Protein AF-A0A0D2MD25-F1 (afdb_monomer)

pLDDT: mean 77.47, std 24.18, range [22.72, 98.19]

InterPro domains:
  IPR011989 Armadillo-like helical [G3DSA:1.25.10.10] (1-106)
  IPR016024 Armadillo-type fold [SSF48371] (4-839)
  IPR039776 Sister chromatid cohesion protein Pds5 [PTHR12663] (9-844)

Structure (mmCIF, N/CA/C/O backbone):
data_AF-A0A0D2MD25-F1
#
_entry.id   AF-A0A0D2MD25-F1
#
loop_
_atom_site.group_PDB
_atom_site.id
_atom_site.type_symbol
_atom_site.label_atom_id
_atom_site.label_alt_id
_atom_site.label_comp_id
_atom_site.label_asym_id
_atom_site.label_entity_id
_atom_site.label_seq_id
_atom_site.pdbx_PDB_ins_code
_atom_site.Cartn_x
_atom_site.Cartn_y
_atom_site.Cartn_z
_atom_site.occupancy
_atom_site.B_iso_or_equiv
_atom_site.auth_seq_id
_atom_site.auth_comp_id
_atom_site.auth_asym_id
_atom_site.auth_atom_id
_atom_site.pdbx_PDB_model_num
ATOM 1 N N . MET A 1 1 ? 20.623 -23.250 -35.977 1.00 46.62 1 MET A N 1
ATOM 2 C CA . MET A 1 1 ? 20.181 -21.912 -35.512 1.00 46.62 1 MET A CA 1
ATOM 3 C C . MET A 1 1 ? 19.480 -21.115 -36.607 1.00 46.62 1 MET A C 1
ATOM 5 O O . MET A 1 1 ? 18.408 -20.598 -36.333 1.00 46.62 1 MET A O 1
ATOM 9 N N . GLU A 1 2 ? 20.030 -21.023 -37.819 1.00 54.88 2 GLU A N 1
ATOM 10 C CA . GLU A 1 2 ? 19.495 -20.174 -38.907 1.00 54.88 2 GLU A CA 1
ATOM 11 C C . GLU A 1 2 ? 18.034 -20.481 -39.281 1.00 54.88 2 GLU A C 1
ATOM 13 O O . GLU A 1 2 ? 17.218 -19.566 -39.341 1.00 54.88 2 GLU A O 1
ATOM 18 N N . LEU A 1 3 ? 17.655 -21.763 -39.381 1.00 56.91 3 LEU A N 1
ATOM 19 C CA . LEU A 1 3 ? 16.260 -22.192 -39.602 1.00 56.91 3 LEU A CA 1
ATOM 20 C C . LEU A 1 3 ? 15.259 -21.615 -38.581 1.00 56.91 3 LEU A C 1
ATOM 22 O O . LEU A 1 3 ? 14.122 -21.316 -38.929 1.00 56.91 3 LEU A O 1
ATOM 26 N N . VAL A 1 4 ? 15.680 -21.409 -37.328 1.00 57.88 4 VAL A N 1
ATOM 27 C CA . VAL A 1 4 ? 14.825 -20.823 -36.280 1.00 57.88 4 VAL A CA 1
ATOM 28 C C . VAL A 1 4 ? 14.667 -19.311 -36.486 1.00 57.88 4 VAL A C 1
ATOM 30 O O . VAL A 1 4 ? 13.614 -18.761 -36.191 1.00 57.88 4 VAL A O 1
ATOM 33 N N . GLN A 1 5 ? 15.671 -18.630 -37.046 1.00 59.25 5 GLN A N 1
ATOM 34 C CA . GLN A 1 5 ? 15.587 -17.201 -37.377 1.00 59.25 5 GLN A CA 1
ATOM 35 C C . GLN A 1 5 ? 14.731 -16.948 -38.630 1.00 59.25 5 GLN A C 1
ATOM 37 O O . GLN A 1 5 ? 13.985 -15.972 -38.673 1.00 59.25 5 GLN A O 1
ATOM 42 N N . LEU A 1 6 ? 14.775 -17.858 -39.610 1.00 70.19 6 LEU A N 1
ATOM 43 C CA . LEU A 1 6 ? 13.962 -17.804 -40.832 1.00 70.19 6 LEU A CA 1
ATOM 44 C C . LEU A 1 6 ? 12.489 -18.198 -40.611 1.00 70.19 6 LEU A C 1
ATOM 46 O O . LEU A 1 6 ? 11.644 -17.887 -41.451 1.00 70.19 6 LEU A O 1
ATOM 50 N N . ALA A 1 7 ? 12.151 -18.826 -39.479 1.00 71.62 7 ALA A N 1
ATOM 51 C CA . ALA A 1 7 ? 10.820 -19.375 -39.208 1.00 71.62 7 ALA A CA 1
ATOM 52 C C . ALA A 1 7 ? 9.665 -18.373 -39.419 1.00 71.62 7 ALA A C 1
ATOM 54 O O . ALA A 1 7 ? 8.635 -18.748 -39.970 1.00 71.62 7 ALA A O 1
ATOM 55 N N . ALA A 1 8 ? 9.832 -17.093 -39.064 1.00 70.00 8 ALA A N 1
ATOM 56 C CA . ALA A 1 8 ? 8.801 -16.072 -39.288 1.00 70.00 8 ALA A CA 1
ATOM 57 C C . ALA A 1 8 ? 8.522 -15.803 -40.780 1.00 70.00 8 ALA A C 1
ATOM 59 O O . ALA A 1 8 ? 7.370 -15.638 -41.168 1.00 70.00 8 ALA A O 1
ATOM 60 N N . GLN A 1 9 ? 9.556 -15.818 -41.625 1.00 76.19 9 GLN A N 1
ATOM 61 C CA . GLN A 1 9 ? 9.419 -15.638 -43.075 1.00 76.19 9 GLN A CA 1
ATOM 62 C C . GLN A 1 9 ? 8.896 -16.917 -43.751 1.00 76.19 9 GLN A C 1
ATOM 64 O O . GLN A 1 9 ? 8.082 -16.853 -44.673 1.00 76.19 9 GLN A O 1
ATOM 69 N N . MET A 1 10 ? 9.312 -18.089 -43.259 1.00 78.50 10 MET A N 1
ATOM 70 C CA . MET A 1 10 ? 8.844 -19.389 -43.752 1.00 78.50 10 MET A CA 1
ATOM 71 C C . MET A 1 10 ? 7.358 -19.606 -43.442 1.00 78.50 10 MET A C 1
ATOM 73 O O . MET A 1 10 ? 6.579 -19.905 -44.343 1.00 78.50 10 MET A O 1
ATOM 77 N N . VAL A 1 11 ? 6.926 -19.388 -42.196 1.00 80.75 11 VAL A N 1
ATOM 78 C CA . VAL A 1 11 ? 5.516 -19.552 -41.793 1.00 80.75 11 VAL A CA 1
ATOM 79 C C . VAL A 1 11 ? 4.585 -18.612 -42.574 1.00 80.75 11 VAL A C 1
ATOM 81 O O . VAL A 1 11 ? 3.474 -19.014 -42.912 1.00 80.75 11 VAL A O 1
ATOM 84 N N . GLY A 1 12 ? 5.036 -17.402 -42.926 1.00 74.19 12 GLY A N 1
ATOM 85 C CA . GLY A 1 12 ? 4.265 -16.467 -43.754 1.00 74.19 12 GLY A CA 1
ATOM 86 C C . GLY A 1 12 ? 4.188 -16.807 -45.251 1.00 74.19 12 GLY A C 1
ATOM 87 O O . GLY A 1 12 ? 3.264 -16.354 -45.922 1.00 74.19 12 GLY A O 1
ATOM 88 N N . SER A 1 13 ? 5.129 -17.596 -45.784 1.00 80.44 13 SER A N 1
ATOM 89 C CA . SER A 1 13 ? 5.207 -17.963 -47.214 1.00 80.44 13 SER A CA 1
ATOM 90 C C . SER A 1 13 ? 4.691 -19.375 -47.531 1.00 80.44 13 SER A C 1
ATOM 92 O O . SER A 1 13 ? 4.351 -19.671 -48.680 1.00 80.44 13 SER A O 1
ATOM 94 N N . LEU A 1 14 ? 4.576 -20.247 -46.526 1.00 84.19 14 LEU A N 1
ATOM 95 C CA . LEU A 1 14 ? 4.023 -21.594 -46.663 1.00 84.19 14 LEU A CA 1
ATOM 96 C C . LEU A 1 14 ? 2.501 -21.573 -46.889 1.00 84.19 14 LEU A C 1
ATOM 98 O O . LEU A 1 14 ? 1.727 -21.159 -46.030 1.00 84.19 14 LEU A O 1
ATOM 102 N N . LYS A 1 15 ? 2.059 -22.107 -48.036 1.00 75.88 15 LYS A N 1
ATOM 103 C CA . LYS A 1 15 ? 0.630 -22.225 -48.393 1.00 75.88 15 LYS A CA 1
ATOM 104 C C . LYS A 1 15 ? -0.113 -23.335 -47.635 1.00 75.88 15 LYS A C 1
ATOM 106 O O . LYS A 1 15 ? -1.318 -23.226 -47.441 1.00 75.88 15 LYS A O 1
ATOM 111 N N . SER A 1 16 ? 0.580 -24.399 -47.219 1.00 85.31 16 SER A N 1
ATOM 112 C CA . SER A 1 16 ? -0.022 -25.499 -46.448 1.00 85.31 16 SER A CA 1
ATOM 113 C C . SER A 1 16 ? -0.161 -25.114 -44.975 1.00 85.31 16 SER A C 1
ATOM 115 O O . SER A 1 16 ? 0.782 -24.624 -44.355 1.00 85.31 16 SER A O 1
ATOM 117 N N . GLU A 1 17 ? -1.342 -25.334 -44.404 1.00 79.56 17 GLU A N 1
ATOM 118 C CA . GLU A 1 17 ? -1.599 -25.166 -42.972 1.00 79.56 17 GLU A CA 1
ATOM 119 C C . GLU A 1 17 ? -0.853 -26.209 -42.134 1.00 79.56 17 GLU A C 1
ATOM 121 O O . GLU A 1 17 ? -0.139 -25.841 -41.210 1.00 79.56 17 GLU A O 1
ATOM 126 N N . GLU A 1 18 ? -0.883 -27.478 -42.544 1.00 81.75 18 GLU A N 1
ATOM 127 C CA . GLU A 1 18 ? -0.175 -28.571 -41.869 1.00 81.75 18 GLU A CA 1
ATOM 128 C C . GLU A 1 18 ? 1.342 -28.317 -41.771 1.00 81.75 18 GLU A C 1
ATOM 130 O O . GLU A 1 18 ? 1.950 -28.535 -40.723 1.00 81.75 18 GLU A O 1
ATOM 135 N N . MET A 1 19 ? 1.968 -27.795 -42.837 1.00 82.06 19 MET A N 1
ATOM 136 C CA . MET A 1 19 ? 3.394 -27.436 -42.792 1.00 82.06 19 MET A CA 1
ATOM 137 C C . MET A 1 19 ? 3.672 -26.217 -41.904 1.00 82.06 19 MET A C 1
ATOM 139 O O . MET A 1 19 ? 4.707 -26.186 -41.241 1.00 82.06 19 MET A O 1
ATOM 143 N N . ARG A 1 20 ? 2.764 -25.231 -41.846 1.00 84.25 20 ARG A N 1
ATOM 144 C CA . ARG A 1 20 ? 2.892 -24.096 -40.915 1.00 84.25 20 ARG A CA 1
ATOM 145 C C . ARG A 1 20 ? 2.819 -24.571 -39.463 1.00 84.25 20 ARG A C 1
ATOM 147 O O . ARG A 1 20 ? 3.668 -24.169 -38.671 1.00 84.25 20 ARG A O 1
ATOM 154 N N . THR A 1 21 ? 1.888 -25.470 -39.140 1.00 84.31 21 THR A N 1
ATOM 155 C CA . THR A 1 21 ? 1.762 -26.068 -37.803 1.00 84.31 21 THR A CA 1
ATOM 156 C C . THR A 1 21 ? 3.014 -26.853 -37.418 1.00 84.31 21 THR A C 1
ATOM 158 O O . THR A 1 21 ? 3.595 -26.558 -36.382 1.00 84.31 21 THR A O 1
ATOM 161 N N . LYS A 1 22 ? 3.533 -27.742 -38.279 1.00 85.44 22 LYS A N 1
ATOM 162 C CA . LYS A 1 22 ? 4.768 -28.505 -37.986 1.00 85.44 22 LYS A CA 1
ATOM 163 C C . LYS A 1 22 ? 5.994 -27.614 -37.742 1.00 85.44 22 LYS A C 1
ATOM 165 O O . LYS A 1 22 ? 6.813 -27.904 -36.870 1.00 85.44 22 LYS A O 1
ATOM 170 N N . VAL A 1 23 ? 6.131 -26.506 -38.479 1.00 85.88 23 VAL A N 1
ATOM 171 C CA . VAL A 1 23 ? 7.208 -25.523 -38.242 1.00 85.88 23 VAL A CA 1
ATOM 172 C C . VAL A 1 23 ? 7.021 -24.807 -36.898 1.00 85.88 23 VAL A C 1
ATOM 174 O O . VAL A 1 23 ? 7.999 -24.596 -36.179 1.00 85.88 23 VAL A O 1
ATOM 177 N N . LEU A 1 24 ? 5.783 -24.463 -36.530 1.00 87.25 24 LEU A N 1
ATOM 178 C CA . LEU A 1 24 ? 5.460 -23.875 -35.227 1.00 87.25 24 LEU A CA 1
ATOM 179 C C . LEU A 1 24 ? 5.740 -24.845 -34.072 1.00 87.25 24 LEU A C 1
ATOM 181 O O . LEU A 1 24 ? 6.416 -24.453 -33.123 1.00 87.25 24 LEU A O 1
ATOM 185 N N . GLU A 1 25 ? 5.297 -26.100 -34.165 1.00 88.50 25 GLU A N 1
ATOM 186 C CA . GLU A 1 25 ? 5.582 -27.151 -33.177 1.00 88.50 25 GLU A CA 1
ATOM 187 C C . GLU A 1 25 ? 7.091 -27.286 -32.954 1.00 88.50 25 GLU A C 1
ATOM 189 O O . GLU A 1 25 ? 7.555 -27.157 -31.821 1.00 88.50 25 GLU A O 1
ATOM 194 N N . GLY A 1 26 ? 7.877 -27.395 -34.031 1.00 88.50 26 GLY A N 1
ATOM 195 C CA . GLY A 1 26 ? 9.338 -27.444 -33.947 1.00 88.50 26 GLY A CA 1
ATOM 196 C C . GLY A 1 26 ? 9.955 -26.229 -33.239 1.00 88.50 26 GLY A C 1
ATOM 197 O O . GLY A 1 26 ? 10.857 -26.389 -32.415 1.00 88.50 26 GLY A O 1
ATOM 198 N N . VAL A 1 27 ? 9.462 -25.009 -33.494 1.00 89.69 27 VAL A N 1
ATOM 199 C CA . VAL A 1 27 ? 9.918 -23.793 -32.789 1.00 89.69 27 VAL A CA 1
ATOM 200 C C . VAL A 1 27 ? 9.557 -23.829 -31.299 1.00 89.69 27 VAL A C 1
ATOM 202 O O . VAL A 1 27 ? 10.393 -23.472 -30.465 1.00 89.69 27 VAL A O 1
ATOM 205 N N . PHE A 1 28 ? 8.346 -24.268 -30.947 1.00 91.12 28 PHE A N 1
ATOM 206 C CA . PHE A 1 28 ? 7.879 -24.314 -29.560 1.00 91.12 28 PHE A CA 1
ATOM 207 C C . PHE A 1 28 ? 8.536 -25.444 -28.751 1.00 91.12 28 PHE A C 1
ATOM 209 O O . PHE A 1 28 ? 8.924 -25.216 -27.605 1.00 91.12 28 PHE A O 1
ATOM 216 N N . GLU A 1 29 ? 8.801 -26.609 -29.347 1.00 91.50 29 GLU A N 1
ATOM 217 C CA . GLU A 1 29 ? 9.637 -27.650 -28.736 1.00 91.50 29 GLU A CA 1
ATOM 218 C C . GLU A 1 29 ? 11.025 -27.124 -28.357 1.00 91.50 29 GLU A C 1
ATOM 220 O O . GLU A 1 29 ? 11.523 -27.391 -27.259 1.00 91.50 29 GLU A O 1
ATOM 225 N N . ARG A 1 30 ? 11.654 -26.332 -29.243 1.00 92.81 30 ARG A N 1
ATOM 226 C CA . ARG A 1 30 ? 12.989 -25.767 -28.997 1.00 92.81 30 ARG A CA 1
ATOM 227 C C . ARG A 1 30 ? 13.032 -24.766 -27.835 1.00 92.81 30 ARG A C 1
ATOM 229 O O . ARG A 1 30 ? 14.122 -24.435 -27.370 1.00 92.81 30 ARG A O 1
ATOM 236 N N . LEU A 1 31 ? 11.893 -24.344 -27.274 1.00 92.94 31 LEU A N 1
ATOM 237 C CA . LEU A 1 31 ? 11.863 -23.627 -25.990 1.00 92.94 31 LEU A CA 1
ATOM 238 C C . LEU A 1 31 ? 12.359 -24.507 -24.828 1.00 92.94 31 LEU A C 1
ATOM 240 O O . LEU A 1 31 ? 12.802 -23.981 -23.808 1.00 92.94 31 LEU A O 1
ATOM 244 N N . ARG A 1 32 ? 12.312 -25.837 -24.947 1.00 93.12 32 ARG A N 1
ATOM 245 C CA . ARG A 1 32 ? 12.737 -26.791 -23.905 1.00 93.12 32 ARG A CA 1
ATOM 246 C C . ARG A 1 32 ? 14.084 -27.465 -24.213 1.00 93.12 32 ARG A C 1
ATOM 248 O O . ARG A 1 32 ? 14.494 -28.353 -23.474 1.00 93.12 32 ARG A O 1
ATOM 255 N N . ASP A 1 33 ? 14.782 -27.011 -25.254 1.00 94.62 33 ASP A N 1
ATOM 256 C CA . ASP A 1 33 ? 16.079 -27.541 -25.692 1.00 94.62 33 ASP A CA 1
ATOM 257 C C . ASP A 1 33 ? 17.182 -27.376 -24.618 1.00 94.62 33 ASP A C 1
ATOM 259 O O . ASP A 1 33 ? 17.191 -26.353 -23.918 1.00 94.62 33 ASP A O 1
ATOM 263 N N . PRO A 1 34 ? 18.119 -28.332 -24.452 1.00 92.88 34 PRO A N 1
ATOM 264 C CA . PRO A 1 34 ? 19.221 -28.204 -23.496 1.00 92.88 34 PRO A CA 1
ATOM 265 C C . PRO A 1 34 ? 20.153 -27.007 -23.767 1.00 92.88 34 PRO A C 1
ATOM 267 O O . PRO A 1 34 ? 20.609 -26.381 -22.802 1.00 92.88 34 PRO A O 1
ATOM 270 N N . ASP A 1 35 ? 20.402 -26.628 -25.028 1.00 94.19 35 ASP A N 1
ATOM 271 C CA . ASP A 1 35 ? 21.282 -25.495 -25.356 1.00 94.19 35 ASP A CA 1
ATOM 272 C C . ASP A 1 35 ? 20.567 -24.148 -25.133 1.00 94.19 35 ASP A C 1
ATOM 274 O O . ASP A 1 35 ? 19.500 -23.860 -25.683 1.00 94.19 35 ASP A O 1
ATOM 278 N N . GLU A 1 36 ? 21.181 -23.271 -24.334 1.00 94.75 36 GLU A N 1
ATOM 279 C CA . GLU A 1 36 ? 20.654 -21.930 -24.080 1.00 94.75 36 GLU A CA 1
ATOM 280 C C . GLU A 1 36 ? 20.592 -21.061 -25.343 1.00 94.75 36 GLU A C 1
ATOM 282 O O . GLU A 1 36 ? 19.680 -20.244 -25.469 1.00 94.75 36 GLU A O 1
ATOM 287 N N . LYS A 1 37 ? 21.503 -21.254 -26.307 1.00 94.50 37 LYS A N 1
ATOM 288 C CA . LYS A 1 37 ? 21.503 -20.517 -27.581 1.00 94.50 37 LYS A CA 1
ATOM 289 C C . LYS A 1 37 ? 20.302 -20.908 -28.436 1.00 94.50 37 LYS A C 1
ATOM 291 O O . LYS A 1 37 ? 19.664 -20.034 -29.028 1.00 94.50 37 LYS A O 1
ATOM 296 N N . VAL A 1 38 ? 19.949 -22.195 -28.440 1.00 93.81 38 VAL A N 1
ATOM 297 C CA . VAL A 1 38 ? 18.745 -22.707 -29.106 1.00 93.81 38 VAL A CA 1
ATOM 298 C C . VAL A 1 38 ? 17.490 -22.158 -28.426 1.00 93.81 38 VAL A C 1
ATOM 300 O O . VAL A 1 38 ? 16.643 -21.595 -29.120 1.00 93.81 38 VAL A O 1
ATOM 303 N N . ARG A 1 39 ? 17.407 -22.179 -27.085 1.00 94.44 39 ARG A N 1
ATOM 304 C CA . ARG A 1 39 ? 16.275 -21.572 -26.353 1.00 94.44 39 ARG A CA 1
ATOM 305 C C . ARG A 1 39 ? 16.132 -20.067 -26.607 1.00 94.44 39 ARG A C 1
ATOM 307 O O . ARG A 1 39 ? 15.013 -19.588 -26.790 1.00 94.44 39 ARG A O 1
ATOM 314 N N . ILE A 1 40 ? 17.236 -19.314 -26.667 1.00 94.50 40 ILE A N 1
ATOM 315 C CA . ILE A 1 40 ? 17.237 -17.878 -27.014 1.00 94.50 40 ILE A CA 1
ATOM 316 C C . ILE A 1 40 ? 16.691 -17.658 -28.429 1.00 94.50 40 ILE A C 1
ATOM 318 O O . ILE A 1 40 ? 15.864 -16.765 -28.631 1.00 94.50 40 ILE A O 1
ATOM 322 N N . ALA A 1 41 ? 17.137 -18.455 -29.405 1.00 92.88 41 ALA A N 1
ATOM 323 C CA . ALA A 1 41 ? 16.643 -18.375 -30.777 1.00 92.88 41 ALA A CA 1
ATOM 324 C C . ALA A 1 41 ? 15.145 -18.714 -30.853 1.00 92.88 41 ALA A C 1
ATOM 326 O O . ALA A 1 41 ? 14.390 -17.960 -31.461 1.00 92.88 41 ALA A O 1
ATOM 327 N N . ALA A 1 42 ? 14.703 -19.776 -30.172 1.00 93.56 42 ALA A N 1
ATOM 328 C CA . ALA A 1 42 ? 13.304 -20.198 -30.118 1.00 93.56 42 ALA A CA 1
ATOM 329 C C . ALA A 1 42 ? 12.391 -19.126 -29.498 1.00 93.56 42 ALA A C 1
ATOM 331 O O . ALA A 1 42 ? 11.357 -18.800 -30.075 1.00 93.56 42 ALA A O 1
ATOM 332 N N . CYS A 1 43 ? 12.801 -18.493 -28.388 1.00 94.56 43 CYS A N 1
ATOM 333 C CA . CYS A 1 43 ? 12.053 -17.380 -27.785 1.00 94.56 43 CYS A CA 1
ATOM 334 C C . CYS A 1 43 ? 11.868 -16.216 -28.771 1.00 94.56 43 CYS A C 1
ATOM 336 O O . CYS A 1 43 ? 10.763 -15.689 -28.910 1.00 94.56 43 CYS A O 1
ATOM 338 N N . LYS A 1 44 ? 12.942 -15.826 -29.476 1.00 92.56 44 LYS A N 1
ATOM 339 C CA . LYS A 1 44 ? 12.897 -14.758 -30.489 1.00 92.56 44 LYS A CA 1
ATOM 340 C C . LYS A 1 44 ? 11.989 -15.133 -31.662 1.00 92.56 44 LYS A C 1
ATOM 342 O O . LYS A 1 44 ? 11.174 -14.312 -32.070 1.00 92.56 44 LYS A O 1
ATOM 347 N N . ALA A 1 45 ? 12.101 -16.361 -32.165 1.00 91.19 45 ALA A N 1
ATOM 348 C CA . ALA A 1 45 ? 11.306 -16.869 -33.278 1.00 91.19 45 ALA A CA 1
ATOM 349 C C . ALA A 1 45 ? 9.812 -16.930 -32.944 1.00 91.19 45 ALA A C 1
ATOM 351 O O . ALA A 1 45 ? 9.008 -16.373 -33.685 1.00 91.19 45 ALA A O 1
ATOM 352 N N . ALA A 1 46 ? 9.441 -17.514 -31.801 1.00 92.56 46 ALA A N 1
ATOM 353 C CA . ALA A 1 46 ? 8.054 -17.583 -31.348 1.00 92.56 46 ALA A CA 1
ATOM 354 C C . ALA A 1 46 ? 7.427 -16.181 -31.213 1.00 92.56 46 ALA A C 1
ATOM 356 O O . ALA A 1 46 ? 6.331 -15.941 -31.721 1.00 92.56 46 ALA A O 1
ATOM 357 N N . CYS A 1 47 ? 8.149 -15.222 -30.616 1.00 92.81 47 CYS A N 1
ATOM 358 C CA . CYS A 1 47 ? 7.683 -13.834 -30.518 1.00 92.81 47 CYS A CA 1
ATOM 359 C C . CYS A 1 47 ? 7.581 -13.148 -31.891 1.00 92.81 47 CYS A C 1
ATOM 361 O O . CYS A 1 47 ? 6.638 -12.394 -32.125 1.00 92.81 47 CYS A O 1
ATOM 363 N N . ALA A 1 48 ? 8.520 -13.399 -32.809 1.00 90.25 48 ALA A N 1
ATOM 364 C CA . ALA A 1 48 ? 8.490 -12.839 -34.158 1.00 90.25 48 ALA A CA 1
ATOM 365 C C . ALA A 1 48 ? 7.302 -13.380 -34.971 1.00 90.25 48 ALA A C 1
ATOM 367 O O . ALA A 1 48 ? 6.541 -12.590 -35.531 1.00 90.25 48 ALA A O 1
ATOM 368 N N . VAL A 1 49 ? 7.082 -14.701 -34.968 1.00 89.62 49 VAL A N 1
ATOM 369 C CA . VAL A 1 49 ? 5.949 -15.338 -35.659 1.00 89.62 49 VAL A CA 1
ATOM 370 C C . VAL A 1 49 ? 4.620 -14.829 -35.096 1.00 89.62 49 VAL A C 1
ATOM 372 O O . VAL A 1 49 ? 3.783 -14.365 -35.861 1.00 89.62 49 VAL A O 1
ATOM 375 N N . ALA A 1 50 ? 4.446 -14.800 -33.772 1.00 89.94 50 ALA A N 1
ATOM 376 C CA . ALA A 1 50 ? 3.215 -14.321 -33.133 1.00 89.94 50 ALA A CA 1
ATOM 377 C C . ALA A 1 50 ? 2.985 -12.793 -33.237 1.00 89.94 50 ALA A C 1
ATOM 379 O O . ALA A 1 50 ? 1.889 -12.310 -32.932 1.00 89.94 50 ALA A O 1
ATOM 380 N N . SER A 1 51 ? 4.002 -12.032 -33.668 1.00 87.88 51 SER A N 1
ATOM 381 C CA . SER A 1 51 ? 3.902 -10.599 -34.000 1.00 87.88 51 SER A CA 1
ATOM 382 C C . SER A 1 51 ? 3.588 -10.349 -35.480 1.00 87.88 51 SER A C 1
ATOM 384 O O . SER A 1 51 ? 2.937 -9.354 -35.803 1.00 87.88 51 SER A O 1
ATOM 386 N N . ALA A 1 52 ? 4.064 -11.219 -36.377 1.00 85.88 52 ALA A N 1
ATOM 387 C CA . ALA A 1 52 ? 3.817 -11.149 -37.819 1.00 85.88 52 ALA A CA 1
ATOM 388 C C . ALA A 1 52 ? 2.483 -11.805 -38.217 1.00 85.88 52 ALA A C 1
ATOM 390 O O . ALA A 1 52 ? 1.766 -11.287 -39.070 1.00 85.88 52 ALA A O 1
ATOM 391 N N . HIS A 1 53 ? 2.127 -12.909 -37.556 1.00 85.62 53 HIS A N 1
ATOM 392 C CA . HIS A 1 53 ? 0.952 -13.731 -37.837 1.00 85.62 53 HIS A CA 1
ATOM 393 C C . HIS A 1 53 ? 0.184 -14.067 -36.539 1.00 85.62 53 HIS A C 1
ATOM 395 O O . HIS A 1 53 ? 0.197 -15.218 -36.101 1.00 85.62 53 HIS A O 1
ATOM 401 N N . PRO A 1 54 ? -0.504 -13.091 -35.906 1.00 82.81 54 PRO A N 1
ATOM 402 C CA . PRO A 1 54 ? -1.179 -13.300 -34.619 1.00 82.81 54 PRO A CA 1
ATOM 403 C C . PRO A 1 54 ? -2.205 -14.442 -34.610 1.00 82.81 54 PRO A C 1
ATOM 405 O O . PRO A 1 54 ? -2.368 -15.098 -33.593 1.00 82.81 54 PRO A O 1
ATOM 408 N N . ALA A 1 55 ? -2.855 -14.721 -35.744 1.00 83.25 55 ALA A N 1
ATOM 409 C CA . ALA A 1 55 ? -3.840 -15.798 -35.867 1.00 83.25 55 ALA A CA 1
ATOM 410 C C . ALA A 1 55 ? -3.244 -17.223 -35.823 1.00 83.25 55 ALA A C 1
ATOM 412 O O . ALA A 1 55 ? -3.998 -18.180 -35.701 1.00 83.25 55 ALA A O 1
ATOM 413 N N . LEU A 1 56 ? -1.917 -17.380 -35.944 1.00 83.25 56 LEU A N 1
ATOM 414 C CA . LEU A 1 56 ? -1.248 -18.691 -35.968 1.00 83.25 56 LEU A CA 1
ATOM 415 C C . LEU A 1 56 ? -0.692 -19.129 -34.604 1.00 83.25 56 LEU A C 1
ATOM 417 O O . LEU A 1 56 ? -0.225 -20.257 -34.473 1.00 83.25 56 LEU A O 1
ATOM 421 N N . VAL A 1 57 ? -0.695 -18.250 -33.599 1.00 85.56 57 VAL A N 1
ATOM 422 C CA . VAL A 1 57 ? -0.201 -18.556 -32.250 1.00 85.56 57 VAL A CA 1
ATOM 423 C C . VAL A 1 57 ? -1.227 -18.057 -31.247 1.00 85.56 57 VAL A C 1
ATOM 425 O O . VAL A 1 57 ? -1.408 -16.850 -31.101 1.00 85.56 57 VAL A O 1
ATOM 428 N N . ALA A 1 58 ? -1.882 -18.983 -30.548 1.00 85.62 58 ALA A N 1
ATOM 429 C CA . ALA A 1 58 ? -2.882 -18.643 -29.546 1.00 85.62 58 ALA A CA 1
ATOM 430 C C . ALA A 1 58 ? -2.265 -17.858 -28.375 1.00 85.62 58 ALA A C 1
ATOM 432 O O . ALA A 1 58 ? -1.126 -18.093 -27.962 1.00 85.62 58 ALA A O 1
ATOM 433 N N . ASP A 1 59 ? -3.030 -16.929 -27.805 1.00 84.19 59 ASP A N 1
ATOM 434 C CA . ASP A 1 59 ? -2.510 -16.024 -26.774 1.00 84.19 59 ASP A CA 1
ATOM 435 C C . ASP A 1 59 ? -2.399 -16.670 -25.383 1.00 84.19 59 ASP A C 1
ATOM 437 O O . ASP A 1 59 ? -1.579 -16.246 -24.565 1.00 84.19 59 ASP A O 1
ATOM 441 N N . SER A 1 60 ? -3.189 -17.715 -25.126 1.00 81.75 60 SER A N 1
ATOM 442 C CA . SER A 1 60 ? -3.206 -18.489 -23.881 1.00 81.75 60 SER A CA 1
ATOM 443 C C . SER A 1 60 ? -3.531 -19.958 -24.140 1.00 81.75 60 SER A C 1
ATOM 445 O O . SER A 1 60 ? -4.087 -20.301 -25.187 1.00 81.75 60 SER A O 1
ATOM 447 N N . ALA A 1 61 ? -3.242 -20.827 -23.168 1.00 76.19 61 ALA A N 1
ATOM 448 C CA . ALA A 1 61 ? -3.592 -22.249 -23.257 1.00 76.19 61 ALA A CA 1
ATOM 449 C C . ALA A 1 61 ? -5.111 -22.478 -23.420 1.00 76.19 61 ALA A C 1
ATOM 451 O O . ALA A 1 61 ? -5.538 -23.375 -24.147 1.00 76.19 61 ALA A O 1
ATOM 452 N N . ALA A 1 62 ? -5.932 -21.620 -22.799 1.00 75.75 62 ALA A N 1
ATOM 453 C CA . ALA A 1 62 ? -7.388 -21.650 -22.935 1.00 75.75 62 ALA A CA 1
ATOM 454 C C . ALA A 1 62 ? -7.851 -21.269 -24.354 1.00 75.75 62 ALA A C 1
ATOM 456 O O . ALA A 1 62 ? -8.742 -21.912 -24.902 1.00 75.75 62 ALA A O 1
ATOM 457 N N . ALA A 1 63 ? -7.217 -20.268 -24.978 1.00 73.94 63 ALA A N 1
ATOM 458 C CA . ALA A 1 63 ? -7.499 -19.889 -26.364 1.00 73.94 63 ALA A CA 1
ATOM 459 C C . ALA A 1 63 ? -7.000 -20.932 -27.384 1.00 73.94 63 ALA A C 1
ATOM 461 O O . ALA A 1 63 ? -7.530 -21.009 -28.488 1.00 73.94 63 ALA A O 1
ATOM 462 N N . ALA A 1 64 ? -6.003 -21.743 -27.016 1.00 71.81 64 ALA A N 1
ATOM 463 C CA . ALA A 1 64 ? -5.443 -22.804 -27.853 1.00 71.81 64 ALA A CA 1
ATOM 464 C C . ALA A 1 64 ? -6.290 -24.090 -27.900 1.00 71.81 64 ALA A C 1
ATOM 466 O O . ALA A 1 64 ? -5.915 -25.030 -28.598 1.00 71.81 64 ALA A O 1
ATOM 467 N N . GLY A 1 65 ? -7.372 -24.188 -27.115 1.00 68.31 65 GLY A N 1
ATOM 468 C CA . GLY A 1 65 ? -8.198 -25.401 -27.037 1.00 68.31 65 GLY A CA 1
ATOM 469 C C . GLY A 1 65 ? -7.441 -26.650 -26.557 1.00 68.31 65 GLY A C 1
ATOM 470 O O . GLY A 1 65 ? -7.850 -27.763 -26.870 1.00 68.31 65 GLY A O 1
ATOM 471 N N . GLY A 1 66 ? -6.324 -26.476 -25.839 1.00 62.34 66 GLY A N 1
ATOM 472 C CA . GLY A 1 66 ? -5.420 -27.563 -25.435 1.00 62.34 66 GLY A CA 1
ATOM 473 C C . GLY A 1 66 ? -4.284 -27.884 -26.420 1.00 62.34 66 GLY A C 1
ATOM 474 O O . GLY A 1 66 ? -3.493 -28.783 -26.143 1.00 62.34 66 GLY A O 1
ATOM 475 N N . GLY A 1 67 ? -4.160 -27.163 -27.541 1.00 67.25 67 GLY A N 1
ATOM 476 C CA . GLY A 1 67 ? -3.030 -27.304 -28.467 1.00 67.25 67 GLY A CA 1
ATOM 477 C C . GLY A 1 67 ? -1.694 -26.791 -27.889 1.00 67.25 67 GLY A C 1
ATOM 478 O O . GLY A 1 67 ? -1.695 -25.855 -27.089 1.00 67.25 67 GLY A O 1
ATOM 479 N N . PRO A 1 68 ? -0.534 -27.343 -28.306 1.00 68.56 68 PRO A N 1
ATOM 480 C CA . PRO A 1 68 ? 0.776 -27.041 -27.707 1.00 68.56 68 PRO A CA 1
ATOM 481 C C . PRO A 1 68 ? 1.384 -25.680 -28.110 1.00 68.56 68 PRO A C 1
ATOM 483 O O . PRO A 1 68 ? 2.425 -25.292 -27.579 1.00 68.56 68 PRO A O 1
ATOM 486 N N . ILE A 1 69 ? 0.774 -24.957 -29.056 1.00 84.19 69 ILE A N 1
ATOM 487 C CA . ILE A 1 69 ? 1.285 -23.689 -29.601 1.00 84.19 69 ILE A CA 1
ATOM 488 C C . ILE A 1 69 ? 0.526 -22.512 -28.971 1.00 84.19 69 ILE A C 1
ATOM 490 O O . ILE A 1 69 ? -0.502 -22.070 -29.486 1.00 84.19 69 ILE A O 1
ATOM 494 N N . HIS A 1 70 ? 1.047 -21.965 -27.869 1.00 89.12 70 HIS A N 1
ATOM 495 C CA . HIS A 1 70 ? 0.504 -20.746 -27.261 1.00 89.12 70 HIS A CA 1
ATOM 496 C C . HIS A 1 70 ? 1.568 -19.861 -26.600 1.00 89.12 70 HIS A C 1
ATOM 498 O O . HIS A 1 70 ? 2.536 -20.350 -26.014 1.00 89.12 70 HIS A O 1
ATOM 504 N N . LEU A 1 71 ? 1.367 -18.538 -26.627 1.00 89.12 71 LEU A N 1
ATOM 505 C CA . LEU A 1 71 ? 2.331 -17.543 -26.128 1.00 89.12 71 LEU A CA 1
ATOM 506 C C . LEU A 1 71 ? 2.769 -17.756 -24.670 1.00 89.12 71 LEU A C 1
ATOM 508 O O . LEU A 1 71 ? 3.896 -17.406 -24.308 1.00 89.12 71 LEU A O 1
ATOM 512 N N . GLU A 1 72 ? 1.929 -18.368 -23.834 1.00 89.50 72 GLU A N 1
ATOM 513 C CA . GLU A 1 72 ? 2.289 -18.657 -22.444 1.00 89.50 72 GLU A CA 1
ATOM 514 C C . GLU A 1 72 ? 3.466 -19.637 -22.287 1.00 89.50 72 GLU A C 1
ATOM 516 O O . GLU A 1 72 ? 4.180 -19.523 -21.288 1.00 89.50 72 GLU A O 1
ATOM 521 N N . GLU A 1 73 ? 3.773 -20.501 -23.267 1.00 90.38 73 GLU A N 1
ATOM 522 C CA . GLU A 1 73 ? 4.974 -21.360 -23.219 1.00 90.38 73 GLU A CA 1
ATOM 523 C C . GLU A 1 73 ? 6.266 -20.535 -23.223 1.00 90.38 73 GLU A C 1
ATOM 525 O O . GLU A 1 73 ? 7.208 -20.809 -22.473 1.00 90.38 73 GLU A O 1
ATOM 530 N N . VAL A 1 74 ? 6.293 -19.448 -24.001 1.00 93.94 74 VAL A N 1
ATOM 531 C CA . VAL A 1 74 ? 7.413 -18.497 -23.992 1.00 93.94 74 VAL A CA 1
ATOM 532 C C . VAL A 1 74 ? 7.513 -17.812 -22.622 1.00 93.94 74 VAL A C 1
ATOM 534 O O . VAL A 1 74 ? 8.613 -17.531 -22.145 1.00 93.94 74 VAL A O 1
ATOM 537 N N . SER A 1 75 ? 6.389 -17.606 -21.924 1.00 92.31 75 SER A N 1
ATOM 538 C CA . SER A 1 75 ? 6.386 -16.995 -20.587 1.00 92.31 75 SER A CA 1
ATOM 539 C C . SER A 1 75 ? 7.083 -17.856 -19.527 1.00 92.31 75 SER A C 1
ATOM 541 O O . SER A 1 75 ? 7.734 -17.315 -18.633 1.00 92.31 75 SER A O 1
ATOM 543 N N . VAL A 1 76 ? 7.073 -19.189 -19.669 1.00 92.44 76 VAL A N 1
ATOM 544 C CA . VAL A 1 76 ? 7.819 -20.102 -18.780 1.00 92.44 76 VAL A CA 1
ATOM 545 C C . VAL A 1 76 ? 9.325 -19.805 -18.832 1.00 92.44 76 VAL A C 1
ATOM 547 O O . VAL A 1 76 ? 10.035 -19.949 -17.835 1.00 92.44 76 VAL A O 1
ATOM 550 N N . ARG A 1 77 ? 9.837 -19.339 -19.979 1.00 95.69 77 ARG A N 1
ATOM 551 C CA . ARG A 1 77 ? 11.250 -18.967 -20.166 1.00 95.69 77 ARG A CA 1
ATOM 552 C C . ARG A 1 77 ? 11.644 -17.653 -19.490 1.00 95.69 77 ARG A C 1
ATOM 554 O O . ARG A 1 77 ? 12.831 -17.442 -19.260 1.00 95.69 77 ARG A O 1
ATOM 561 N N . MET A 1 78 ? 10.689 -16.825 -19.048 1.00 94.44 78 MET A N 1
ATOM 562 C CA . MET A 1 78 ? 10.978 -15.657 -18.195 1.00 94.44 78 MET A CA 1
ATOM 563 C C . MET A 1 78 ? 11.621 -16.050 -16.851 1.00 94.44 78 MET A C 1
ATOM 565 O O . MET A 1 78 ? 12.233 -15.207 -16.199 1.00 94.44 78 MET A O 1
ATOM 569 N N . ARG A 1 79 ? 11.515 -17.326 -16.444 1.00 92.94 79 ARG A N 1
ATOM 570 C CA . ARG A 1 79 ? 12.138 -17.903 -15.239 1.00 92.94 79 ARG A CA 1
ATOM 571 C C . ARG A 1 79 ? 13.160 -19.012 -15.549 1.00 92.94 79 ARG A C 1
ATOM 573 O O . ARG A 1 79 ? 13.443 -19.833 -14.682 1.00 92.94 79 ARG A O 1
ATOM 580 N N . ASP A 1 80 ? 13.708 -19.057 -16.767 1.00 95.75 80 ASP A N 1
ATOM 581 C CA . ASP A 1 80 ? 14.783 -19.995 -17.134 1.00 95.75 80 ASP A CA 1
ATOM 582 C C . ASP A 1 80 ? 15.999 -19.853 -16.200 1.00 95.75 80 ASP A C 1
ATOM 584 O O . ASP A 1 80 ? 16.301 -18.761 -15.714 1.00 95.75 80 ASP A O 1
ATOM 588 N N . LEU A 1 81 ? 16.738 -20.940 -15.971 1.00 92.56 81 LEU A N 1
ATOM 589 C CA . LEU A 1 81 ? 17.947 -20.926 -15.145 1.00 92.56 81 LEU A CA 1
ATOM 590 C C . LEU A 1 81 ? 19.011 -19.953 -15.695 1.00 92.56 81 LEU A C 1
ATOM 592 O O . LEU A 1 81 ? 19.718 -19.297 -14.925 1.00 92.56 81 LEU A O 1
ATOM 596 N N . ARG A 1 82 ? 19.102 -19.809 -17.023 1.00 95.12 82 ARG A N 1
ATOM 597 C CA . ARG A 1 82 ? 20.098 -18.971 -17.701 1.00 95.12 82 ARG A CA 1
ATOM 598 C C . ARG A 1 82 ? 19.602 -17.522 -17.872 1.00 95.12 82 ARG A C 1
ATOM 600 O O . ARG A 1 82 ? 18.586 -17.307 -18.537 1.00 95.12 82 ARG A O 1
ATOM 607 N N . PRO A 1 83 ? 20.328 -16.499 -17.366 1.00 93.12 83 PRO A N 1
ATOM 608 C CA . PRO A 1 83 ? 19.906 -15.096 -17.476 1.00 93.12 83 PRO A CA 1
ATOM 609 C C . PRO A 1 83 ? 19.676 -14.622 -18.916 1.00 93.12 83 PRO A C 1
ATOM 611 O O . PRO A 1 83 ? 18.752 -13.856 -19.176 1.00 93.12 83 PRO A O 1
ATOM 614 N N . ALA A 1 84 ? 20.479 -15.101 -19.871 1.00 94.56 84 ALA A N 1
ATOM 615 C CA . ALA A 1 84 ? 20.346 -14.732 -21.279 1.00 94.56 84 ALA A CA 1
ATOM 616 C C . ALA A 1 84 ? 19.020 -15.206 -21.906 1.00 94.56 84 ALA A C 1
ATOM 618 O O . ALA A 1 84 ? 18.427 -14.467 -22.693 1.00 94.56 84 ALA A O 1
ATOM 619 N N . VAL A 1 85 ? 18.522 -16.383 -21.509 1.00 96.25 85 VAL A N 1
ATOM 620 C CA . VAL A 1 85 ? 17.219 -16.906 -21.949 1.00 96.25 85 VAL A CA 1
ATOM 621 C C . VAL A 1 85 ? 16.080 -16.083 -21.336 1.00 96.25 85 VAL A C 1
ATOM 623 O O . VAL A 1 85 ? 15.184 -15.661 -22.067 1.00 96.25 85 VAL A O 1
ATOM 626 N N . ARG A 1 86 ? 16.153 -15.763 -20.031 1.00 95.81 86 ARG A N 1
ATOM 627 C CA . ARG A 1 86 ? 15.154 -14.911 -19.352 1.00 95.81 86 ARG A CA 1
ATOM 628 C C . ARG A 1 86 ? 14.994 -13.556 -20.036 1.00 95.81 86 ARG A C 1
ATOM 630 O O . ARG A 1 86 ? 13.871 -13.150 -20.332 1.00 95.81 86 ARG A O 1
ATOM 637 N N . ARG A 1 87 ? 16.113 -12.893 -20.349 1.00 94.88 87 ARG A N 1
ATOM 638 C CA . ARG A 1 87 ? 16.132 -11.633 -21.111 1.00 94.88 87 ARG A CA 1
ATOM 639 C C . ARG A 1 87 ? 15.461 -11.776 -22.472 1.00 94.88 87 ARG A C 1
ATOM 641 O O . ARG A 1 87 ? 14.555 -11.009 -22.780 1.00 94.88 87 ARG A O 1
ATOM 648 N N . ALA A 1 88 ? 15.863 -12.774 -23.263 1.00 94.62 88 ALA A N 1
ATOM 649 C CA . ALA A 1 88 ? 15.310 -12.995 -24.599 1.00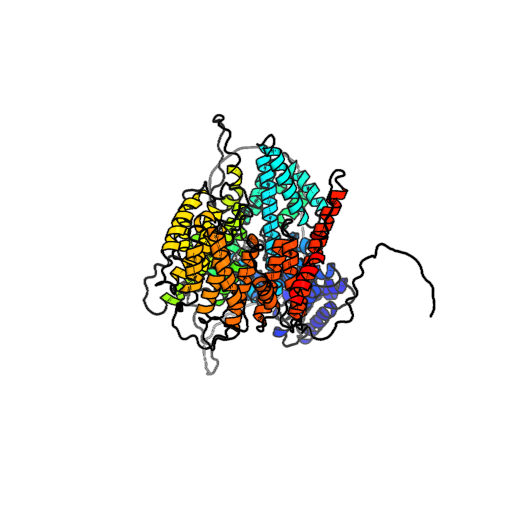 94.62 88 ALA A CA 1
ATOM 650 C C . ALA A 1 88 ? 13.785 -13.211 -24.574 1.00 94.62 88 ALA A C 1
ATOM 652 O O . ALA A 1 88 ? 13.079 -12.640 -25.404 1.00 94.62 88 ALA A O 1
ATOM 653 N N . ALA A 1 89 ? 13.281 -13.973 -23.598 1.00 96.31 89 ALA A N 1
ATOM 654 C CA . ALA A 1 89 ? 11.852 -14.206 -23.408 1.00 96.31 89 ALA A CA 1
ATOM 655 C C . ALA A 1 89 ? 11.092 -12.928 -23.009 1.00 96.31 89 ALA A C 1
ATOM 657 O O . ALA A 1 89 ? 10.093 -12.590 -23.641 1.00 96.31 89 ALA A O 1
ATOM 658 N N . VAL A 1 90 ? 11.565 -12.187 -21.995 1.00 95.94 90 VAL A N 1
ATOM 659 C CA . VAL A 1 90 ? 10.872 -10.970 -21.532 1.00 95.94 90 VAL A CA 1
ATOM 660 C C . VAL A 1 90 ? 10.914 -9.861 -22.583 1.00 95.94 90 VAL A C 1
ATOM 662 O O . VAL A 1 90 ? 9.881 -9.255 -22.857 1.00 95.94 90 VAL A O 1
ATOM 665 N N . VAL A 1 91 ? 12.072 -9.601 -23.198 1.00 94.81 91 VAL A N 1
ATOM 666 C CA . VAL A 1 91 ? 12.212 -8.557 -24.227 1.00 94.81 91 VAL A CA 1
ATOM 667 C C . VAL A 1 91 ? 11.373 -8.897 -25.462 1.00 94.81 91 VAL A C 1
ATOM 669 O O . VAL A 1 91 ? 10.680 -8.020 -25.973 1.00 94.81 91 VAL A O 1
ATOM 672 N N . GLY A 1 92 ? 11.364 -10.162 -25.900 1.00 94.44 92 GLY A N 1
ATOM 673 C CA . GLY A 1 92 ? 10.538 -10.621 -27.020 1.00 94.44 92 GLY A CA 1
ATOM 674 C C . GLY A 1 92 ? 9.037 -10.454 -26.763 1.00 94.44 92 GLY A C 1
ATOM 675 O O . GLY A 1 92 ? 8.337 -9.859 -27.583 1.00 94.44 92 GLY A O 1
ATOM 676 N N . LEU A 1 93 ? 8.550 -10.901 -25.601 1.00 95.81 93 LEU A N 1
ATOM 677 C CA . LEU A 1 93 ? 7.135 -10.786 -25.233 1.00 95.81 93 LEU A CA 1
ATOM 678 C C . LEU A 1 93 ? 6.706 -9.325 -25.010 1.00 95.81 93 LEU A C 1
ATOM 680 O O . LEU A 1 93 ? 5.633 -8.931 -25.464 1.00 95.81 93 LEU A O 1
ATOM 684 N N . MET A 1 94 ? 7.549 -8.487 -24.395 1.00 95.00 94 MET A N 1
ATOM 685 C CA . MET A 1 94 ? 7.280 -7.047 -24.258 1.00 95.00 94 MET A CA 1
ATOM 686 C C . MET A 1 94 ? 7.263 -6.320 -25.611 1.00 95.00 94 MET A C 1
ATOM 688 O O . MET A 1 94 ? 6.450 -5.415 -25.804 1.00 95.00 94 MET A O 1
ATOM 692 N N . ALA A 1 95 ? 8.128 -6.705 -26.556 1.00 94.00 95 ALA A N 1
ATOM 693 C CA . ALA A 1 95 ? 8.134 -6.150 -27.909 1.00 94.00 95 ALA A CA 1
ATOM 694 C C . ALA A 1 95 ? 6.881 -6.561 -28.703 1.00 94.00 95 ALA A C 1
ATOM 696 O O . ALA A 1 95 ? 6.271 -5.706 -29.342 1.00 94.00 95 ALA A O 1
ATOM 697 N N . LEU A 1 96 ? 6.452 -7.826 -28.600 1.00 94.19 96 LEU A N 1
ATOM 698 C CA . LEU A 1 96 ? 5.192 -8.317 -29.172 1.00 94.19 96 LEU A CA 1
ATOM 699 C C . LEU A 1 96 ? 3.994 -7.545 -28.612 1.00 94.19 96 LEU A C 1
ATOM 701 O O . LEU A 1 96 ? 3.189 -7.019 -29.379 1.00 94.19 96 LEU A O 1
ATOM 705 N N . PHE A 1 97 ? 3.903 -7.430 -27.284 1.00 94.75 97 PHE A N 1
ATOM 706 C CA . PHE A 1 97 ? 2.842 -6.696 -26.593 1.00 94.75 97 PHE A CA 1
ATOM 707 C C . PHE A 1 97 ? 2.737 -5.248 -27.095 1.00 94.75 97 PHE A C 1
ATOM 709 O O . PHE A 1 97 ? 1.668 -4.812 -27.526 1.00 94.75 97 PHE A O 1
ATOM 716 N N . ARG A 1 98 ? 3.865 -4.525 -27.127 1.00 94.00 98 ARG A N 1
ATOM 717 C CA . ARG A 1 98 ? 3.936 -3.159 -27.672 1.00 94.00 98 ARG A CA 1
ATOM 718 C C . ARG A 1 98 ? 3.529 -3.107 -29.137 1.00 94.00 98 ARG A C 1
ATOM 720 O O . ARG A 1 98 ? 2.707 -2.280 -29.504 1.00 94.00 98 ARG A O 1
ATOM 727 N N . GLY A 1 99 ? 4.070 -3.996 -29.969 1.00 92.44 99 GLY A N 1
ATOM 728 C CA . GLY A 1 99 ? 3.780 -4.036 -31.401 1.00 92.44 99 GLY A CA 1
ATOM 729 C C . GLY A 1 99 ? 2.301 -4.273 -31.705 1.00 92.44 99 GLY A C 1
ATOM 730 O O . GLY A 1 99 ? 1.763 -3.653 -32.619 1.00 92.44 99 GLY A O 1
ATOM 731 N N . ARG A 1 100 ? 1.627 -5.122 -30.920 1.00 91.94 100 ARG A N 1
ATOM 732 C CA . ARG A 1 100 ? 0.185 -5.368 -31.039 1.00 91.94 100 ARG A CA 1
ATOM 733 C C . ARG A 1 100 ? -0.652 -4.163 -30.599 1.00 91.94 100 ARG A C 1
ATOM 735 O O . ARG A 1 100 ? -1.509 -3.722 -31.363 1.00 91.94 100 ARG A O 1
ATOM 742 N N . VAL A 1 101 ? -0.369 -3.585 -29.428 1.00 93.12 101 VAL A N 1
ATOM 743 C CA . VAL A 1 101 ? -1.101 -2.412 -28.910 1.00 93.12 101 VAL A CA 1
ATOM 744 C C . VAL A 1 101 ? -0.885 -1.171 -29.785 1.00 93.12 101 VAL A C 1
ATOM 746 O O . VAL A 1 101 ? -1.839 -0.460 -30.085 1.00 93.12 101 VAL A O 1
ATOM 749 N N . SER A 1 102 ? 0.333 -0.921 -30.270 1.00 90.75 102 SER A N 1
ATOM 750 C CA . SER A 1 102 ? 0.614 0.235 -31.136 1.00 90.75 102 SER A CA 1
ATOM 751 C C . SER A 1 102 ? -0.004 0.121 -32.535 1.00 90.75 102 SER A C 1
ATOM 753 O O . SER A 1 102 ? -0.218 1.145 -33.174 1.00 90.75 102 SER A O 1
ATOM 755 N N . LYS A 1 103 ? -0.297 -1.095 -33.023 1.00 89.00 103 LYS A N 1
ATOM 756 C CA . LYS A 1 103 ? -0.970 -1.316 -34.319 1.00 89.00 103 LYS A CA 1
ATOM 757 C C . LYS A 1 103 ? -2.497 -1.361 -34.209 1.00 89.00 103 LYS A C 1
ATOM 759 O O . LYS A 1 103 ? -3.172 -0.869 -35.102 1.00 89.00 103 LYS A O 1
ATOM 764 N N . GLY A 1 104 ? -3.031 -1.990 -33.160 1.00 87.88 104 GLY A N 1
ATOM 765 C CA . GLY A 1 104 ? -4.468 -2.264 -33.003 1.00 87.88 104 GLY A CA 1
ATOM 766 C C . GLY A 1 104 ? -5.146 -1.527 -31.845 1.00 87.88 104 GLY A C 1
ATOM 767 O O . GLY A 1 104 ? -6.268 -1.878 -31.480 1.00 87.88 104 GLY A O 1
ATOM 768 N N . GLY A 1 105 ? -4.470 -0.565 -31.213 1.00 90.38 105 GLY A N 1
ATOM 769 C CA . GLY A 1 105 ? -4.960 0.117 -30.016 1.00 90.38 105 GLY A CA 1
ATOM 770 C C . GLY A 1 105 ? -5.259 -0.863 -28.877 1.00 90.38 105 GLY A C 1
ATOM 771 O O . GLY A 1 105 ? -4.554 -1.855 -28.679 1.00 90.38 105 GLY A O 1
ATOM 772 N N . LEU A 1 106 ? -6.340 -0.604 -28.138 1.00 90.31 106 LEU A N 1
ATOM 773 C CA . LEU A 1 106 ? -6.793 -1.488 -27.061 1.00 90.31 106 LEU A CA 1
ATOM 774 C C . LEU A 1 106 ? -7.273 -2.854 -27.596 1.00 90.31 106 LEU A C 1
ATOM 776 O O . LEU A 1 106 ? -6.969 -3.889 -27.017 1.00 90.31 106 LEU A O 1
ATOM 780 N N . ALA A 1 107 ? -7.948 -2.897 -28.749 1.00 89.75 107 ALA A N 1
ATOM 781 C CA . ALA A 1 107 ? -8.396 -4.165 -29.333 1.00 89.75 107 ALA A CA 1
ATOM 782 C C . ALA A 1 107 ? -7.217 -5.093 -29.690 1.00 89.75 107 ALA A C 1
ATOM 784 O O . ALA A 1 107 ? -7.287 -6.300 -29.463 1.00 89.75 107 ALA A O 1
ATOM 785 N N . GLY A 1 108 ? -6.106 -4.527 -30.177 1.00 87.31 108 GLY A N 1
ATOM 786 C CA . GLY A 1 108 ? -4.894 -5.276 -30.522 1.00 87.31 108 GLY A CA 1
ATOM 787 C C . GLY A 1 108 ? -4.195 -5.941 -29.332 1.00 87.31 108 GLY A C 1
ATOM 788 O O . GLY A 1 108 ? -3.527 -6.955 -29.516 1.00 87.31 108 GLY A O 1
ATOM 789 N N . GLY A 1 109 ? -4.350 -5.411 -28.114 1.00 87.75 109 GLY A N 1
ATOM 790 C CA . GLY A 1 109 ? -3.743 -5.978 -26.904 1.00 87.75 109 GLY A CA 1
ATOM 791 C C . GLY A 1 109 ? -4.505 -7.157 -26.288 1.00 87.75 109 GLY A C 1
ATOM 792 O O . GLY A 1 109 ? -3.997 -7.775 -25.349 1.00 87.75 109 GLY A O 1
ATOM 793 N N . LYS A 1 110 ? -5.708 -7.483 -26.787 1.00 89.12 110 LYS A N 1
ATOM 794 C CA . LYS A 1 110 ? -6.536 -8.582 -26.267 1.00 89.12 110 LYS A CA 1
ATOM 795 C C . LYS A 1 110 ? -5.732 -9.892 -26.218 1.00 89.12 110 LYS A C 1
ATOM 797 O O . LYS A 1 110 ? -4.941 -10.169 -27.112 1.00 89.12 110 LYS A O 1
ATOM 802 N N . GLY A 1 111 ? -5.900 -10.658 -25.138 1.00 87.56 111 GLY A N 1
ATOM 803 C CA . GLY A 1 111 ? -5.190 -11.922 -24.900 1.00 87.56 111 GLY A CA 1
ATOM 804 C C . GLY A 1 111 ? -3.769 -11.789 -24.332 1.00 87.56 111 GLY A C 1
ATOM 805 O O . GLY A 1 111 ? -3.280 -12.738 -23.726 1.00 87.56 111 GLY A O 1
ATOM 806 N N . VAL A 1 112 ? -3.113 -10.625 -24.452 1.00 92.31 112 VAL A N 1
ATOM 807 C CA . VAL A 1 112 ? -1.694 -10.444 -24.072 1.00 92.31 112 VAL A CA 1
ATOM 808 C C . VAL A 1 112 ? -1.450 -9.464 -22.911 1.00 92.31 112 VAL A C 1
ATOM 810 O O . VAL A 1 112 ? -0.302 -9.157 -22.585 1.00 92.31 112 VAL A O 1
ATOM 813 N N . TYR A 1 113 ? -2.500 -9.011 -22.218 1.00 93.06 113 TYR A N 1
ATOM 814 C CA . TYR A 1 113 ? -2.388 -8.088 -21.074 1.00 93.06 113 TYR A CA 1
ATOM 815 C C . TYR A 1 113 ? -1.771 -8.688 -19.803 1.00 93.06 113 TYR A C 1
ATOM 817 O O . TYR A 1 113 ? -1.362 -7.946 -18.911 1.00 93.06 113 TYR A O 1
ATOM 825 N N . TRP A 1 114 ? -1.612 -10.009 -19.722 1.00 91.44 114 TRP A N 1
ATOM 826 C CA . TRP A 1 114 ? -0.833 -10.645 -18.654 1.00 91.44 114 TRP A CA 1
ATOM 827 C C . TRP A 1 114 ? 0.681 -10.366 -18.779 1.00 91.44 114 TRP A C 1
ATOM 829 O O . TRP A 1 114 ? 1.400 -10.407 -17.776 1.00 91.44 114 TRP A O 1
ATOM 839 N N . ILE A 1 115 ? 1.185 -10.049 -19.986 1.00 95.12 115 ILE A N 1
ATOM 840 C CA . ILE A 1 115 ? 2.628 -9.925 -20.263 1.00 95.12 115 ILE A CA 1
ATOM 841 C C . ILE A 1 115 ? 3.315 -8.873 -19.370 1.00 95.12 115 ILE A C 1
ATOM 843 O O . ILE A 1 115 ? 4.309 -9.233 -18.730 1.00 95.12 115 ILE A O 1
ATOM 847 N N . PRO A 1 116 ? 2.838 -7.612 -19.253 1.00 95.69 116 PRO A N 1
ATOM 848 C CA . PRO A 1 116 ? 3.517 -6.598 -18.443 1.00 95.69 116 PRO A CA 1
ATOM 849 C C . PRO A 1 116 ? 3.625 -6.968 -16.963 1.00 95.69 116 PRO A C 1
ATOM 851 O O . PRO A 1 116 ? 4.689 -6.815 -16.363 1.00 95.69 116 PRO A O 1
ATOM 854 N N . ALA A 1 117 ? 2.548 -7.489 -16.370 1.00 95.44 117 ALA A N 1
ATOM 855 C CA . ALA A 1 117 ? 2.525 -7.837 -14.954 1.00 95.44 117 ALA A CA 1
ATOM 856 C C . ALA A 1 117 ? 3.419 -9.054 -14.652 1.00 95.44 117 ALA A C 1
ATOM 858 O O . ALA A 1 117 ? 4.167 -9.040 -13.669 1.00 95.44 117 ALA A O 1
ATOM 859 N N . ARG A 1 118 ? 3.431 -10.067 -15.533 1.00 94.94 118 ARG A N 1
ATOM 860 C CA . ARG A 1 118 ? 4.325 -11.234 -15.431 1.00 94.94 118 ARG A CA 1
ATOM 861 C C . ARG A 1 118 ? 5.797 -10.855 -15.630 1.00 94.94 118 ARG A C 1
ATOM 863 O O . ARG A 1 118 ? 6.650 -11.314 -14.867 1.00 94.94 118 ARG A O 1
ATOM 870 N N . ALA A 1 119 ? 6.095 -9.963 -16.580 1.00 95.75 119 ALA A N 1
ATOM 871 C CA . ALA A 1 119 ? 7.433 -9.411 -16.801 1.00 95.75 119 ALA A CA 1
ATOM 872 C C . ALA A 1 119 ? 7.946 -8.641 -15.571 1.00 95.75 119 ALA A C 1
ATOM 874 O O . ALA A 1 119 ? 9.063 -8.886 -15.112 1.00 95.75 119 ALA A O 1
ATOM 875 N N . ILE A 1 120 ? 7.111 -7.773 -14.985 1.00 95.88 120 ILE A N 1
ATOM 876 C CA . ILE A 1 120 ? 7.430 -7.052 -13.744 1.00 95.88 120 ILE A CA 1
ATOM 877 C C . ILE A 1 120 ? 7.637 -8.025 -12.578 1.00 95.88 120 ILE A C 1
ATOM 879 O O . ILE A 1 120 ? 8.610 -7.885 -11.838 1.00 95.88 120 ILE A O 1
ATOM 883 N N . MET A 1 121 ? 6.793 -9.051 -12.434 1.00 95.12 121 MET A N 1
ATOM 884 C CA . MET A 1 121 ? 6.958 -10.055 -11.381 1.00 95.12 121 MET A CA 1
ATOM 885 C C . MET A 1 121 ? 8.309 -10.783 -11.474 1.00 95.12 121 MET A C 1
ATOM 887 O O . MET A 1 121 ? 8.967 -10.973 -10.450 1.00 95.12 121 MET A O 1
ATOM 891 N N . CYS A 1 122 ? 8.744 -11.145 -12.686 1.00 94.44 122 CYS A N 1
ATOM 892 C CA . CYS A 1 122 ? 10.043 -11.782 -12.908 1.00 94.44 122 CYS A CA 1
ATOM 893 C C . CYS A 1 122 ? 11.205 -10.809 -12.640 1.00 94.44 122 CYS A C 1
ATOM 895 O O . CYS A 1 122 ? 12.160 -11.180 -11.961 1.00 94.44 122 CYS A O 1
ATOM 897 N N . ALA A 1 123 ? 11.092 -9.546 -13.062 1.00 93.38 123 ALA A N 1
ATOM 898 C CA . ALA A 1 123 ? 12.067 -8.498 -12.748 1.00 93.38 123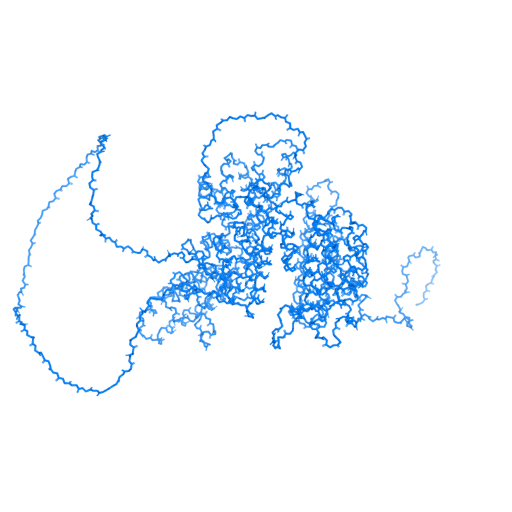 ALA A CA 1
ATOM 899 C C . ALA A 1 123 ? 12.207 -8.252 -11.233 1.00 93.38 123 ALA A C 1
ATOM 901 O O . ALA A 1 123 ? 13.309 -8.097 -10.718 1.00 93.38 123 ALA A O 1
ATOM 902 N N . CYS A 1 124 ? 11.109 -8.280 -10.471 1.00 91.00 124 CYS A N 1
ATOM 903 C CA . CYS A 1 124 ? 11.158 -8.161 -9.011 1.00 91.00 124 CYS A CA 1
ATOM 904 C C . CYS A 1 124 ? 11.911 -9.311 -8.312 1.00 91.00 124 CYS A C 1
ATOM 906 O O . CYS A 1 124 ? 12.254 -9.160 -7.140 1.00 91.00 124 CYS A O 1
ATOM 908 N N . ALA A 1 125 ? 12.149 -10.439 -8.990 1.00 88.62 125 ALA A N 1
ATOM 909 C CA . ALA A 1 125 ? 12.908 -11.581 -8.478 1.00 88.62 125 ALA A CA 1
ATOM 910 C C . ALA A 1 125 ? 14.350 -11.668 -9.026 1.00 88.62 125 ALA A C 1
ATOM 912 O O . ALA A 1 125 ? 15.136 -12.471 -8.529 1.00 88.62 125 ALA A O 1
ATOM 913 N N . ASP A 1 126 ? 14.709 -10.853 -10.023 1.00 91.75 126 ASP A N 1
ATOM 914 C CA . ASP A 1 126 ? 15.986 -10.905 -10.743 1.00 91.75 126 ASP A CA 1
ATOM 915 C C . ASP A 1 126 ? 16.543 -9.485 -10.940 1.00 91.75 126 ASP A C 1
ATOM 917 O O . ASP A 1 126 ? 16.104 -8.736 -11.816 1.00 91.75 126 ASP A O 1
ATOM 921 N N . ALA A 1 127 ? 17.508 -9.098 -10.100 1.00 89.38 127 ALA A N 1
ATOM 922 C CA . ALA A 1 127 ? 18.070 -7.748 -10.102 1.00 89.38 127 ALA A CA 1
ATOM 923 C C . ALA A 1 127 ? 18.808 -7.379 -11.413 1.00 89.38 127 ALA A C 1
ATOM 925 O O . ALA A 1 127 ? 18.521 -6.298 -11.937 1.00 89.38 127 ALA A O 1
ATOM 926 N N . PRO A 1 128 ? 19.677 -8.236 -11.997 1.00 90.69 128 PRO A N 1
ATOM 927 C CA . PRO A 1 128 ? 20.221 -8.022 -13.341 1.00 90.69 128 PRO A CA 1
ATOM 928 C C . PRO A 1 128 ? 19.152 -7.807 -14.421 1.00 90.69 128 PRO A C 1
ATOM 930 O O . PRO A 1 128 ? 19.246 -6.853 -15.192 1.00 90.69 128 PRO A O 1
ATOM 933 N N . LEU A 1 129 ? 18.112 -8.650 -14.461 1.00 93.69 129 LEU A N 1
ATOM 934 C CA . LEU A 1 129 ? 17.014 -8.497 -15.424 1.00 93.69 129 LEU A CA 1
ATOM 935 C C . LEU A 1 129 ? 16.266 -7.176 -15.206 1.00 93.69 129 LEU A C 1
ATOM 937 O O . LEU A 1 129 ? 15.985 -6.462 -16.166 1.00 93.69 129 LEU A O 1
ATOM 941 N N . ARG A 1 130 ? 15.980 -6.810 -13.950 1.00 93.06 130 ARG A N 1
ATOM 942 C CA . ARG A 1 130 ? 15.339 -5.532 -13.620 1.00 93.06 130 ARG A CA 1
ATOM 943 C C . ARG A 1 130 ? 16.146 -4.336 -14.108 1.00 93.06 130 ARG A C 1
ATOM 945 O O . ARG A 1 130 ? 15.550 -3.413 -14.651 1.00 93.06 130 ARG A O 1
ATOM 952 N N . GLN A 1 131 ? 17.465 -4.344 -13.926 1.00 91.31 131 GLN A N 1
ATOM 953 C CA . GLN A 1 131 ? 18.321 -3.246 -14.371 1.00 91.31 131 GLN A CA 1
ATOM 954 C C . GLN A 1 131 ? 18.229 -3.042 -15.885 1.00 91.31 131 GLN A C 1
ATOM 956 O O . GLN A 1 131 ? 18.078 -1.908 -16.342 1.00 91.31 131 GLN A O 1
ATOM 961 N N . GLU A 1 132 ? 18.250 -4.123 -16.661 1.00 90.81 132 GLU A N 1
ATOM 962 C CA . GLU A 1 132 ? 18.105 -4.055 -18.116 1.00 90.81 132 GLU A CA 1
ATOM 963 C C . GLU A 1 132 ? 16.713 -3.558 -18.530 1.00 90.81 132 GLU A C 1
ATOM 965 O O . GLU A 1 132 ? 16.592 -2.657 -19.359 1.00 90.81 132 GLU A O 1
ATOM 970 N N . LEU A 1 133 ? 15.651 -4.074 -17.907 1.00 93.25 133 LEU A N 1
ATOM 971 C CA . LEU A 1 133 ? 14.285 -3.661 -18.225 1.00 93.25 133 LEU A CA 1
ATOM 972 C C . LEU A 1 133 ? 14.022 -2.193 -17.860 1.00 93.25 133 LEU A C 1
ATOM 974 O O . LEU A 1 133 ? 13.461 -1.476 -18.681 1.00 93.25 133 LEU A O 1
ATOM 978 N N . GLU A 1 134 ? 14.467 -1.705 -16.701 1.00 91.69 134 GLU A N 1
ATOM 979 C CA . GLU A 1 134 ? 14.303 -0.297 -16.294 1.00 91.69 134 GLU A CA 1
ATOM 980 C C . GLU A 1 134 ? 15.094 0.663 -17.210 1.00 91.69 134 GLU A C 1
ATOM 982 O O . GLU A 1 134 ? 14.609 1.747 -17.530 1.00 91.69 134 GLU A O 1
ATOM 987 N N . THR A 1 135 ? 16.291 0.273 -17.672 1.00 90.06 135 THR A N 1
ATOM 988 C CA . THR A 1 135 ? 17.186 1.146 -18.467 1.00 90.06 135 THR A CA 1
ATOM 989 C C . THR A 1 135 ? 16.988 1.072 -19.986 1.00 90.06 135 THR A C 1
ATOM 991 O O . THR A 1 135 ? 17.269 2.059 -20.673 1.00 90.06 135 THR A O 1
ATOM 994 N N . ALA A 1 136 ? 16.488 -0.048 -20.520 1.00 88.12 136 ALA A N 1
ATOM 995 C CA . ALA A 1 136 ? 16.297 -0.257 -21.959 1.00 88.12 136 ALA A CA 1
ATOM 996 C C . ALA A 1 136 ? 14.825 -0.412 -22.378 1.00 88.12 136 ALA A C 1
ATOM 998 O O . ALA A 1 136 ? 14.439 0.108 -23.423 1.00 88.12 136 ALA A O 1
ATOM 999 N N . VAL A 1 137 ? 13.989 -1.104 -21.592 1.00 90.00 137 VAL A N 1
ATOM 1000 C CA . VAL A 1 137 ? 12.599 -1.409 -21.989 1.00 90.00 137 VAL A CA 1
ATOM 1001 C C . VAL A 1 137 ? 11.623 -0.355 -21.470 1.00 90.00 137 VAL A C 1
ATOM 1003 O O . VAL A 1 137 ? 10.920 0.262 -22.267 1.00 90.00 137 VAL A O 1
ATOM 1006 N N . TRP A 1 138 ? 11.565 -0.128 -20.159 1.00 91.44 138 TRP A N 1
ATOM 1007 C CA . TRP A 1 138 ? 10.610 0.758 -19.480 1.00 91.44 138 TRP A CA 1
ATOM 1008 C C . TRP A 1 138 ? 11.095 2.201 -19.308 1.00 91.44 138 TRP A C 1
ATOM 1010 O O . TRP A 1 138 ? 10.331 3.031 -18.813 1.00 91.44 138 TRP A O 1
ATOM 1020 N N . ARG A 1 139 ? 12.327 2.522 -19.726 1.00 87.25 139 ARG A N 1
ATOM 1021 C CA . ARG A 1 139 ? 12.907 3.876 -19.660 1.00 87.25 139 ARG A CA 1
ATOM 1022 C C . ARG A 1 139 ? 11.968 4.939 -20.232 1.00 87.25 139 ARG A C 1
ATOM 1024 O O . ARG A 1 139 ? 11.736 5.959 -19.595 1.00 87.25 139 ARG A O 1
ATOM 1031 N N . ASP A 1 140 ? 11.401 4.656 -21.403 1.00 83.25 140 ASP A N 1
ATOM 1032 C CA . ASP A 1 140 ? 10.505 5.559 -22.134 1.00 83.25 140 ASP A CA 1
ATOM 1033 C C . ASP A 1 140 ? 9.026 5.115 -22.013 1.00 83.25 140 ASP A C 1
ATOM 1035 O O . ASP A 1 140 ? 8.200 5.359 -22.888 1.00 83.25 140 ASP A O 1
ATOM 1039 N N . GLY A 1 141 ? 8.703 4.429 -20.909 1.00 89.38 141 GLY A N 1
ATOM 1040 C CA . GLY A 1 141 ? 7.354 4.055 -20.479 1.00 89.38 141 GLY A CA 1
ATOM 1041 C C . GLY A 1 141 ? 6.852 2.684 -20.926 1.00 89.38 141 GLY A C 1
ATOM 1042 O O . GLY A 1 141 ? 7.564 1.919 -21.576 1.00 89.38 141 GLY A O 1
ATOM 1043 N N . LEU A 1 142 ? 5.622 2.322 -20.529 1.00 91.62 142 LEU A N 1
ATOM 1044 C CA . LEU A 1 142 ? 5.079 0.974 -20.766 1.00 91.62 142 LEU A CA 1
ATOM 1045 C C . LEU A 1 142 ? 4.960 0.653 -22.264 1.00 91.62 142 LEU A C 1
ATOM 1047 O O . LEU A 1 142 ? 5.422 -0.406 -22.691 1.00 91.62 142 LEU A O 1
ATOM 1051 N N . LEU A 1 143 ? 4.394 1.570 -23.053 1.00 91.88 143 LEU A N 1
ATOM 1052 C CA . LEU A 1 143 ? 4.173 1.412 -24.497 1.00 91.88 143 LEU A CA 1
ATOM 1053 C C . LEU A 1 143 ? 5.232 2.113 -25.372 1.00 91.88 143 LEU A C 1
ATOM 1055 O O . LEU A 1 143 ? 5.276 1.872 -26.575 1.00 91.88 143 LEU A O 1
ATOM 1059 N N . GLY A 1 144 ? 6.109 2.923 -24.773 1.00 87.06 144 GLY A N 1
ATOM 1060 C CA . GLY A 1 144 ? 7.041 3.804 -25.481 1.00 87.06 144 GLY A CA 1
ATOM 1061 C C . GLY A 1 144 ? 6.547 5.260 -25.560 1.00 87.06 144 GLY A C 1
ATOM 1062 O O . GLY A 1 144 ? 5.400 5.544 -25.206 1.00 87.06 144 GLY A O 1
ATOM 1063 N N . PRO A 1 145 ? 7.398 6.189 -26.034 1.00 81.44 145 PRO A N 1
ATOM 1064 C CA . PRO A 1 145 ? 7.185 7.632 -25.887 1.00 81.44 145 PRO A CA 1
ATOM 1065 C C . PRO A 1 145 ? 6.130 8.221 -26.836 1.00 81.44 145 PRO A C 1
ATOM 1067 O O . PRO A 1 145 ? 5.655 9.325 -26.599 1.00 81.44 145 PRO A O 1
ATOM 1070 N N . SER A 1 146 ? 5.755 7.507 -27.902 1.00 84.12 146 SER A N 1
ATOM 1071 C CA . SER A 1 146 ? 4.727 7.929 -28.865 1.00 84.12 146 SER A CA 1
ATOM 1072 C C . SER A 1 146 ? 3.302 7.519 -28.475 1.00 84.12 146 SER A C 1
ATOM 1074 O O . SER A 1 146 ? 2.352 7.859 -29.179 1.00 84.12 146 SER A O 1
ATOM 1076 N N . ALA A 1 147 ? 3.126 6.764 -27.387 1.00 87.62 147 ALA A N 1
ATOM 1077 C CA . ALA A 1 147 ? 1.819 6.264 -26.985 1.00 87.62 147 ALA A CA 1
ATOM 1078 C C . ALA A 1 147 ? 0.967 7.358 -26.325 1.00 87.62 147 ALA A C 1
ATOM 1080 O O . ALA A 1 147 ? 1.396 8.011 -25.374 1.00 87.62 147 ALA A O 1
ATOM 1081 N N . ALA A 1 148 ? -0.279 7.511 -26.782 1.00 90.31 148 ALA A N 1
ATOM 1082 C CA . ALA A 1 148 ? -1.224 8.445 -26.178 1.00 90.31 148 ALA A CA 1
ATOM 1083 C C . ALA A 1 148 ? -1.463 8.101 -24.686 1.00 90.31 148 ALA A C 1
ATOM 1085 O O . ALA A 1 148 ? -1.760 6.941 -24.376 1.00 90.31 148 ALA A O 1
ATOM 1086 N N . PRO A 1 149 ? -1.417 9.074 -23.752 1.00 91.00 149 PRO A N 1
ATOM 1087 C CA . PRO A 1 149 ? -1.593 8.811 -22.320 1.00 91.00 149 PRO A CA 1
ATOM 1088 C C . PRO A 1 149 ? -2.913 8.112 -21.960 1.00 91.00 149 PRO A C 1
ATOM 1090 O O . PRO A 1 149 ? -2.938 7.270 -21.064 1.00 91.00 149 PRO A O 1
ATOM 1093 N N . GLY A 1 150 ? -3.990 8.398 -22.704 1.00 91.88 150 GLY A N 1
ATOM 1094 C CA . GLY A 1 150 ? -5.277 7.706 -22.579 1.00 91.88 150 GLY A CA 1
ATOM 1095 C C . GLY A 1 150 ? -5.193 6.206 -22.871 1.00 91.88 150 GLY A C 1
ATOM 1096 O O . GLY A 1 150 ? -5.724 5.405 -22.106 1.00 91.88 150 GLY A O 1
ATOM 1097 N N . LEU A 1 151 ? -4.454 5.812 -23.915 1.00 92.81 151 LEU A N 1
ATOM 1098 C CA . LEU A 1 151 ? -4.223 4.403 -24.238 1.00 92.81 151 LEU A CA 1
ATOM 1099 C C . LEU A 1 151 ? -3.371 3.725 -23.157 1.00 92.81 151 LEU A C 1
ATOM 1101 O O . LEU A 1 151 ? -3.692 2.617 -22.745 1.00 92.81 151 LEU A O 1
ATOM 1105 N N . VAL A 1 152 ? -2.332 4.395 -22.642 1.00 93.88 152 VAL A N 1
ATOM 1106 C CA . VAL A 1 152 ? -1.514 3.869 -21.529 1.00 93.88 152 VAL A CA 1
ATOM 1107 C C . VAL A 1 152 ? -2.371 3.614 -20.281 1.00 93.88 152 VAL A C 1
ATOM 1109 O O . VAL A 1 152 ? -2.213 2.576 -19.641 1.00 93.88 152 VAL A O 1
ATOM 1112 N N . ALA A 1 153 ? -3.302 4.516 -19.954 1.00 94.62 153 ALA A N 1
ATOM 1113 C CA . ALA A 1 153 ? -4.220 4.346 -18.828 1.00 94.62 153 ALA A CA 1
ATOM 1114 C C . ALA A 1 153 ? -5.187 3.164 -19.029 1.00 94.62 153 ALA A C 1
ATOM 1116 O O . ALA A 1 153 ? -5.278 2.304 -18.154 1.00 94.62 153 ALA A O 1
ATOM 1117 N N . GLN A 1 154 ? -5.848 3.071 -20.190 1.00 93.81 154 GLN A N 1
ATOM 1118 C CA . GLN A 1 154 ? -6.746 1.952 -20.524 1.00 93.81 154 GLN A CA 1
ATOM 1119 C C . GLN A 1 154 ? -6.009 0.602 -20.507 1.00 93.81 154 GLN A C 1
ATOM 1121 O O . GLN A 1 154 ? -6.511 -0.381 -19.967 1.00 93.81 154 GLN A O 1
ATOM 1126 N N . VAL A 1 155 ? -4.785 0.563 -21.038 1.00 95.06 155 VAL A N 1
ATOM 1127 C CA . VAL A 1 155 ? -3.927 -0.626 -21.015 1.00 95.06 155 VAL A CA 1
ATOM 1128 C C . VAL A 1 155 ? -3.586 -1.038 -19.586 1.00 95.06 155 VAL A C 1
ATOM 1130 O O . VAL A 1 155 ? -3.646 -2.225 -19.284 1.00 95.06 155 VAL A O 1
ATOM 1133 N N . TRP A 1 156 ? -3.275 -0.102 -18.684 1.00 95.00 156 TRP A N 1
ATOM 1134 C CA . TRP A 1 156 ? -3.062 -0.448 -17.276 1.00 95.00 156 TRP A CA 1
ATOM 1135 C C . TRP A 1 156 ? -4.318 -1.007 -16.609 1.00 95.00 156 TRP A C 1
ATOM 1137 O O . TRP A 1 156 ? -4.198 -1.970 -15.856 1.00 95.00 156 TRP A O 1
ATOM 1147 N N . VAL A 1 157 ? -5.505 -0.466 -16.902 1.00 95.19 157 VAL A N 1
ATOM 1148 C CA . VAL A 1 157 ? -6.770 -1.031 -16.402 1.00 95.19 157 VAL A CA 1
ATOM 1149 C C . VAL A 1 157 ? -6.924 -2.484 -16.856 1.00 95.19 157 VAL A C 1
ATOM 1151 O O . VAL A 1 157 ? -7.169 -3.356 -16.026 1.00 95.19 157 VAL A O 1
ATOM 1154 N N . GLU A 1 158 ? -6.690 -2.777 -18.134 1.00 94.44 158 GLU A N 1
ATOM 1155 C CA . GLU A 1 158 ? -6.858 -4.132 -18.668 1.00 94.44 158 GLU A CA 1
ATOM 1156 C C . GLU A 1 158 ? -5.765 -5.112 -18.187 1.00 94.44 158 GLU A C 1
ATOM 1158 O O . GLU A 1 158 ? -6.061 -6.271 -17.896 1.00 94.44 158 GLU A O 1
ATOM 1163 N N . VAL A 1 159 ? -4.528 -4.642 -17.968 1.00 94.06 159 VAL A N 1
ATOM 1164 C CA . VAL A 1 159 ? -3.484 -5.398 -17.242 1.00 94.06 159 VAL A CA 1
ATOM 1165 C C . VAL A 1 159 ? -3.954 -5.746 -15.827 1.00 94.06 159 VAL A C 1
ATOM 1167 O O . VAL A 1 159 ? -3.765 -6.875 -15.386 1.00 94.06 159 VAL A O 1
ATOM 1170 N N . TRP A 1 160 ? -4.590 -4.812 -15.113 1.00 92.62 160 TRP A N 1
ATOM 1171 C CA . TRP A 1 160 ? -5.115 -5.051 -13.763 1.00 92.62 160 TRP A CA 1
ATOM 1172 C C . TRP A 1 160 ? -6.290 -6.041 -13.732 1.00 92.62 160 TRP A C 1
ATOM 1174 O O . TRP A 1 160 ? -6.447 -6.740 -12.732 1.00 92.62 160 TRP A O 1
ATOM 1184 N N . ARG A 1 161 ? -7.095 -6.110 -14.803 1.00 91.62 161 ARG A N 1
ATOM 1185 C CA . ARG A 1 161 ? -8.217 -7.056 -14.938 1.00 91.62 161 ARG A CA 1
ATOM 1186 C C . ARG A 1 161 ? -7.772 -8.468 -15.323 1.00 91.62 161 ARG A C 1
ATOM 1188 O O . ARG A 1 161 ? -8.357 -9.428 -14.835 1.00 91.62 161 ARG A O 1
ATOM 1195 N N . GLN A 1 162 ? -6.767 -8.601 -16.194 1.00 89.56 162 GLN A N 1
ATOM 1196 C CA . GLN A 1 162 ? -6.352 -9.899 -16.749 1.00 89.56 162 GLN A CA 1
ATOM 1197 C C . GLN A 1 162 ? -5.166 -10.556 -16.021 1.00 89.56 162 GLN A C 1
ATOM 1199 O O . GLN A 1 162 ? -5.006 -11.773 -16.101 1.00 89.56 162 GLN A O 1
ATOM 1204 N N . ALA A 1 163 ? -4.311 -9.791 -15.337 1.00 90.06 163 ALA A N 1
ATOM 1205 C CA . ALA A 1 163 ? -3.168 -10.353 -14.618 1.00 90.06 163 ALA A CA 1
ATOM 1206 C C . ALA A 1 163 ? -3.579 -11.025 -13.299 1.00 90.06 163 ALA A C 1
ATOM 1208 O O . ALA A 1 163 ? -4.510 -10.601 -12.614 1.00 90.06 163 ALA A O 1
ATOM 1209 N N . ALA A 1 164 ? -2.828 -12.045 -12.881 1.00 89.06 164 ALA A N 1
ATOM 1210 C CA . ALA A 1 164 ? -3.111 -12.734 -11.629 1.00 89.06 164 ALA A CA 1
ATOM 1211 C C . ALA A 1 164 ? -2.904 -11.794 -10.415 1.00 89.06 164 ALA A C 1
ATOM 1213 O O . ALA A 1 164 ? -1.966 -10.988 -10.414 1.00 89.06 164 ALA A O 1
ATOM 1214 N N . PRO A 1 165 ? -3.663 -11.930 -9.306 1.00 87.38 165 PRO A N 1
ATOM 1215 C CA . PRO A 1 165 ? -3.545 -11.025 -8.151 1.00 87.38 165 PRO A CA 1
ATOM 1216 C C . PRO A 1 165 ? -2.125 -10.919 -7.562 1.00 87.38 165 PRO A C 1
ATOM 1218 O O . PRO A 1 165 ? -1.720 -9.875 -7.044 1.00 87.38 165 PRO A O 1
ATOM 1221 N N . HIS A 1 166 ? -1.334 -11.991 -7.669 1.00 86.44 166 HIS A N 1
ATOM 1222 C CA . HIS A 1 166 ? 0.060 -12.020 -7.225 1.00 86.44 166 HIS A CA 1
ATOM 1223 C 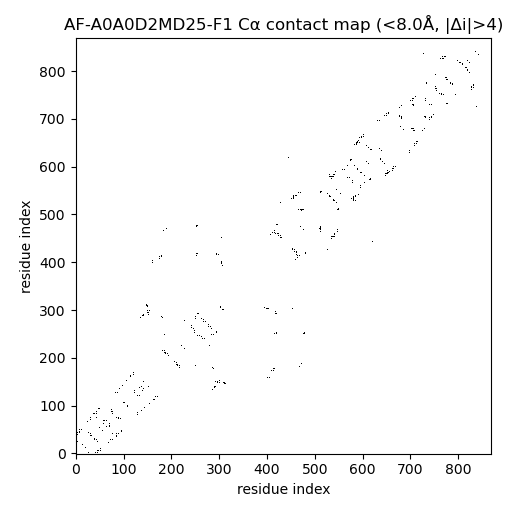C . HIS A 1 166 ? 1.039 -11.347 -8.214 1.00 86.44 166 HIS A C 1
ATOM 1225 O O . HIS A 1 166 ? 2.090 -10.874 -7.782 1.00 86.44 166 HIS A O 1
ATOM 1231 N N . GLU A 1 167 ? 0.697 -11.252 -9.504 1.00 92.19 167 GLU A N 1
ATOM 1232 C CA . GLU A 1 167 ? 1.416 -10.455 -10.511 1.00 92.19 167 GLU A CA 1
ATOM 1233 C C . GLU A 1 167 ? 1.162 -8.962 -10.270 1.00 92.19 167 GLU A C 1
ATOM 1235 O O . GLU A 1 167 ? 2.109 -8.196 -10.085 1.00 92.19 167 GLU A O 1
ATOM 1240 N N . VAL A 1 168 ? -0.111 -8.567 -10.141 1.00 91.81 168 VAL A N 1
ATOM 1241 C CA . VAL A 1 168 ? -0.536 -7.193 -9.808 1.00 91.81 168 VAL A CA 1
ATOM 1242 C C . VAL A 1 168 ? 0.117 -6.698 -8.511 1.00 91.81 168 VAL A C 1
ATOM 1244 O O . VAL A 1 168 ? 0.614 -5.574 -8.440 1.00 91.81 168 VAL A O 1
ATOM 1247 N N . SER A 1 169 ? 0.210 -7.558 -7.491 1.00 89.75 169 SER A N 1
ATOM 1248 C CA . SER A 1 169 ? 0.934 -7.256 -6.248 1.00 89.75 169 SER A CA 1
ATOM 1249 C C . SER A 1 169 ? 2.399 -6.850 -6.491 1.00 89.75 169 SER A C 1
ATOM 1251 O O . SER A 1 169 ? 2.897 -5.920 -5.855 1.00 89.75 169 SER A O 1
ATOM 1253 N N . LYS A 1 170 ? 3.096 -7.471 -7.456 1.00 93.50 170 LYS A N 1
ATOM 1254 C CA . LYS A 1 170 ? 4.474 -7.088 -7.813 1.00 93.50 170 LYS A CA 1
ATOM 1255 C C . LYS A 1 170 ? 4.555 -5.810 -8.645 1.00 93.50 170 LYS A C 1
ATOM 1257 O O . LYS A 1 170 ? 5.508 -5.061 -8.450 1.00 93.50 170 LYS A O 1
ATOM 1262 N N . VAL A 1 171 ? 3.555 -5.508 -9.479 1.00 94.25 171 VAL A N 1
ATOM 1263 C CA . VAL A 1 171 ? 3.445 -4.195 -10.148 1.00 94.25 171 VAL A CA 1
ATOM 1264 C C . VAL A 1 171 ? 3.442 -3.071 -9.111 1.00 94.25 171 VAL A C 1
ATOM 1266 O O . VAL A 1 171 ? 4.218 -2.123 -9.218 1.00 94.25 171 VAL A O 1
ATOM 1269 N N . VAL A 1 172 ? 2.650 -3.216 -8.047 1.00 93.00 172 VAL A N 1
ATOM 1270 C CA . VAL A 1 172 ? 2.576 -2.225 -6.963 1.00 93.00 172 VAL A CA 1
ATOM 1271 C C . VAL A 1 172 ? 3.893 -2.120 -6.191 1.00 93.00 172 VAL A C 1
ATOM 1273 O O . VAL A 1 172 ? 4.346 -1.008 -5.941 1.00 93.00 172 VAL A O 1
ATOM 1276 N N . VAL A 1 173 ? 4.554 -3.243 -5.883 1.00 91.12 173 VAL A N 1
ATOM 1277 C CA . VAL A 1 173 ? 5.887 -3.243 -5.242 1.00 91.12 173 VAL A CA 1
ATOM 1278 C C . VAL A 1 173 ? 6.942 -2.541 -6.108 1.00 91.12 173 VAL A C 1
ATOM 1280 O O . VAL A 1 173 ? 7.801 -1.838 -5.574 1.00 91.12 173 VAL A O 1
ATOM 1283 N N . LEU A 1 174 ? 6.885 -2.690 -7.437 1.00 93.12 174 LEU A N 1
ATOM 1284 C CA . LEU A 1 174 ? 7.787 -1.978 -8.342 1.00 93.12 174 LEU A CA 1
ATOM 1285 C C . LEU A 1 174 ? 7.522 -0.466 -8.321 1.00 93.12 174 LEU A C 1
ATOM 1287 O O . LEU A 1 174 ? 8.460 0.310 -8.146 1.00 93.12 174 LEU A O 1
ATOM 1291 N N . LEU A 1 175 ? 6.256 -0.051 -8.442 1.00 93.31 175 LEU A N 1
ATOM 1292 C CA . LEU A 1 175 ? 5.862 1.362 -8.385 1.00 93.31 175 LEU A CA 1
ATOM 1293 C C . LEU A 1 175 ? 6.221 2.006 -7.034 1.00 93.31 175 LEU A C 1
ATOM 1295 O O . LEU A 1 175 ? 6.715 3.132 -7.015 1.00 93.31 175 LEU A O 1
ATOM 1299 N N . GLU A 1 176 ? 6.061 1.282 -5.920 1.00 91.31 176 GLU A N 1
ATOM 1300 C CA . GLU A 1 176 ? 6.512 1.704 -4.586 1.00 91.31 176 GLU A CA 1
ATOM 1301 C C . GLU A 1 176 ? 8.025 1.938 -4.549 1.00 91.31 176 GLU A C 1
ATOM 1303 O O . GLU A 1 176 ? 8.493 2.978 -4.088 1.00 91.31 176 GLU A O 1
ATOM 1308 N N . ALA A 1 177 ? 8.804 0.991 -5.082 1.00 91.00 177 ALA A N 1
ATOM 1309 C CA . ALA A 1 177 ? 10.257 1.093 -5.112 1.00 91.00 177 ALA A CA 1
ATOM 1310 C C . ALA A 1 177 ? 10.745 2.279 -5.961 1.00 91.00 177 ALA A C 1
ATOM 1312 O O . ALA A 1 177 ? 11.716 2.926 -5.567 1.00 91.00 177 ALA A O 1
ATOM 1313 N N . LYS A 1 178 ? 10.079 2.580 -7.088 1.00 92.75 178 LYS A N 1
ATOM 1314 C CA . LYS A 1 178 ? 10.385 3.746 -7.937 1.00 92.75 178 LYS A CA 1
ATOM 1315 C C . LYS A 1 178 ? 10.011 5.059 -7.240 1.00 92.75 178 LYS A C 1
ATOM 1317 O O . LYS A 1 178 ? 10.866 5.930 -7.111 1.00 92.75 178 LYS A O 1
ATOM 1322 N N . ALA A 1 179 ? 8.793 5.174 -6.703 1.00 91.00 179 ALA A N 1
ATOM 1323 C CA . ALA A 1 179 ? 8.330 6.376 -6.000 1.00 91.00 179 ALA A CA 1
ATOM 1324 C C . ALA A 1 179 ? 9.160 6.694 -4.742 1.00 91.00 179 ALA A C 1
ATOM 1326 O O . ALA A 1 179 ? 9.450 7.853 -4.456 1.00 91.00 179 ALA A O 1
ATOM 1327 N N . LEU A 1 180 ? 9.598 5.669 -4.006 1.00 89.62 180 LEU A N 1
ATOM 1328 C CA . LEU A 1 180 ? 10.463 5.849 -2.841 1.00 89.62 180 LEU A CA 1
ATOM 1329 C C . LEU A 1 180 ? 11.904 6.215 -3.234 1.00 89.62 180 LEU A C 1
ATOM 1331 O O . LEU A 1 180 ? 12.559 6.958 -2.509 1.00 89.62 180 LEU A O 1
ATOM 1335 N N . LEU A 1 181 ? 12.397 5.752 -4.388 1.00 92.56 181 LEU A N 1
ATOM 1336 C CA . LEU A 1 181 ? 13.676 6.220 -4.929 1.00 92.56 181 LEU A CA 1
ATOM 1337 C C . LEU A 1 181 ? 13.592 7.685 -5.388 1.00 92.56 181 LEU A C 1
ATOM 1339 O O . LEU A 1 181 ? 14.502 8.456 -5.101 1.00 92.56 181 LEU A O 1
ATOM 1343 N N . GLN A 1 182 ? 12.491 8.072 -6.044 1.00 92.88 182 GLN A N 1
ATOM 1344 C CA . GLN A 1 182 ? 12.197 9.458 -6.423 1.00 92.88 182 GLN A CA 1
ATOM 1345 C C . GLN A 1 182 ? 12.216 10.380 -5.200 1.00 92.88 182 GLN A C 1
ATOM 1347 O O . GLN A 1 182 ? 12.896 11.402 -5.215 1.00 92.88 182 GLN A O 1
ATOM 1352 N N . PHE A 1 183 ? 11.531 9.982 -4.124 1.00 90.25 183 PHE A N 1
ATOM 1353 C CA . PHE A 1 183 ? 11.499 10.719 -2.863 1.00 90.25 183 PHE A CA 1
ATOM 1354 C C . PHE A 1 183 ? 12.901 10.909 -2.263 1.00 90.25 183 PHE A C 1
ATOM 1356 O O . PHE A 1 183 ? 13.316 12.043 -2.051 1.00 90.25 183 PHE A O 1
ATOM 1363 N N . GLU A 1 184 ? 13.669 9.832 -2.047 1.00 91.50 184 GLU A N 1
ATOM 1364 C CA . GLU A 1 184 ? 15.009 9.941 -1.438 1.00 91.50 184 GLU A CA 1
ATOM 1365 C C . GLU A 1 184 ? 15.994 10.725 -2.338 1.00 91.50 184 GLU A C 1
ATOM 1367 O O . GLU A 1 184 ? 16.886 11.406 -1.829 1.00 91.50 184 GLU A O 1
ATOM 1372 N N . ALA A 1 185 ? 15.821 10.682 -3.667 1.00 93.62 185 ALA A N 1
ATOM 1373 C CA . ALA A 1 185 ? 16.601 11.483 -4.611 1.00 93.62 185 ALA A CA 1
ATOM 1374 C C . ALA A 1 185 ? 16.262 12.980 -4.524 1.00 93.62 185 ALA A C 1
ATOM 1376 O O . ALA A 1 185 ? 17.178 13.803 -4.478 1.00 93.62 185 ALA A O 1
ATOM 1377 N N . LEU A 1 186 ? 14.973 13.336 -4.442 1.00 91.75 186 LEU A N 1
ATOM 1378 C CA . LEU A 1 186 ? 14.534 14.711 -4.191 1.00 91.75 186 LEU A CA 1
ATOM 1379 C C . LEU A 1 186 ? 15.062 15.212 -2.839 1.00 91.75 186 LEU A C 1
ATOM 1381 O O . LEU A 1 186 ? 15.710 16.254 -2.804 1.00 91.75 186 LEU A O 1
ATOM 1385 N N . SER A 1 187 ? 14.913 14.440 -1.755 1.00 89.00 187 SER A N 1
ATOM 1386 C CA . SER A 1 187 ? 15.433 14.810 -0.428 1.00 89.00 187 SER A CA 1
ATOM 1387 C C . SER A 1 187 ? 16.951 15.043 -0.422 1.00 89.00 187 SER A C 1
ATOM 1389 O O . SER A 1 187 ? 17.426 15.994 0.202 1.00 89.00 187 SER A O 1
ATOM 1391 N N . PHE A 1 188 ? 17.731 14.215 -1.129 1.00 92.56 188 PHE A N 1
ATOM 1392 C CA . PHE A 1 188 ? 19.178 14.413 -1.277 1.00 92.56 188 PHE A CA 1
ATOM 1393 C C . PHE A 1 188 ? 19.504 15.718 -2.025 1.00 92.56 188 PHE A C 1
ATOM 1395 O O . PHE A 1 188 ? 20.309 16.525 -1.552 1.00 92.56 188 PHE A O 1
ATOM 1402 N N . LEU A 1 189 ? 18.861 15.944 -3.175 1.00 91.44 189 LEU A N 1
ATOM 1403 C CA . LEU A 1 189 ? 19.083 17.126 -4.013 1.00 91.44 189 LEU A CA 1
ATOM 1404 C C . LEU A 1 189 ? 18.627 18.425 -3.326 1.00 91.44 189 LEU A C 1
ATOM 1406 O O . LEU A 1 189 ? 19.288 19.454 -3.466 1.00 91.44 189 LEU A O 1
ATOM 1410 N N . GLU A 1 190 ? 17.549 18.383 -2.543 1.00 86.56 190 GLU A N 1
ATOM 1411 C CA . GLU A 1 190 ? 17.092 19.493 -1.701 1.00 86.56 190 GLU A CA 1
ATOM 1412 C C . GLU A 1 190 ? 18.104 19.838 -0.611 1.00 86.56 190 GLU A C 1
ATOM 1414 O O . GLU A 1 190 ? 18.453 21.009 -0.459 1.00 86.56 190 GLU A O 1
ATOM 1419 N N . CYS A 1 191 ? 18.627 18.841 0.112 1.00 87.06 191 CYS A N 1
ATOM 1420 C CA . CYS A 1 191 ? 19.661 19.087 1.116 1.00 87.06 191 CYS A CA 1
ATOM 1421 C C . CYS A 1 191 ? 20.906 19.720 0.473 1.00 87.06 191 CYS A C 1
ATOM 1423 O O . CYS A 1 191 ? 21.424 20.704 0.999 1.00 87.06 191 CYS A O 1
ATOM 1425 N N . ARG A 1 192 ? 21.336 19.236 -0.706 1.00 87.88 192 ARG A N 1
ATOM 1426 C CA . ARG A 1 192 ? 22.427 19.855 -1.483 1.00 87.88 192 ARG A CA 1
ATOM 1427 C C . ARG A 1 192 ? 22.107 21.305 -1.874 1.00 87.88 192 ARG A C 1
ATOM 1429 O O . ARG A 1 192 ? 22.980 22.159 -1.747 1.00 87.88 192 ARG A O 1
ATOM 1436 N N . ARG A 1 193 ? 20.875 21.603 -2.310 1.00 84.94 193 ARG A N 1
ATOM 1437 C CA . ARG A 1 193 ? 20.429 22.968 -2.653 1.00 84.94 193 ARG A CA 1
ATOM 1438 C C . ARG A 1 193 ? 20.491 23.908 -1.446 1.00 84.94 193 ARG A C 1
ATOM 1440 O O . ARG A 1 193 ? 20.987 25.022 -1.575 1.00 84.94 193 ARG A O 1
ATOM 1447 N N . LEU A 1 194 ? 20.004 23.466 -0.286 1.00 83.62 194 LEU A N 1
ATOM 1448 C CA . LEU A 1 194 ? 19.984 24.270 0.942 1.00 83.62 194 LEU A CA 1
ATOM 1449 C C . LEU A 1 194 ? 21.396 24.512 1.502 1.00 83.62 194 LEU A C 1
ATOM 1451 O O . LEU A 1 194 ? 21.689 25.612 1.969 1.00 83.62 194 LEU A O 1
ATOM 1455 N N . LEU A 1 195 ? 22.308 23.541 1.366 1.00 82.25 195 LEU A N 1
ATOM 1456 C CA . LEU A 1 195 ? 23.707 23.667 1.797 1.00 82.25 195 LEU A CA 1
ATOM 1457 C C . LEU A 1 195 ? 24.489 24.808 1.124 1.00 82.25 195 LEU A C 1
ATOM 1459 O O . LEU A 1 195 ? 25.539 25.197 1.640 1.00 82.25 195 LEU A O 1
ATOM 1463 N N . ALA A 1 196 ? 24.012 25.366 0.009 1.00 72.75 196 ALA A N 1
ATOM 1464 C CA . ALA A 1 196 ? 24.657 26.502 -0.649 1.00 72.75 196 ALA A CA 1
ATOM 1465 C C . ALA A 1 196 ? 24.556 27.825 0.143 1.00 72.75 196 ALA A C 1
ATOM 1467 O O . ALA A 1 196 ? 25.303 28.751 -0.159 1.00 72.75 196 ALA A O 1
ATOM 1468 N N . GLY A 1 197 ? 23.669 27.919 1.146 1.00 71.12 197 GLY A N 1
ATOM 1469 C CA . GLY A 1 197 ? 23.419 29.150 1.915 1.00 71.12 197 GLY A CA 1
ATOM 1470 C C . GLY A 1 197 ? 23.386 28.988 3.440 1.00 71.12 197 GLY A C 1
ATOM 1471 O O . GLY A 1 197 ? 22.884 29.874 4.122 1.00 71.12 197 GLY A O 1
ATOM 1472 N N . THR A 1 198 ? 23.876 27.868 3.986 1.00 80.75 198 THR A N 1
ATOM 1473 C CA . THR A 1 198 ? 23.825 27.573 5.435 1.00 80.75 198 THR A CA 1
ATOM 1474 C C . THR A 1 198 ? 25.201 27.352 6.057 1.00 80.75 198 THR A C 1
ATOM 1476 O O . THR A 1 198 ? 26.023 26.605 5.512 1.00 80.75 198 THR A O 1
ATOM 1479 N N . GLU A 1 199 ? 25.401 27.912 7.250 1.00 80.75 199 GLU A N 1
ATOM 1480 C CA . GLU A 1 199 ? 26.641 27.875 8.038 1.00 80.75 199 GLU A CA 1
ATOM 1481 C C . GLU A 1 199 ? 26.416 27.259 9.437 1.00 80.75 199 GLU A C 1
ATOM 1483 O O . GLU A 1 199 ? 25.280 26.996 9.841 1.00 80.75 199 GLU A O 1
ATOM 1488 N N . GLY A 1 200 ? 27.505 27.007 10.173 1.00 83.19 200 GLY A N 1
ATOM 1489 C CA . GLY A 1 200 ? 27.476 26.495 11.551 1.00 83.19 200 GLY A CA 1
ATOM 1490 C C . GLY A 1 200 ? 26.759 25.147 11.718 1.00 83.19 200 GLY A C 1
ATOM 1491 O O . GLY A 1 200 ? 26.725 24.320 10.805 1.00 83.19 200 GLY A O 1
ATOM 1492 N N . ASP A 1 201 ? 26.150 24.935 12.886 1.00 79.81 201 ASP A N 1
ATOM 1493 C CA . ASP A 1 201 ? 25.489 23.670 13.258 1.00 79.81 201 ASP A CA 1
ATOM 1494 C C . ASP A 1 201 ? 24.357 23.272 12.296 1.00 79.81 201 ASP A C 1
ATOM 1496 O O . ASP A 1 201 ? 24.108 22.088 12.061 1.00 79.81 201 ASP A O 1
ATOM 1500 N N . GLN A 1 202 ? 23.696 24.255 11.675 1.00 78.69 202 GLN A N 1
ATOM 1501 C CA . GLN A 1 202 ? 22.655 24.018 10.671 1.00 78.69 202 GLN A CA 1
ATOM 1502 C C . GLN A 1 202 ? 23.228 23.339 9.422 1.00 78.69 202 GLN A C 1
ATOM 1504 O O . GLN A 1 202 ? 22.604 22.431 8.866 1.00 78.69 202 GLN A O 1
ATOM 1509 N N . ARG A 1 203 ? 24.445 23.724 9.013 1.00 83.50 203 ARG A N 1
ATOM 1510 C CA . ARG A 1 203 ? 25.181 23.082 7.917 1.00 83.50 203 ARG A CA 1
ATOM 1511 C C . ARG A 1 203 ? 25.520 21.634 8.258 1.00 83.50 203 ARG A C 1
ATOM 1513 O O . ARG A 1 203 ? 25.272 20.756 7.435 1.00 83.50 203 ARG A O 1
ATOM 1520 N N . ALA A 1 204 ? 26.026 21.380 9.466 1.00 84.56 204 ALA A N 1
ATOM 1521 C CA . ALA A 1 204 ? 26.342 20.028 9.932 1.00 84.56 204 ALA A CA 1
ATOM 1522 C C . ALA A 1 204 ? 25.084 19.138 9.982 1.00 84.56 204 ALA A C 1
ATOM 1524 O O . ALA A 1 204 ? 25.091 18.011 9.486 1.00 84.56 204 ALA A O 1
ATOM 1525 N N . GLY A 1 205 ? 23.964 19.672 10.482 1.00 85.00 205 GLY A N 1
ATOM 1526 C CA . GLY A 1 205 ? 22.670 18.986 10.483 1.00 85.00 205 GLY A CA 1
ATOM 1527 C C . GLY A 1 205 ? 22.143 18.671 9.075 1.00 85.00 205 GLY A C 1
ATOM 1528 O O . GLY A 1 205 ? 21.635 17.573 8.838 1.00 85.00 205 GLY A O 1
ATOM 1529 N N . LEU A 1 206 ? 22.289 19.594 8.117 1.00 84.31 206 LEU A N 1
ATOM 1530 C CA . LEU A 1 206 ? 21.926 19.361 6.714 1.00 84.31 206 LEU A CA 1
ATOM 1531 C C . LEU A 1 206 ? 22.856 18.356 6.019 1.00 84.31 206 LEU A C 1
ATOM 1533 O O . LEU A 1 206 ? 22.366 17.527 5.255 1.00 84.31 206 LEU A O 1
ATOM 1537 N N . GLN A 1 207 ? 24.159 18.367 6.312 1.00 86.50 207 GLN A N 1
ATOM 1538 C CA . GLN A 1 207 ? 25.101 17.351 5.826 1.00 86.50 207 GLN A CA 1
ATOM 1539 C C . GLN A 1 207 ? 24.728 15.959 6.349 1.00 86.50 207 GLN A C 1
ATOM 1541 O O . GLN A 1 207 ? 24.563 15.037 5.554 1.00 86.50 207 GLN A O 1
ATOM 1546 N N . ALA A 1 208 ? 24.461 15.815 7.651 1.00 87.00 208 ALA A N 1
ATOM 1547 C CA . ALA A 1 208 ? 24.033 14.544 8.234 1.00 87.00 208 ALA A CA 1
ATOM 1548 C C . ALA A 1 208 ? 22.719 14.016 7.618 1.00 87.00 208 ALA A C 1
ATOM 1550 O O . ALA A 1 208 ? 22.598 12.816 7.350 1.00 87.00 208 ALA A O 1
ATOM 1551 N N . LYS A 1 209 ? 21.749 14.905 7.339 1.00 86.62 209 LYS A N 1
ATOM 1552 C CA . LYS A 1 209 ? 20.509 14.573 6.609 1.00 86.62 209 LYS A CA 1
ATOM 1553 C C . LYS A 1 209 ? 20.789 14.141 5.164 1.00 86.62 209 LYS A C 1
ATOM 1555 O O . LYS A 1 209 ? 20.259 13.117 4.732 1.00 86.62 209 LYS A O 1
ATOM 1560 N N . MET A 1 210 ? 21.638 14.872 4.442 1.00 88.69 210 MET A N 1
ATOM 1561 C CA . MET A 1 210 ? 22.028 14.566 3.062 1.00 88.69 210 MET A CA 1
ATOM 1562 C C . MET A 1 210 ? 22.738 13.213 2.957 1.00 88.69 210 MET A C 1
ATOM 1564 O O . MET A 1 210 ? 22.364 12.393 2.123 1.00 88.69 210 MET A O 1
ATOM 1568 N N . ASP A 1 211 ? 23.707 12.939 3.829 1.00 87.25 211 ASP A N 1
ATOM 1569 C CA . ASP A 1 211 ? 24.443 11.673 3.841 1.00 87.25 211 ASP A CA 1
ATOM 1570 C C . ASP A 1 211 ? 23.528 10.501 4.239 1.00 87.25 211 ASP A C 1
ATOM 1572 O O . ASP A 1 211 ? 23.656 9.388 3.725 1.00 87.25 211 ASP A O 1
ATOM 1576 N N . ALA A 1 212 ? 22.551 10.736 5.124 1.00 86.44 212 ALA A N 1
ATOM 1577 C CA . ALA A 1 212 ? 21.519 9.751 5.431 1.00 86.44 212 ALA A CA 1
ATOM 1578 C C . ALA A 1 212 ? 20.610 9.468 4.221 1.00 86.44 212 ALA A C 1
ATOM 1580 O O . ALA A 1 212 ? 20.323 8.298 3.958 1.00 86.44 212 ALA A O 1
ATOM 1581 N N . ALA A 1 213 ? 20.197 10.494 3.468 1.00 87.94 213 ALA A N 1
ATOM 1582 C CA . ALA A 1 213 ? 19.450 10.334 2.219 1.00 87.94 213 ALA A CA 1
ATOM 1583 C C . ALA A 1 213 ? 20.284 9.589 1.159 1.00 87.94 213 ALA A C 1
ATOM 1585 O O . ALA A 1 213 ? 19.805 8.613 0.584 1.00 87.94 213 ALA A O 1
ATOM 1586 N N . ALA A 1 214 ? 21.562 9.945 0.984 1.00 91.12 214 ALA A N 1
ATOM 1587 C CA . ALA A 1 214 ? 22.475 9.281 0.053 1.00 91.12 214 ALA A CA 1
ATOM 1588 C C . ALA A 1 214 ? 22.613 7.777 0.349 1.00 91.12 214 ALA A C 1
ATOM 1590 O O . ALA A 1 214 ? 22.408 6.952 -0.541 1.00 91.12 214 ALA A O 1
ATOM 1591 N N . ARG A 1 215 ? 22.846 7.400 1.616 1.00 89.31 215 ARG A N 1
ATOM 1592 C CA . ARG A 1 215 ? 22.914 5.988 2.047 1.00 89.31 215 ARG A CA 1
ATOM 1593 C C . ARG A 1 215 ? 21.606 5.222 1.829 1.00 89.31 215 ARG A C 1
ATOM 1595 O O . ARG A 1 215 ? 21.628 4.013 1.608 1.00 89.31 215 ARG A O 1
ATOM 1602 N N . LYS A 1 216 ? 20.443 5.870 1.941 1.00 90.00 216 LYS A N 1
ATOM 1603 C CA . LYS A 1 216 ? 19.143 5.226 1.668 1.00 90.00 216 LYS A CA 1
ATOM 1604 C C . LYS A 1 216 ? 18.882 5.075 0.169 1.00 90.00 216 LYS A C 1
ATOM 1606 O O . LYS A 1 216 ? 18.357 4.041 -0.244 1.00 90.00 216 LYS A O 1
ATOM 1611 N N . LEU A 1 217 ? 19.252 6.085 -0.616 1.00 93.38 217 LEU A N 1
ATOM 1612 C CA . LEU A 1 217 ? 19.136 6.121 -2.070 1.00 93.38 217 LEU A CA 1
ATOM 1613 C C . LEU A 1 217 ? 20.020 5.042 -2.712 1.00 93.38 217 LEU A C 1
ATOM 1615 O O . LEU A 1 217 ? 19.533 4.214 -3.480 1.00 93.38 217 LEU A O 1
ATOM 1619 N N . ALA A 1 218 ? 21.292 4.980 -2.314 1.00 93.44 218 ALA A N 1
ATOM 1620 C CA . ALA A 1 218 ? 22.260 4.012 -2.815 1.00 93.44 218 ALA A CA 1
ATOM 1621 C C . ALA A 1 218 ? 21.848 2.552 -2.570 1.00 93.44 218 ALA A C 1
ATOM 1623 O O . ALA A 1 218 ? 21.914 1.733 -3.483 1.00 93.44 218 ALA A O 1
ATOM 1624 N N . LYS A 1 219 ? 21.315 2.229 -1.382 1.00 90.25 219 LYS A N 1
ATOM 1625 C CA . LYS A 1 219 ? 20.815 0.881 -1.023 1.00 90.25 219 LYS A CA 1
ATOM 1626 C C . LYS A 1 219 ? 19.685 0.348 -1.912 1.00 90.25 219 LYS A C 1
ATOM 1628 O O . LYS A 1 219 ? 19.322 -0.819 -1.782 1.00 90.25 219 LYS A O 1
ATOM 1633 N N . ARG A 1 220 ? 19.086 1.190 -2.758 1.00 88.31 220 ARG A N 1
ATOM 1634 C CA . ARG A 1 220 ? 17.995 0.832 -3.679 1.00 88.31 220 ARG A CA 1
ATOM 1635 C C . ARG A 1 220 ? 18.448 0.719 -5.138 1.00 88.31 220 ARG A C 1
ATOM 1637 O O . ARG A 1 220 ? 17.643 0.324 -5.980 1.00 88.31 220 ARG A O 1
ATOM 1644 N N . LEU A 1 221 ? 19.703 1.058 -5.428 1.00 91.38 221 LEU A N 1
ATOM 1645 C CA . LEU A 1 221 ? 20.324 0.940 -6.744 1.00 91.38 221 LEU A CA 1
ATOM 1646 C C . LEU A 1 221 ? 21.109 -0.387 -6.857 1.00 91.38 221 LEU A C 1
ATOM 1648 O O . LEU A 1 221 ? 21.440 -0.979 -5.829 1.00 91.38 221 LEU A O 1
ATOM 1652 N N . PRO A 1 222 ? 21.397 -0.882 -8.081 1.00 89.94 222 PRO A N 1
ATOM 1653 C CA . PRO A 1 222 ? 22.036 -2.189 -8.295 1.00 89.94 222 PRO A CA 1
ATOM 1654 C C . PRO A 1 222 ? 23.390 -2.386 -7.603 1.00 89.94 222 PRO A C 1
ATOM 1656 O O . PRO A 1 222 ? 23.682 -3.485 -7.143 1.00 89.94 222 PRO A O 1
ATOM 1659 N N . ASP A 1 223 ? 24.195 -1.326 -7.517 1.00 90.00 223 ASP A N 1
ATOM 1660 C CA . ASP A 1 223 ? 25.492 -1.305 -6.836 1.00 90.00 223 ASP A CA 1
ATOM 1661 C C . ASP A 1 223 ? 25.484 -0.172 -5.794 1.00 90.00 223 ASP A C 1
ATOM 1663 O O . ASP A 1 223 ? 25.710 0.991 -6.148 1.00 90.00 223 ASP A O 1
ATOM 1667 N N . PRO A 1 224 ? 25.186 -0.479 -4.516 1.00 91.56 224 PRO A N 1
ATOM 1668 C CA . PRO A 1 224 ? 25.134 0.529 -3.464 1.00 91.56 224 PRO A CA 1
ATOM 1669 C C . PRO A 1 224 ? 26.478 1.209 -3.197 1.00 91.56 224 PRO A C 1
ATOM 1671 O O . PRO A 1 224 ? 26.497 2.403 -2.921 1.00 91.56 224 PRO A O 1
ATOM 1674 N N . PHE A 1 225 ? 27.602 0.494 -3.304 1.00 90.00 225 PHE A N 1
ATOM 1675 C CA . PHE A 1 225 ? 28.920 1.064 -3.010 1.00 90.00 225 PHE A CA 1
ATOM 1676 C C . PHE A 1 225 ? 29.316 2.095 -4.071 1.00 90.00 225 PHE A C 1
ATOM 1678 O O . PHE A 1 225 ? 29.657 3.237 -3.750 1.00 90.00 225 PHE A O 1
ATOM 1685 N N . LYS A 1 226 ? 29.172 1.736 -5.353 1.00 92.56 226 LYS A N 1
ATOM 1686 C CA . LYS A 1 226 ? 29.377 2.676 -6.458 1.00 92.56 226 LYS A CA 1
ATOM 1687 C C . LYS A 1 226 ? 28.369 3.823 -6.409 1.00 92.56 226 LYS A C 1
ATOM 1689 O O . LYS A 1 226 ? 28.741 4.958 -6.687 1.00 92.56 226 LYS A O 1
ATOM 1694 N N . ALA A 1 227 ? 27.118 3.567 -6.023 1.00 94.31 227 ALA A N 1
ATOM 1695 C CA . ALA A 1 227 ? 26.123 4.623 -5.865 1.00 94.31 227 ALA A CA 1
ATOM 1696 C C . ALA A 1 227 ? 26.495 5.635 -4.766 1.00 94.31 227 ALA A C 1
ATOM 1698 O O . ALA A 1 227 ? 26.396 6.833 -5.017 1.00 94.31 227 ALA A O 1
ATOM 1699 N N . GLU A 1 228 ? 26.973 5.204 -3.591 1.00 92.94 228 GLU A N 1
ATOM 1700 C CA . GLU A 1 228 ? 27.447 6.130 -2.544 1.00 92.94 228 GLU A CA 1
ATOM 1701 C C . GLU A 1 228 ? 28.633 6.977 -3.040 1.00 92.94 228 GLU A C 1
ATOM 1703 O O . GLU A 1 228 ? 28.628 8.198 -2.864 1.00 92.94 228 GLU A O 1
ATOM 1708 N N . GLN A 1 229 ? 29.589 6.376 -3.760 1.00 93.50 229 GLN A N 1
ATOM 1709 C CA . GLN A 1 229 ? 30.710 7.105 -4.368 1.00 93.50 229 GLN A CA 1
ATOM 1710 C C . GLN A 1 229 ? 30.246 8.163 -5.388 1.00 93.50 229 GLN A C 1
ATOM 1712 O O . GLN A 1 229 ? 30.719 9.300 -5.364 1.00 93.50 229 GLN A O 1
ATOM 1717 N N . GLN A 1 230 ? 29.317 7.819 -6.286 1.00 95.06 230 GLN A N 1
ATOM 1718 C CA . GLN A 1 230 ? 28.828 8.757 -7.304 1.00 95.06 230 GLN A CA 1
ATOM 1719 C C . GLN A 1 230 ? 27.890 9.829 -6.721 1.00 95.06 230 GLN A C 1
ATOM 1721 O O . GLN A 1 230 ? 27.826 10.935 -7.256 1.00 95.06 230 GLN A O 1
ATOM 1726 N N . LEU A 1 231 ? 27.220 9.564 -5.593 1.00 94.62 231 LEU A N 1
ATOM 1727 C CA . LEU A 1 231 ? 26.469 10.579 -4.844 1.00 94.62 231 LEU A CA 1
ATOM 1728 C C . LEU A 1 231 ? 27.392 11.570 -4.127 1.00 94.62 231 LEU A C 1
ATOM 1730 O O . LEU A 1 231 ? 27.103 12.766 -4.133 1.00 94.62 231 LEU A O 1
ATOM 1734 N N . ALA A 1 232 ? 28.527 11.115 -3.587 1.00 91.75 232 ALA A N 1
ATOM 1735 C CA . ALA A 1 232 ? 29.572 12.013 -3.092 1.00 91.75 232 ALA A CA 1
ATOM 1736 C C . ALA A 1 232 ? 30.139 12.884 -4.230 1.00 91.75 232 ALA A C 1
ATOM 1738 O O . ALA A 1 232 ? 30.208 14.103 -4.092 1.00 91.75 232 ALA A O 1
ATOM 1739 N N . ALA A 1 233 ? 30.421 12.299 -5.400 1.00 92.06 233 ALA A N 1
ATOM 1740 C CA . ALA A 1 233 ? 30.830 13.069 -6.577 1.00 92.06 233 ALA A CA 1
ATOM 1741 C C . ALA A 1 233 ? 29.765 14.104 -7.002 1.00 92.06 233 ALA A C 1
ATOM 1743 O O . ALA A 1 233 ? 30.108 15.246 -7.294 1.00 92.06 233 ALA A O 1
ATOM 1744 N N . LEU A 1 234 ? 28.473 13.744 -6.984 1.00 92.50 234 LEU A N 1
ATOM 1745 C CA . LEU A 1 234 ? 27.360 14.647 -7.309 1.00 92.50 234 LEU A CA 1
ATOM 1746 C C . LEU A 1 234 ? 27.192 15.793 -6.297 1.00 92.50 234 LEU A C 1
ATOM 1748 O O . LEU A 1 234 ? 26.816 16.898 -6.692 1.00 92.50 234 LEU A O 1
ATOM 1752 N N . ARG A 1 235 ? 27.462 15.546 -5.008 1.00 89.50 235 ARG A N 1
ATOM 1753 C CA . ARG A 1 235 ? 27.500 16.579 -3.959 1.00 89.50 235 ARG A CA 1
ATOM 1754 C C . ARG A 1 235 ? 28.550 17.641 -4.282 1.00 89.50 235 ARG A C 1
ATOM 1756 O O . ARG A 1 235 ? 28.246 18.829 -4.191 1.00 89.50 235 ARG A O 1
ATOM 1763 N N . ASP A 1 236 ? 29.731 17.198 -4.704 1.00 88.44 236 ASP A N 1
ATOM 1764 C CA . ASP A 1 236 ? 30.924 18.032 -4.884 1.00 88.44 236 ASP A CA 1
ATOM 1765 C C . ASP A 1 236 ? 30.967 18.756 -6.255 1.00 88.44 236 ASP A C 1
ATOM 1767 O O . ASP A 1 236 ? 31.850 19.580 -6.509 1.00 88.44 236 ASP A O 1
ATOM 1771 N N . VAL A 1 237 ? 29.975 18.524 -7.131 1.00 89.62 237 VAL A N 1
ATOM 1772 C CA . VAL A 1 237 ? 29.763 19.307 -8.363 1.00 89.62 237 VAL A CA 1
ATOM 1773 C C . VAL A 1 237 ? 29.518 20.781 -8.017 1.00 89.62 237 VAL A C 1
ATOM 1775 O O . V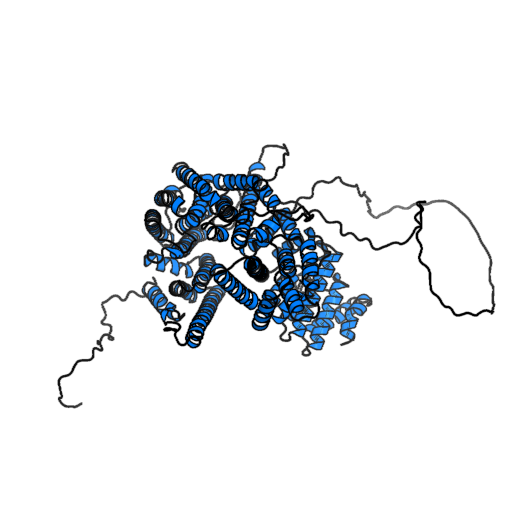AL A 1 237 ? 28.583 21.117 -7.291 1.00 89.62 237 VAL A O 1
ATOM 1778 N N . ARG A 1 238 ? 30.316 21.685 -8.601 1.00 85.00 238 ARG A N 1
ATOM 1779 C CA . ARG A 1 238 ? 30.175 23.142 -8.406 1.00 85.00 238 ARG A CA 1
ATOM 1780 C C . ARG A 1 238 ? 29.015 23.768 -9.185 1.00 85.00 238 ARG A C 1
ATOM 1782 O O . ARG A 1 238 ? 28.488 24.787 -8.752 1.00 85.00 238 ARG A O 1
ATOM 1789 N N . ASP A 1 239 ? 28.605 23.182 -10.314 1.00 87.06 239 ASP A N 1
ATOM 1790 C CA . ASP A 1 239 ? 27.440 23.677 -11.055 1.00 87.06 239 ASP A CA 1
ATOM 1791 C C . ASP A 1 239 ? 26.136 23.330 -10.309 1.00 87.06 239 ASP A C 1
ATOM 1793 O O . ASP A 1 239 ? 25.701 22.173 -10.226 1.00 87.06 239 ASP A O 1
ATOM 1797 N N . ASN A 1 240 ? 25.498 24.364 -9.765 1.00 87.00 240 ASN A N 1
ATOM 1798 C CA . ASN A 1 240 ? 24.196 24.267 -9.112 1.00 87.00 240 ASN A CA 1
ATOM 1799 C C . ASN A 1 240 ? 23.053 24.030 -10.115 1.00 87.00 240 ASN A C 1
ATOM 1801 O O . ASN A 1 240 ? 22.016 23.489 -9.728 1.00 87.00 240 ASN A O 1
ATOM 1805 N N . ARG A 1 241 ? 23.234 24.342 -11.409 1.00 88.38 241 ARG A N 1
ATOM 1806 C CA . ARG A 1 241 ? 22.236 24.042 -12.449 1.00 88.38 241 ARG A CA 1
ATOM 1807 C C . ARG A 1 241 ? 22.064 22.535 -12.641 1.00 88.38 241 ARG A C 1
ATOM 1809 O O . ARG A 1 241 ? 20.941 22.093 -12.834 1.00 88.38 241 ARG A O 1
ATOM 1816 N N . VAL A 1 242 ? 23.112 21.727 -12.442 1.00 89.94 242 VAL A N 1
ATOM 1817 C CA . VAL A 1 242 ? 22.989 20.253 -12.403 1.00 89.94 242 VAL A CA 1
ATOM 1818 C C . VAL A 1 242 ? 22.010 19.803 -11.307 1.00 89.94 242 VAL A C 1
ATOM 1820 O O . VAL A 1 242 ? 21.184 18.930 -11.555 1.00 89.94 242 VAL A O 1
ATOM 1823 N N . ALA A 1 243 ? 22.049 20.407 -10.109 1.00 88.44 243 ALA A N 1
ATOM 1824 C CA . ALA A 1 243 ? 21.058 20.117 -9.063 1.00 88.44 243 ALA A CA 1
ATOM 1825 C C . ALA A 1 243 ? 19.650 20.564 -9.474 1.00 88.44 243 ALA A C 1
ATOM 1827 O O . ALA A 1 243 ? 18.708 19.789 -9.335 1.00 88.44 243 ALA A O 1
ATOM 1828 N N . ALA A 1 244 ? 19.509 21.788 -9.991 1.00 88.88 244 ALA A N 1
ATOM 1829 C CA . ALA A 1 244 ? 18.218 22.344 -10.390 1.00 88.88 244 ALA A CA 1
ATOM 1830 C C . ALA A 1 244 ? 17.536 21.509 -11.490 1.00 88.88 244 ALA A C 1
ATOM 1832 O O . ALA A 1 244 ? 16.356 21.184 -11.374 1.00 88.88 244 ALA A O 1
ATOM 1833 N N . SER A 1 245 ? 18.282 21.088 -12.511 1.00 91.38 245 SER A N 1
ATOM 1834 C CA . SER A 1 245 ? 17.752 20.289 -13.619 1.00 91.38 245 SER A CA 1
ATOM 1835 C C . SER A 1 245 ? 17.452 18.844 -13.210 1.00 91.38 245 SER A C 1
ATOM 1837 O O . SER A 1 245 ? 16.475 18.273 -13.686 1.00 91.38 245 SER A O 1
ATOM 1839 N N . LEU A 1 246 ? 18.202 18.260 -12.264 1.00 92.31 246 LEU A N 1
ATOM 1840 C CA . LEU A 1 246 ? 17.837 16.968 -11.664 1.00 92.31 246 LEU A CA 1
ATOM 1841 C C . LEU A 1 246 ? 16.585 17.066 -10.778 1.00 92.31 246 LEU A C 1
ATOM 1843 O O . LEU A 1 246 ? 15.742 16.172 -10.838 1.00 92.31 246 LEU A O 1
ATOM 1847 N N . LEU A 1 247 ? 16.426 18.150 -10.007 1.00 90.75 247 LEU A N 1
ATOM 1848 C CA . LEU A 1 247 ? 15.197 18.426 -9.253 1.00 90.75 247 LEU A CA 1
ATOM 1849 C C . LEU A 1 247 ? 13.999 18.560 -10.202 1.00 90.75 247 LEU A C 1
ATOM 1851 O O . LEU A 1 247 ? 12.991 17.896 -9.994 1.00 90.75 247 LEU A O 1
ATOM 1855 N N . ALA A 1 248 ? 14.125 19.329 -11.287 1.00 90.06 248 ALA A N 1
ATOM 1856 C CA . ALA A 1 248 ? 13.074 19.473 -12.296 1.00 90.06 248 ALA A CA 1
ATOM 1857 C C . ALA A 1 248 ? 12.755 18.150 -13.025 1.00 90.06 248 ALA A C 1
ATOM 1859 O O . ALA A 1 248 ? 11.589 17.851 -13.278 1.00 90.06 248 ALA A O 1
ATOM 1860 N N . ALA A 1 249 ? 13.764 17.319 -13.317 1.00 90.56 249 ALA A N 1
ATOM 1861 C CA . ALA A 1 249 ? 13.586 16.011 -13.957 1.00 90.56 249 ALA A CA 1
ATOM 1862 C C . ALA A 1 249 ? 12.922 14.952 -13.055 1.00 90.56 249 ALA A C 1
ATOM 1864 O O . ALA A 1 249 ? 12.434 13.939 -13.566 1.00 90.56 249 ALA A O 1
ATOM 1865 N N . LEU A 1 250 ? 12.926 15.167 -11.734 1.00 91.69 250 LEU A N 1
ATOM 1866 C CA . LEU A 1 250 ? 12.363 14.271 -10.720 1.00 91.69 250 LEU A CA 1
ATOM 1867 C C . LEU A 1 250 ? 11.167 14.864 -9.962 1.00 91.69 250 LEU A C 1
ATOM 1869 O O . LEU A 1 250 ? 10.591 14.157 -9.136 1.00 91.69 250 LEU A O 1
ATOM 1873 N N . ALA A 1 251 ? 10.785 16.118 -10.221 1.00 87.44 251 ALA A N 1
ATOM 1874 C CA . ALA A 1 251 ? 9.745 16.822 -9.477 1.00 87.44 251 ALA A CA 1
ATOM 1875 C C . ALA A 1 251 ? 8.408 16.060 -9.480 1.00 87.44 251 ALA A C 1
ATOM 1877 O O . ALA A 1 251 ? 8.009 15.447 -10.477 1.00 87.44 251 ALA A O 1
ATOM 1878 N N . LEU A 1 252 ? 7.700 16.099 -8.349 1.00 85.12 252 LEU A N 1
ATOM 1879 C CA . LEU A 1 252 ? 6.415 15.419 -8.219 1.00 85.12 252 LEU A CA 1
ATOM 1880 C C . LEU A 1 252 ? 5.388 16.092 -9.137 1.00 85.12 252 LEU A C 1
ATOM 1882 O O . LEU A 1 252 ? 5.090 17.273 -8.988 1.00 85.12 252 LEU A O 1
ATOM 1886 N N . GLY A 1 253 ? 4.837 15.335 -10.086 1.00 81.56 253 GLY A N 1
ATOM 1887 C CA . GLY A 1 253 ? 3.902 15.865 -11.080 1.00 81.56 253 GLY A CA 1
ATOM 1888 C C . GLY A 1 253 ? 4.549 16.491 -12.319 1.00 81.56 253 GLY A C 1
ATOM 1889 O O . GLY A 1 253 ? 3.830 17.073 -13.128 1.00 81.56 253 GLY A O 1
ATOM 1890 N N . ALA A 1 254 ? 5.867 16.359 -12.513 1.00 84.69 254 ALA A N 1
ATOM 1891 C CA . ALA A 1 254 ? 6.515 16.787 -13.750 1.00 84.69 254 ALA A CA 1
ATOM 1892 C C . ALA A 1 254 ? 5.910 16.076 -14.978 1.00 84.69 254 ALA A C 1
ATOM 1894 O O . ALA A 1 254 ? 5.812 14.847 -15.019 1.00 84.69 254 ALA A O 1
ATOM 1895 N N . LYS A 1 255 ? 5.534 16.859 -15.998 1.00 86.44 255 LYS A N 1
ATOM 1896 C CA . LYS A 1 255 ? 5.094 16.342 -17.303 1.00 86.44 255 LYS A CA 1
ATOM 1897 C C . LYS A 1 255 ? 6.245 15.624 -18.009 1.00 86.44 255 LYS A C 1
ATOM 1899 O O . LYS A 1 255 ? 7.395 16.059 -17.914 1.00 86.44 255 LYS A O 1
ATOM 1904 N N . SER A 1 256 ? 5.935 14.565 -18.751 1.00 86.69 256 SER A N 1
ATOM 1905 C CA . SER A 1 256 ? 6.910 13.667 -19.386 1.00 86.69 256 SER A CA 1
ATOM 1906 C C . SER A 1 256 ? 7.913 14.414 -20.272 1.00 86.69 256 SER A C 1
ATOM 1908 O O . SER A 1 256 ? 9.116 14.166 -20.205 1.00 86.69 256 SER A O 1
ATOM 1910 N N . GLU A 1 257 ? 7.435 15.385 -21.052 1.00 87.19 257 GLU A N 1
ATOM 1911 C CA . GLU A 1 257 ? 8.283 16.211 -21.915 1.00 87.19 257 GLU A CA 1
ATOM 1912 C C . GLU A 1 257 ? 9.204 17.146 -21.112 1.00 87.19 257 GLU A C 1
ATOM 1914 O O . GLU A 1 257 ? 10.405 17.213 -21.376 1.00 87.19 257 GLU A O 1
ATOM 1919 N N . ALA A 1 258 ? 8.673 17.833 -20.096 1.00 87.38 258 ALA A N 1
ATOM 1920 C CA . ALA A 1 258 ? 9.457 18.723 -19.240 1.00 87.38 258 ALA A CA 1
ATOM 1921 C C . ALA A 1 258 ? 10.549 17.948 -18.482 1.00 87.38 258 ALA A C 1
ATOM 1923 O O . ALA A 1 258 ? 11.706 18.372 -18.451 1.00 87.38 258 ALA A O 1
ATOM 1924 N N . ALA A 1 259 ? 10.211 16.765 -17.960 1.00 88.31 259 ALA A N 1
ATOM 1925 C CA . ALA A 1 259 ? 11.156 15.869 -17.304 1.00 88.31 259 ALA A CA 1
ATOM 1926 C C . ALA A 1 259 ? 12.234 15.337 -18.270 1.00 88.31 259 ALA A C 1
ATOM 1928 O O . ALA A 1 259 ? 13.395 15.196 -17.881 1.00 88.31 259 ALA A O 1
ATOM 1929 N N . ALA A 1 260 ? 11.887 15.075 -19.537 1.00 88.38 260 ALA A N 1
ATOM 1930 C CA . ALA A 1 260 ? 12.840 14.661 -20.568 1.00 88.38 260 ALA A CA 1
ATOM 1931 C C . ALA A 1 260 ? 13.803 15.794 -20.974 1.00 88.38 260 ALA A C 1
ATOM 1933 O O . ALA A 1 260 ? 15.006 15.548 -21.103 1.00 88.38 260 ALA A O 1
ATOM 1934 N N . ARG A 1 261 ? 13.300 17.031 -21.116 1.00 90.94 261 ARG A N 1
ATOM 1935 C CA . ARG A 1 261 ? 14.113 18.237 -21.368 1.00 90.94 261 ARG A CA 1
ATOM 1936 C C . ARG A 1 261 ? 15.083 18.494 -20.205 1.00 90.94 261 ARG A C 1
ATOM 1938 O O . ARG A 1 261 ? 16.286 18.598 -20.430 1.00 90.94 261 ARG A O 1
ATOM 1945 N N . ALA A 1 262 ? 14.588 18.484 -18.965 1.00 90.69 262 ALA A N 1
ATOM 1946 C CA . ALA A 1 262 ? 15.402 18.668 -17.759 1.00 90.69 262 ALA A CA 1
ATOM 1947 C C . ALA A 1 262 ? 16.459 17.558 -17.569 1.00 90.69 262 ALA A C 1
ATOM 1949 O O . ALA A 1 262 ? 17.601 17.843 -17.207 1.00 90.69 262 ALA A O 1
ATOM 1950 N N . ARG A 1 263 ? 16.123 16.299 -17.896 1.00 90.81 263 ARG A N 1
ATOM 1951 C CA . ARG A 1 263 ? 17.085 15.183 -17.977 1.00 90.81 263 ARG A CA 1
ATOM 1952 C C . ARG A 1 263 ? 18.200 15.460 -18.986 1.00 90.81 263 ARG A C 1
ATOM 1954 O O . ARG A 1 263 ? 19.353 15.154 -18.696 1.00 90.81 263 ARG A O 1
ATOM 1961 N N . SER A 1 264 ? 17.862 15.976 -20.169 1.00 91.56 264 SER A N 1
ATOM 1962 C CA . SER A 1 264 ? 18.846 16.270 -21.217 1.00 91.56 264 SER A CA 1
ATOM 1963 C C . SER A 1 264 ? 19.820 17.359 -20.766 1.00 91.56 264 SER A C 1
ATOM 1965 O O . SER A 1 264 ? 21.025 17.125 -20.777 1.00 91.56 264 SER A O 1
ATOM 1967 N N . ASP A 1 265 ? 19.304 18.476 -20.247 1.00 91.31 265 ASP A N 1
ATOM 1968 C CA . ASP A 1 265 ? 20.114 19.578 -19.714 1.00 91.31 265 ASP A CA 1
ATOM 1969 C C . ASP A 1 265 ? 21.029 19.117 -18.559 1.00 91.31 265 ASP A C 1
ATOM 1971 O O . ASP A 1 265 ? 22.236 19.363 -18.584 1.00 91.31 265 ASP A O 1
ATOM 1975 N N . ALA A 1 266 ? 20.505 18.343 -17.599 1.00 90.12 266 ALA A N 1
ATOM 1976 C CA . ALA A 1 266 ? 21.312 17.776 -16.516 1.00 90.12 266 ALA A CA 1
ATOM 1977 C C . ALA A 1 266 ? 22.461 16.882 -17.031 1.00 90.12 266 ALA A C 1
ATOM 1979 O O . ALA A 1 266 ? 23.576 16.958 -16.514 1.00 90.12 266 ALA A O 1
ATOM 1980 N N . LEU A 1 267 ? 22.203 16.051 -18.051 1.00 91.38 267 LEU A N 1
ATOM 1981 C CA . LEU A 1 267 ? 23.186 15.139 -18.653 1.00 91.38 267 LEU A CA 1
ATOM 1982 C C . LEU A 1 267 ? 24.162 15.816 -19.628 1.00 91.38 267 LEU A C 1
ATOM 1984 O O . LEU A 1 267 ? 25.208 15.234 -19.906 1.00 91.38 267 LEU A O 1
ATOM 1988 N N . GLN A 1 268 ? 23.834 16.999 -20.153 1.00 90.88 268 GLN A N 1
ATOM 1989 C CA . GLN A 1 268 ? 24.731 17.825 -20.971 1.00 90.88 268 GLN A CA 1
ATOM 1990 C C . GLN A 1 268 ? 25.692 18.656 -20.108 1.00 90.88 268 GLN A C 1
ATOM 1992 O O . GLN A 1 268 ? 26.828 18.895 -20.511 1.00 90.88 268 GLN A O 1
ATOM 1997 N N . ARG A 1 269 ? 25.256 19.075 -18.911 1.00 89.25 269 ARG A N 1
ATOM 1998 C CA . ARG A 1 269 ? 26.075 19.835 -17.946 1.00 89.25 269 ARG A CA 1
ATOM 1999 C C . ARG A 1 269 ? 27.156 19.002 -17.262 1.00 89.25 269 ARG A C 1
ATOM 2001 O O . ARG A 1 269 ? 28.195 19.539 -16.887 1.00 89.25 269 ARG A O 1
ATOM 2008 N N . VAL A 1 270 ? 26.934 17.699 -17.097 1.00 87.81 270 VAL A N 1
ATOM 2009 C CA . VAL A 1 270 ? 28.008 16.753 -16.760 1.00 87.81 270 VAL A CA 1
ATOM 2010 C C . VAL A 1 270 ? 28.650 16.225 -18.042 1.00 87.81 270 VAL A C 1
ATOM 2012 O O . VAL A 1 270 ? 27.981 16.067 -19.058 1.00 87.81 270 VAL A O 1
ATOM 2015 N N . ASN A 1 271 ? 29.943 15.892 -18.008 1.00 84.62 271 ASN A N 1
ATOM 2016 C CA . ASN A 1 271 ? 30.592 15.241 -19.148 1.00 84.62 271 ASN A CA 1
ATOM 2017 C C . ASN A 1 271 ? 29.860 13.922 -19.462 1.00 84.62 271 ASN A C 1
ATOM 2019 O O . ASN A 1 271 ? 29.841 13.008 -18.635 1.00 84.62 271 ASN A O 1
ATOM 2023 N N . SER A 1 272 ? 29.274 13.817 -20.655 1.00 79.62 272 SER A N 1
ATOM 2024 C CA . SER A 1 272 ? 28.372 12.725 -21.041 1.00 79.62 272 SER A CA 1
ATOM 2025 C C . SER A 1 272 ? 29.032 11.339 -21.082 1.00 79.62 272 SER A C 1
ATOM 2027 O O . SER A 1 272 ? 28.313 10.337 -21.053 1.00 79.62 272 SER A O 1
ATOM 2029 N N . LYS A 1 273 ? 30.371 11.268 -21.107 1.00 85.81 273 LYS A N 1
ATOM 2030 C CA . LYS A 1 273 ? 31.174 10.032 -21.023 1.00 85.81 273 LYS A CA 1
ATOM 2031 C C . LYS A 1 273 ? 31.695 9.731 -19.605 1.00 85.81 273 LYS A C 1
ATOM 2033 O O . LYS A 1 273 ? 32.463 8.793 -19.425 1.00 85.81 273 LYS A O 1
ATOM 2038 N N . SER A 1 274 ? 31.340 10.538 -18.603 1.00 91.38 274 SER A N 1
ATOM 2039 C CA . SER A 1 274 ? 31.813 10.352 -17.224 1.00 91.38 274 SER A CA 1
ATOM 2040 C C . SER A 1 274 ? 31.050 9.246 -16.475 1.00 91.38 274 SER A C 1
ATOM 2042 O O . SER A 1 274 ? 29.853 9.062 -16.716 1.00 91.38 274 SER A O 1
ATOM 2044 N N . PRO A 1 275 ? 31.678 8.586 -15.477 1.00 92.50 275 PRO A N 1
ATOM 2045 C CA . PRO A 1 275 ? 30.988 7.652 -14.579 1.00 92.50 275 PRO A CA 1
ATOM 2046 C C . PRO A 1 275 ? 29.778 8.271 -13.863 1.00 92.50 275 PRO A C 1
ATOM 2048 O O . PRO A 1 275 ? 28.795 7.578 -13.597 1.00 92.50 275 PRO A O 1
ATOM 2051 N N . LEU A 1 276 ? 29.826 9.585 -13.605 1.00 93.00 276 LEU A N 1
ATOM 2052 C CA . LEU A 1 276 ? 28.718 10.342 -13.031 1.00 93.00 276 LEU A CA 1
ATOM 2053 C C . LEU A 1 276 ? 27.538 10.443 -14.010 1.00 93.00 276 LEU A C 1
ATOM 2055 O O . LEU A 1 276 ? 26.398 10.264 -13.595 1.00 93.00 276 LEU A O 1
ATOM 2059 N N . ALA A 1 277 ? 27.778 10.672 -15.305 1.00 92.25 277 ALA A N 1
ATOM 2060 C CA . ALA A 1 277 ? 26.708 10.694 -16.305 1.00 92.25 277 ALA A CA 1
ATOM 2061 C C . ALA A 1 277 ? 26.018 9.325 -16.445 1.00 92.25 277 ALA A C 1
ATOM 2063 O O . ALA A 1 277 ? 24.790 9.267 -16.522 1.00 92.25 277 ALA A O 1
ATOM 2064 N N . ASP A 1 278 ? 26.770 8.222 -16.399 1.00 92.69 278 ASP A N 1
ATOM 2065 C CA . ASP A 1 278 ? 26.195 6.868 -16.383 1.00 92.69 278 ASP A CA 1
ATOM 2066 C C . ASP A 1 278 ? 25.387 6.589 -15.112 1.00 92.69 278 ASP A C 1
ATOM 2068 O O . ASP A 1 278 ? 24.289 6.028 -15.177 1.00 92.69 278 ASP A O 1
ATOM 2072 N N . PHE A 1 279 ? 25.878 7.045 -13.958 1.00 94.88 279 PHE A N 1
ATOM 2073 C CA . PHE A 1 279 ? 25.125 6.991 -12.709 1.00 94.88 279 PHE A CA 1
ATOM 2074 C C . PHE A 1 279 ? 23.827 7.809 -12.777 1.00 94.88 279 PHE A C 1
ATOM 2076 O O . PHE A 1 279 ? 22.778 7.310 -12.373 1.00 94.88 279 PHE A O 1
ATOM 2083 N N . LEU A 1 280 ? 23.852 9.023 -13.338 1.00 94.12 280 LEU A N 1
ATOM 2084 C CA . LEU A 1 280 ? 22.654 9.852 -13.501 1.00 94.12 280 LEU A CA 1
ATOM 2085 C C . LEU A 1 280 ? 21.640 9.222 -14.470 1.00 94.12 280 LEU A C 1
ATOM 2087 O O . LEU A 1 280 ? 20.443 9.254 -14.188 1.00 94.12 280 LEU A O 1
ATOM 2091 N N . ARG A 1 281 ? 22.087 8.583 -15.562 1.00 92.94 281 ARG A N 1
ATOM 2092 C CA . ARG A 1 281 ? 21.209 7.797 -16.455 1.00 92.94 281 ARG A CA 1
ATOM 2093 C C . ARG A 1 281 ? 20.498 6.674 -15.697 1.00 92.94 281 ARG A C 1
ATOM 2095 O O . ARG A 1 281 ? 19.286 6.518 -15.839 1.00 92.94 281 ARG A O 1
ATOM 2102 N N . LEU A 1 282 ? 21.236 5.920 -14.878 1.00 93.50 282 LEU A N 1
ATOM 2103 C CA . LEU A 1 282 ? 20.701 4.825 -14.065 1.00 93.50 282 LEU A CA 1
ATOM 2104 C C . LEU A 1 282 ? 19.724 5.331 -12.990 1.00 93.50 282 LEU A C 1
ATOM 2106 O O . LEU A 1 282 ? 18.624 4.793 -12.858 1.00 93.50 282 LEU A O 1
ATOM 2110 N N . LEU A 1 283 ? 20.103 6.387 -12.262 1.00 94.31 283 LEU A N 1
ATOM 2111 C CA . LEU A 1 283 ? 19.279 7.029 -11.239 1.00 94.31 283 LEU A CA 1
ATOM 2112 C C . LEU A 1 283 ? 17.951 7.513 -11.827 1.00 94.31 283 LEU A C 1
ATOM 2114 O O . LEU A 1 283 ? 16.898 7.185 -11.287 1.00 94.31 283 LEU A O 1
ATOM 2118 N N . LEU A 1 284 ? 17.985 8.240 -12.948 1.00 92.88 284 LEU A N 1
ATOM 2119 C CA . LEU A 1 284 ? 16.781 8.759 -13.599 1.00 92.88 284 LEU A CA 1
ATOM 2120 C C . LEU A 1 284 ? 15.896 7.633 -14.151 1.00 92.88 284 LEU A C 1
ATOM 2122 O O . LEU A 1 284 ? 14.688 7.673 -13.937 1.00 92.88 284 LEU A O 1
ATOM 2126 N N . ALA A 1 285 ? 16.464 6.590 -14.768 1.00 91.06 285 ALA A N 1
ATOM 2127 C CA . ALA A 1 285 ? 15.687 5.437 -15.238 1.00 91.06 285 ALA A CA 1
ATOM 2128 C C . ALA A 1 285 ? 14.909 4.747 -14.099 1.00 91.06 285 ALA A C 1
ATOM 2130 O O . ALA A 1 285 ? 13.747 4.368 -14.266 1.00 91.06 285 ALA A O 1
ATOM 2131 N N . TYR A 1 286 ? 15.517 4.626 -12.916 1.00 92.56 286 TYR A N 1
ATOM 2132 C CA . TYR A 1 286 ? 14.856 4.033 -11.756 1.00 92.56 286 TYR A CA 1
ATOM 2133 C C . TYR A 1 286 ? 13.883 4.997 -11.056 1.00 92.56 286 TYR A C 1
ATOM 2135 O O . TYR A 1 286 ? 12.806 4.556 -10.656 1.00 92.56 286 TYR A O 1
ATOM 2143 N N . ALA A 1 287 ? 14.238 6.276 -10.900 1.00 91.75 287 ALA A N 1
ATOM 2144 C CA . ALA A 1 287 ? 13.492 7.248 -10.096 1.00 91.75 287 ALA A CA 1
ATOM 2145 C C . ALA A 1 287 ? 12.369 7.972 -10.860 1.00 91.75 287 ALA A C 1
ATOM 2147 O O . ALA A 1 287 ? 11.416 8.429 -10.234 1.00 91.75 287 ALA A O 1
ATOM 2148 N N . GLN A 1 288 ? 12.433 8.080 -12.191 1.00 88.81 288 GLN A N 1
ATOM 2149 C CA . GLN A 1 288 ? 11.343 8.681 -12.964 1.00 88.81 288 GLN A CA 1
ATOM 2150 C C . GLN A 1 288 ? 10.117 7.744 -13.012 1.00 88.81 288 GLN A C 1
ATOM 2152 O O . GLN A 1 288 ? 10.271 6.522 -13.142 1.00 88.81 288 GLN A O 1
ATOM 2157 N N . PRO A 1 289 ? 8.882 8.283 -12.963 1.00 86.62 289 PRO A N 1
ATOM 2158 C CA . PRO A 1 289 ? 7.639 7.507 -12.977 1.00 86.62 289 PRO A CA 1
ATOM 2159 C C . PRO A 1 289 ? 7.261 6.991 -14.382 1.00 86.62 289 PRO A C 1
ATOM 2161 O O . PRO A 1 289 ? 6.095 6.999 -14.762 1.00 86.62 289 PRO A O 1
ATOM 2164 N N . SER A 1 290 ? 8.233 6.524 -15.173 1.00 87.50 290 SER A N 1
ATOM 2165 C CA . SER A 1 290 ? 8.061 6.213 -16.602 1.00 87.50 290 SER A CA 1
ATOM 2166 C C . SER A 1 290 ? 6.932 5.217 -16.904 1.00 87.50 290 SER A C 1
ATOM 2168 O O . SER A 1 290 ? 6.249 5.344 -17.916 1.00 87.50 290 SER A O 1
ATOM 2170 N N . LEU A 1 291 ? 6.704 4.233 -16.028 1.00 90.38 291 LEU A N 1
ATOM 2171 C CA . LEU A 1 291 ? 5.657 3.217 -16.187 1.00 90.38 291 LEU A CA 1
ATOM 2172 C C . LEU A 1 291 ? 4.231 3.789 -16.141 1.00 90.38 291 LEU A C 1
ATOM 2174 O O . LEU A 1 291 ? 3.365 3.293 -16.861 1.00 90.38 291 LEU A O 1
ATOM 2178 N N . LEU A 1 292 ? 3.991 4.813 -15.319 1.00 90.56 292 LEU A N 1
ATOM 2179 C CA . LEU A 1 292 ? 2.709 5.506 -15.192 1.00 90.56 292 LEU A CA 1
ATOM 2180 C C . LEU A 1 292 ? 2.993 7.017 -15.091 1.00 90.56 292 LEU A C 1
ATOM 2182 O O . LEU A 1 292 ? 3.017 7.560 -13.984 1.00 90.56 292 LEU A O 1
ATOM 2186 N N . PRO A 1 293 ? 3.274 7.679 -16.229 1.00 90.56 293 PRO A N 1
ATOM 2187 C CA . PRO A 1 293 ? 3.629 9.092 -16.254 1.00 90.56 293 PRO A CA 1
ATOM 2188 C C . PRO A 1 293 ? 2.444 9.975 -15.854 1.00 90.56 293 PRO A C 1
ATOM 2190 O O . PRO A 1 293 ? 1.289 9.539 -15.875 1.00 90.56 293 PRO A O 1
ATOM 2193 N N . GLN A 1 294 ? 2.724 11.238 -15.529 1.00 89.50 294 GLN A N 1
ATOM 2194 C CA . GLN A 1 294 ? 1.740 12.173 -14.979 1.00 89.50 294 GLN A CA 1
ATOM 2195 C C . GLN A 1 294 ? 0.489 12.321 -15.859 1.00 89.50 294 GLN A C 1
ATOM 2197 O O . GLN A 1 294 ? -0.628 12.413 -15.348 1.00 89.50 294 GLN A O 1
ATOM 2202 N N . GLU A 1 295 ? 0.657 12.308 -17.180 1.00 91.38 295 GLU A N 1
ATOM 2203 C CA . GLU A 1 295 ? -0.437 12.409 -18.145 1.00 91.38 295 GLU A CA 1
ATOM 2204 C C . GLU A 1 295 ? -1.327 11.154 -18.141 1.00 91.38 295 GLU A C 1
ATOM 2206 O O . GLU A 1 295 ? -2.551 11.259 -18.218 1.00 91.38 295 GLU A O 1
ATOM 2211 N N . ALA A 1 296 ? -0.727 9.966 -18.001 1.00 92.50 296 ALA A N 1
ATOM 2212 C CA . ALA A 1 296 ? -1.457 8.700 -17.919 1.00 92.50 296 ALA A CA 1
ATOM 2213 C C . ALA A 1 296 ? -2.145 8.536 -16.554 1.00 92.50 296 ALA A C 1
ATOM 2215 O O . ALA A 1 296 ? -3.250 8.007 -16.487 1.00 92.50 296 ALA A O 1
ATOM 2216 N N . ALA A 1 297 ? -1.543 9.048 -15.475 1.00 92.56 297 ALA A N 1
ATOM 2217 C CA . ALA A 1 297 ? -2.195 9.143 -14.171 1.00 92.56 297 ALA A CA 1
ATOM 2218 C C . ALA A 1 297 ? -3.433 10.061 -14.215 1.00 92.56 297 ALA A C 1
ATOM 2220 O O . ALA A 1 297 ? -4.446 9.736 -13.602 1.00 92.56 297 ALA A O 1
ATOM 2221 N N . GLY A 1 298 ? -3.387 11.158 -14.983 1.00 92.38 298 GLY A N 1
ATOM 2222 C CA . GLY A 1 298 ? -4.550 12.013 -15.250 1.00 92.38 298 GLY A CA 1
ATOM 2223 C C . GLY A 1 298 ? -5.652 11.282 -16.019 1.00 92.38 298 GLY A C 1
ATOM 2224 O O . GLY A 1 298 ? -6.782 11.218 -15.548 1.00 92.38 298 GLY A O 1
ATOM 2225 N N . ALA A 1 299 ? -5.308 10.640 -17.139 1.00 94.06 299 ALA A N 1
ATOM 2226 C CA . ALA A 1 299 ? -6.260 9.849 -17.922 1.00 94.06 299 ALA A CA 1
ATOM 2227 C C . ALA A 1 299 ? -6.867 8.662 -17.141 1.00 94.06 299 ALA A C 1
ATOM 2229 O O . ALA A 1 299 ? -8.007 8.273 -17.383 1.00 94.06 299 ALA A O 1
ATOM 2230 N N . LEU A 1 300 ? -6.134 8.094 -16.178 1.00 94.62 300 LEU A N 1
ATOM 2231 C CA . LEU A 1 300 ? -6.650 7.059 -15.280 1.00 94.62 300 LEU A CA 1
ATOM 2232 C C . LEU A 1 300 ? -7.694 7.612 -14.290 1.00 94.62 300 LEU A C 1
ATOM 2234 O O . LEU A 1 300 ? -8.643 6.903 -13.958 1.00 94.62 300 LEU A O 1
ATOM 2238 N N . LEU A 1 301 ? -7.555 8.869 -13.844 1.00 93.44 301 LEU A N 1
ATOM 2239 C CA . LEU A 1 301 ? -8.590 9.547 -13.051 1.00 93.44 301 LEU A CA 1
ATOM 2240 C C . LEU A 1 301 ? -9.828 9.860 -13.894 1.00 93.44 301 LEU A C 1
ATOM 2242 O O . LEU A 1 301 ? -10.938 9.661 -13.405 1.00 93.44 301 LEU A O 1
ATOM 2246 N N . ASP A 1 302 ? -9.639 10.280 -15.148 1.00 92.56 302 ASP A N 1
ATOM 2247 C CA . ASP A 1 302 ? -10.739 10.510 -16.090 1.00 92.56 302 ASP A CA 1
ATOM 2248 C C . ASP A 1 302 ? -11.554 9.200 -16.271 1.00 92.56 302 ASP A C 1
ATOM 2250 O O . ASP A 1 302 ? -12.765 9.194 -16.042 1.00 92.56 302 ASP A O 1
ATOM 2254 N N . LEU A 1 303 ? -10.888 8.052 -16.503 1.00 92.44 303 LEU A N 1
ATOM 2255 C CA . LEU A 1 303 ? -11.528 6.721 -16.537 1.00 92.44 303 LEU A CA 1
ATOM 2256 C C . LEU A 1 303 ? -12.245 6.358 -15.226 1.00 92.44 303 LEU A C 1
ATOM 2258 O O . LEU A 1 303 ? -13.367 5.855 -15.256 1.00 92.44 303 LEU A O 1
ATOM 2262 N N . ALA A 1 304 ? -11.628 6.614 -14.068 1.00 91.56 304 ALA A N 1
ATOM 2263 C CA . ALA A 1 304 ? -12.225 6.328 -12.758 1.00 91.56 304 ALA A CA 1
ATOM 2264 C C . ALA A 1 304 ? -13.480 7.182 -12.464 1.00 91.56 304 ALA A C 1
ATOM 2266 O O . ALA A 1 304 ? -14.352 6.757 -11.694 1.00 91.56 304 ALA A O 1
ATOM 2267 N N . ALA A 1 305 ? -13.573 8.359 -13.093 1.00 89.56 305 ALA A N 1
ATOM 2268 C CA . ALA A 1 305 ? -14.733 9.248 -13.105 1.00 89.56 305 ALA A CA 1
ATOM 2269 C C . ALA A 1 305 ? -15.768 8.911 -14.200 1.00 89.56 305 ALA A C 1
ATOM 2271 O O . ALA A 1 305 ? -16.779 9.600 -14.300 1.00 89.56 305 ALA A O 1
ATOM 2272 N N . GLY A 1 306 ? -15.549 7.862 -15.003 1.00 87.56 306 GLY A N 1
ATOM 2273 C CA . GLY A 1 306 ? -16.450 7.459 -16.091 1.00 87.56 306 GLY A CA 1
ATOM 2274 C C . GLY A 1 306 ? -16.297 8.274 -17.383 1.00 87.56 306 GLY A C 1
ATOM 2275 O O . GLY A 1 306 ? -17.103 8.127 -18.300 1.00 87.56 306 GLY A O 1
ATOM 2276 N N . VAL A 1 307 ? -15.270 9.124 -17.474 1.00 86.88 307 VAL A N 1
ATOM 2277 C CA . VAL A 1 307 ? -14.987 9.979 -18.633 1.00 86.88 307 VAL A CA 1
ATOM 2278 C C . VAL A 1 307 ? -14.001 9.270 -19.558 1.00 86.88 307 VAL A C 1
ATOM 2280 O O . VAL A 1 307 ? -12.923 8.854 -19.132 1.00 86.88 307 VAL A O 1
ATOM 2283 N N . VAL A 1 308 ? -14.333 9.154 -20.847 1.00 78.88 308 VAL A N 1
ATOM 2284 C CA . VAL A 1 308 ? -13.385 8.640 -21.845 1.00 78.88 308 VAL A CA 1
ATOM 2285 C C . VAL A 1 308 ? -12.225 9.637 -21.989 1.00 78.88 308 VAL A C 1
ATOM 2287 O O . VAL A 1 308 ? -12.468 10.802 -22.321 1.00 78.88 308 VAL A O 1
ATOM 2290 N N . PRO A 1 309 ? -10.960 9.225 -21.774 1.00 75.38 309 PRO A N 1
ATOM 2291 C CA . PRO A 1 309 ? -9.818 10.105 -21.980 1.00 75.38 309 PRO A CA 1
ATOM 2292 C C . PRO A 1 309 ? -9.764 10.559 -23.435 1.00 75.38 309 PRO A C 1
ATOM 2294 O O . PRO A 1 309 ? -9.843 9.727 -24.341 1.00 75.38 309 PRO A O 1
ATOM 2297 N N . LYS A 1 310 ? -9.578 11.864 -23.664 1.00 60.25 310 LYS A N 1
ATOM 2298 C CA . LYS A 1 310 ? -9.456 12.424 -25.018 1.00 60.25 310 LYS A CA 1
ATOM 2299 C C . LYS A 1 310 ? -8.380 11.662 -25.796 1.00 60.25 310 LYS A C 1
ATOM 2301 O O . LYS A 1 310 ? -7.216 11.631 -25.386 1.00 60.25 310 LYS A O 1
ATOM 2306 N N . SER A 1 311 ? -8.761 11.056 -26.918 1.00 48.50 311 SER A N 1
ATOM 2307 C CA . SER A 1 311 ? -7.829 10.380 -27.813 1.00 48.50 311 SER A CA 1
ATOM 2308 C C . SER A 1 311 ? -6.915 11.418 -28.466 1.00 48.50 311 SER A C 1
ATOM 2310 O O . SER A 1 311 ? -7.290 12.133 -29.397 1.00 48.50 311 SER A O 1
ATOM 2312 N N . GLY A 1 312 ? -5.678 11.503 -27.971 1.00 40.44 312 GLY A N 1
ATOM 2313 C CA . GLY A 1 312 ? -4.612 12.175 -28.703 1.00 40.44 312 GLY A CA 1
ATOM 2314 C C . GLY A 1 312 ? -4.492 11.514 -30.074 1.00 40.44 312 GLY A C 1
ATOM 2315 O O . GLY A 1 312 ? -4.231 10.313 -30.147 1.00 40.44 312 GLY A O 1
ATOM 2316 N N . HIS A 1 313 ? -4.740 12.276 -31.140 1.00 29.19 313 HIS A N 1
ATOM 2317 C CA . HIS A 1 313 ? -4.706 11.768 -32.507 1.00 29.19 313 HIS A CA 1
ATOM 2318 C C . HIS A 1 313 ? -3.280 11.333 -32.866 1.00 29.19 313 HIS A C 1
ATOM 2320 O O . HIS A 1 313 ? -2.439 12.146 -33.238 1.00 29.19 313 HIS A O 1
ATOM 2326 N N . ALA A 1 314 ? -3.029 10.030 -32.768 1.00 31.77 314 ALA A N 1
ATOM 2327 C CA . ALA A 1 314 ? -1.834 9.360 -33.270 1.00 31.77 314 ALA A CA 1
ATOM 2328 C C . ALA A 1 314 ? -2.195 8.448 -34.460 1.00 31.77 314 ALA A C 1
ATOM 2330 O O . ALA A 1 314 ? -1.749 7.306 -34.546 1.00 31.77 314 ALA A O 1
ATOM 2331 N N . ALA A 1 315 ? -3.031 8.955 -35.372 1.00 28.39 315 ALA A N 1
ATOM 2332 C CA . ALA A 1 315 ? -3.262 8.365 -36.688 1.00 28.39 315 ALA A CA 1
ATOM 2333 C C . ALA A 1 315 ? -2.286 9.013 -37.685 1.00 28.39 315 ALA A C 1
ATOM 2335 O O . ALA A 1 315 ? -2.192 10.236 -37.766 1.00 28.39 315 ALA A O 1
ATOM 2336 N N . GLY A 1 316 ? -1.487 8.188 -38.361 1.00 27.23 316 GLY A N 1
ATOM 2337 C CA . GLY A 1 316 ? -0.203 8.597 -38.932 1.00 27.23 316 GLY A CA 1
ATOM 2338 C C . GLY A 1 316 ? -0.218 9.695 -40.003 1.00 27.23 316 GLY A C 1
ATOM 2339 O O . GLY A 1 316 ? -1.024 9.685 -40.928 1.00 27.23 316 GLY A O 1
ATOM 2340 N N . ARG A 1 317 ? 0.825 10.534 -39.969 1.00 25.50 317 ARG A N 1
ATOM 2341 C CA . ARG A 1 317 ? 1.441 11.085 -41.184 1.00 25.50 317 ARG A CA 1
ATOM 2342 C C . ARG A 1 317 ? 2.587 10.167 -41.610 1.00 25.50 317 ARG A C 1
ATOM 2344 O O . ARG A 1 317 ? 3.727 10.338 -41.189 1.00 25.50 317 ARG A O 1
ATOM 2351 N N . ILE A 1 318 ? 2.262 9.179 -42.440 1.00 29.98 318 ILE A N 1
ATOM 2352 C CA . ILE A 1 318 ? 3.231 8.582 -43.368 1.00 29.98 318 ILE A CA 1
ATOM 2353 C C . ILE A 1 318 ? 3.136 9.419 -44.648 1.00 29.98 318 ILE A C 1
ATOM 2355 O O . ILE A 1 318 ? 2.035 9.775 -45.067 1.00 29.98 318 ILE A O 1
ATOM 2359 N N . GLY A 1 319 ? 4.280 9.842 -45.181 1.00 28.33 319 GLY A N 1
ATOM 2360 C CA . GLY A 1 319 ? 4.344 10.991 -46.084 1.00 28.33 319 GLY A CA 1
ATOM 2361 C C . GLY A 1 319 ? 3.753 10.787 -47.482 1.00 28.33 319 GLY A C 1
ATOM 2362 O O . GLY A 1 319 ? 3.640 9.673 -47.991 1.00 28.33 319 GLY A O 1
ATOM 2363 N N . ARG A 1 320 ? 3.484 11.921 -48.133 1.00 25.48 320 ARG A N 1
ATOM 2364 C CA . ARG A 1 320 ? 3.570 12.100 -49.585 1.00 25.48 320 ARG A CA 1
ATOM 2365 C C . ARG A 1 320 ? 4.372 13.373 -49.851 1.00 25.48 320 ARG A C 1
ATOM 2367 O O . ARG A 1 320 ? 4.212 14.341 -49.113 1.00 25.48 320 ARG A O 1
ATOM 2374 N N . GLY A 1 321 ? 5.245 13.325 -50.854 1.00 24.42 321 GLY A N 1
ATOM 2375 C CA . GLY A 1 321 ? 5.799 14.523 -51.487 1.00 24.42 321 GLY A CA 1
ATOM 2376 C C . GLY A 1 321 ? 4.861 15.038 -52.584 1.00 24.42 321 GLY A C 1
ATOM 2377 O O . GLY A 1 321 ? 3.853 14.389 -52.875 1.00 24.42 321 GLY A O 1
ATOM 2378 N N . GLY A 1 322 ? 5.233 16.171 -53.181 1.00 24.19 322 GLY A N 1
ATOM 2379 C CA . GLY A 1 322 ? 4.360 16.990 -54.028 1.00 24.19 322 GLY A CA 1
ATOM 2380 C C . GLY A 1 322 ? 3.554 17.993 -53.181 1.00 24.19 322 GLY A C 1
ATOM 2381 O O . GLY A 1 322 ? 3.083 17.630 -52.104 1.00 24.19 322 GLY A O 1
ATOM 2382 N N . ASP A 1 323 ? 3.405 19.265 -53.555 1.00 25.00 323 ASP A N 1
ATOM 2383 C CA . ASP A 1 323 ? 3.862 19.944 -54.779 1.00 25.00 323 ASP A CA 1
ATOM 2384 C C . ASP A 1 323 ? 4.213 21.423 -54.525 1.00 25.00 323 ASP A C 1
ATOM 2386 O O . ASP A 1 323 ? 4.020 21.949 -53.428 1.00 25.00 323 ASP A O 1
ATOM 2390 N N . VAL A 1 324 ? 4.796 22.058 -55.545 1.00 32.59 324 VAL A N 1
ATOM 2391 C CA . VAL A 1 324 ? 5.260 23.453 -55.557 1.00 32.59 324 VAL A CA 1
ATOM 2392 C C . VAL A 1 324 ? 4.098 24.421 -55.799 1.00 32.59 324 VAL A C 1
ATOM 2394 O O . VAL A 1 324 ? 3.461 24.343 -56.839 1.00 32.59 324 VAL A O 1
ATOM 2397 N N . GLU A 1 325 ? 3.916 25.376 -54.887 1.00 28.27 325 GLU A N 1
ATOM 2398 C CA . GLU A 1 325 ? 3.227 26.674 -55.031 1.00 28.27 325 GLU A CA 1
ATOM 2399 C C . GLU A 1 325 ? 3.702 27.501 -53.810 1.00 28.27 325 GLU A C 1
ATOM 2401 O O . GLU A 1 325 ? 3.642 27.014 -52.685 1.00 28.27 325 GLU A O 1
ATOM 2406 N N . GLY A 1 326 ? 4.281 28.700 -53.894 1.00 24.36 326 GLY A N 1
ATOM 2407 C CA . GLY A 1 326 ? 4.187 29.742 -54.914 1.00 24.36 326 GLY A CA 1
ATOM 2408 C C . GLY A 1 326 ? 3.722 31.026 -54.216 1.00 24.36 326 GLY A C 1
ATOM 2409 O O . GLY A 1 326 ? 2.516 31.199 -54.053 1.00 24.36 326 GLY A O 1
ATOM 2410 N N . ARG A 1 327 ? 4.663 31.846 -53.710 1.00 26.75 327 ARG A N 1
ATOM 2411 C CA . ARG A 1 327 ? 4.432 33.195 -53.138 1.00 26.75 327 ARG A CA 1
ATOM 2412 C C . ARG A 1 327 ? 5.745 33.927 -52.812 1.00 26.75 327 ARG A C 1
ATOM 2414 O O . ARG A 1 327 ? 6.305 33.758 -51.734 1.00 26.75 327 ARG A O 1
ATOM 2421 N N . ASP A 1 328 ? 6.237 34.643 -53.812 1.00 25.14 328 ASP A N 1
ATOM 2422 C CA . ASP A 1 328 ? 6.519 36.086 -53.826 1.00 25.14 328 ASP A CA 1
ATOM 2423 C C . ASP A 1 328 ? 7.058 36.771 -52.545 1.00 25.14 328 ASP A C 1
ATOM 2425 O O . ASP A 1 328 ? 6.389 36.856 -51.515 1.00 25.14 328 ASP A O 1
ATOM 2429 N N . ASP A 1 329 ? 8.245 37.357 -52.733 1.00 24.62 329 ASP A N 1
ATOM 2430 C CA . ASP A 1 329 ? 8.697 38.691 -52.309 1.00 24.62 329 ASP A CA 1
ATOM 2431 C C . ASP A 1 329 ? 8.808 39.064 -50.814 1.00 24.62 329 ASP A C 1
ATOM 2433 O O . ASP A 1 329 ? 7.854 39.500 -50.169 1.00 24.62 329 ASP A O 1
ATOM 2437 N N . ALA A 1 330 ? 10.059 39.093 -50.331 1.00 26.48 330 ALA A N 1
ATOM 2438 C CA . ALA A 1 330 ? 10.636 40.272 -49.667 1.00 26.48 330 ALA A CA 1
ATOM 2439 C C . ALA A 1 330 ? 12.178 40.228 -49.722 1.00 26.48 330 ALA A C 1
ATOM 2441 O O . ALA A 1 330 ? 12.786 39.192 -49.453 1.00 26.48 330 ALA A O 1
ATOM 2442 N N . GLU A 1 331 ? 12.793 41.355 -50.080 1.00 26.30 331 GLU A N 1
ATOM 2443 C CA . GLU A 1 331 ? 14.241 41.528 -50.273 1.00 26.30 331 GLU A CA 1
ATOM 2444 C C . GLU A 1 331 ? 15.019 41.602 -48.942 1.00 26.30 331 GLU A C 1
ATOM 2446 O O . GLU A 1 331 ? 14.459 41.910 -47.888 1.00 26.30 331 GLU A O 1
ATOM 2451 N N . GLY A 1 332 ? 16.330 41.350 -49.002 1.00 26.77 332 GLY A N 1
ATOM 2452 C CA . GLY A 1 332 ? 17.237 41.425 -47.854 1.00 26.77 332 GLY A CA 1
ATOM 2453 C C . GLY A 1 332 ? 18.642 40.942 -48.210 1.00 26.77 332 GLY A C 1
ATOM 2454 O O . GLY A 1 332 ? 18.972 39.782 -47.972 1.00 26.77 332 GLY A O 1
ATOM 2455 N N . GLU A 1 333 ? 19.433 41.823 -48.820 1.00 25.47 333 GLU A N 1
ATOM 2456 C CA . GLU A 1 333 ? 20.866 41.627 -49.076 1.00 25.47 333 GLU A CA 1
ATOM 2457 C C . GLU A 1 333 ? 21.653 41.483 -47.761 1.00 25.47 333 GLU A C 1
ATOM 2459 O O . GLU A 1 333 ? 21.320 42.139 -46.778 1.00 25.47 333 GLU A O 1
ATOM 2464 N N . GLU A 1 334 ? 22.714 40.668 -47.761 1.00 28.44 334 GLU A N 1
ATOM 2465 C CA . GLU A 1 334 ? 24.062 41.065 -47.308 1.00 28.44 334 GLU A CA 1
ATOM 2466 C C . GLU A 1 334 ? 25.082 39.954 -47.646 1.00 28.44 334 GLU A C 1
ATOM 2468 O O . GLU A 1 334 ? 24.751 38.765 -47.689 1.00 28.44 334 GLU A O 1
ATOM 2473 N N . ASP A 1 335 ? 26.308 40.367 -47.974 1.00 25.14 335 ASP A N 1
ATOM 2474 C CA . ASP A 1 335 ? 27.357 39.550 -48.599 1.00 25.14 335 ASP A CA 1
ATOM 2475 C C . ASP A 1 335 ? 28.087 38.580 -47.647 1.00 25.14 335 ASP A C 1
ATOM 2477 O O . ASP A 1 335 ? 28.219 38.848 -46.457 1.00 25.14 335 ASP A O 1
ATOM 2481 N N . GLU A 1 336 ? 28.710 37.529 -48.205 1.00 29.42 336 GLU A N 1
ATOM 2482 C CA . GLU A 1 336 ? 30.165 37.318 -48.038 1.00 29.42 336 GLU A CA 1
ATOM 2483 C C . GLU A 1 336 ? 30.746 36.332 -49.083 1.00 29.42 336 GLU A C 1
ATOM 2485 O O . GLU A 1 336 ? 30.088 35.393 -49.534 1.00 29.42 336 GLU A O 1
ATOM 2490 N N . GLU A 1 337 ? 31.986 36.589 -49.522 1.00 27.47 337 GLU A N 1
ATOM 2491 C CA . GLU A 1 337 ? 32.648 35.931 -50.665 1.00 27.47 337 GLU A CA 1
ATOM 2492 C C . GLU A 1 337 ? 33.479 34.669 -50.311 1.00 27.47 337 GLU A C 1
ATOM 2494 O O . GLU A 1 337 ? 33.852 34.466 -49.159 1.00 27.47 337 GLU A O 1
ATOM 2499 N N . LYS A 1 338 ? 33.946 33.967 -51.372 1.00 28.80 338 LYS A N 1
ATOM 2500 C CA . LYS A 1 338 ? 35.119 33.043 -51.437 1.00 28.80 338 LYS A CA 1
ATOM 2501 C C . LYS A 1 338 ? 34.956 31.692 -50.721 1.00 28.80 338 LYS A C 1
ATOM 2503 O O . LYS A 1 338 ? 34.265 31.572 -49.725 1.00 28.80 338 LYS A O 1
ATOM 2508 N N . GLU A 1 339 ? 35.547 30.577 -51.154 1.00 28.20 339 GLU A N 1
ATOM 2509 C CA . GLU A 1 339 ? 36.425 30.151 -52.270 1.00 28.20 339 GLU A CA 1
ATOM 2510 C C . GLU A 1 339 ? 36.032 28.664 -52.535 1.00 28.20 339 GLU A C 1
ATOM 2512 O O . GLU A 1 339 ? 35.415 28.042 -51.676 1.00 28.20 339 GLU A O 1
ATOM 2517 N N . GLY A 1 340 ? 36.293 27.956 -53.636 1.00 25.64 340 GLY A N 1
ATOM 2518 C CA . GLY A 1 340 ? 37.281 28.071 -54.706 1.00 25.64 340 GLY A CA 1
ATOM 2519 C C . GLY A 1 340 ? 37.719 26.640 -55.104 1.00 25.64 340 GLY A C 1
ATOM 2520 O O . GLY A 1 340 ? 37.864 25.786 -54.234 1.00 25.64 340 GLY A O 1
ATOM 2521 N N . SER A 1 341 ? 37.957 26.381 -56.400 1.00 28.97 341 SER A N 1
ATOM 2522 C CA . SER A 1 341 ? 38.278 25.069 -57.029 1.00 28.97 341 SER A CA 1
ATOM 2523 C C . SER A 1 341 ? 37.139 24.021 -57.109 1.00 28.97 341 SER A C 1
ATOM 2525 O O . SER A 1 341 ? 36.338 23.892 -56.193 1.00 28.97 341 SER A O 1
ATOM 2527 N N . GLY A 1 342 ? 37.001 23.226 -58.181 1.00 26.08 342 GLY A N 1
ATOM 2528 C CA . GLY A 1 342 ? 37.718 23.219 -59.470 1.00 26.08 342 GLY A CA 1
ATOM 2529 C C . GLY A 1 342 ? 38.113 21.809 -59.943 1.00 26.08 342 GLY A C 1
ATOM 2530 O O . GLY A 1 342 ? 38.710 21.064 -59.175 1.00 26.08 342 GLY A O 1
ATOM 2531 N N . GLY A 1 343 ? 37.834 21.481 -61.213 1.00 25.98 343 GLY A N 1
ATOM 2532 C CA . GLY A 1 343 ? 38.147 20.189 -61.861 1.00 25.98 343 GLY A CA 1
ATOM 2533 C C . GLY A 1 343 ? 36.873 19.427 -62.261 1.00 25.98 343 GLY A C 1
ATOM 2534 O O . GLY A 1 343 ? 36.167 18.924 -61.398 1.00 25.98 343 GLY A O 1
ATOM 2535 N N . SER A 1 344 ? 36.424 19.526 -63.519 1.00 29.31 344 SER A N 1
ATOM 2536 C CA . SER A 1 344 ? 36.815 18.663 -64.663 1.00 29.31 344 SER A CA 1
ATOM 2537 C C . SER A 1 344 ? 36.234 17.242 -64.556 1.00 29.31 344 SER A C 1
ATOM 2539 O O . SER A 1 344 ? 36.503 16.561 -63.574 1.00 29.31 344 SER A O 1
ATOM 2541 N N . GLY A 1 345 ? 35.490 16.710 -65.525 1.00 26.66 345 GLY A N 1
ATOM 2542 C CA . GLY A 1 345 ? 35.237 17.146 -66.905 1.00 26.66 345 GLY A CA 1
ATOM 2543 C C . GLY A 1 345 ? 35.183 15.903 -67.807 1.00 26.66 345 GLY A C 1
ATOM 2544 O O . GLY A 1 345 ? 35.719 14.877 -67.398 1.00 26.66 345 GLY A O 1
ATOM 2545 N N . GLU A 1 346 ? 34.586 16.029 -68.997 1.00 29.14 346 GLU A N 1
ATOM 2546 C CA . GLU A 1 346 ? 34.576 15.021 -70.081 1.00 29.14 346 GLU A CA 1
ATOM 2547 C C . GLU A 1 346 ? 33.778 13.713 -69.816 1.00 29.14 346 GLU A C 1
ATOM 2549 O O . GLU A 1 346 ? 33.680 13.241 -68.685 1.00 29.14 346 GLU A O 1
ATOM 2554 N N . ASP A 1 347 ? 33.238 12.989 -70.805 1.00 27.81 347 ASP A N 1
ATOM 2555 C CA . ASP A 1 347 ? 32.535 13.323 -72.069 1.00 27.81 347 ASP A CA 1
ATOM 2556 C C . ASP A 1 347 ? 32.014 11.962 -72.651 1.00 27.81 347 ASP A C 1
ATOM 2558 O O . ASP A 1 347 ? 32.629 10.924 -72.411 1.00 27.81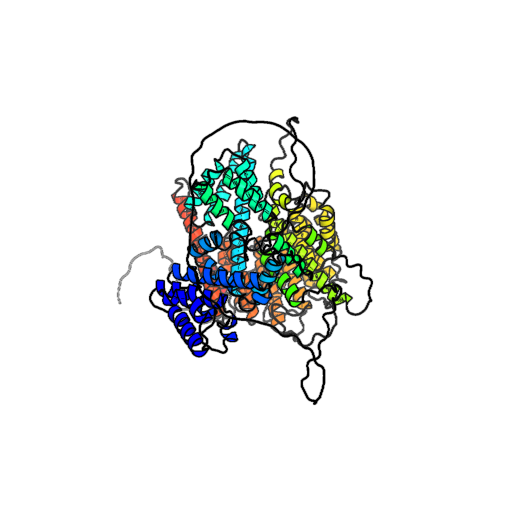 347 ASP A O 1
ATOM 2562 N N . VAL A 1 348 ? 30.771 11.866 -73.163 1.00 29.23 348 VAL A N 1
ATOM 2563 C CA . VAL A 1 348 ? 30.414 11.743 -74.610 1.00 29.23 348 VAL A CA 1
ATOM 2564 C C . VAL A 1 348 ? 30.262 10.295 -75.146 1.00 29.23 348 VAL A C 1
ATOM 2566 O O . VAL A 1 348 ? 31.231 9.550 -75.175 1.00 29.23 348 VAL A O 1
ATOM 2569 N N . GLU A 1 349 ? 29.030 9.976 -75.604 1.00 29.12 349 GLU A N 1
ATOM 2570 C CA . GLU A 1 349 ? 28.657 9.166 -76.806 1.00 29.12 349 GLU A CA 1
ATOM 2571 C C . GLU A 1 349 ? 29.114 7.672 -76.920 1.00 29.12 349 GLU A C 1
ATOM 2573 O O . GLU A 1 349 ? 30.082 7.241 -76.306 1.00 29.12 349 GLU A O 1
ATOM 2578 N N . ASP A 1 350 ? 28.476 6.759 -77.675 1.00 27.44 350 ASP A N 1
ATOM 2579 C CA . ASP A 1 350 ? 27.116 6.678 -78.258 1.00 27.44 350 ASP A CA 1
ATOM 2580 C C . ASP A 1 350 ? 26.773 5.218 -78.675 1.00 27.44 350 ASP A C 1
ATOM 2582 O O . ASP A 1 350 ? 27.625 4.338 -78.568 1.00 27.44 350 ASP A O 1
ATOM 2586 N N . GLU A 1 351 ? 25.562 5.013 -79.233 1.00 29.80 351 GLU A N 1
ATOM 2587 C CA . GLU A 1 351 ? 25.225 3.997 -80.272 1.00 29.80 351 GLU A CA 1
ATOM 2588 C C . GLU A 1 351 ? 25.351 2.476 -79.949 1.00 29.80 351 GLU A C 1
ATOM 2590 O O . GLU A 1 351 ? 26.060 2.030 -79.056 1.00 29.80 351 GLU A O 1
ATOM 2595 N N . GLU A 1 352 ? 24.702 1.535 -80.654 1.00 27.78 352 GLU A N 1
ATOM 2596 C CA . GLU A 1 352 ? 23.391 1.473 -81.337 1.00 27.78 352 GLU A CA 1
ATOM 2597 C C . GLU A 1 352 ? 23.014 -0.034 -81.471 1.00 27.78 352 GLU A C 1
ATOM 2599 O O . GLU A 1 352 ? 23.855 -0.906 -81.238 1.00 27.78 352 GLU A O 1
ATOM 2604 N N . GLY A 1 353 ? 21.783 -0.404 -81.866 1.00 26.66 353 GLY A N 1
ATOM 2605 C CA . GLY A 1 353 ? 21.482 -1.824 -82.165 1.00 26.66 353 GLY A CA 1
ATOM 2606 C C . GLY A 1 353 ? 20.003 -2.218 -82.271 1.00 26.66 353 GLY A C 1
ATOM 2607 O O . GLY A 1 353 ? 19.367 -2.583 -81.285 1.00 26.66 353 GLY A O 1
ATOM 2608 N N . ALA A 1 354 ? 19.444 -2.191 -83.484 1.00 28.50 354 ALA A N 1
ATOM 2609 C CA . ALA A 1 354 ? 18.008 -2.362 -83.737 1.00 28.50 354 ALA A CA 1
ATOM 2610 C C . ALA A 1 354 ? 17.507 -3.810 -83.990 1.00 28.50 354 ALA A C 1
ATOM 2612 O O . ALA A 1 354 ? 18.211 -4.648 -84.545 1.00 28.50 354 ALA A O 1
ATOM 2613 N N . GLY A 1 355 ? 16.193 -4.017 -83.768 1.00 26.83 355 GLY A N 1
ATOM 2614 C CA . GLY A 1 355 ? 15.310 -4.825 -84.645 1.00 26.83 355 GLY A CA 1
ATOM 2615 C C . GLY A 1 355 ? 14.561 -6.013 -83.994 1.00 26.83 355 GLY A C 1
ATOM 2616 O O . GLY A 1 355 ? 15.116 -6.692 -83.148 1.00 26.83 355 GLY A O 1
ATOM 2617 N N . ALA A 1 356 ? 13.310 -6.371 -84.350 1.00 28.03 356 ALA A N 1
ATOM 2618 C CA . ALA A 1 356 ? 12.380 -5.790 -85.331 1.00 28.03 356 ALA A CA 1
ATOM 2619 C C . ALA A 1 356 ? 10.879 -6.194 -85.141 1.00 28.03 356 ALA A C 1
ATOM 2621 O O . ALA A 1 356 ? 10.559 -7.325 -84.804 1.00 28.03 356 ALA A O 1
ATOM 2622 N N . ARG A 1 357 ? 9.977 -5.252 -85.482 1.00 29.69 357 ARG A N 1
ATOM 2623 C CA . ARG A 1 357 ? 8.640 -5.349 -86.151 1.00 29.69 357 ARG A CA 1
ATOM 2624 C C . ARG A 1 357 ? 7.563 -6.424 -85.813 1.00 29.69 357 ARG A C 1
ATOM 2626 O O . ARG A 1 357 ? 7.692 -7.584 -86.179 1.00 29.69 357 ARG A O 1
ATOM 2633 N N . GLY A 1 358 ? 6.347 -5.917 -85.516 1.00 25.36 358 GLY A N 1
ATOM 2634 C CA . GLY A 1 358 ? 5.039 -6.420 -86.027 1.00 25.36 358 GLY A CA 1
ATOM 2635 C C . GLY A 1 358 ? 3.923 -6.619 -84.971 1.00 25.36 358 GLY A C 1
ATOM 2636 O O . GLY A 1 358 ? 4.182 -7.219 -83.944 1.00 25.36 358 GLY A O 1
ATOM 2637 N N . GLY A 1 359 ? 2.658 -6.176 -85.121 1.00 26.41 359 GLY A N 1
ATOM 2638 C CA . GLY A 1 359 ? 2.032 -5.314 -86.139 1.00 26.41 359 GLY A CA 1
ATOM 2639 C C . GLY A 1 359 ? 0.534 -4.965 -85.879 1.00 26.41 359 GLY A C 1
ATOM 2640 O O . GLY A 1 359 ? -0.238 -5.786 -85.410 1.00 26.41 359 GLY A O 1
ATOM 2641 N N . LYS A 1 360 ? 0.137 -3.728 -86.234 1.00 28.67 360 LYS A N 1
ATOM 2642 C CA . LYS A 1 360 ? -1.201 -3.183 -86.630 1.00 28.67 360 LYS A CA 1
ATOM 2643 C C . LYS A 1 360 ? -2.546 -3.585 -85.931 1.00 28.67 360 LYS A C 1
ATOM 2645 O O . LYS A 1 360 ? -3.164 -4.581 -86.269 1.00 28.67 360 LYS A O 1
ATOM 2650 N N . ARG A 1 361 ? -3.154 -2.537 -85.328 1.00 27.88 361 ARG A N 1
ATOM 2651 C CA . ARG A 1 361 ? -4.529 -1.966 -85.550 1.00 27.88 361 ARG A CA 1
ATOM 2652 C C . ARG A 1 361 ? -5.821 -2.559 -84.910 1.00 27.88 361 ARG A C 1
ATOM 2654 O O . ARG A 1 361 ? -6.405 -3.504 -85.412 1.00 27.88 361 ARG A O 1
ATOM 2661 N N . ARG A 1 362 ? -6.410 -1.719 -84.031 1.00 28.56 362 ARG A N 1
ATOM 2662 C CA . ARG A 1 362 ? -7.810 -1.180 -83.988 1.00 28.56 362 ARG A CA 1
ATOM 2663 C C . ARG A 1 362 ? -9.033 -2.106 -84.216 1.00 28.56 362 ARG A C 1
ATOM 2665 O O . ARG A 1 362 ? -9.271 -2.505 -85.352 1.00 28.56 362 ARG A O 1
ATOM 2672 N N . ARG A 1 363 ? -10.018 -2.017 -83.295 1.00 27.88 363 ARG A N 1
ATOM 2673 C CA . ARG A 1 363 ? -11.389 -1.501 -83.596 1.00 27.88 363 ARG A CA 1
ATOM 2674 C C . ARG A 1 363 ? -12.214 -1.105 -82.348 1.00 27.88 363 ARG A C 1
ATOM 2676 O O . ARG A 1 363 ? -11.887 -1.497 -81.238 1.00 27.88 363 ARG A O 1
ATOM 2683 N N . ARG A 1 364 ? -13.253 -0.279 -82.566 1.00 27.48 364 ARG A N 1
ATOM 2684 C CA . ARG A 1 364 ? -14.295 0.173 -81.609 1.00 27.48 364 ARG A CA 1
ATOM 2685 C C . ARG A 1 364 ? -15.634 -0.538 -81.904 1.00 27.48 364 ARG A C 1
ATOM 2687 O O . ARG A 1 364 ? -15.848 -0.919 -83.051 1.00 27.48 364 ARG A O 1
ATOM 2694 N N . GLY A 1 365 ? -16.548 -0.561 -80.926 1.00 26.34 365 GLY A N 1
ATOM 2695 C CA . GLY A 1 365 ? -17.984 -0.907 -81.048 1.00 26.34 365 GLY A CA 1
ATOM 2696 C C . GLY A 1 365 ? -18.443 -1.701 -79.810 1.00 26.34 365 GLY A C 1
ATOM 2697 O O . GLY A 1 365 ? -17.845 -2.732 -79.545 1.00 26.34 365 GLY A O 1
ATOM 2698 N N . ALA A 1 366 ? -19.299 -1.233 -78.890 1.00 25.47 366 ALA A N 1
ATOM 2699 C CA . ALA A 1 366 ? -20.659 -0.662 -78.975 1.00 25.47 366 ALA A CA 1
ATOM 2700 C C . ALA A 1 366 ? -21.753 -1.713 -79.273 1.00 25.47 366 ALA A C 1
ATOM 2702 O O . ALA A 1 366 ? -21.727 -2.306 -80.345 1.00 25.47 366 ALA A O 1
ATOM 2703 N N . GLY A 1 367 ? -22.739 -1.893 -78.369 1.00 25.36 367 GLY A N 1
ATOM 2704 C CA . GLY A 1 367 ? -23.961 -2.668 -78.676 1.00 25.36 367 GLY A CA 1
ATOM 2705 C C . GLY A 1 367 ? -24.674 -3.418 -77.531 1.00 25.36 367 GLY A C 1
ATOM 2706 O O . GLY A 1 367 ? -24.544 -4.625 -77.428 1.00 25.36 367 GLY A O 1
ATOM 2707 N N . ALA A 1 368 ? -25.458 -2.691 -76.726 1.00 26.38 368 ALA A N 1
ATOM 2708 C CA . ALA A 1 368 ? -26.808 -3.015 -76.210 1.00 26.38 368 ALA A CA 1
ATOM 2709 C C . ALA A 1 368 ? -27.298 -4.458 -75.858 1.00 26.38 368 ALA A C 1
ATOM 2711 O O . ALA A 1 368 ? -27.375 -5.312 -76.727 1.00 26.38 368 ALA A O 1
ATOM 2712 N N . ARG A 1 369 ? -27.946 -4.547 -74.667 1.00 25.73 369 ARG A N 1
ATOM 2713 C CA . ARG A 1 369 ? -29.185 -5.317 -74.311 1.00 25.73 369 ARG A CA 1
ATOM 2714 C C . ARG A 1 369 ? -29.172 -6.863 -74.442 1.00 25.73 369 ARG A C 1
ATOM 2716 O O . ARG A 1 369 ? -28.450 -7.424 -75.240 1.00 25.73 369 ARG A O 1
ATOM 2723 N N . ALA A 1 370 ? -30.039 -7.641 -73.784 1.00 25.75 370 ALA A N 1
ATOM 2724 C CA . ALA A 1 370 ? -30.765 -7.571 -72.502 1.00 25.75 370 ALA A CA 1
ATOM 2725 C C . ALA A 1 370 ? -31.439 -8.954 -72.296 1.00 25.75 370 ALA A C 1
ATOM 2727 O O . ALA A 1 370 ? -31.904 -9.536 -73.271 1.00 25.75 370 ALA A O 1
ATOM 2728 N N . GLY A 1 371 ? -31.550 -9.482 -71.071 1.00 26.39 371 GLY A N 1
ATOM 2729 C CA . GLY A 1 371 ? -32.257 -10.756 -70.837 1.00 26.39 371 GLY A CA 1
ATOM 2730 C C . GLY A 1 371 ? -32.046 -11.317 -69.431 1.00 26.39 371 GLY A C 1
ATOM 2731 O O . GLY A 1 371 ? -30.926 -11.641 -69.054 1.00 26.39 371 GLY A O 1
ATOM 2732 N N . ALA A 1 372 ? -33.111 -11.394 -68.632 1.00 26.72 372 ALA A N 1
ATOM 2733 C CA . ALA A 1 372 ? -33.025 -11.640 -67.191 1.00 26.72 372 ALA A CA 1
ATOM 2734 C C . ALA A 1 372 ? -33.350 -13.086 -66.781 1.00 26.72 372 ALA A C 1
ATOM 2736 O O . ALA A 1 372 ? -34.253 -13.705 -67.343 1.00 26.72 372 ALA A O 1
ATOM 2737 N N . ARG A 1 373 ? -32.750 -13.558 -65.675 1.00 25.78 373 ARG A N 1
ATOM 2738 C CA . ARG A 1 373 ? -33.391 -14.567 -64.812 1.00 25.78 373 ARG A CA 1
ATOM 2739 C C . ARG A 1 373 ? -32.998 -14.429 -63.328 1.00 25.78 373 ARG A C 1
ATOM 2741 O O . ARG A 1 373 ? -31.852 -14.630 -62.951 1.00 25.78 373 ARG A O 1
ATOM 2748 N N . LYS A 1 374 ? -34.005 -14.115 -62.496 1.00 26.97 374 LYS A N 1
ATOM 2749 C CA . LYS A 1 374 ? -34.119 -14.431 -61.046 1.00 26.97 374 LYS A CA 1
ATOM 2750 C C . LYS A 1 374 ? -33.584 -15.854 -60.761 1.00 26.97 374 LYS A C 1
ATOM 2752 O O . LYS A 1 374 ? -33.804 -16.714 -61.604 1.00 26.97 374 LYS A O 1
ATOM 2757 N N . GLN A 1 375 ? -32.993 -16.254 -59.630 1.00 25.69 375 GLN A N 1
ATOM 2758 C CA . GLN A 1 375 ? -32.778 -15.748 -58.250 1.00 25.69 375 GLN A CA 1
ATOM 2759 C C . GLN A 1 375 ? -31.509 -16.492 -57.701 1.00 25.69 375 GLN A C 1
ATOM 2761 O O . GLN A 1 375 ? -31.031 -17.387 -58.389 1.00 25.69 375 GLN A O 1
ATOM 2766 N N . ARG A 1 376 ? -30.899 -16.281 -56.518 1.00 24.56 376 ARG A N 1
ATOM 2767 C CA . ARG A 1 376 ? -31.174 -15.497 -55.285 1.00 24.56 376 ARG A CA 1
ATOM 2768 C C . ARG A 1 376 ? -29.836 -15.314 -54.520 1.00 24.56 376 ARG A C 1
ATOM 2770 O O . ARG A 1 376 ? -29.135 -16.310 -54.365 1.00 24.56 376 ARG A O 1
ATOM 2777 N N . LYS A 1 377 ? -29.529 -14.142 -53.940 1.00 23.94 377 LYS A N 1
ATOM 2778 C CA . LYS A 1 377 ? -28.665 -14.021 -52.738 1.00 23.94 377 LYS A CA 1
ATOM 2779 C C . LYS A 1 377 ? -28.946 -12.697 -52.016 1.00 23.94 377 LYS A C 1
ATOM 2781 O O . LYS A 1 377 ? -29.220 -11.698 -52.671 1.00 23.94 377 LYS A O 1
ATOM 2786 N N . VAL A 1 378 ? -28.963 -12.728 -50.684 1.00 28.28 378 VAL A N 1
ATOM 2787 C CA . VAL A 1 378 ? -29.318 -11.587 -49.826 1.00 28.28 378 VAL A CA 1
ATOM 2788 C C . VAL A 1 378 ? -28.056 -10.814 -49.464 1.00 28.28 378 VAL A C 1
ATOM 2790 O O . VAL A 1 378 ? -27.256 -11.307 -48.678 1.00 28.28 378 VAL A O 1
ATOM 2793 N N . GLU A 1 379 ? -27.919 -9.604 -49.998 1.00 25.69 379 GLU A N 1
ATOM 2794 C CA . GLU A 1 379 ? -27.006 -8.572 -49.499 1.00 25.69 379 GLU A CA 1
ATOM 2795 C C . GLU A 1 379 ? -27.778 -7.248 -49.502 1.00 25.69 379 GLU A C 1
ATOM 2797 O O . GLU A 1 379 ? -28.170 -6.749 -50.555 1.00 25.69 379 GLU A O 1
ATOM 2802 N N . ALA A 1 380 ? -28.066 -6.722 -48.310 1.00 24.81 380 ALA A N 1
ATOM 2803 C CA . ALA A 1 380 ? -28.706 -5.426 -48.128 1.00 24.81 380 ALA A CA 1
ATOM 2804 C C . ALA A 1 380 ? -27.648 -4.426 -47.658 1.00 24.81 380 ALA A C 1
ATOM 2806 O O . ALA A 1 380 ? -27.234 -4.428 -46.500 1.00 24.81 380 ALA A O 1
ATOM 2807 N N . THR A 1 381 ? -27.200 -3.581 -48.579 1.00 26.70 381 THR A N 1
ATOM 2808 C CA . THR A 1 381 ? -26.367 -2.418 -48.279 1.00 26.70 381 THR A CA 1
ATOM 2809 C C . THR A 1 381 ? -27.204 -1.322 -47.618 1.00 26.70 381 THR A C 1
ATOM 2811 O O . THR A 1 381 ? -28.088 -0.752 -48.254 1.00 26.70 381 THR A O 1
ATOM 2814 N N . GLY A 1 382 ? -26.867 -0.977 -46.379 1.00 24.17 382 GLY A N 1
ATOM 2815 C CA . GLY A 1 382 ? -27.083 0.339 -45.775 1.00 24.17 382 GLY A CA 1
ATOM 2816 C C . GLY A 1 382 ? -25.762 0.686 -45.095 1.00 24.17 382 GLY A C 1
ATOM 2817 O O . GLY A 1 382 ? -25.236 -0.120 -44.340 1.00 24.17 382 GLY A O 1
ATOM 2818 N N . GLY A 1 383 ? -25.075 1.757 -45.467 1.00 25.14 383 GLY A N 1
ATOM 2819 C CA . GLY A 1 383 ? -25.571 3.112 -45.269 1.00 25.14 383 GLY A CA 1
ATOM 2820 C C . GLY A 1 383 ? -24.843 3.652 -44.043 1.00 25.14 383 GLY A C 1
ATOM 2821 O O . GLY A 1 383 ? -25.408 3.687 -42.957 1.00 25.14 383 GLY A O 1
ATOM 2822 N N . ALA A 1 384 ? -23.554 3.966 -44.208 1.00 27.03 384 ALA A N 1
ATOM 2823 C CA . ALA A 1 384 ? -22.739 4.551 -43.149 1.00 27.03 384 ALA A CA 1
ATOM 2824 C C . ALA A 1 384 ? -23.192 5.998 -42.936 1.00 27.03 384 ALA A C 1
ATOM 2826 O O . ALA A 1 384 ? -22.697 6.920 -43.578 1.00 27.03 384 ALA A O 1
ATOM 2827 N N . GLN A 1 385 ? -24.197 6.163 -42.083 1.00 25.44 385 GLN A N 1
ATOM 2828 C CA . GLN A 1 385 ? -24.645 7.460 -41.618 1.00 25.44 385 GLN A CA 1
ATOM 2829 C C . GLN A 1 385 ? -23.640 7.953 -40.575 1.00 25.44 385 GLN A C 1
ATOM 2831 O O . GLN A 1 385 ? -23.395 7.275 -39.576 1.00 25.44 385 GLN A O 1
ATOM 2836 N N . GLU A 1 386 ? -23.035 9.111 -40.830 1.00 34.91 386 GLU A N 1
ATOM 2837 C CA . GLU A 1 386 ? -22.277 9.837 -39.815 1.00 34.91 386 GLU A CA 1
ATOM 2838 C C . GLU A 1 386 ? -23.243 10.171 -38.673 1.00 34.91 386 GLU A C 1
ATOM 2840 O O . GLU A 1 386 ? -24.226 10.885 -38.864 1.00 34.91 386 GLU A O 1
ATOM 2845 N N . GLY A 1 387 ? -23.014 9.555 -37.513 1.00 24.73 387 GLY A N 1
ATOM 2846 C CA . GLY A 1 387 ? -23.780 9.803 -36.299 1.00 24.73 387 GLY A CA 1
ATOM 2847 C C . GLY A 1 387 ? -23.098 10.878 -35.468 1.00 24.73 387 GLY A C 1
ATOM 2848 O O . GLY A 1 387 ? -21.918 10.740 -35.133 1.00 24.73 387 GLY A O 1
ATOM 2849 N N . ASP A 1 388 ? -23.849 11.924 -35.132 1.00 25.09 388 ASP A N 1
ATOM 2850 C CA . ASP A 1 388 ? -23.422 12.967 -34.206 1.00 25.09 388 ASP A CA 1
ATOM 2851 C C . ASP A 1 388 ? -22.981 12.396 -32.850 1.00 25.09 388 ASP A C 1
ATOM 2853 O O . ASP A 1 388 ? -23.394 11.318 -32.419 1.00 25.09 388 ASP A O 1
ATOM 2857 N N . GLY A 1 389 ? -22.105 13.135 -32.170 1.00 29.06 389 GLY A N 1
ATOM 2858 C CA . GLY A 1 389 ? -21.409 12.663 -30.978 1.00 29.06 389 GLY A CA 1
ATOM 2859 C C . GLY A 1 389 ? -22.286 12.511 -29.734 1.00 29.06 389 GLY A C 1
ATOM 2860 O O . GLY A 1 389 ? -22.227 13.353 -28.838 1.00 29.06 389 GLY A O 1
ATOM 2861 N N . GLU A 1 390 ? -22.975 11.378 -29.595 1.00 28.23 390 GLU A N 1
ATOM 2862 C CA . GLU A 1 390 ? -23.311 10.855 -28.270 1.00 28.23 390 GLU A CA 1
ATOM 2863 C C . GLU A 1 390 ? -22.024 10.418 -27.555 1.00 28.23 390 GLU A C 1
ATOM 2865 O O . GLU A 1 390 ? -21.242 9.592 -28.036 1.00 28.23 390 GLU A O 1
ATOM 2870 N N . GLY A 1 391 ? -21.772 11.008 -26.385 1.00 35.84 391 GLY A N 1
ATOM 2871 C CA . GLY A 1 391 ? -20.565 10.750 -25.608 1.00 35.84 391 GLY A CA 1
ATOM 2872 C C . GLY A 1 391 ? -20.536 9.324 -25.063 1.00 35.84 391 GLY A C 1
ATOM 2873 O O . GLY A 1 391 ? -21.085 9.077 -23.992 1.00 35.84 391 GLY A O 1
ATOM 2874 N N . SER A 1 392 ? -19.858 8.420 -25.780 1.00 47.81 392 SER A N 1
ATOM 2875 C CA . SER A 1 392 ? -19.611 7.028 -25.380 1.00 47.81 392 SER A CA 1
ATOM 2876 C C . SER A 1 392 ? -19.210 6.940 -23.903 1.00 47.81 392 SER A C 1
ATOM 2878 O O . SER A 1 392 ? -18.128 7.382 -23.512 1.00 47.81 392 SER A O 1
ATOM 2880 N N . ALA A 1 393 ? -20.100 6.405 -23.067 1.00 68.25 393 ALA A N 1
ATOM 2881 C CA . ALA A 1 393 ? -19.844 6.251 -21.642 1.00 68.25 393 ALA A CA 1
ATOM 2882 C C . ALA A 1 393 ? -18.815 5.136 -21.395 1.00 68.25 393 ALA A C 1
ATOM 2884 O O . ALA A 1 393 ? -18.836 4.092 -22.050 1.00 68.25 393 ALA A O 1
ATOM 2885 N N . VAL A 1 394 ? -17.923 5.327 -20.418 1.00 79.25 394 VAL A N 1
ATOM 2886 C CA . VAL A 1 394 ? -17.020 4.253 -19.976 1.00 79.25 394 VAL A CA 1
ATOM 2887 C C . VAL A 1 394 ? -17.851 3.162 -19.299 1.00 79.25 394 VAL A C 1
ATOM 2889 O O . VAL A 1 394 ? -18.609 3.451 -18.375 1.00 79.25 394 VAL A O 1
ATOM 2892 N N . ALA A 1 395 ? -17.686 1.906 -19.725 1.00 85.69 395 ALA A N 1
ATOM 2893 C CA . ALA A 1 395 ? -18.366 0.766 -19.108 1.00 85.69 395 ALA A CA 1
ATOM 2894 C C . ALA A 1 395 ? -18.089 0.704 -17.586 1.00 85.69 395 ALA A C 1
ATOM 2896 O O . ALA A 1 395 ? -16.939 0.909 -17.175 1.00 85.69 395 ALA A O 1
ATOM 2897 N N . PRO A 1 396 ? -19.092 0.394 -16.741 1.00 84.56 396 PRO A N 1
ATOM 2898 C CA . PRO A 1 396 ? -18.973 0.520 -15.285 1.00 84.56 396 PRO A CA 1
ATOM 2899 C C . PRO A 1 396 ? -17.832 -0.328 -14.704 1.00 84.56 396 PRO A C 1
ATOM 2901 O O . PRO A 1 396 ? -17.063 0.168 -13.884 1.00 84.56 396 PRO A O 1
ATOM 2904 N N . GLU A 1 397 ? -17.632 -1.546 -15.216 1.00 87.94 397 GLU A N 1
ATOM 2905 C CA . GLU A 1 397 ? -16.515 -2.435 -14.851 1.00 87.94 397 GLU A CA 1
ATOM 2906 C C . GLU A 1 397 ? -15.132 -1.795 -15.078 1.00 87.94 397 GLU A C 1
ATOM 2908 O O . GLU A 1 397 ? -14.200 -1.993 -14.299 1.00 87.94 397 GLU A O 1
ATOM 2913 N N . VAL A 1 398 ? -14.979 -1.018 -16.158 1.00 89.31 398 VAL A N 1
ATOM 2914 C CA . VAL A 1 398 ? -13.719 -0.350 -16.522 1.00 89.31 398 VAL A CA 1
ATOM 2915 C C . VAL A 1 398 ? -13.474 0.841 -15.599 1.00 89.31 398 VAL A C 1
ATOM 2917 O O . VAL A 1 398 ? -12.346 1.041 -15.143 1.00 89.31 398 VAL A O 1
ATOM 2920 N N . ALA A 1 399 ? -14.525 1.596 -15.268 1.00 89.94 399 ALA A N 1
ATOM 2921 C CA . ALA A 1 399 ? -14.446 2.675 -14.289 1.00 89.94 399 ALA A CA 1
ATOM 2922 C C . ALA A 1 399 ? -14.118 2.133 -12.886 1.00 89.94 399 ALA A C 1
ATOM 2924 O O . ALA A 1 399 ? -13.253 2.682 -12.202 1.00 89.94 399 ALA A O 1
ATOM 2925 N N . GLU A 1 400 ? -14.734 1.027 -12.462 1.00 90.31 400 GLU A N 1
ATOM 2926 C CA . GLU A 1 400 ? -14.444 0.395 -11.173 1.00 90.31 400 GLU A CA 1
ATOM 2927 C C . GLU A 1 400 ? -13.013 -0.160 -11.109 1.00 90.31 400 GLU A C 1
ATOM 2929 O O . GLU A 1 400 ? -12.288 0.096 -10.141 1.00 90.31 400 GLU A O 1
ATOM 2934 N N . ALA A 1 401 ? -12.558 -0.837 -12.168 1.00 91.31 401 ALA A N 1
ATOM 2935 C CA . ALA A 1 401 ? -11.183 -1.305 -12.279 1.00 91.31 401 ALA A CA 1
ATOM 2936 C C . ALA A 1 401 ? -10.186 -0.130 -12.239 1.00 91.31 401 ALA A C 1
ATOM 2938 O O . ALA A 1 401 ? -9.212 -0.187 -11.486 1.00 91.31 401 ALA A O 1
ATOM 2939 N N . ALA A 1 402 ? -10.458 0.986 -12.929 1.00 94.38 402 ALA A N 1
ATOM 2940 C CA . ALA A 1 402 ? -9.659 2.212 -12.827 1.00 94.38 402 ALA A CA 1
ATOM 2941 C C . ALA A 1 402 ? -9.635 2.780 -11.393 1.00 94.38 402 ALA A C 1
ATOM 2943 O O . ALA A 1 402 ? -8.557 3.079 -10.863 1.00 94.38 402 ALA A O 1
ATOM 2944 N N . ARG A 1 403 ? -10.788 2.837 -10.702 1.00 93.62 403 ARG A N 1
ATOM 2945 C CA . ARG A 1 403 ? -10.854 3.189 -9.270 1.00 93.62 403 ARG A CA 1
ATOM 2946 C C . ARG A 1 403 ? -10.002 2.231 -8.433 1.00 93.62 403 ARG A C 1
ATOM 2948 O O . ARG A 1 403 ? -9.310 2.682 -7.521 1.00 93.62 403 ARG A O 1
ATOM 2955 N N . ALA A 1 404 ? -10.006 0.926 -8.715 1.00 91.38 404 ALA A N 1
ATOM 2956 C CA . ALA A 1 404 ? -9.178 -0.062 -8.023 1.00 91.38 404 ALA A CA 1
ATOM 2957 C C . ALA A 1 404 ? -7.672 0.186 -8.238 1.00 91.38 404 ALA A C 1
ATOM 2959 O O . ALA A 1 404 ? -6.935 0.229 -7.246 1.00 91.38 404 ALA A O 1
ATOM 2960 N N . VAL A 1 405 ? -7.232 0.464 -9.475 1.00 94.31 405 VAL A N 1
ATOM 2961 C CA . VAL A 1 405 ? -5.843 0.857 -9.781 1.00 94.31 405 VAL A CA 1
ATOM 2962 C C . VAL A 1 405 ? -5.453 2.098 -8.973 1.00 94.31 405 VAL A C 1
ATOM 2964 O O . VAL A 1 405 ? -4.501 2.046 -8.191 1.00 94.31 405 VAL A O 1
ATOM 2967 N N . CYS A 1 406 ? -6.226 3.188 -9.048 1.00 95.12 406 CYS A N 1
ATOM 2968 C CA . CYS A 1 406 ? -5.978 4.407 -8.269 1.00 95.12 406 CYS A CA 1
ATOM 2969 C C . CYS A 1 406 ? -5.933 4.137 -6.753 1.00 95.12 406 CYS A C 1
ATOM 2971 O O . CYS A 1 406 ? -5.032 4.620 -6.057 1.00 95.12 406 CYS A O 1
ATOM 2973 N N . ARG A 1 407 ? -6.859 3.327 -6.218 1.00 92.75 407 ARG A N 1
ATOM 2974 C CA . ARG A 1 407 ? -6.908 2.944 -4.794 1.00 92.75 407 ARG A CA 1
ATOM 2975 C C . ARG A 1 407 ? -5.697 2.119 -4.357 1.00 92.75 407 ARG A C 1
ATOM 2977 O O . ARG A 1 407 ? -5.340 2.189 -3.179 1.00 92.75 407 ARG A O 1
ATOM 2984 N N . GLN A 1 408 ? -5.099 1.322 -5.240 1.00 90.88 408 GLN A N 1
ATOM 2985 C CA . GLN A 1 408 ? -3.950 0.473 -4.923 1.00 90.88 408 GLN A CA 1
ATOM 2986 C C . GLN A 1 408 ? -2.629 1.230 -5.102 1.00 90.88 408 GLN A C 1
ATOM 2988 O O . GLN A 1 408 ? -1.838 1.284 -4.162 1.00 90.88 408 GLN A O 1
ATOM 2993 N N . VAL A 1 409 ? -2.442 1.902 -6.241 1.00 91.75 409 VAL A N 1
ATOM 2994 C CA . VAL A 1 409 ? -1.255 2.714 -6.548 1.00 91.75 409 VAL A CA 1
ATOM 2995 C C . VAL A 1 409 ? -1.076 3.845 -5.530 1.00 91.75 409 VAL A C 1
ATOM 2997 O O . VAL A 1 409 ? 0.012 4.002 -4.983 1.00 91.75 409 VAL A O 1
ATOM 3000 N N . SER A 1 410 ? -2.139 4.571 -5.162 1.00 92.00 410 SER A N 1
ATOM 3001 C CA . SER A 1 410 ? -2.044 5.675 -4.184 1.00 92.00 410 SER A CA 1
ATOM 3002 C C . SER A 1 410 ? -1.602 5.259 -2.776 1.00 92.00 410 SER A C 1
ATOM 3004 O O . SER A 1 410 ? -1.108 6.097 -2.024 1.00 92.00 410 SER A O 1
ATOM 3006 N N . LYS A 1 411 ? -1.748 3.984 -2.384 1.00 88.31 411 LYS A N 1
ATOM 3007 C CA . LYS A 1 411 ? -1.288 3.502 -1.066 1.00 88.31 411 LYS A CA 1
ATOM 3008 C C . LYS A 1 411 ? 0.238 3.453 -0.962 1.00 88.31 411 LYS A C 1
ATOM 3010 O O . LYS A 1 411 ? 0.743 3.684 0.135 1.00 88.31 411 LYS A O 1
ATOM 3015 N N . SER A 1 412 ? 0.913 3.182 -2.078 1.00 83.56 412 SER A N 1
ATOM 3016 C CA . SER A 1 412 ? 2.354 2.913 -2.165 1.00 83.56 412 SER A CA 1
ATOM 3017 C C . SER A 1 412 ? 3.137 3.997 -2.918 1.00 83.56 412 SER A C 1
ATOM 3019 O O . SER A 1 412 ? 4.278 4.283 -2.581 1.00 83.56 412 SER A O 1
ATOM 3021 N N . ALA A 1 413 ? 2.521 4.636 -3.914 1.00 86.50 413 ALA A N 1
ATOM 3022 C CA . ALA A 1 413 ? 3.143 5.608 -4.812 1.00 86.50 413 ALA A CA 1
ATOM 3023 C C . ALA A 1 413 ? 2.277 6.879 -4.944 1.00 86.50 413 ALA A C 1
ATOM 3025 O O . ALA A 1 413 ? 1.943 7.326 -6.039 1.00 86.50 413 ALA A O 1
ATOM 3026 N N . GLY A 1 414 ? 1.886 7.470 -3.807 1.00 85.69 414 GLY A N 1
ATOM 3027 C CA . GLY A 1 414 ? 0.993 8.639 -3.756 1.00 85.69 414 GLY A CA 1
ATOM 3028 C C . GLY A 1 414 ? 1.484 9.871 -4.533 1.00 85.69 414 GLY A C 1
ATOM 3029 O O . GLY A 1 414 ? 0.662 10.643 -5.016 1.00 85.69 414 GLY A O 1
ATOM 3030 N N . GLY A 1 415 ? 2.802 10.028 -4.715 1.00 85.12 415 GLY A N 1
ATOM 3031 C CA . GLY A 1 415 ? 3.400 11.123 -5.492 1.00 85.12 415 GLY A CA 1
ATOM 3032 C C . GLY A 1 415 ? 3.026 11.141 -6.983 1.00 85.12 415 GLY A C 1
ATOM 3033 O O . GLY A 1 415 ? 3.093 12.199 -7.600 1.00 85.12 415 GLY A O 1
ATOM 3034 N N . LEU A 1 416 ? 2.554 10.017 -7.544 1.00 87.19 416 LEU A N 1
ATOM 3035 C CA . LEU A 1 416 ? 2.117 9.900 -8.948 1.00 87.19 416 LEU A CA 1
ATOM 3036 C C . LEU A 1 416 ? 0.865 10.728 -9.294 1.00 87.19 416 LEU A C 1
ATOM 3038 O O . LEU A 1 416 ? 0.501 10.834 -10.459 1.00 87.19 416 LEU A O 1
ATOM 3042 N N . PHE A 1 417 ? 0.188 11.297 -8.293 1.00 89.31 417 PHE A N 1
ATOM 3043 C CA . PHE A 1 417 ? -1.019 12.108 -8.476 1.00 89.31 417 PHE A CA 1
ATOM 3044 C C . PHE A 1 417 ? -0.803 13.593 -8.141 1.00 89.31 417 PHE A C 1
ATOM 3046 O O . PHE A 1 417 ? -1.772 14.342 -8.070 1.00 89.31 417 PHE A O 1
ATOM 3053 N N . ALA A 1 418 ? 0.449 14.030 -7.955 1.00 83.75 418 ALA A N 1
ATOM 3054 C CA . ALA A 1 418 ? 0.779 15.372 -7.468 1.00 83.75 418 ALA A CA 1
ATOM 3055 C C . ALA A 1 418 ? 0.215 16.508 -8.336 1.00 83.75 418 ALA A C 1
ATOM 3057 O O . ALA A 1 418 ? -0.515 17.359 -7.840 1.00 83.75 418 ALA A O 1
ATOM 3058 N N . GLY A 1 419 ? 0.473 16.483 -9.645 1.00 80.56 419 GLY A N 1
ATOM 3059 C CA . GLY A 1 419 ? -0.088 17.449 -10.598 1.00 80.56 419 GLY A CA 1
ATOM 3060 C C . GLY A 1 419 ? -1.493 17.089 -11.092 1.00 80.56 419 GLY A C 1
ATOM 3061 O O . GLY A 1 419 ? -1.737 17.143 -12.294 1.00 80.56 419 GLY A O 1
ATOM 3062 N N . GLN A 1 420 ? -2.376 16.599 -10.212 1.00 87.06 420 GLN A N 1
ATOM 3063 C CA . GLN A 1 420 ? -3.794 16.324 -10.516 1.00 87.06 420 GLN A CA 1
ATOM 3064 C C . GLN A 1 420 ? -4.757 17.044 -9.555 1.00 87.06 420 GLN A C 1
ATOM 3066 O O . GLN A 1 420 ? -5.931 16.685 -9.472 1.00 87.06 420 GLN A O 1
ATOM 3071 N N . THR A 1 421 ? -4.282 18.057 -8.826 1.00 82.69 421 THR A N 1
ATOM 3072 C CA . THR A 1 421 ? -5.054 18.823 -7.830 1.00 82.69 421 THR A CA 1
ATOM 3073 C C . THR A 1 421 ? -6.394 19.329 -8.357 1.00 82.69 421 THR A C 1
ATOM 3075 O O . THR A 1 421 ? -7.405 19.134 -7.691 1.00 82.69 421 THR A O 1
ATOM 3078 N N . GLU A 1 422 ? -6.430 19.905 -9.560 1.00 83.38 422 GLU A N 1
ATOM 3079 C CA . GLU A 1 422 ? -7.655 20.415 -10.192 1.00 83.38 422 GLU A CA 1
ATOM 3080 C C . GLU A 1 422 ? -8.679 19.302 -10.460 1.00 83.38 422 GLU A C 1
ATOM 3082 O O . GLU A 1 422 ? -9.830 19.408 -10.034 1.00 83.38 422 GLU A O 1
ATOM 3087 N N . ARG A 1 423 ? -8.255 18.189 -11.084 1.00 86.81 423 ARG A N 1
ATOM 3088 C CA . ARG A 1 423 ? -9.115 17.013 -11.324 1.00 86.81 423 ARG A CA 1
ATOM 3089 C C . ARG A 1 423 ? -9.664 16.454 -10.013 1.00 86.81 423 ARG A C 1
ATOM 3091 O O . ARG A 1 423 ? -10.859 16.198 -9.895 1.00 86.81 423 ARG A O 1
ATOM 3098 N N . LEU A 1 424 ? -8.799 16.300 -9.011 1.00 89.12 424 LEU A N 1
ATOM 3099 C CA . LEU A 1 424 ? -9.175 15.790 -7.693 1.00 89.12 424 LEU A CA 1
ATOM 3100 C C . LEU A 1 424 ? -10.125 16.756 -6.965 1.00 89.12 424 LEU A C 1
ATOM 3102 O O . LEU A 1 424 ? -11.058 16.302 -6.307 1.00 89.12 424 LEU A O 1
ATOM 3106 N N . SER A 1 425 ? -9.950 18.069 -7.132 1.00 85.19 425 SER A N 1
ATOM 3107 C CA . SER A 1 425 ? -10.870 19.093 -6.625 1.00 85.19 425 SER A CA 1
ATOM 3108 C C . SER A 1 425 ? -12.247 18.997 -7.295 1.00 85.19 425 SER A C 1
ATOM 3110 O O . SER A 1 425 ? -13.261 18.966 -6.601 1.00 85.19 425 SER A O 1
ATOM 3112 N N . ALA A 1 426 ? -12.310 18.824 -8.620 1.00 85.31 426 ALA A N 1
ATOM 3113 C CA . ALA A 1 426 ? -13.568 18.616 -9.345 1.00 85.31 426 ALA A CA 1
ATOM 3114 C C . ALA A 1 426 ? -14.297 17.323 -8.911 1.00 85.31 426 ALA A C 1
ATOM 3116 O O . ALA A 1 426 ? -15.516 17.327 -8.708 1.00 85.31 426 ALA A O 1
ATOM 3117 N N . MET A 1 427 ? -13.549 16.234 -8.682 1.00 88.44 427 MET A N 1
ATOM 3118 C CA . MET A 1 427 ? -14.071 14.978 -8.121 1.00 88.44 427 MET A CA 1
ATOM 3119 C C . MET A 1 427 ? -14.594 15.142 -6.679 1.00 88.44 427 MET A C 1
ATOM 3121 O O . MET A 1 427 ? -15.585 14.511 -6.314 1.00 88.44 427 MET A O 1
ATOM 3125 N N . LEU A 1 428 ? -13.972 15.997 -5.852 1.00 86.00 428 LEU A N 1
ATOM 3126 C CA . LEU A 1 428 ? -14.473 16.343 -4.511 1.00 86.00 428 LEU A CA 1
ATOM 3127 C C . LEU A 1 428 ? -15.723 17.233 -4.564 1.00 86.00 428 LEU A C 1
ATOM 3129 O O . LEU A 1 428 ? -16.682 17.008 -3.816 1.00 86.00 428 LEU A O 1
ATOM 3133 N N . ALA A 1 429 ? -15.720 18.240 -5.442 1.00 80.62 429 ALA A N 1
ATOM 3134 C CA . ALA A 1 429 ? -16.849 19.137 -5.664 1.00 80.62 429 ALA A CA 1
ATOM 3135 C C . ALA A 1 429 ? -18.102 18.328 -6.033 1.00 80.62 429 ALA A C 1
ATOM 3137 O O . ALA A 1 429 ? -19.160 18.510 -5.419 1.00 80.62 429 ALA A O 1
ATOM 3138 N N . GLY A 1 430 ? -17.922 17.338 -6.912 1.00 68.19 430 GLY A N 1
ATOM 3139 C CA . GLY A 1 430 ? -18.940 16.381 -7.332 1.00 68.19 430 GLY A CA 1
ATOM 3140 C C . GLY A 1 430 ? -19.357 16.525 -8.793 1.00 68.19 430 GLY A C 1
ATOM 3141 O O . GLY A 1 430 ? -20.480 16.152 -9.088 1.00 68.19 430 GLY A O 1
ATOM 3142 N N . GLY A 1 431 ? -18.481 17.057 -9.659 1.00 49.31 431 GLY A N 1
ATOM 3143 C CA . GLY A 1 431 ? -18.664 17.129 -11.115 1.00 49.31 431 GLY A CA 1
ATOM 3144 C C . GLY A 1 431 ? -19.916 17.885 -11.571 1.00 49.31 431 GLY A C 1
ATOM 3145 O O . GLY A 1 431 ? -20.996 17.312 -11.626 1.00 49.31 431 GLY A O 1
ATOM 3146 N N . ALA A 1 432 ? -19.769 19.152 -11.967 1.00 30.56 432 ALA A N 1
ATOM 3147 C CA . ALA A 1 432 ? -20.874 19.927 -12.528 1.00 30.56 432 ALA A CA 1
ATOM 3148 C C . ALA A 1 432 ? -21.364 19.327 -13.864 1.00 30.56 432 ALA A C 1
ATOM 3150 O O . ALA A 1 432 ? -20.834 19.627 -14.933 1.00 30.56 432 ALA A O 1
ATOM 3151 N N . ARG A 1 433 ? -22.395 18.483 -13.788 1.00 37.56 433 ARG A N 1
ATOM 3152 C CA . ARG A 1 433 ? -23.375 18.280 -14.854 1.00 37.56 433 ARG A CA 1
ATOM 3153 C C . ARG A 1 433 ? -24.647 19.016 -14.446 1.00 37.56 433 ARG A C 1
ATOM 3155 O O . ARG A 1 433 ? -25.526 18.432 -13.821 1.00 37.56 433 ARG A O 1
ATOM 3162 N N . ASP A 1 434 ? -24.738 20.285 -14.835 1.00 31.33 434 ASP A N 1
ATOM 3163 C CA . ASP A 1 434 ? -26.032 20.955 -14.981 1.00 31.33 434 ASP A CA 1
ATOM 3164 C C . ASP A 1 434 ? -26.742 20.341 -16.195 1.00 31.33 434 ASP A C 1
ATOM 3166 O O . ASP A 1 434 ? -26.694 20.846 -17.313 1.00 31.33 434 ASP A O 1
ATOM 3170 N N . GLY A 1 435 ? -27.344 19.176 -15.968 1.00 31.69 435 GLY A N 1
ATOM 3171 C CA . GLY A 1 435 ? -28.280 18.526 -16.871 1.00 31.69 435 GLY A CA 1
ATOM 3172 C C . GLY A 1 435 ? -29.606 18.402 -16.144 1.00 31.69 435 GLY A C 1
ATOM 3173 O O . GLY A 1 435 ? -29.827 17.423 -15.439 1.00 31.69 435 GLY A O 1
ATOM 3174 N N . GLY A 1 436 ? -30.468 19.413 -16.268 1.00 34.69 436 GLY A N 1
ATOM 3175 C CA . GLY A 1 436 ? -31.819 19.350 -15.716 1.00 34.69 436 GLY A CA 1
ATOM 3176 C C . GLY A 1 436 ? -32.618 18.267 -16.438 1.00 34.69 436 GLY A C 1
ATOM 3177 O O . GLY A 1 436 ? -33.012 18.468 -17.583 1.00 34.69 436 GLY A O 1
ATOM 3178 N N . GLY A 1 437 ? -32.830 17.124 -15.784 1.00 33.69 437 GLY A N 1
ATOM 3179 C CA . GLY A 1 437 ? -33.437 15.952 -16.408 1.00 33.69 437 GLY A CA 1
ATOM 3180 C C . GLY A 1 437 ? -33.894 14.909 -15.394 1.00 33.69 437 GLY A C 1
ATOM 3181 O O . GLY A 1 437 ? -33.129 14.021 -15.050 1.00 33.69 437 GLY A O 1
ATOM 3182 N N . ASP A 1 438 ? -35.158 15.048 -14.996 1.00 34.38 438 ASP A N 1
ATOM 3183 C CA . ASP A 1 438 ? -36.041 14.069 -14.343 1.00 34.38 438 ASP A CA 1
ATOM 3184 C C . ASP A 1 438 ? -35.656 13.479 -12.964 1.00 34.38 438 ASP A C 1
ATOM 3186 O O . ASP A 1 438 ? -34.543 13.027 -12.704 1.00 34.38 438 ASP A O 1
ATOM 3190 N N . LYS A 1 439 ? -36.636 13.461 -12.051 1.00 40.28 439 LYS A N 1
ATOM 3191 C CA . LYS A 1 439 ? -36.480 13.013 -10.658 1.00 40.28 439 LYS A CA 1
ATOM 3192 C C . LYS A 1 439 ? -37.190 11.685 -10.429 1.00 40.28 439 LYS A C 1
ATOM 3194 O O . LYS A 1 439 ? -38.342 11.655 -10.001 1.00 40.28 439 LYS A O 1
ATOM 3199 N N . GLY A 1 440 ? -36.479 10.581 -10.633 1.00 40.69 440 GLY A N 1
ATOM 3200 C CA . GLY A 1 440 ? -36.992 9.258 -10.284 1.00 40.69 440 GLY A CA 1
ATOM 3201 C C . GLY A 1 440 ? -35.939 8.162 -10.385 1.00 40.69 440 GLY A C 1
ATOM 3202 O O . GLY A 1 440 ? -35.370 7.939 -11.447 1.00 40.69 440 GLY A O 1
ATOM 3203 N N . SER A 1 441 ? -35.704 7.443 -9.284 1.00 39.25 441 SER A N 1
ATOM 3204 C CA . SER A 1 441 ? -34.804 6.277 -9.128 1.00 39.25 441 SER A CA 1
ATOM 3205 C C . SER A 1 441 ? -33.297 6.457 -9.411 1.00 39.25 441 SER A C 1
ATOM 3207 O O . SER A 1 441 ? -32.499 5.819 -8.733 1.00 39.25 441 SER A O 1
ATOM 3209 N N . GLY A 1 442 ? -32.874 7.341 -10.323 1.00 41.56 442 GLY A N 1
ATOM 3210 C CA . GLY A 1 442 ? -31.454 7.529 -10.662 1.00 41.56 442 GLY A CA 1
ATOM 3211 C C . GLY A 1 442 ? -30.626 8.316 -9.633 1.00 41.56 442 GLY A C 1
ATOM 3212 O O . GLY A 1 442 ? -29.419 8.098 -9.522 1.00 41.56 442 GLY A O 1
ATOM 3213 N N . GLU A 1 443 ? -31.250 9.208 -8.850 1.00 46.59 443 GLU A N 1
ATOM 3214 C CA . GLU A 1 443 ? -30.533 10.123 -7.939 1.00 46.59 443 GLU A CA 1
ATOM 3215 C C . GLU A 1 443 ? -29.760 9.393 -6.815 1.00 46.59 443 GLU A C 1
ATOM 3217 O O . GLU A 1 443 ? -28.716 9.878 -6.371 1.00 46.59 443 GLU A O 1
ATOM 3222 N N . GLU A 1 444 ? -30.229 8.224 -6.357 1.00 50.41 444 GLU A N 1
ATOM 3223 C CA . GLU A 1 444 ? -29.594 7.479 -5.255 1.00 50.41 444 GLU A CA 1
ATOM 3224 C C . GLU A 1 444 ? -28.338 6.716 -5.702 1.00 50.41 444 GLU A C 1
ATOM 3226 O O . GLU A 1 444 ? -27.295 6.799 -5.045 1.00 50.41 444 GLU A O 1
ATOM 3231 N N . GLU A 1 445 ? -28.403 6.020 -6.840 1.00 51.38 445 GLU A N 1
ATOM 3232 C CA . GLU A 1 445 ? -27.263 5.288 -7.406 1.00 51.38 445 GLU A CA 1
ATOM 3233 C C . GLU A 1 445 ? -26.173 6.262 -7.885 1.00 51.38 445 GLU A C 1
ATOM 3235 O O . GLU A 1 445 ? -24.981 6.074 -7.608 1.00 51.38 445 GLU A O 1
ATOM 3240 N N . GLU A 1 446 ? -26.575 7.388 -8.489 1.00 56.31 446 GLU A N 1
ATOM 3241 C CA . GLU A 1 446 ? -25.650 8.470 -8.818 1.00 56.31 446 GLU A CA 1
ATOM 3242 C C . GLU A 1 446 ? -25.051 9.108 -7.549 1.00 56.31 446 GLU A C 1
ATOM 3244 O O . GLU A 1 446 ? -23.853 9.404 -7.497 1.00 56.31 446 GLU A O 1
ATOM 3249 N N . GLY A 1 447 ? -25.842 9.256 -6.481 1.00 65.19 447 GLY A N 1
ATOM 3250 C CA . GLY A 1 447 ? -25.383 9.697 -5.163 1.00 65.19 447 GLY A CA 1
ATOM 3251 C C . GLY A 1 447 ? -24.311 8.780 -4.559 1.00 65.19 447 GLY A C 1
ATOM 3252 O O . GLY A 1 447 ? -23.280 9.266 -4.077 1.00 65.19 447 GLY A O 1
ATOM 3253 N N . ALA A 1 448 ? -24.501 7.461 -4.643 1.00 66.62 448 ALA A N 1
ATOM 3254 C CA . ALA A 1 448 ? -23.532 6.465 -4.189 1.00 66.62 448 ALA A CA 1
ATOM 3255 C C . ALA A 1 448 ? -22.226 6.525 -5.005 1.00 66.62 448 ALA A C 1
ATOM 3257 O O . ALA A 1 448 ? -21.135 6.613 -4.428 1.00 66.62 448 ALA A O 1
ATOM 3258 N N . ALA A 1 449 ? -22.323 6.584 -6.339 1.00 71.88 449 ALA A N 1
ATOM 3259 C CA . ALA A 1 449 ? -21.171 6.714 -7.233 1.00 71.88 449 ALA A CA 1
ATOM 3260 C C . ALA A 1 449 ? -20.387 8.023 -7.000 1.00 71.88 449 ALA A C 1
ATOM 3262 O O . ALA A 1 449 ? -19.154 8.009 -6.907 1.00 71.88 449 ALA A O 1
ATOM 3263 N N . ARG A 1 450 ? -21.083 9.155 -6.814 1.00 79.88 450 ARG A N 1
ATOM 3264 C CA . ARG A 1 450 ? -20.485 10.445 -6.413 1.00 79.88 450 ARG A CA 1
ATOM 3265 C C . ARG A 1 450 ? -19.801 10.339 -5.040 1.00 79.88 450 ARG A C 1
ATOM 3267 O O . ARG A 1 450 ? -18.725 10.908 -4.836 1.00 79.88 450 ARG A O 1
ATOM 3274 N N . GLY A 1 451 ? -20.375 9.581 -4.104 1.00 82.12 451 GLY A N 1
ATOM 3275 C CA . GLY A 1 451 ? -19.787 9.284 -2.795 1.00 82.12 451 GLY A CA 1
ATOM 3276 C C . GLY A 1 451 ? -18.475 8.493 -2.879 1.00 82.12 451 GLY A C 1
ATOM 3277 O O . GLY A 1 451 ? -17.485 8.860 -2.233 1.00 82.12 451 GLY A O 1
ATOM 3278 N N . GLU A 1 452 ? -18.425 7.454 -3.715 1.00 84.94 452 GLU A N 1
A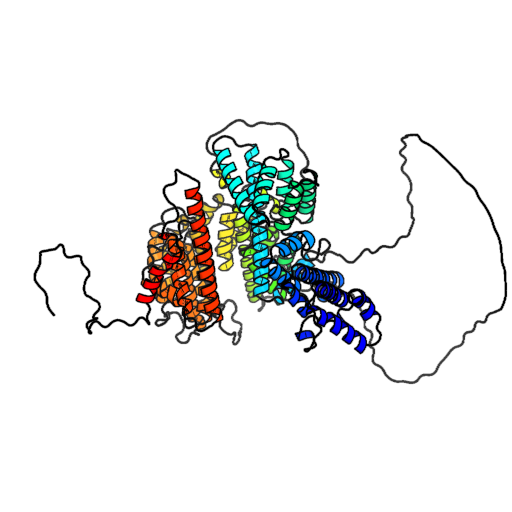TOM 3279 C CA . GLU A 1 452 ? -17.192 6.714 -4.006 1.00 84.94 452 GLU A CA 1
ATOM 3280 C C . GLU A 1 452 ? -16.104 7.609 -4.605 1.00 84.94 452 GLU A C 1
ATOM 3282 O O . GLU A 1 452 ? -14.946 7.553 -4.178 1.00 84.94 452 GLU A O 1
ATOM 3287 N N . LEU A 1 453 ? -16.477 8.446 -5.578 1.00 88.38 453 LEU A N 1
ATOM 3288 C CA . LEU A 1 453 ? -15.561 9.338 -6.284 1.00 88.38 453 LEU A CA 1
ATOM 3289 C C . LEU A 1 453 ? -14.919 10.349 -5.324 1.00 88.38 453 LEU A C 1
ATOM 3291 O O . LEU A 1 453 ? -13.697 10.518 -5.322 1.00 88.38 453 LEU A O 1
ATOM 3295 N N . ARG A 1 454 ? -15.722 10.940 -4.427 1.00 90.12 454 ARG A N 1
ATOM 3296 C CA . ARG A 1 454 ? -15.251 11.810 -3.335 1.00 90.12 454 ARG A CA 1
ATOM 3297 C C . ARG A 1 454 ? -14.304 11.077 -2.383 1.00 90.12 454 ARG A C 1
ATOM 3299 O O . ARG A 1 454 ? -13.273 11.629 -1.998 1.00 90.12 454 ARG A O 1
ATOM 3306 N N . ALA A 1 455 ? -14.610 9.829 -2.019 1.00 90.94 455 ALA A N 1
ATOM 3307 C CA . ALA A 1 455 ? -13.744 9.020 -1.159 1.00 90.94 455 ALA A CA 1
ATOM 3308 C C . ALA A 1 455 ? -12.407 8.669 -1.829 1.00 90.94 455 ALA A C 1
ATOM 3310 O O . ALA A 1 455 ? -11.365 8.699 -1.168 1.00 90.94 455 ALA A O 1
ATOM 3311 N N . LEU A 1 456 ? -12.421 8.388 -3.134 1.00 92.69 456 LEU A N 1
ATOM 3312 C CA . LEU A 1 456 ? -11.222 8.162 -3.933 1.00 92.69 456 LEU A CA 1
ATOM 3313 C C . LEU A 1 456 ? -10.366 9.431 -4.030 1.00 92.69 456 LEU A C 1
ATOM 3315 O O . LEU A 1 456 ? -9.176 9.379 -3.715 1.00 92.69 456 LEU A O 1
ATOM 3319 N N . ALA A 1 457 ? -10.962 10.567 -4.394 1.00 93.00 457 ALA A N 1
ATOM 3320 C CA . ALA A 1 457 ? -10.260 11.842 -4.525 1.00 93.00 457 ALA A CA 1
ATOM 3321 C C . ALA A 1 457 ? -9.626 12.291 -3.198 1.00 93.00 457 ALA A C 1
ATOM 3323 O O . ALA A 1 457 ? -8.434 12.602 -3.154 1.00 93.00 457 ALA A O 1
ATOM 3324 N N . ALA A 1 458 ? -10.373 12.214 -2.090 1.00 93.12 458 ALA A N 1
ATOM 3325 C CA . ALA A 1 458 ? -9.842 12.486 -0.757 1.00 93.12 458 ALA A CA 1
ATOM 3326 C C . ALA A 1 458 ? -8.696 11.522 -0.394 1.00 93.12 458 ALA A C 1
ATOM 3328 O O . ALA A 1 458 ? -7.670 11.955 0.140 1.00 93.12 458 ALA A O 1
ATOM 3329 N N . GLN A 1 459 ? -8.823 10.220 -0.700 1.00 93.88 459 GLN A N 1
ATOM 3330 C CA . GLN A 1 459 ? -7.744 9.255 -0.469 1.00 93.88 459 GLN A CA 1
ATOM 3331 C C . GLN A 1 459 ? -6.479 9.654 -1.239 1.00 93.88 459 GLN A C 1
ATOM 3333 O O . GLN A 1 459 ? -5.411 9.718 -0.627 1.00 93.88 459 GLN A O 1
ATOM 3338 N N . LEU A 1 460 ? -6.595 9.928 -2.540 1.00 93.25 460 LEU A N 1
ATOM 3339 C CA . LEU A 1 460 ? -5.491 10.319 -3.422 1.00 93.25 460 LEU A CA 1
ATOM 3340 C C . LEU A 1 460 ? -4.775 11.568 -2.898 1.00 93.25 460 LEU A C 1
ATOM 3342 O O . LEU A 1 460 ? -3.568 11.514 -2.656 1.00 93.25 460 LEU A O 1
ATOM 3346 N N . LEU A 1 461 ? -5.527 12.634 -2.606 1.00 91.31 461 LEU A N 1
ATOM 3347 C CA . LEU A 1 461 ? -4.999 13.869 -2.021 1.00 91.31 461 LEU A CA 1
ATOM 3348 C C . LEU A 1 461 ? -4.283 13.604 -0.692 1.00 91.31 461 LEU A C 1
ATOM 3350 O O . LEU A 1 461 ? -3.138 14.006 -0.534 1.00 91.31 461 LEU A O 1
ATOM 3354 N N . SER A 1 462 ? -4.884 12.846 0.233 1.00 91.50 462 SER A N 1
ATOM 3355 C CA . SER A 1 462 ? -4.264 12.535 1.536 1.00 91.50 462 SER A CA 1
ATOM 3356 C C . SER A 1 462 ? -2.970 11.712 1.438 1.00 91.50 462 SER A C 1
ATOM 3358 O O . SER A 1 462 ? -2.155 11.705 2.366 1.00 91.50 462 SER A O 1
ATOM 3360 N N . ARG A 1 463 ? -2.786 10.981 0.331 1.00 91.12 463 ARG A N 1
ATOM 3361 C CA . ARG A 1 463 ? -1.596 10.166 0.062 1.00 91.12 463 ARG A CA 1
ATOM 3362 C C . ARG A 1 463 ? -0.499 10.977 -0.601 1.00 91.12 463 ARG A C 1
ATOM 3364 O O . ARG A 1 463 ? 0.641 10.875 -0.162 1.00 91.12 463 ARG A O 1
ATOM 3371 N N . TRP A 1 464 ? -0.845 11.789 -1.595 1.00 89.44 464 TRP A N 1
ATOM 3372 C CA . TRP A 1 464 ? 0.073 12.757 -2.183 1.00 89.44 464 TRP A CA 1
ATOM 3373 C C . TRP A 1 464 ? 0.560 13.765 -1.135 1.00 89.44 464 TRP A C 1
ATOM 3375 O O . TRP A 1 464 ? 1.765 13.886 -0.944 1.00 89.44 464 TRP A O 1
ATOM 3385 N N . ALA A 1 465 ? -0.355 14.395 -0.391 1.00 87.81 465 ALA A N 1
ATOM 3386 C CA . ALA A 1 465 ? -0.048 15.392 0.634 1.00 87.81 465 ALA A CA 1
ATOM 3387 C C . ALA A 1 465 ? 0.980 14.889 1.655 1.00 87.81 465 ALA A C 1
ATOM 3389 O O . ALA A 1 465 ? 1.924 15.593 1.987 1.00 87.81 465 ALA A O 1
ATOM 3390 N N . ARG A 1 466 ? 0.853 13.632 2.104 1.00 86.75 466 ARG A N 1
ATOM 3391 C CA . ARG A 1 466 ? 1.810 13.004 3.027 1.00 86.75 466 ARG A CA 1
ATOM 3392 C C . ARG A 1 466 ? 3.211 12.836 2.428 1.00 86.75 466 ARG A C 1
ATOM 3394 O O . ARG A 1 466 ? 4.187 12.929 3.159 1.00 86.75 466 ARG A O 1
ATOM 3401 N N . VAL A 1 467 ? 3.313 12.549 1.128 1.00 84.81 467 VAL A N 1
ATOM 3402 C CA . VAL A 1 467 ? 4.608 12.477 0.426 1.00 84.81 467 VAL A CA 1
ATOM 3403 C C . VAL A 1 467 ? 5.179 13.886 0.249 1.00 84.81 467 VAL A C 1
ATOM 3405 O O . VAL A 1 467 ? 6.358 14.096 0.509 1.00 84.81 467 VAL A O 1
ATOM 3408 N N . ALA A 1 468 ? 4.335 14.852 -0.123 1.00 81.12 468 ALA A N 1
ATOM 3409 C CA . ALA A 1 468 ? 4.702 16.254 -0.295 1.00 81.12 468 ALA A CA 1
ATOM 3410 C C . ALA A 1 468 ? 5.192 16.909 1.009 1.00 81.12 468 ALA A C 1
ATOM 3412 O O . ALA A 1 468 ? 6.198 17.601 0.985 1.00 81.12 468 ALA A O 1
ATOM 3413 N N . ALA A 1 469 ? 4.555 16.628 2.149 1.00 80.31 469 ALA A N 1
ATOM 3414 C CA . ALA A 1 469 ? 4.967 17.111 3.471 1.00 80.31 469 ALA A CA 1
ATOM 3415 C C . ALA A 1 469 ? 6.319 16.545 3.957 1.00 80.31 469 ALA A C 1
ATOM 3417 O O . ALA A 1 469 ? 6.869 17.022 4.944 1.00 80.31 469 ALA A O 1
ATOM 3418 N N . GLY A 1 470 ? 6.857 15.517 3.289 1.00 73.00 470 GLY A N 1
ATOM 3419 C CA . GLY A 1 470 ? 8.214 15.015 3.520 1.00 73.00 470 GLY A CA 1
ATOM 3420 C C . GLY A 1 470 ? 9.291 15.695 2.664 1.00 73.00 470 GLY A C 1
ATOM 3421 O O . GLY A 1 470 ? 10.449 15.288 2.743 1.00 73.00 470 GLY A O 1
ATOM 3422 N N . LEU A 1 471 ? 8.916 16.674 1.834 1.00 68.00 471 LEU A N 1
ATOM 3423 C CA . LEU A 1 471 ? 9.775 17.412 0.906 1.00 68.00 471 LEU A CA 1
ATOM 3424 C C . LEU A 1 471 ? 9.637 18.925 1.125 1.00 68.00 471 LEU A C 1
ATOM 3426 O O . LEU A 1 471 ? 8.658 19.404 1.693 1.00 68.00 471 LEU A O 1
ATOM 3430 N N . SER A 1 472 ? 10.604 19.694 0.631 1.00 60.69 472 SER A N 1
ATOM 3431 C CA . SER A 1 472 ? 10.534 21.155 0.599 1.00 60.69 472 SER A CA 1
ATOM 3432 C C . SER A 1 472 ? 9.371 21.643 -0.288 1.00 60.69 472 SER A C 1
ATOM 3434 O O . SER A 1 472 ? 9.134 21.055 -1.353 1.00 60.69 472 SER A O 1
ATOM 3436 N N . PRO A 1 473 ? 8.702 22.767 0.057 1.00 54.97 473 PRO A N 1
ATOM 3437 C CA . PRO A 1 473 ? 7.630 23.341 -0.758 1.00 54.97 473 PRO A CA 1
ATOM 3438 C C . PRO A 1 473 ? 7.985 23.513 -2.240 1.00 54.97 473 PRO A C 1
ATOM 3440 O O . PRO A 1 473 ? 7.137 23.268 -3.090 1.00 54.97 473 PRO A O 1
ATOM 3443 N N . SER A 1 474 ? 9.243 23.813 -2.599 1.00 51.22 474 SER A N 1
ATOM 3444 C CA . SER A 1 474 ? 9.635 23.970 -4.012 1.00 51.22 474 SER A CA 1
ATOM 3445 C C . SER A 1 474 ? 9.456 22.699 -4.856 1.00 51.22 474 SER A C 1
ATOM 3447 O O . SER A 1 474 ? 9.173 22.787 -6.047 1.00 51.22 474 SER A O 1
ATOM 3449 N N . CYS A 1 475 ? 9.610 21.514 -4.260 1.00 50.94 475 CYS A N 1
ATOM 3450 C CA . CYS A 1 475 ? 9.507 20.231 -4.966 1.00 50.94 475 CYS A CA 1
ATOM 3451 C C . CYS A 1 475 ? 8.094 19.634 -4.908 1.00 50.94 475 CYS A C 1
ATOM 3453 O O . CYS A 1 475 ? 7.754 18.773 -5.723 1.00 50.94 475 CYS A O 1
ATOM 3455 N N . ALA A 1 476 ? 7.265 20.113 -3.975 1.00 53.16 476 ALA A N 1
ATOM 3456 C CA . ALA A 1 476 ? 5.839 19.821 -3.909 1.00 53.16 476 ALA A CA 1
ATOM 3457 C C . ALA A 1 476 ? 5.005 20.749 -4.815 1.00 53.16 476 ALA A C 1
ATOM 3459 O O . ALA A 1 476 ? 4.120 20.279 -5.531 1.00 53.16 476 ALA A O 1
ATOM 3460 N N . ALA A 1 477 ? 5.310 22.051 -4.827 1.00 45.41 477 ALA A N 1
ATOM 3461 C CA . ALA A 1 477 ? 4.581 23.076 -5.575 1.00 45.41 477 ALA A CA 1
ATOM 3462 C C . ALA A 1 477 ? 4.878 23.073 -7.085 1.00 45.41 477 ALA A C 1
ATOM 3464 O O . ALA A 1 477 ? 4.035 23.511 -7.869 1.00 45.41 477 ALA A O 1
ATOM 3465 N N . ALA A 1 478 ? 6.013 22.509 -7.519 1.00 39.75 478 ALA A N 1
ATOM 3466 C CA . ALA A 1 478 ? 6.337 22.320 -8.939 1.00 39.75 478 ALA A CA 1
ATOM 3467 C C . ALA A 1 478 ? 5.284 21.488 -9.710 1.00 39.75 478 ALA A C 1
ATOM 3469 O O . ALA A 1 478 ? 5.182 21.610 -10.929 1.00 39.75 478 ALA A O 1
ATOM 3470 N N . GLY A 1 479 ? 4.483 20.671 -9.012 1.00 37.94 479 GLY A N 1
ATOM 3471 C CA . GLY A 1 479 ? 3.332 19.967 -9.587 1.00 37.94 479 GLY A CA 1
ATOM 3472 C C . GLY A 1 479 ? 2.030 20.780 -9.622 1.00 37.94 479 GLY A C 1
ATOM 3473 O O . GLY A 1 479 ? 1.135 20.433 -10.387 1.00 37.94 479 GLY A O 1
ATOM 3474 N N . ALA A 1 480 ? 1.907 21.843 -8.820 1.00 32.31 480 ALA A N 1
ATOM 3475 C CA . ALA A 1 480 ? 0.701 22.671 -8.721 1.00 32.31 480 ALA A CA 1
ATOM 3476 C C . ALA A 1 480 ? 0.737 23.894 -9.657 1.00 32.31 480 ALA A C 1
ATOM 3478 O O . ALA A 1 480 ? -0.287 24.270 -10.218 1.00 32.31 480 ALA A O 1
ATOM 3479 N N . ALA A 1 481 ? 1.911 24.500 -9.864 1.00 33.69 481 ALA A N 1
ATOM 3480 C CA . ALA A 1 481 ? 2.079 25.694 -10.694 1.00 33.69 481 ALA A CA 1
ATOM 3481 C C . ALA A 1 481 ? 2.409 25.355 -12.164 1.00 33.69 481 ALA A C 1
ATOM 3483 O O . ALA A 1 481 ? 3.496 25.659 -12.657 1.00 33.69 481 ALA A O 1
ATOM 3484 N N . SER A 1 482 ? 1.484 24.722 -12.898 1.00 31.02 482 SER A N 1
ATOM 3485 C CA . SER A 1 482 ? 1.714 24.383 -14.312 1.00 31.02 482 SER A CA 1
ATOM 3486 C C . SER A 1 482 ? 1.249 25.463 -15.304 1.00 31.02 482 SER A C 1
ATOM 3488 O O . SER A 1 482 ? 0.344 25.191 -16.088 1.00 31.02 482 SER A O 1
ATOM 3490 N N . ALA A 1 483 ? 1.882 26.645 -15.312 1.00 27.95 483 ALA A N 1
ATOM 3491 C CA . ALA A 1 483 ? 1.988 27.524 -16.497 1.00 27.95 483 ALA A CA 1
ATOM 3492 C C . ALA A 1 483 ? 2.763 28.830 -16.212 1.00 27.95 483 ALA A C 1
ATOM 3494 O O . ALA A 1 483 ? 2.151 29.850 -15.922 1.00 27.95 483 ALA A O 1
ATOM 3495 N N . GLN A 1 484 ? 4.090 28.827 -16.385 1.00 23.97 484 GLN A N 1
ATOM 3496 C CA . GLN A 1 484 ? 4.839 29.966 -16.950 1.00 23.97 484 GLN A CA 1
ATOM 3497 C C . GLN A 1 484 ? 6.299 29.558 -17.221 1.00 23.97 484 GLN A C 1
ATOM 3499 O O . GLN A 1 484 ? 6.901 28.874 -16.390 1.00 23.97 484 GLN A O 1
ATOM 3504 N N . PRO A 1 485 ? 6.899 29.941 -18.364 1.00 23.61 485 PRO A N 1
ATOM 3505 C CA . PRO A 1 485 ? 8.347 29.908 -18.510 1.00 23.61 485 PRO A CA 1
ATOM 3506 C C . PRO A 1 485 ? 8.954 31.003 -17.624 1.00 23.61 485 PRO A C 1
ATOM 3508 O O . PRO A 1 485 ? 8.433 32.115 -17.564 1.00 23.61 485 PRO A O 1
ATOM 3511 N N . ALA A 1 486 ? 10.067 30.706 -16.954 1.00 24.31 486 ALA A N 1
ATOM 3512 C CA . ALA A 1 486 ? 10.796 31.701 -16.173 1.00 24.31 486 ALA A CA 1
ATOM 3513 C C . ALA A 1 486 ? 11.467 32.724 -17.110 1.00 24.31 486 ALA A C 1
ATOM 3515 O O . ALA A 1 486 ? 12.599 32.526 -17.553 1.00 24.31 486 ALA A O 1
ATOM 3516 N N . ALA A 1 487 ? 10.751 33.804 -17.427 1.00 24.05 487 ALA A N 1
ATOM 3517 C CA . ALA A 1 487 ? 11.331 35.003 -18.017 1.00 24.05 487 ALA A CA 1
ATOM 3518 C C . ALA A 1 487 ? 12.210 35.712 -16.972 1.00 24.05 487 ALA A C 1
ATOM 3520 O O . ALA A 1 487 ? 11.896 35.716 -15.781 1.00 24.05 487 ALA A O 1
ATOM 3521 N N . GLY A 1 488 ? 13.341 36.262 -17.408 1.00 34.31 488 GLY A N 1
ATOM 3522 C CA . GLY A 1 488 ? 14.354 36.787 -16.497 1.00 34.31 488 GLY A CA 1
ATOM 3523 C C . GLY A 1 488 ? 14.016 38.157 -15.906 1.00 34.31 488 GLY A C 1
ATOM 3524 O O . GLY A 1 488 ? 13.628 39.077 -16.618 1.00 34.31 488 GLY A O 1
ATOM 3525 N N . SER A 1 489 ? 14.310 38.312 -14.620 1.00 27.16 489 SER A N 1
ATOM 3526 C CA . SER A 1 489 ? 14.769 39.559 -14.004 1.00 27.16 489 SER A CA 1
ATOM 3527 C C . SER A 1 489 ? 15.998 39.188 -13.157 1.00 27.16 489 SER A C 1
ATOM 3529 O O . SER A 1 489 ? 16.120 38.059 -12.685 1.00 27.16 489 SER A O 1
ATOM 3531 N N . GLY A 1 490 ? 17.034 40.006 -13.027 1.00 22.72 490 GLY A N 1
ATOM 3532 C CA . GLY A 1 490 ? 17.045 41.464 -12.959 1.00 22.72 490 GLY A CA 1
ATOM 3533 C C . GLY A 1 490 ? 17.645 41.790 -11.593 1.00 22.72 490 GLY A C 1
ATOM 3534 O O . GLY A 1 490 ? 17.129 41.339 -10.574 1.00 22.72 490 GLY A O 1
ATOM 3535 N N . ALA A 1 491 ? 18.815 42.422 -11.568 1.00 27.19 491 ALA A N 1
ATOM 3536 C CA . ALA A 1 491 ? 19.622 42.505 -10.354 1.00 27.19 491 ALA A CA 1
ATOM 3537 C C . ALA A 1 491 ? 19.113 43.566 -9.365 1.00 27.19 491 ALA A C 1
ATOM 3539 O O . ALA A 1 491 ? 18.648 44.622 -9.778 1.00 27.19 491 ALA A O 1
ATOM 3540 N N . GLY A 1 492 ? 19.356 43.317 -8.073 1.00 27.28 492 GLY A N 1
ATOM 3541 C CA . GLY A 1 492 ? 19.410 44.351 -7.037 1.00 27.28 492 GLY A CA 1
ATOM 3542 C C . GLY A 1 492 ? 18.141 44.532 -6.205 1.00 27.28 492 GLY A C 1
ATOM 3543 O O . GLY A 1 492 ? 17.228 45.223 -6.621 1.00 27.28 492 GLY A O 1
ATOM 3544 N N . GLU A 1 493 ? 18.146 43.988 -4.984 1.00 22.83 493 GLU A N 1
ATOM 3545 C CA . GLU A 1 493 ? 18.077 44.774 -3.736 1.00 22.83 493 GLU A CA 1
ATOM 3546 C C . GLU A 1 493 ? 18.250 43.859 -2.505 1.00 22.83 493 GLU A C 1
ATOM 3548 O O . GLU A 1 493 ? 17.900 42.679 -2.525 1.00 22.83 493 GLU A O 1
ATOM 3553 N N . ARG A 1 494 ? 18.854 44.383 -1.428 1.00 29.61 494 ARG A N 1
ATOM 3554 C CA . ARG A 1 494 ? 19.041 43.676 -0.146 1.00 29.61 494 ARG A CA 1
ATOM 3555 C C . ARG A 1 494 ? 18.096 44.252 0.914 1.00 29.61 494 ARG A C 1
ATOM 3557 O O . ARG A 1 494 ? 18.270 45.418 1.261 1.00 29.61 494 ARG A O 1
ATOM 3564 N N . PRO A 1 495 ? 17.249 43.437 1.562 1.00 25.00 495 PRO A N 1
ATOM 3565 C CA . PRO A 1 495 ? 16.717 43.753 2.883 1.00 25.00 495 PRO A CA 1
ATOM 3566 C C . PRO A 1 495 ? 17.676 43.304 3.996 1.00 25.00 495 PRO A C 1
ATOM 3568 O O . PRO A 1 495 ? 18.457 42.361 3.845 1.00 25.00 495 PRO A O 1
ATOM 3571 N N . LEU A 1 496 ? 17.622 44.006 5.126 1.00 24.12 496 LEU A N 1
ATOM 3572 C CA . LEU A 1 496 ? 18.552 43.862 6.247 1.00 24.12 496 LEU A CA 1
ATOM 3573 C C . LEU A 1 496 ? 18.165 42.770 7.261 1.00 24.12 496 LEU A C 1
ATOM 3575 O O . LEU A 1 496 ? 17.057 42.245 7.310 1.00 24.12 496 LEU A O 1
ATOM 3579 N N . ARG A 1 497 ? 19.152 42.454 8.099 1.00 28.61 497 ARG A N 1
ATOM 3580 C CA . ARG A 1 497 ? 19.209 41.372 9.087 1.00 28.61 497 ARG A CA 1
ATOM 3581 C C . ARG A 1 497 ? 18.261 41.579 10.285 1.00 28.61 497 ARG A C 1
ATOM 3583 O O . ARG A 1 497 ? 18.581 42.334 11.198 1.00 28.61 497 ARG A O 1
ATOM 3590 N N . GLN A 1 498 ? 17.191 40.792 10.352 1.00 25.22 498 GLN A N 1
ATOM 3591 C CA . GLN A 1 498 ? 16.487 40.367 11.576 1.00 25.22 498 GLN A CA 1
ATOM 3592 C C . GLN A 1 498 ? 16.128 38.881 11.387 1.00 25.22 498 GLN A C 1
ATOM 3594 O O . GLN A 1 498 ? 15.906 38.457 10.260 1.00 25.22 498 GLN A O 1
ATOM 3599 N N . GLY A 1 499 ? 16.065 37.990 12.372 1.00 23.06 499 GLY A N 1
ATOM 3600 C CA . GLY A 1 499 ? 16.384 38.002 13.802 1.00 23.06 499 GLY A CA 1
ATOM 3601 C C . GLY A 1 499 ? 16.250 36.540 14.281 1.00 23.06 499 GLY A C 1
ATOM 3602 O O . GLY A 1 499 ? 15.557 35.751 13.637 1.00 23.06 499 GLY A O 1
ATOM 3603 N N . ARG A 1 500 ? 16.953 36.111 15.340 1.00 27.12 500 ARG A N 1
ATOM 3604 C CA . ARG A 1 500 ? 16.940 34.695 15.779 1.00 27.12 500 ARG A CA 1
ATOM 3605 C C . ARG A 1 500 ? 15.504 34.227 16.095 1.00 27.12 500 ARG A C 1
ATOM 3607 O O . ARG A 1 500 ? 14.925 34.699 17.063 1.00 27.12 500 ARG A O 1
ATOM 3614 N N . GLY A 1 501 ? 14.966 33.283 15.311 1.00 23.81 501 GLY A N 1
ATOM 3615 C CA . GLY A 1 501 ? 13.637 32.686 15.548 1.00 23.81 501 GLY A CA 1
ATOM 3616 C C . GLY A 1 501 ? 13.081 31.804 14.415 1.00 23.81 501 GLY A C 1
ATOM 3617 O O . GLY A 1 501 ? 12.422 30.809 14.687 1.00 23.81 501 GLY A O 1
ATOM 3618 N N . ALA A 1 502 ? 13.395 32.093 13.147 1.00 24.23 502 ALA A N 1
ATOM 3619 C CA . ALA A 1 502 ? 12.737 31.445 11.997 1.00 24.23 502 ALA A CA 1
ATOM 3620 C C . ALA A 1 502 ? 13.211 30.009 11.645 1.00 24.23 502 ALA A C 1
ATOM 3622 O O . ALA A 1 502 ? 12.577 29.322 10.846 1.00 24.23 502 ALA A O 1
ATOM 3623 N N . ALA A 1 503 ? 14.327 29.532 12.209 1.00 27.53 503 ALA A N 1
ATOM 3624 C CA . ALA A 1 503 ? 15.008 28.325 11.718 1.00 27.53 503 ALA A CA 1
ATOM 3625 C C . ALA A 1 503 ? 14.365 26.982 12.130 1.00 27.53 503 ALA A C 1
ATOM 3627 O O . ALA A 1 503 ? 14.664 25.963 11.512 1.00 27.53 503 ALA A O 1
ATOM 3628 N N . ALA A 1 504 ? 13.481 26.965 13.135 1.00 24.36 504 ALA A N 1
ATOM 3629 C CA . ALA A 1 504 ? 12.680 25.778 13.457 1.00 24.36 504 ALA A CA 1
ATOM 3630 C C . ALA A 1 504 ? 11.501 25.611 12.477 1.00 24.36 504 ALA A C 1
ATOM 3632 O O . ALA A 1 504 ? 11.250 24.512 11.990 1.00 24.36 504 ALA A O 1
ATOM 3633 N N . ALA A 1 505 ? 10.849 26.720 12.105 1.00 27.03 505 ALA A N 1
ATOM 3634 C CA . ALA A 1 505 ? 9.695 26.732 11.204 1.00 27.03 505 ALA A CA 1
ATOM 3635 C C . ALA A 1 505 ? 10.036 26.311 9.760 1.00 27.03 505 ALA A C 1
ATOM 3637 O O . ALA A 1 505 ? 9.196 25.746 9.066 1.00 27.03 505 ALA A O 1
ATOM 3638 N N . ALA A 1 506 ? 11.281 26.506 9.310 1.00 26.38 506 ALA A N 1
ATOM 3639 C CA . ALA A 1 506 ? 11.724 26.101 7.970 1.00 26.38 506 ALA A CA 1
ATOM 3640 C C . ALA A 1 506 ? 11.717 24.571 7.731 1.00 26.38 506 ALA A C 1
ATOM 3642 O O . ALA A 1 506 ? 11.834 24.134 6.587 1.00 26.38 506 ALA A O 1
ATOM 3643 N N . ALA A 1 507 ? 11.577 23.755 8.784 1.00 29.70 507 ALA A N 1
ATOM 3644 C CA . ALA A 1 507 ? 11.365 22.308 8.684 1.00 29.70 507 ALA A CA 1
ATOM 3645 C C . ALA A 1 507 ? 9.876 21.897 8.724 1.00 29.70 507 ALA A C 1
ATOM 3647 O O . ALA A 1 507 ? 9.571 20.734 8.470 1.00 29.70 507 ALA A O 1
ATOM 3648 N N . GLU A 1 508 ? 8.970 22.835 9.019 1.00 35.28 508 GLU A N 1
ATOM 3649 C CA . GLU A 1 508 ? 7.514 22.635 9.132 1.00 35.28 508 GLU A CA 1
ATOM 3650 C C . GLU A 1 508 ? 6.719 23.451 8.093 1.00 35.28 508 GLU A C 1
ATOM 3652 O O . GLU A 1 508 ? 5.495 23.563 8.174 1.00 35.28 508 GLU A O 1
ATOM 3657 N N . GLY A 1 509 ? 7.405 24.014 7.092 1.00 38.03 509 GLY A N 1
ATOM 3658 C CA . GLY A 1 509 ? 6.775 24.700 5.968 1.00 38.03 509 GLY A CA 1
ATOM 3659 C C . GLY A 1 509 ? 5.888 23.741 5.179 1.00 38.03 509 GLY A C 1
ATOM 3660 O O . GLY A 1 509 ? 6.388 22.886 4.446 1.00 38.03 509 GLY A O 1
ATOM 3661 N N . ALA A 1 510 ? 4.570 23.877 5.331 1.00 46.38 510 ALA A N 1
ATOM 3662 C CA . ALA A 1 510 ? 3.611 23.029 4.639 1.00 46.38 510 ALA A CA 1
ATOM 3663 C C . ALA A 1 510 ? 3.755 23.192 3.112 1.00 46.38 510 ALA A C 1
ATOM 3665 O O . ALA A 1 510 ? 3.983 24.311 2.641 1.00 46.38 510 ALA A O 1
ATOM 3666 N N . PRO A 1 511 ? 3.602 22.112 2.319 1.00 51.06 511 PRO A N 1
ATOM 3667 C CA . PRO A 1 511 ? 4.030 22.062 0.916 1.00 51.06 511 PRO A CA 1
ATOM 3668 C C . PRO A 1 511 ? 3.372 23.092 -0.013 1.00 51.06 511 PRO A C 1
ATOM 3670 O O . PRO A 1 511 ? 3.820 23.247 -1.147 1.00 51.06 511 PRO A O 1
ATOM 3673 N N . LEU A 1 512 ? 2.309 23.762 0.442 1.00 53.28 512 LEU A N 1
ATOM 3674 C CA . LEU A 1 512 ? 1.509 24.708 -0.329 1.00 53.28 512 LEU A CA 1
ATOM 3675 C C . LEU A 1 512 ? 1.188 26.029 0.407 1.00 53.28 512 LEU A C 1
ATOM 3677 O O . LEU A 1 512 ? 0.360 26.801 -0.078 1.00 53.28 512 LEU A O 1
ATOM 3681 N N . ALA A 1 513 ? 1.816 26.312 1.555 1.00 44.75 513 ALA A N 1
ATOM 3682 C CA . ALA A 1 513 ? 1.462 27.463 2.404 1.00 44.75 513 ALA A CA 1
ATOM 3683 C C . ALA A 1 513 ? 1.608 28.846 1.725 1.00 44.75 513 ALA A C 1
ATOM 3685 O O . ALA A 1 513 ? 0.994 29.811 2.168 1.00 44.75 513 ALA A O 1
ATOM 3686 N N . GLU A 1 514 ? 2.388 28.942 0.645 1.00 41.69 514 GLU A N 1
ATOM 3687 C CA . GLU A 1 514 ? 2.704 30.199 -0.053 1.00 41.69 514 GLU A CA 1
ATOM 3688 C C . GLU A 1 514 ? 1.859 30.419 -1.335 1.00 41.69 514 GLU A C 1
ATOM 3690 O O . GLU A 1 514 ? 1.991 31.439 -2.004 1.00 41.69 514 GLU A O 1
ATOM 3695 N N . GLY A 1 515 ? 0.957 29.488 -1.685 1.00 44.09 515 GLY A N 1
ATOM 3696 C CA . GLY A 1 515 ? 0.148 29.504 -2.920 1.00 44.09 515 GLY A CA 1
ATOM 3697 C C . GLY A 1 515 ? -1.310 29.957 -2.741 1.00 44.09 515 GLY A C 1
ATOM 3698 O O . GLY A 1 515 ? -2.223 29.284 -3.221 1.00 44.09 515 GLY A O 1
ATOM 3699 N N . GLY A 1 516 ? -1.548 31.061 -2.024 1.00 45.28 516 GLY A N 1
ATOM 3700 C CA . GLY A 1 516 ? -2.842 31.368 -1.385 1.00 45.28 516 GLY A CA 1
ATOM 3701 C C . GLY A 1 516 ? -4.105 31.442 -2.266 1.00 45.28 516 GLY A C 1
ATOM 3702 O O . GLY A 1 516 ? -5.187 31.143 -1.774 1.00 45.28 516 GLY A O 1
ATOM 3703 N N . ALA A 1 517 ? -4.016 31.805 -3.552 1.00 47.00 517 ALA A N 1
ATOM 3704 C CA . ALA A 1 517 ? -5.211 32.056 -4.376 1.00 47.00 517 ALA A CA 1
ATOM 3705 C C . ALA A 1 517 ? -5.811 30.797 -5.039 1.00 47.00 517 ALA A C 1
ATOM 3707 O O . ALA A 1 517 ? -7.027 30.619 -5.053 1.00 47.00 517 ALA A O 1
ATOM 3708 N N . ALA A 1 518 ? -4.978 29.902 -5.582 1.00 50.81 518 ALA A N 1
ATOM 3709 C CA . ALA A 1 518 ? -5.447 28.746 -6.363 1.00 50.81 518 ALA A CA 1
ATOM 3710 C C . ALA A 1 518 ? -5.942 27.568 -5.497 1.00 50.81 518 ALA A C 1
ATOM 3712 O O . ALA A 1 518 ? -6.549 26.624 -6.003 1.00 50.81 518 ALA A O 1
ATOM 3713 N N . LEU A 1 519 ? -5.659 27.597 -4.192 1.00 63.72 519 LEU A N 1
ATOM 3714 C CA . LEU A 1 519 ? -5.806 26.449 -3.291 1.00 63.72 519 LEU A CA 1
ATOM 3715 C C . LEU A 1 519 ? -6.883 26.622 -2.220 1.00 63.72 519 LEU A C 1
ATOM 3717 O O . LEU A 1 519 ? -7.266 25.642 -1.580 1.00 63.72 519 LEU A O 1
ATOM 3721 N N . GLU A 1 520 ? -7.415 27.829 -2.053 1.00 72.75 520 GLU A N 1
ATOM 3722 C CA . GLU A 1 520 ? -8.541 28.081 -1.156 1.00 72.75 520 GLU A CA 1
ATOM 3723 C C . GLU A 1 520 ? -9.824 27.320 -1.578 1.00 72.75 520 GLU A C 1
ATOM 3725 O O . GLU A 1 520 ? -10.479 26.743 -0.704 1.00 72.75 520 GLU A O 1
ATOM 3730 N N . PRO A 1 521 ? -10.149 27.145 -2.884 1.00 79.31 521 PRO A N 1
ATOM 3731 C CA . PRO A 1 521 ? -11.252 26.271 -3.301 1.00 79.31 521 PRO A CA 1
ATOM 3732 C C . PRO A 1 521 ? -11.059 24.807 -2.876 1.00 79.31 521 PRO A C 1
ATOM 3734 O O . PRO A 1 521 ? -12.018 24.139 -2.484 1.00 79.31 521 PRO A O 1
ATOM 3737 N N . LEU A 1 522 ? -9.815 24.306 -2.903 1.00 84.50 522 LEU A N 1
ATOM 3738 C CA . LEU A 1 522 ? -9.483 22.948 -2.461 1.00 84.50 522 LEU A CA 1
ATOM 3739 C C . LEU A 1 522 ? -9.624 22.811 -0.936 1.00 84.50 522 LEU A C 1
ATOM 3741 O O . LEU A 1 522 ? -10.185 21.821 -0.464 1.00 84.50 522 LEU A O 1
ATOM 3745 N N . ARG A 1 523 ? -9.182 23.817 -0.169 1.00 87.12 523 ARG A N 1
ATOM 3746 C CA . ARG A 1 523 ? -9.366 23.888 1.290 1.00 87.12 523 ARG A CA 1
ATOM 3747 C C . ARG A 1 523 ? -10.845 23.826 1.669 1.00 87.12 523 ARG A C 1
ATOM 3749 O O . ARG A 1 523 ? -11.237 22.980 2.473 1.00 87.12 523 ARG A O 1
ATOM 3756 N N . ALA A 1 524 ? -11.668 24.671 1.048 1.00 87.62 524 ALA A N 1
ATOM 3757 C CA . ALA A 1 524 ? -13.107 24.730 1.287 1.00 87.62 524 ALA A CA 1
ATOM 3758 C C . ALA A 1 524 ? -13.804 23.406 0.919 1.00 87.62 524 ALA A C 1
ATOM 3760 O O . ALA A 1 524 ? -14.589 22.874 1.709 1.00 87.62 524 ALA A O 1
ATOM 3761 N N . ALA A 1 525 ? -13.463 22.816 -0.234 1.00 88.62 525 ALA A N 1
ATOM 3762 C CA . ALA A 1 525 ? -13.985 21.514 -0.646 1.00 88.62 525 ALA A CA 1
ATOM 3763 C C . ALA A 1 525 ? -13.616 20.396 0.347 1.00 88.62 525 ALA A C 1
ATOM 3765 O O . ALA A 1 525 ? -14.465 19.568 0.685 1.00 88.62 525 ALA A O 1
ATOM 3766 N N . LEU A 1 526 ? -12.378 20.387 0.855 1.00 91.81 526 LEU A N 1
ATOM 3767 C CA . LEU A 1 526 ? -11.923 19.425 1.860 1.00 91.81 526 LEU A CA 1
ATOM 3768 C C . LEU A 1 526 ? -12.617 19.620 3.216 1.00 91.81 526 LEU A C 1
ATOM 3770 O O . LEU A 1 526 ? -13.022 18.628 3.816 1.00 91.81 526 LEU A O 1
ATOM 3774 N N . LEU A 1 527 ? -12.817 20.856 3.687 1.00 92.44 527 LEU A N 1
ATOM 3775 C CA . LEU A 1 527 ? -13.549 21.139 4.933 1.00 92.44 527 LEU A CA 1
ATOM 3776 C C . LEU A 1 527 ? -15.024 20.711 4.850 1.00 92.44 527 LEU A C 1
ATOM 3778 O O . LEU A 1 527 ? -15.547 20.109 5.793 1.00 92.44 527 LEU A O 1
ATOM 3782 N N . ARG A 1 528 ? -15.678 20.935 3.701 1.00 91.44 528 ARG A N 1
ATOM 3783 C CA . ARG A 1 528 ? -17.035 20.433 3.433 1.00 91.44 528 ARG A CA 1
ATOM 3784 C C . ARG A 1 528 ? -17.074 18.903 3.454 1.00 91.44 528 ARG A C 1
ATOM 3786 O O . ARG A 1 528 ? -17.875 18.318 4.173 1.00 91.44 528 ARG A O 1
ATOM 3793 N N . VAL A 1 529 ? -16.162 18.234 2.742 1.00 92.00 529 VAL A N 1
ATOM 3794 C CA . VAL A 1 529 ? -16.091 16.758 2.705 1.00 92.00 529 VAL A CA 1
ATOM 3795 C C . VAL A 1 529 ? -15.695 16.154 4.061 1.00 92.00 529 VAL A C 1
ATOM 3797 O O . VAL A 1 529 ? -16.144 15.056 4.378 1.00 92.00 529 VAL A O 1
ATOM 3800 N N . ALA A 1 530 ? -14.919 16.857 4.888 1.00 93.31 530 ALA A N 1
ATOM 3801 C CA . ALA A 1 530 ? -14.625 16.465 6.268 1.00 93.31 530 ALA A CA 1
ATOM 3802 C C . ALA A 1 530 ? -15.849 16.541 7.200 1.00 93.31 530 ALA A C 1
ATOM 3804 O O . ALA A 1 530 ? -15.871 15.842 8.210 1.00 93.31 530 ALA A O 1
ATOM 3805 N N . SER A 1 531 ? -16.845 17.366 6.863 1.00 90.88 531 SER A N 1
ATOM 3806 C CA . SER A 1 531 ? -18.055 17.578 7.669 1.00 90.88 531 SER A CA 1
ATOM 3807 C C . SER A 1 531 ? -19.229 16.711 7.198 1.00 90.88 531 SER A C 1
ATOM 3809 O O . SER A 1 531 ? -19.862 16.037 8.001 1.00 90.88 531 SER A O 1
ATOM 3811 N N . GLU A 1 532 ? -19.486 16.695 5.888 1.00 88.62 532 GLU A N 1
ATOM 3812 C CA . GLU A 1 532 ? -20.705 16.149 5.263 1.00 88.62 532 GLU A CA 1
ATOM 3813 C C . GLU A 1 532 ? -20.418 14.994 4.284 1.00 88.62 532 GLU A C 1
ATOM 3815 O O . GLU A 1 532 ? -21.331 14.391 3.722 1.00 88.62 532 GLU A O 1
ATOM 3820 N N . GLY A 1 533 ? -19.142 14.695 4.016 1.00 86.81 533 GLY A N 1
ATOM 3821 C CA . GLY A 1 533 ? -18.749 13.655 3.068 1.00 86.81 533 GLY A CA 1
ATOM 3822 C C . GLY A 1 533 ? -18.927 12.234 3.617 1.00 86.81 533 GLY A C 1
ATOM 3823 O O . GLY A 1 533 ? -18.994 12.030 4.827 1.00 86.81 533 GLY A O 1
ATOM 3824 N N . PRO A 1 534 ? -18.928 11.203 2.750 1.00 89.00 534 PRO A N 1
ATOM 3825 C CA . PRO A 1 534 ? -19.060 9.820 3.200 1.00 89.00 534 PRO A CA 1
ATOM 3826 C C . PRO A 1 534 ? -17.889 9.418 4.120 1.00 89.00 534 PRO A C 1
ATOM 3828 O O . PRO A 1 534 ? -16.777 9.928 3.949 1.00 89.00 534 PRO A O 1
ATOM 3831 N N . PRO A 1 535 ? -18.054 8.452 5.047 1.00 90.88 535 PRO A N 1
ATOM 3832 C CA . PRO A 1 535 ? -17.107 8.242 6.151 1.00 90.88 535 PRO A CA 1
ATOM 3833 C C . PRO A 1 535 ? -15.656 7.970 5.722 1.00 90.88 535 PRO A C 1
ATOM 3835 O O . PRO A 1 535 ? -14.695 8.402 6.364 1.00 90.88 535 PRO A O 1
ATOM 3838 N N . LYS A 1 536 ? -15.448 7.272 4.600 1.00 89.81 536 LYS A N 1
ATOM 3839 C CA . LYS A 1 536 ? -14.101 7.081 4.032 1.00 89.81 536 LYS A CA 1
ATOM 3840 C C . LYS A 1 536 ? -13.505 8.418 3.554 1.00 89.81 536 LYS A C 1
ATOM 3842 O O . LYS A 1 536 ? -12.345 8.689 3.856 1.00 89.81 536 LYS A O 1
ATOM 3847 N N . ALA A 1 537 ? -14.290 9.256 2.872 1.00 92.19 537 ALA A N 1
ATOM 3848 C CA . ALA A 1 537 ? -13.865 10.568 2.385 1.00 92.19 537 ALA A CA 1
ATOM 3849 C C . ALA A 1 537 ? -13.567 11.540 3.530 1.00 92.19 537 ALA A C 1
ATOM 3851 O O . ALA A 1 537 ? -12.490 12.125 3.536 1.00 92.19 537 ALA A O 1
ATOM 3852 N N . ALA A 1 538 ? -14.455 11.649 4.525 1.00 94.62 538 ALA A N 1
ATOM 3853 C CA . ALA A 1 538 ? -14.319 12.600 5.630 1.00 94.62 538 ALA A CA 1
ATOM 3854 C C . ALA A 1 538 ? -12.997 12.421 6.400 1.00 94.62 538 ALA A C 1
ATOM 3856 O O . ALA A 1 538 ? -12.219 13.363 6.570 1.00 94.62 538 ALA A O 1
ATOM 3857 N N . ARG A 1 539 ? -12.659 11.169 6.743 1.00 95.12 539 ARG A N 1
ATOM 3858 C CA . ARG A 1 539 ? -11.363 10.808 7.343 1.00 95.12 539 ARG A CA 1
ATOM 3859 C C . ARG A 1 539 ? -10.171 11.201 6.460 1.00 95.12 539 ARG A C 1
ATOM 3861 O O . ARG A 1 539 ? -9.141 11.647 6.964 1.00 95.12 539 ARG A O 1
ATOM 3868 N N . HIS A 1 540 ? -10.269 10.966 5.154 1.00 95.00 540 HIS A N 1
ATOM 3869 C CA . HIS A 1 540 ? -9.189 11.277 4.221 1.00 95.00 540 HIS A CA 1
ATOM 3870 C C . HIS A 1 540 ? -9.056 12.785 3.960 1.00 95.00 540 HIS A C 1
ATOM 3872 O O . HIS A 1 540 ? -7.935 13.259 3.800 1.00 95.00 540 HIS A O 1
ATOM 3878 N N . ALA A 1 541 ? -10.151 13.545 4.005 1.00 95.00 541 ALA A N 1
ATOM 3879 C CA . ALA A 1 541 ? -10.146 14.992 3.839 1.00 95.00 541 ALA A CA 1
ATOM 3880 C C . ALA A 1 541 ? -9.434 15.703 5.000 1.00 95.00 541 ALA A C 1
ATOM 3882 O O . ALA A 1 541 ? -8.546 16.513 4.751 1.00 95.00 541 ALA A O 1
ATOM 3883 N N . VAL A 1 542 ? -9.709 15.319 6.254 1.00 95.38 542 VAL A N 1
ATOM 3884 C CA . VAL A 1 542 ? -8.952 15.805 7.429 1.00 95.38 542 VAL A CA 1
ATOM 3885 C C . VAL A 1 542 ? -7.457 15.487 7.305 1.00 95.38 542 VAL A C 1
ATOM 3887 O O . VAL A 1 542 ? -6.616 16.342 7.567 1.00 95.38 542 VAL A O 1
ATOM 3890 N N . ALA A 1 543 ? -7.108 14.272 6.867 1.00 93.44 543 ALA A N 1
ATOM 3891 C CA . ALA A 1 543 ? -5.709 13.900 6.663 1.00 93.44 543 ALA A CA 1
ATOM 3892 C C . ALA A 1 543 ? -5.042 14.732 5.548 1.00 93.44 543 ALA A C 1
ATOM 3894 O O . ALA A 1 543 ? -3.890 15.126 5.697 1.00 93.44 543 ALA A O 1
ATOM 3895 N N . ALA A 1 544 ? -5.748 15.017 4.449 1.00 91.44 544 ALA A N 1
ATOM 3896 C CA . ALA A 1 544 ? -5.250 15.898 3.394 1.00 91.44 544 ALA A CA 1
ATOM 3897 C C . ALA A 1 544 ? -5.048 17.333 3.908 1.00 91.44 544 ALA A C 1
ATOM 3899 O O . ALA A 1 544 ? -3.983 17.894 3.684 1.00 91.44 544 ALA A O 1
ATOM 3900 N N . LEU A 1 545 ? -6.010 17.889 4.655 1.00 91.44 545 LEU A N 1
ATOM 3901 C CA . LEU A 1 545 ? -5.892 19.214 5.275 1.00 91.44 545 LEU A CA 1
ATOM 3902 C C . LEU A 1 545 ? -4.639 19.314 6.160 1.00 91.44 545 LEU A C 1
ATOM 3904 O O . LEU A 1 545 ? -3.809 20.193 5.945 1.00 91.44 545 LEU A O 1
ATOM 3908 N N . HIS A 1 546 ? -4.453 18.376 7.093 1.00 90.88 546 HIS A N 1
ATOM 3909 C CA . HIS A 1 546 ? -3.287 18.361 7.982 1.00 90.88 546 HIS A CA 1
ATOM 3910 C C . HIS A 1 546 ? -1.951 18.328 7.214 1.00 90.88 546 HIS A C 1
ATOM 3912 O O . HIS A 1 546 ? -1.062 19.122 7.506 1.00 90.88 546 HIS A O 1
ATOM 3918 N N . PHE A 1 547 ? -1.803 17.466 6.199 1.00 88.56 547 PHE A N 1
ATOM 3919 C CA . PHE A 1 547 ? -0.537 17.362 5.457 1.00 88.56 547 PHE A CA 1
ATOM 3920 C C . PHE A 1 547 ? -0.313 18.470 4.409 1.00 88.56 547 PHE A C 1
ATOM 3922 O O . PHE A 1 547 ? 0.837 18.729 4.068 1.00 88.56 547 PHE A O 1
ATOM 3929 N N . LEU A 1 548 ? -1.359 19.116 3.877 1.00 84.75 548 LEU A N 1
ATOM 3930 C CA . LEU A 1 548 ? -1.207 20.195 2.885 1.00 84.75 548 LEU A CA 1
ATOM 3931 C C . LEU A 1 548 ? -0.952 21.569 3.516 1.00 84.75 548 LEU A C 1
ATOM 3933 O O . LEU A 1 548 ? -0.196 22.354 2.946 1.00 84.75 548 LEU A O 1
ATOM 3937 N N . TYR A 1 549 ? -1.570 21.846 4.668 1.00 83.81 549 TYR A N 1
ATOM 3938 C CA . TYR A 1 549 ? -1.547 23.162 5.323 1.00 83.81 549 TYR A CA 1
ATOM 3939 C C . TYR A 1 549 ? -0.755 23.176 6.646 1.00 83.81 549 TYR A C 1
ATOM 3941 O O . TYR A 1 549 ? -0.496 24.250 7.189 1.00 83.81 549 TYR A O 1
ATOM 3949 N N . GLY A 1 550 ? -0.336 22.013 7.164 1.00 85.50 550 GLY A N 1
ATOM 3950 C CA . GLY A 1 550 ? 0.481 21.907 8.377 1.00 85.50 550 GLY A CA 1
ATOM 3951 C C . GLY A 1 550 ? -0.183 22.566 9.589 1.00 85.50 550 GLY A C 1
ATOM 3952 O O . GLY A 1 550 ? -1.398 22.476 9.769 1.00 85.50 550 GLY A O 1
ATOM 3953 N N . ALA A 1 551 ? 0.603 23.280 10.398 1.00 84.56 551 ALA A N 1
ATOM 3954 C CA . ALA A 1 551 ? 0.107 23.957 11.597 1.00 84.56 551 ALA A CA 1
ATOM 3955 C C . ALA A 1 551 ? -0.990 25.008 11.317 1.00 84.56 551 ALA A C 1
ATOM 3957 O O . ALA A 1 551 ? -1.855 25.220 12.167 1.00 84.56 551 ALA A O 1
ATOM 3958 N N . ALA A 1 552 ? -1.012 25.627 10.128 1.00 86.06 552 ALA A N 1
ATOM 3959 C CA . ALA A 1 552 ? -1.931 26.725 9.806 1.00 86.06 552 ALA A CA 1
ATOM 3960 C C . ALA A 1 552 ? -3.419 26.325 9.867 1.00 86.06 552 ALA A C 1
ATOM 3962 O O . ALA A 1 552 ? -4.267 27.160 10.165 1.00 86.06 552 ALA A O 1
ATOM 3963 N N . ILE A 1 553 ? -3.745 25.046 9.637 1.00 88.12 553 ILE A N 1
ATOM 3964 C CA . ILE A 1 553 ? -5.127 24.539 9.692 1.00 88.12 553 ILE A CA 1
ATOM 3965 C C . ILE A 1 553 ? -5.509 23.970 11.072 1.00 88.12 553 ILE A C 1
ATOM 3967 O O . ILE A 1 553 ? -6.656 23.579 11.283 1.00 88.12 553 ILE A O 1
ATOM 3971 N N . HIS A 1 554 ? -4.583 23.890 12.037 1.00 89.94 554 HIS A N 1
ATOM 3972 C CA . HIS A 1 554 ? -4.838 23.185 13.301 1.00 89.94 554 HIS A CA 1
ATOM 3973 C C . HIS A 1 554 ? -5.943 23.845 14.143 1.00 89.94 554 HIS A C 1
ATOM 3975 O O . HIS A 1 554 ? -6.754 23.136 14.738 1.00 89.94 554 HIS A O 1
ATOM 3981 N N . GLN A 1 555 ? -6.046 25.179 14.139 1.00 91.94 555 GLN A N 1
ATOM 3982 C CA . GLN A 1 555 ? -7.123 25.902 14.831 1.00 91.94 555 GLN A CA 1
ATOM 3983 C C . GLN A 1 555 ? -8.505 25.617 14.209 1.00 91.94 555 GLN A C 1
ATOM 3985 O O . GLN A 1 555 ? -9.487 25.410 14.926 1.00 91.94 555 GLN A O 1
ATOM 3990 N N . GLU A 1 556 ? -8.585 25.543 12.878 1.00 92.56 556 GLU A N 1
ATOM 3991 C CA . GLU A 1 556 ? -9.813 25.202 12.146 1.00 92.56 556 GLU A CA 1
ATOM 3992 C C . GLU A 1 556 ? -10.204 23.733 12.317 1.00 92.56 556 GLU A C 1
ATOM 3994 O O . GLU A 1 556 ? -11.381 23.428 12.505 1.00 92.56 556 GLU A O 1
ATOM 3999 N N . LEU A 1 557 ? -9.233 22.814 12.333 1.00 94.12 557 LEU A N 1
ATOM 4000 C CA . LEU A 1 557 ? -9.490 21.410 12.654 1.00 94.12 557 LEU A CA 1
ATOM 4001 C C . LEU A 1 557 ? -9.900 21.222 14.124 1.00 94.12 557 LEU A C 1
ATOM 4003 O O . LEU A 1 557 ? -10.739 20.370 14.405 1.00 94.12 557 LEU A O 1
ATOM 4007 N N . GLY A 1 558 ? -9.397 22.045 15.049 1.00 94.94 558 GLY A N 1
ATOM 4008 C CA . GLY A 1 558 ? -9.851 22.081 16.443 1.00 94.94 558 GLY A CA 1
ATOM 4009 C C . GLY A 1 558 ? -11.297 22.565 16.589 1.00 94.94 558 GLY A C 1
ATOM 4010 O O . GLY A 1 558 ? -12.109 21.911 17.248 1.00 94.94 558 GLY A O 1
ATOM 4011 N N . SER A 1 559 ? -11.670 23.658 15.916 1.00 95.25 559 SER A N 1
ATOM 4012 C CA . SER A 1 559 ? -13.057 24.150 15.933 1.00 95.25 559 SER A CA 1
ATOM 4013 C C . SER A 1 559 ? -14.022 23.196 15.212 1.00 95.25 559 SER A C 1
ATOM 4015 O O . SER A 1 559 ? -15.159 23.002 15.656 1.00 95.25 559 SER A O 1
ATOM 4017 N N . LEU A 1 560 ? -13.564 22.530 14.144 1.00 95.69 560 LEU A N 1
ATOM 4018 C CA . LEU A 1 560 ? -14.273 21.430 13.494 1.00 95.69 560 LEU A CA 1
ATOM 4019 C C . LEU A 1 560 ? -14.463 20.245 14.452 1.00 95.69 560 LEU A C 1
ATOM 4021 O O . LEU A 1 560 ? -15.588 19.772 14.572 1.00 95.69 560 LEU A O 1
ATOM 4025 N N . CYS A 1 561 ? -13.424 19.822 15.182 1.00 96.94 561 CYS A N 1
ATOM 4026 C CA . CYS A 1 561 ? -13.493 18.734 16.165 1.00 96.94 561 CYS A CA 1
ATOM 4027 C C . CYS A 1 561 ? -14.657 18.929 17.145 1.00 96.94 561 CYS A C 1
ATOM 4029 O O . CYS A 1 561 ? -15.545 18.081 17.240 1.00 96.94 561 CYS A O 1
ATOM 4031 N N . GLY A 1 562 ? -14.715 20.101 17.787 1.00 95.50 562 GLY A N 1
ATOM 4032 C CA . GLY A 1 562 ? -15.781 20.429 18.732 1.00 95.50 562 GLY A CA 1
ATOM 4033 C C . GLY A 1 562 ? -17.175 20.486 18.095 1.00 95.50 562 GLY A C 1
ATOM 4034 O O . GLY A 1 562 ? -18.149 20.084 18.730 1.00 95.50 562 GLY A O 1
ATOM 4035 N N . ARG A 1 563 ? -17.304 20.947 16.840 1.00 95.88 563 ARG A N 1
ATOM 4036 C CA . ARG A 1 563 ? -18.589 20.915 16.110 1.00 95.88 563 ARG A CA 1
ATOM 4037 C C . ARG A 1 563 ? -19.034 19.485 15.798 1.00 95.88 563 ARG A C 1
ATOM 4039 O O . ARG A 1 563 ? -20.188 19.151 16.055 1.00 95.88 563 ARG A O 1
ATOM 4046 N N . LEU A 1 564 ? -18.131 18.645 15.291 1.00 95.88 564 LEU A N 1
ATOM 4047 C CA . LEU A 1 564 ? -18.420 17.248 14.953 1.00 95.88 564 LEU A CA 1
ATOM 4048 C C . LEU A 1 564 ? -18.803 16.443 16.199 1.00 95.88 564 LEU A C 1
ATOM 4050 O O . LEU A 1 564 ? -19.811 15.738 16.167 1.00 95.88 564 LEU A O 1
ATOM 4054 N N . ALA A 1 565 ? -18.052 16.606 17.295 1.00 94.56 565 ALA A N 1
ATOM 4055 C CA . ALA A 1 565 ? -18.317 15.965 18.582 1.00 94.56 565 ALA A CA 1
ATOM 4056 C C . ALA A 1 565 ? -19.692 16.358 19.149 1.00 94.56 565 ALA A C 1
ATOM 4058 O O . ALA A 1 565 ? -20.472 15.481 19.508 1.00 94.56 565 ALA A O 1
ATOM 4059 N N . ARG A 1 566 ? -20.055 17.652 19.131 1.00 94.19 566 ARG A N 1
ATOM 4060 C CA . ARG A 1 566 ? -21.409 18.108 19.516 1.00 94.19 566 ARG A CA 1
ATOM 4061 C C . ARG A 1 566 ? -22.520 17.575 18.601 1.00 94.19 566 ARG A C 1
ATOM 4063 O O . ARG A 1 566 ? -23.666 17.494 19.028 1.00 94.19 566 ARG A O 1
ATOM 4070 N N . GLY A 1 567 ? -22.198 17.207 17.360 1.00 90.75 567 GLY A N 1
ATOM 4071 C CA . GLY A 1 567 ? -23.135 16.574 16.429 1.00 90.75 567 GLY A CA 1
ATOM 4072 C C . GLY A 1 567 ? -23.453 15.104 16.741 1.00 90.75 567 GLY A C 1
ATOM 4073 O O . GLY A 1 567 ? -24.471 14.602 16.259 1.00 90.75 567 GLY A O 1
ATOM 4074 N N . LEU A 1 568 ? -22.629 14.422 17.549 1.00 93.38 568 LEU A N 1
ATOM 4075 C CA . LEU A 1 568 ? -22.815 13.022 17.953 1.00 93.38 568 LEU A CA 1
ATOM 4076 C C . LEU A 1 568 ? -23.878 12.889 19.055 1.00 93.38 568 LEU A C 1
ATOM 4078 O O . LEU A 1 568 ? -23.592 12.586 20.211 1.00 93.38 568 LEU A O 1
ATOM 4082 N N . THR A 1 569 ? -25.134 13.141 18.695 1.00 91.56 569 THR A N 1
ATOM 4083 C CA . THR A 1 569 ? -26.272 12.999 19.615 1.00 91.56 569 THR A CA 1
ATOM 4084 C C . THR A 1 569 ? -26.852 11.579 19.564 1.00 91.56 569 THR A C 1
ATOM 4086 O O . THR A 1 569 ? -26.916 11.003 18.475 1.00 91.56 569 THR A O 1
ATOM 4089 N N . PRO A 1 570 ? -27.356 11.007 20.680 1.00 87.81 570 PRO A N 1
ATOM 4090 C CA . PRO A 1 570 ? -27.913 9.648 20.694 1.00 87.81 570 PRO A CA 1
ATOM 4091 C C . PRO A 1 570 ? -29.028 9.407 19.666 1.00 87.81 570 PRO A C 1
ATOM 4093 O O . PRO A 1 570 ? -29.128 8.318 19.114 1.00 87.81 570 PRO A O 1
ATOM 4096 N N . LYS A 1 571 ? -29.827 10.439 19.355 1.00 87.31 571 LYS A N 1
ATOM 4097 C CA . LYS A 1 571 ? -30.903 10.378 18.348 1.00 87.31 571 LYS A CA 1
ATOM 4098 C C . LYS A 1 571 ? -30.400 10.174 16.912 1.00 87.31 571 LYS A C 1
ATOM 4100 O O . LYS A 1 571 ? -31.179 9.746 16.076 1.00 87.31 571 LYS A O 1
ATOM 4105 N N . ARG A 1 572 ? -29.132 10.496 16.637 1.00 85.88 572 ARG A N 1
ATOM 4106 C CA . ARG A 1 572 ? -28.488 10.411 15.315 1.00 85.88 572 ARG A CA 1
ATOM 4107 C C . ARG A 1 572 ? -27.522 9.229 15.195 1.00 85.88 572 ARG A C 1
ATOM 4109 O O . ARG A 1 572 ? -26.707 9.193 14.282 1.00 85.88 572 ARG A O 1
ATOM 4116 N N . ALA A 1 573 ? -27.560 8.275 16.128 1.00 86.38 573 ALA A N 1
ATOM 4117 C CA . ALA A 1 573 ? -26.593 7.176 16.176 1.00 86.38 573 ALA A CA 1
ATOM 4118 C C . ALA A 1 573 ? -26.613 6.268 14.927 1.00 86.38 573 ALA A C 1
ATOM 4120 O O . ALA A 1 573 ? -25.569 5.733 14.560 1.00 86.38 573 ALA A O 1
ATOM 4121 N N . GLY A 1 574 ? -27.768 6.146 14.260 1.00 82.62 574 GLY A N 1
ATOM 4122 C CA . GLY A 1 574 ? -27.931 5.425 12.990 1.00 82.62 574 GLY A CA 1
ATOM 4123 C C . GLY A 1 574 ? -27.656 6.254 11.726 1.00 82.62 574 GLY A C 1
ATOM 4124 O O . GLY A 1 574 ? -27.652 5.703 10.626 1.00 82.62 574 GLY A O 1
ATOM 4125 N N . ASP A 1 575 ? -27.421 7.566 11.847 1.00 87.88 575 ASP A N 1
ATOM 4126 C CA . ASP A 1 575 ? -27.308 8.462 10.694 1.00 87.88 575 ASP A CA 1
ATOM 4127 C C . ASP A 1 575 ? -25.968 8.276 9.962 1.00 87.88 575 ASP A C 1
ATOM 4129 O O . ASP A 1 575 ? -24.889 8.267 10.567 1.00 87.88 575 ASP A O 1
ATOM 4133 N N . ALA A 1 576 ? -26.002 8.293 8.626 1.00 85.62 576 ALA A N 1
ATOM 4134 C CA . ALA A 1 576 ? -24.792 8.306 7.795 1.00 85.62 576 ALA A CA 1
ATOM 4135 C C . ALA A 1 576 ? -23.837 9.474 8.136 1.00 85.62 576 ALA A C 1
ATOM 4137 O O . ALA A 1 576 ? -22.613 9.338 8.033 1.00 85.62 576 ALA A O 1
ATOM 4138 N N . LEU A 1 577 ? -24.385 10.604 8.599 1.00 89.12 577 LEU A N 1
ATOM 4139 C CA . LEU A 1 577 ? -23.620 11.770 9.043 1.00 89.12 577 LEU A CA 1
ATOM 4140 C C . LEU A 1 577 ? -22.859 11.509 10.357 1.00 89.12 577 LEU A C 1
ATOM 4142 O O . LEU A 1 577 ? -21.718 11.946 10.497 1.00 89.12 577 LEU A O 1
ATOM 4146 N N . ALA A 1 578 ? -23.421 10.744 11.298 1.00 92.38 578 ALA A N 1
ATOM 4147 C CA . ALA A 1 578 ? -22.717 10.386 12.531 1.00 92.38 578 ALA A CA 1
ATOM 4148 C C . ALA A 1 578 ? -21.513 9.473 12.246 1.00 92.38 578 ALA A C 1
ATOM 4150 O O . ALA A 1 578 ? -20.428 9.682 12.796 1.00 92.38 578 ALA A O 1
ATOM 4151 N N . LEU A 1 579 ? -21.653 8.527 11.309 1.00 92.69 579 LEU A N 1
ATOM 4152 C CA . LEU A 1 579 ? -20.529 7.725 10.811 1.00 92.69 579 LEU A CA 1
ATOM 4153 C C . LEU A 1 579 ? -19.439 8.604 10.173 1.00 92.69 579 LEU A C 1
ATOM 4155 O O . LEU A 1 579 ? -18.248 8.357 10.389 1.00 92.69 579 LEU A O 1
ATOM 4159 N N . ALA A 1 580 ? -19.823 9.642 9.421 1.00 92.69 580 ALA A N 1
ATOM 4160 C CA . ALA A 1 580 ? -18.885 10.603 8.843 1.00 92.69 580 ALA A CA 1
ATOM 4161 C C . ALA A 1 580 ? -18.134 11.397 9.921 1.00 92.69 580 ALA A C 1
ATOM 4163 O O . ALA A 1 580 ? -16.902 11.456 9.886 1.00 92.69 580 ALA A O 1
ATOM 4164 N N . HIS A 1 581 ? -18.849 11.909 10.927 1.00 95.94 581 HIS A N 1
ATOM 4165 C CA . HIS A 1 581 ? -18.275 12.614 12.074 1.00 95.94 581 HIS A CA 1
ATOM 4166 C C . HIS A 1 581 ? -17.278 11.735 12.849 1.00 95.94 581 HIS A C 1
ATOM 4168 O O . HIS A 1 581 ? -16.142 12.155 13.063 1.00 95.94 581 HIS A O 1
ATOM 4174 N N . VAL A 1 582 ? -17.644 10.496 13.211 1.00 96.81 582 VAL A N 1
ATOM 4175 C CA . VAL A 1 582 ? -16.745 9.536 13.892 1.00 96.81 582 VAL A CA 1
ATOM 4176 C C . VAL A 1 582 ? -15.477 9.286 13.065 1.00 96.81 582 VAL A C 1
ATOM 4178 O O . VAL A 1 582 ? -14.363 9.235 13.591 1.00 96.81 582 VAL A O 1
ATOM 4181 N N . HIS A 1 583 ? -15.616 9.175 11.744 1.00 96.44 583 HIS A N 1
ATOM 4182 C CA . HIS A 1 583 ? -14.485 8.993 10.843 1.00 96.44 583 HIS A CA 1
ATOM 4183 C C . HIS A 1 583 ? -13.593 10.238 10.708 1.00 96.44 583 HIS A C 1
ATOM 4185 O O . HIS A 1 583 ? -12.367 10.091 10.687 1.00 96.44 583 HIS A O 1
ATOM 4191 N N . ALA A 1 584 ? -14.157 11.444 10.655 1.00 96.94 584 ALA A N 1
ATOM 4192 C CA . ALA A 1 584 ? -13.399 12.693 10.668 1.00 96.94 584 ALA A CA 1
ATOM 4193 C C . ALA A 1 584 ? -12.658 12.882 12.003 1.00 96.94 584 ALA A C 1
ATOM 4195 O O . ALA A 1 584 ? -11.438 13.061 12.000 1.00 96.94 584 ALA A O 1
ATOM 4196 N N . LEU A 1 585 ? -13.345 12.700 13.137 1.00 97.56 585 LEU A N 1
ATOM 4197 C CA . LEU A 1 585 ? -12.755 12.709 14.482 1.00 97.56 585 LEU A CA 1
ATOM 4198 C C . LEU A 1 585 ? -11.621 11.683 14.620 1.00 97.56 585 LEU A C 1
ATOM 4200 O O . LEU A 1 585 ? -10.603 11.975 15.245 1.00 97.56 585 LEU A O 1
ATOM 4204 N N . SER A 1 586 ? -11.722 10.522 13.958 1.00 96.62 586 SER A N 1
ATOM 4205 C CA . SER A 1 586 ? -10.627 9.544 13.935 1.00 96.62 586 SER A CA 1
ATOM 4206 C C . SER A 1 586 ? -9.355 10.033 13.251 1.00 96.62 586 SER A C 1
ATOM 4208 O O . SER A 1 586 ? -8.264 9.609 13.623 1.00 96.62 586 SER A O 1
ATOM 4210 N N . ALA A 1 587 ? -9.465 10.911 12.253 1.00 95.38 587 ALA A N 1
ATOM 4211 C CA . ALA A 1 587 ? -8.301 11.560 11.667 1.00 95.38 587 ALA A CA 1
ATOM 4212 C C . ALA A 1 587 ? -7.807 12.708 12.556 1.00 95.38 587 ALA A C 1
ATOM 4214 O O . ALA A 1 587 ? -6.600 12.818 12.744 1.00 95.38 587 ALA A O 1
ATOM 4215 N N . ILE A 1 588 ? -8.707 13.497 13.157 1.00 95.50 588 ILE A N 1
ATOM 4216 C CA . ILE A 1 588 ? -8.320 14.581 14.072 1.00 95.50 588 ILE A CA 1
ATOM 4217 C C . ILE A 1 588 ? -7.521 14.012 15.252 1.00 95.50 588 ILE A C 1
ATOM 4219 O O . ILE A 1 588 ? -6.370 14.389 15.407 1.00 95.50 588 ILE A O 1
ATOM 4223 N N . GLY A 1 589 ? -8.028 13.024 15.996 1.00 93.81 589 GLY A N 1
ATOM 4224 C CA . GLY A 1 589 ? -7.277 12.416 17.111 1.00 93.81 589 GLY A CA 1
ATOM 4225 C C . GLY A 1 589 ? -5.972 11.719 16.712 1.00 93.81 589 GLY A C 1
ATOM 4226 O O . GLY A 1 589 ? -5.038 11.624 17.506 1.00 93.81 589 GLY A O 1
ATOM 4227 N N . GLN A 1 590 ? -5.867 11.269 15.457 1.00 92.69 590 GLN A N 1
ATOM 4228 C CA . GLN A 1 590 ? -4.630 10.697 14.930 1.00 92.69 590 GLN A CA 1
ATOM 4229 C C . GLN A 1 590 ? -3.536 11.759 14.685 1.00 92.69 590 GLN A C 1
ATOM 4231 O O . GLN A 1 590 ? -2.357 11.422 14.822 1.00 92.69 590 GLN A O 1
ATOM 4236 N N . TYR A 1 591 ? -3.909 12.985 14.299 1.00 91.31 591 TYR A N 1
ATOM 4237 C CA . TYR A 1 591 ? -2.990 14.042 13.840 1.00 91.31 591 TYR A CA 1
ATOM 4238 C C . TYR A 1 591 ? -2.843 15.228 14.800 1.00 91.31 591 TYR A C 1
ATOM 4240 O O . TYR A 1 591 ? -1.781 15.836 14.858 1.00 91.31 591 TYR A O 1
ATOM 4248 N N . ILE A 1 592 ? -3.897 15.541 15.548 1.00 91.94 592 ILE A N 1
ATOM 4249 C CA . ILE A 1 592 ? -4.024 16.663 16.482 1.00 91.94 592 ILE A CA 1
ATOM 4250 C C . ILE A 1 592 ? -4.696 16.110 17.755 1.00 91.94 592 ILE A C 1
ATOM 4252 O O . ILE A 1 592 ? -5.888 16.335 17.988 1.00 91.94 592 ILE A O 1
ATOM 4256 N N . PRO A 1 593 ? -3.976 15.301 18.556 1.00 92.00 593 PRO A N 1
ATOM 4257 C CA . PRO A 1 593 ? -4.569 14.564 19.670 1.00 92.00 593 PRO A CA 1
ATOM 4258 C C . PRO A 1 593 ? -5.156 15.476 20.752 1.00 92.00 593 PRO A C 1
ATOM 4260 O O . PRO A 1 593 ? -6.210 15.155 21.298 1.00 92.00 593 PRO A O 1
ATOM 4263 N N . ASP A 1 594 ? -4.545 16.634 21.008 1.00 91.75 594 ASP A N 1
ATOM 4264 C CA . ASP A 1 594 ? -5.025 17.601 22.005 1.00 91.75 594 ASP A CA 1
ATOM 4265 C C . ASP A 1 594 ? -6.379 18.213 21.638 1.00 91.75 594 ASP A C 1
ATOM 4267 O O . ASP A 1 594 ? -7.184 18.507 22.517 1.00 91.75 594 ASP A O 1
ATOM 4271 N N . ALA A 1 595 ? -6.678 18.337 20.340 1.00 93.56 595 ALA A N 1
ATOM 4272 C CA . ALA A 1 595 ? -7.987 18.789 19.878 1.00 93.56 595 ALA A CA 1
ATOM 4273 C C . ALA A 1 595 ? -9.084 17.732 20.089 1.00 93.56 595 ALA A C 1
ATOM 4275 O O . ALA A 1 595 ? -10.257 18.093 20.175 1.00 93.56 595 ALA A O 1
ATOM 4276 N N . LEU A 1 596 ? -8.734 16.439 20.158 1.00 95.50 596 LEU A N 1
ATOM 4277 C CA . LEU A 1 596 ? -9.692 15.370 20.454 1.00 95.50 596 LEU A CA 1
ATOM 4278 C C . LEU A 1 596 ? -9.801 15.066 21.952 1.00 95.50 596 LEU A C 1
ATOM 4280 O O . LEU A 1 596 ? -10.879 14.676 22.387 1.00 95.50 596 LEU A O 1
ATOM 4284 N N . ALA A 1 597 ? -8.737 15.246 22.741 1.00 94.69 597 ALA A N 1
ATOM 4285 C CA . ALA A 1 597 ? -8.686 14.809 24.139 1.00 94.69 597 ALA A CA 1
ATOM 4286 C C . ALA A 1 597 ? -9.916 15.207 24.995 1.00 94.69 597 ALA A C 1
ATOM 4288 O O . ALA A 1 597 ? -10.478 14.309 25.625 1.00 94.69 597 ALA A O 1
ATOM 4289 N N . PRO A 1 598 ? -10.444 16.454 24.949 1.00 96.56 598 PRO A N 1
ATOM 4290 C CA . PRO A 1 598 ? -11.655 16.846 25.691 1.00 96.56 598 PRO A CA 1
ATOM 4291 C C . PRO A 1 598 ? -12.949 16.134 25.256 1.00 96.56 598 PRO A C 1
ATOM 4293 O O . PRO A 1 598 ? -13.995 16.293 25.880 1.00 96.56 598 PRO A O 1
ATOM 4296 N N . HIS A 1 599 ? -12.911 15.396 24.148 1.00 96.75 599 HIS A N 1
ATOM 4297 C CA . HIS A 1 599 ? -14.038 14.691 23.541 1.00 96.75 599 HIS A CA 1
ATOM 4298 C C . HIS A 1 599 ? -13.813 13.171 23.463 1.00 96.75 599 HIS A C 1
ATOM 4300 O O . HIS A 1 599 ? -14.711 12.457 23.020 1.00 96.75 599 HIS A O 1
ATOM 4306 N N . SER A 1 600 ? -12.654 12.659 23.899 1.00 96.50 600 SER A N 1
ATOM 4307 C CA . SER A 1 600 ? -12.287 11.240 23.787 1.00 96.50 600 SER A CA 1
ATOM 4308 C C . SER A 1 600 ? -13.247 10.310 24.536 1.00 96.50 600 SER A C 1
ATOM 4310 O O . SER A 1 600 ? -13.671 9.300 23.975 1.00 96.50 600 SER A O 1
ATOM 4312 N N . GLU A 1 601 ? -13.618 10.650 25.776 1.00 96.44 601 GLU A N 1
ATOM 4313 C CA . GLU A 1 601 ? -14.522 9.834 26.604 1.00 96.44 601 GLU A CA 1
ATOM 4314 C C . GLU A 1 601 ? -15.936 9.786 25.990 1.00 96.44 601 GLU A C 1
ATOM 4316 O O . GLU A 1 601 ? -16.458 8.702 25.730 1.00 96.44 601 GLU A O 1
ATOM 4321 N N . ALA A 1 602 ? -16.499 10.945 25.626 1.00 95.88 602 ALA A N 1
ATOM 4322 C CA . ALA A 1 602 ? -17.812 11.048 24.981 1.00 95.88 602 ALA A CA 1
ATOM 4323 C C . ALA A 1 602 ? -17.868 10.372 23.596 1.00 95.88 602 ALA A C 1
ATOM 4325 O O . ALA A 1 602 ? -18.871 9.749 23.250 1.00 95.88 602 ALA A O 1
ATOM 4326 N N . LEU A 1 603 ? -16.793 10.452 22.800 1.00 96.94 603 LEU A N 1
ATOM 4327 C CA . LEU A 1 603 ? -16.686 9.734 21.525 1.00 96.94 603 LEU A CA 1
ATOM 4328 C C . LEU A 1 603 ? -16.655 8.215 21.739 1.00 96.94 603 LEU A C 1
ATOM 4330 O O . LEU A 1 603 ? -17.263 7.482 20.959 1.00 96.94 603 LEU A O 1
ATOM 4334 N N . SER A 1 604 ? -15.959 7.745 22.778 1.00 97.06 604 SER A N 1
ATOM 4335 C CA . SER A 1 604 ? -15.927 6.325 23.127 1.00 97.06 604 SER A CA 1
ATOM 4336 C C . SER A 1 604 ? -17.316 5.836 23.532 1.00 97.06 604 SER A C 1
ATOM 4338 O O . SER A 1 604 ? -17.824 4.916 22.898 1.00 97.06 604 SER A O 1
ATOM 4340 N N . GLU A 1 605 ? -17.963 6.502 24.497 1.00 96.19 605 GLU A N 1
ATOM 4341 C CA . GLU A 1 605 ? -19.316 6.160 24.963 1.00 96.19 605 GLU A CA 1
ATOM 4342 C C . GLU A 1 605 ? -20.341 6.184 23.819 1.00 96.19 605 GLU A C 1
ATOM 4344 O O . GLU A 1 605 ? -21.157 5.272 23.688 1.00 96.19 605 GLU A O 1
ATOM 4349 N N . PHE A 1 606 ? -20.289 7.196 22.946 1.00 96.88 606 PHE A N 1
ATOM 4350 C CA . PHE A 1 606 ? -21.178 7.275 21.790 1.00 96.88 606 PHE A CA 1
ATOM 4351 C C . PHE A 1 606 ? -20.998 6.079 20.847 1.00 96.88 606 PHE A C 1
ATOM 4353 O O . PHE A 1 606 ? -21.986 5.494 20.401 1.00 96.88 606 PHE A O 1
ATOM 4360 N N . VAL A 1 607 ? -19.757 5.692 20.541 1.00 96.50 607 VAL A N 1
ATOM 4361 C CA . VAL A 1 607 ? -19.509 4.559 19.644 1.00 96.50 607 VAL A CA 1
ATOM 4362 C C . VAL A 1 607 ? -19.943 3.246 20.296 1.00 96.50 607 VAL A C 1
ATOM 4364 O O . VAL A 1 607 ? -20.713 2.516 19.676 1.00 96.50 607 VAL A O 1
ATOM 4367 N N . THR A 1 608 ? -19.502 2.954 21.524 1.00 94.81 608 THR A N 1
ATOM 4368 C CA . THR A 1 608 ? -19.776 1.665 22.182 1.00 94.81 608 THR A CA 1
ATOM 4369 C C . THR A 1 608 ? -21.243 1.518 22.581 1.00 94.81 608 THR A C 1
ATOM 4371 O O . THR A 1 608 ? -21.866 0.515 22.250 1.00 94.81 608 THR A O 1
ATOM 4374 N N . ASN A 1 609 ? -21.829 2.535 23.220 1.00 92.62 609 ASN A N 1
ATOM 4375 C CA . ASN A 1 609 ? -23.124 2.409 23.896 1.00 92.62 609 ASN A CA 1
ATOM 4376 C C . ASN A 1 609 ? -24.307 2.899 23.047 1.00 92.62 609 ASN A C 1
ATOM 4378 O O . ASN A 1 609 ? -25.456 2.652 23.414 1.00 92.62 609 ASN A O 1
ATOM 4382 N N . ARG A 1 610 ? -24.066 3.642 21.953 1.00 93.81 610 ARG A N 1
ATOM 4383 C CA . ARG A 1 610 ? -25.133 4.201 21.095 1.00 93.81 610 ARG A CA 1
ATOM 4384 C C . ARG A 1 610 ? -25.043 3.712 19.654 1.00 93.81 610 ARG A C 1
ATOM 4386 O O . ARG A 1 610 ? -26.029 3.201 19.142 1.00 93.81 610 ARG A O 1
ATOM 4393 N N . LEU A 1 611 ? -23.887 3.843 19.000 1.00 93.75 611 LEU A N 1
ATOM 4394 C CA . LEU A 1 611 ? -23.736 3.523 17.575 1.00 93.75 611 LEU A CA 1
ATOM 4395 C C . LEU A 1 611 ? -23.749 2.016 17.300 1.00 93.75 611 LEU A C 1
ATOM 4397 O O . LEU A 1 611 ? -24.390 1.587 16.344 1.00 93.75 611 LEU A O 1
ATOM 4401 N N . LEU A 1 612 ? -23.077 1.199 18.119 1.00 92.38 612 LEU A N 1
ATOM 4402 C CA . LEU A 1 612 ? -23.092 -0.257 17.925 1.00 92.38 612 LEU A CA 1
ATOM 4403 C C . LEU A 1 612 ? -24.496 -0.860 18.101 1.00 92.38 612 LEU A C 1
ATOM 4405 O O . LEU A 1 612 ? -24.873 -1.738 17.329 1.00 92.38 612 LEU A O 1
ATOM 4409 N N . GLY A 1 613 ? -25.292 -0.338 19.039 1.00 89.75 613 GLY A N 1
ATOM 4410 C CA . GLY A 1 613 ? -26.694 -0.729 19.241 1.00 89.75 613 GLY A CA 1
ATOM 4411 C C . GLY A 1 613 ? -27.703 -0.073 18.287 1.00 89.75 613 GLY A C 1
ATOM 4412 O O . GLY A 1 613 ? -28.865 -0.467 18.275 1.00 89.75 613 GLY A O 1
ATOM 4413 N N . ALA A 1 614 ? -27.302 0.921 17.488 1.00 90.06 614 ALA A N 1
ATOM 4414 C CA . ALA A 1 614 ? -28.201 1.591 16.551 1.00 90.06 614 ALA A CA 1
ATOM 4415 C C . ALA A 1 614 ? -28.410 0.769 15.273 1.00 90.06 614 ALA A C 1
ATOM 4417 O O . ALA A 1 614 ? -27.475 0.154 14.758 1.00 90.06 614 ALA A O 1
ATOM 4418 N N . TYR A 1 615 ? -29.625 0.824 14.726 1.00 86.62 615 TYR A N 1
ATOM 4419 C CA . TYR A 1 615 ? -29.905 0.387 13.359 1.00 86.62 615 TYR A CA 1
ATOM 4420 C C . TYR A 1 615 ? -29.340 1.409 12.363 1.00 86.62 615 TYR A C 1
ATOM 4422 O O . TYR A 1 615 ? -29.520 2.614 12.550 1.00 86.62 615 TYR A O 1
ATOM 4430 N N . ILE A 1 616 ? -28.661 0.939 11.314 1.00 85.25 616 ILE A N 1
ATOM 4431 C CA . ILE A 1 616 ? -28.028 1.798 10.303 1.00 85.25 616 ILE A CA 1
ATOM 4432 C C . ILE A 1 616 ? -28.633 1.474 8.935 1.00 85.25 616 ILE A C 1
ATOM 4434 O O . ILE A 1 616 ? -28.259 0.488 8.299 1.00 85.25 616 ILE A O 1
ATOM 4438 N N . SER A 1 617 ? -29.552 2.323 8.474 1.00 76.06 617 SER A N 1
ATOM 4439 C CA . SER A 1 617 ? -30.265 2.140 7.205 1.00 76.06 617 SER A CA 1
ATOM 4440 C C . SER A 1 617 ? -29.318 2.082 6.002 1.00 76.06 617 SER A C 1
ATOM 4442 O O . SER A 1 617 ? -28.407 2.904 5.874 1.00 76.06 617 SER A O 1
ATOM 4444 N N . HIS A 1 618 ? -29.572 1.149 5.082 1.00 70.75 618 HIS A N 1
ATOM 4445 C CA . HIS A 1 618 ? -28.860 1.075 3.807 1.00 70.75 618 HIS A CA 1
ATOM 4446 C C . HIS A 1 618 ? -29.252 2.263 2.902 1.00 70.75 618 HIS A C 1
ATOM 4448 O O . HIS A 1 618 ? -30.447 2.487 2.698 1.00 70.75 618 HIS A O 1
ATOM 4454 N N . PRO A 1 619 ? -28.298 3.022 2.329 1.00 60.28 619 PRO A N 1
ATOM 4455 C CA . PRO A 1 619 ? -28.596 3.999 1.285 1.00 60.28 619 PRO A CA 1
ATOM 4456 C C . PRO A 1 619 ? -28.942 3.251 -0.010 1.00 60.28 619 PRO A C 1
ATOM 4458 O O . PRO A 1 619 ? -28.076 2.615 -0.609 1.00 60.28 619 PRO A O 1
ATOM 4461 N N . GLY A 1 620 ? -30.212 3.296 -0.408 1.00 54.34 620 GLY A N 1
ATOM 4462 C CA . GLY A 1 620 ? -30.770 2.504 -1.504 1.00 54.34 620 GLY A CA 1
ATOM 4463 C C . GLY A 1 620 ? -31.502 1.265 -0.995 1.00 54.34 620 GLY A C 1
ATOM 4464 O O . GLY A 1 620 ? -30.872 0.260 -0.670 1.00 54.34 620 GLY A O 1
ATOM 4465 N N . ASN A 1 621 ? -32.836 1.336 -0.950 1.00 44.31 621 ASN A N 1
ATOM 4466 C CA . ASN A 1 621 ? -33.719 0.200 -0.658 1.00 44.31 621 ASN A CA 1
ATOM 4467 C C . ASN A 1 621 ? -34.284 -0.387 -1.965 1.00 44.31 621 ASN A C 1
ATOM 4469 O O . ASN A 1 621 ? -35.489 -0.365 -2.211 1.00 44.31 621 ASN A O 1
ATOM 4473 N N . GLY A 1 622 ? -33.386 -0.875 -2.823 1.00 38.09 622 GLY A N 1
ATOM 4474 C CA . GLY A 1 622 ? -33.716 -1.711 -3.977 1.00 38.09 622 GLY A CA 1
ATOM 4475 C C . GLY A 1 622 ? -33.366 -3.162 -3.659 1.00 38.09 622 GLY A C 1
ATOM 4476 O O . GLY A 1 622 ? -32.283 -3.425 -3.142 1.00 38.09 622 GLY A O 1
ATOM 4477 N N . GLY A 1 623 ? -34.274 -4.101 -3.934 1.00 41.00 623 GLY A N 1
ATOM 4478 C CA . GLY A 1 623 ? -34.126 -5.513 -3.565 1.00 41.00 623 GLY A CA 1
ATOM 4479 C C . GLY A 1 623 ? -32.983 -6.238 -4.288 1.00 41.00 623 GLY A C 1
ATOM 4480 O O . GLY A 1 623 ? -33.222 -6.973 -5.242 1.00 41.00 623 GLY A O 1
ATOM 4481 N N . GLY A 1 624 ? -31.750 -6.070 -3.807 1.00 38.81 624 GLY A N 1
ATOM 4482 C CA . GLY A 1 624 ? -30.585 -6.851 -4.218 1.00 38.81 624 GLY A CA 1
ATOM 4483 C C . GLY A 1 624 ? -30.631 -8.248 -3.604 1.00 38.81 624 GLY A C 1
ATOM 4484 O O . GLY A 1 624 ? -30.193 -8.451 -2.473 1.00 38.81 624 GLY A O 1
ATOM 4485 N N . GLY A 1 625 ? -31.193 -9.211 -4.332 1.00 38.16 625 GLY A N 1
ATOM 4486 C CA . GLY A 1 625 ? -31.296 -10.590 -3.862 1.00 38.16 625 GLY A CA 1
ATOM 4487 C C . GLY A 1 625 ? -29.931 -11.262 -3.682 1.00 38.16 625 GLY A C 1
ATOM 4488 O O . GLY A 1 625 ? -29.088 -11.205 -4.571 1.00 38.16 625 GLY A O 1
ATOM 4489 N N . GLY A 1 626 ? -29.749 -11.956 -2.554 1.00 47.12 626 GLY A N 1
ATOM 4490 C CA . GLY A 1 626 ? -28.811 -13.080 -2.435 1.00 47.12 626 GLY A CA 1
ATOM 4491 C C . GLY A 1 626 ? -27.326 -12.809 -2.703 1.00 47.12 626 GLY A C 1
ATOM 4492 O O . GLY A 1 626 ? -26.639 -13.729 -3.136 1.00 47.12 626 GLY A O 1
ATOM 4493 N N . ALA A 1 627 ? -26.814 -11.600 -2.455 1.00 57.94 627 ALA A N 1
ATOM 4494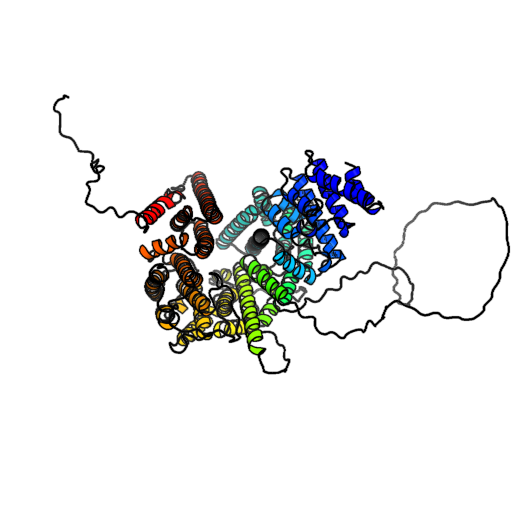 C CA . ALA A 1 627 ? -25.369 -11.371 -2.475 1.00 57.94 627 ALA A CA 1
ATOM 4495 C C . ALA A 1 627 ? -24.683 -12.219 -1.385 1.00 57.94 627 ALA A C 1
ATOM 4497 O O . ALA A 1 627 ? -25.044 -12.133 -0.209 1.00 57.94 627 ALA A O 1
ATOM 4498 N N . GLU A 1 628 ? -23.711 -13.046 -1.777 1.00 73.19 628 GLU A N 1
ATOM 4499 C CA . GLU A 1 628 ? -22.989 -13.940 -0.867 1.00 73.19 628 GLU A CA 1
ATOM 4500 C C . GLU A 1 628 ? -22.180 -13.117 0.149 1.00 73.19 628 GLU A C 1
ATOM 4502 O O . GLU A 1 628 ? -21.266 -12.368 -0.210 1.00 73.19 628 GLU A O 1
ATOM 4507 N N . LEU A 1 629 ? -22.548 -13.217 1.430 1.00 83.31 629 LEU A N 1
ATOM 4508 C CA . LEU A 1 629 ? -21.881 -12.483 2.503 1.00 83.31 629 LEU A CA 1
ATOM 4509 C C . LEU A 1 629 ? -20.439 -12.971 2.656 1.00 83.31 629 LEU A C 1
ATOM 4511 O O . LEU A 1 629 ? -20.161 -14.166 2.630 1.00 83.31 629 LEU A O 1
ATOM 4515 N N . SER A 1 630 ? -19.514 -12.040 2.880 1.00 88.50 630 SER A N 1
ATOM 4516 C CA . SER A 1 630 ? -18.115 -12.369 3.158 1.00 88.50 630 SER A CA 1
ATOM 4517 C C . SER A 1 630 ? -17.567 -11.538 4.313 1.00 88.50 630 SER A C 1
ATOM 4519 O O . SER A 1 630 ? -18.074 -10.467 4.634 1.00 88.50 630 SER A O 1
ATOM 4521 N N . VAL A 1 631 ? -16.455 -11.971 4.910 1.00 88.50 631 VAL A N 1
ATOM 4522 C CA . VAL A 1 631 ? -15.761 -11.203 5.966 1.00 88.50 631 VAL A CA 1
ATOM 4523 C C . VAL A 1 631 ? -15.268 -9.835 5.455 1.00 88.50 631 VAL A C 1
ATOM 4525 O O . VAL A 1 631 ? -15.044 -8.902 6.233 1.00 88.50 631 VAL A O 1
ATOM 4528 N N . ALA A 1 632 ? -15.069 -9.698 4.139 1.00 84.62 632 ALA A N 1
ATOM 4529 C CA . ALA A 1 632 ? -14.740 -8.426 3.503 1.00 84.62 632 ALA A CA 1
ATOM 4530 C C . ALA A 1 632 ? -15.976 -7.523 3.339 1.00 84.62 632 ALA A C 1
ATOM 4532 O O . ALA A 1 632 ? -15.861 -6.304 3.508 1.00 84.62 632 ALA A O 1
ATOM 4533 N N . GLU A 1 633 ? -17.133 -8.125 3.052 1.00 85.94 633 GLU A N 1
ATOM 4534 C CA . GLU A 1 633 ? -18.405 -7.476 2.720 1.00 85.94 633 GLU A CA 1
ATOM 4535 C C . GLU A 1 633 ? -19.563 -8.101 3.535 1.00 85.94 633 GLU A C 1
ATOM 4537 O O . GLU A 1 633 ? -20.426 -8.784 2.988 1.00 85.94 633 GLU A O 1
ATOM 4542 N N . PRO A 1 634 ? -19.604 -7.883 4.868 1.00 86.44 634 PRO A N 1
ATOM 4543 C CA . PRO A 1 634 ? -20.553 -8.531 5.788 1.00 86.44 634 PRO A CA 1
ATOM 4544 C C . PRO A 1 634 ? -21.953 -7.877 5.787 1.00 86.44 634 PRO A C 1
ATOM 4546 O O . PRO A 1 634 ? -22.665 -7.898 6.794 1.00 86.44 634 PRO A O 1
ATOM 4549 N N . GLY A 1 635 ? -22.333 -7.226 4.686 1.00 87.81 635 GLY A N 1
ATOM 4550 C CA . GLY A 1 635 ? -23.462 -6.296 4.624 1.00 87.81 635 GLY A CA 1
ATOM 4551 C C . GLY A 1 635 ? -23.138 -4.897 5.175 1.00 87.81 635 GLY A C 1
ATOM 4552 O O . GLY A 1 635 ? -22.173 -4.688 5.917 1.00 87.81 635 GLY A O 1
ATOM 4553 N N . PHE A 1 636 ? -23.947 -3.909 4.783 1.00 88.19 636 PHE A N 1
ATOM 4554 C CA . PHE A 1 636 ? -23.684 -2.482 5.016 1.00 88.19 636 PHE A CA 1
ATOM 4555 C C . PHE A 1 636 ? -23.593 -2.097 6.500 1.00 88.19 636 PHE A C 1
ATOM 4557 O O . PHE A 1 636 ? -22.617 -1.466 6.907 1.00 88.19 636 PHE A O 1
ATOM 4564 N N . GLU A 1 637 ? -24.570 -2.502 7.315 1.00 89.94 637 GLU A N 1
ATOM 4565 C CA . GLU A 1 637 ? -24.633 -2.154 8.740 1.00 89.94 637 GLU A CA 1
ATOM 4566 C C . GLU A 1 637 ? -23.422 -2.701 9.515 1.00 89.94 637 GLU A C 1
ATOM 4568 O O . GLU A 1 637 ? -22.714 -1.949 10.191 1.00 89.94 637 GLU A O 1
ATOM 4573 N N . VAL A 1 638 ? -23.115 -3.992 9.354 1.00 91.69 638 VAL A N 1
ATOM 4574 C CA . VAL A 1 638 ? -21.957 -4.629 10.003 1.00 91.69 638 VAL A CA 1
ATOM 4575 C C . VAL A 1 638 ? -20.652 -4.009 9.499 1.00 91.69 638 VAL A C 1
ATOM 4577 O O . VAL A 1 638 ? -19.747 -3.739 10.293 1.00 91.69 638 VAL A O 1
ATOM 4580 N N . ALA A 1 639 ? -20.543 -3.692 8.203 1.00 91.88 639 ALA A N 1
ATOM 4581 C CA . ALA A 1 639 ? -19.381 -2.999 7.651 1.00 91.88 639 ALA A CA 1
ATOM 4582 C C . ALA A 1 639 ? -19.206 -1.577 8.227 1.00 91.88 639 ALA A C 1
ATOM 4584 O O . ALA A 1 639 ? -18.064 -1.158 8.469 1.00 91.88 639 ALA A O 1
ATOM 4585 N N . ALA A 1 640 ? -20.305 -0.859 8.484 1.00 92.50 640 ALA A N 1
ATOM 4586 C CA . ALA A 1 640 ? -20.326 0.462 9.106 1.00 92.50 640 ALA A CA 1
ATOM 4587 C C . ALA A 1 640 ? -19.921 0.408 10.590 1.00 92.50 640 ALA A C 1
ATOM 4589 O O . ALA A 1 640 ? -18.996 1.126 10.983 1.00 92.50 640 ALA A O 1
ATOM 4590 N N . LYS A 1 641 ? -20.500 -0.505 11.384 1.00 94.69 641 LYS A N 1
ATOM 4591 C CA . LYS A 1 641 ? -20.133 -0.748 12.796 1.00 94.69 641 LYS A CA 1
ATOM 4592 C C . LYS A 1 641 ? -18.663 -1.165 12.933 1.00 94.69 641 LYS A C 1
ATOM 4594 O O . LYS A 1 641 ? -17.891 -0.538 13.662 1.00 94.69 641 LYS A O 1
ATOM 4599 N N . CYS A 1 642 ? -18.207 -2.107 12.105 1.00 95.69 642 CYS A N 1
ATOM 4600 C CA . CYS A 1 642 ? -16.789 -2.455 11.967 1.00 95.69 642 CYS A CA 1
ATOM 4601 C C . CYS A 1 642 ? -15.913 -1.256 11.548 1.00 95.69 642 CYS A C 1
ATOM 4603 O O . CYS A 1 642 ? -14.734 -1.169 11.909 1.00 95.69 642 CYS A O 1
ATOM 4605 N N . GLY A 1 643 ? -16.449 -0.337 10.741 1.00 95.06 643 GLY A N 1
ATOM 4606 C CA . GLY A 1 643 ? -15.833 0.944 10.391 1.00 95.06 643 GLY A CA 1
ATOM 4607 C C . GLY A 1 643 ? -15.600 1.817 11.621 1.00 95.06 643 GLY A C 1
ATOM 4608 O O . GLY A 1 643 ? -14.452 2.190 11.875 1.00 95.06 643 GLY A O 1
ATOM 4609 N N . ALA A 1 644 ? -16.654 2.046 12.407 1.00 96.69 644 ALA A N 1
ATOM 4610 C CA . ALA A 1 644 ? -16.643 2.845 13.628 1.00 96.69 644 ALA A CA 1
ATOM 4611 C C . ALA A 1 644 ? -15.669 2.302 14.689 1.00 96.69 644 ALA A C 1
ATOM 4613 O O . ALA A 1 644 ? -14.842 3.066 15.180 1.00 96.69 644 ALA A O 1
ATOM 4614 N N . ILE A 1 645 ? -15.645 0.988 14.949 1.00 97.75 645 ILE A N 1
ATOM 4615 C CA . ILE A 1 645 ? -14.674 0.339 15.863 1.00 97.75 645 ILE A CA 1
ATOM 4616 C C . ILE A 1 645 ? -13.225 0.684 15.462 1.00 97.75 645 ILE A C 1
ATOM 4618 O O . ILE A 1 645 ? -12.402 1.115 16.273 1.00 97.75 645 ILE A O 1
ATOM 4622 N N . ARG A 1 646 ? -12.903 0.566 14.166 1.00 97.88 646 ARG A N 1
ATOM 4623 C CA . ARG A 1 646 ? -11.564 0.877 13.625 1.00 97.88 646 ARG A CA 1
ATOM 4624 C C . ARG A 1 646 ? -11.279 2.381 13.530 1.00 97.88 646 ARG A C 1
ATOM 4626 O O . ARG A 1 646 ? -10.111 2.762 13.385 1.00 97.88 646 ARG A O 1
ATOM 4633 N N . ALA A 1 647 ? -12.313 3.219 13.557 1.00 97.56 647 ALA A N 1
ATOM 4634 C CA . ALA A 1 647 ? -12.215 4.670 13.622 1.00 97.56 647 ALA A CA 1
ATOM 4635 C C . ALA A 1 647 ? -11.938 5.123 15.065 1.00 97.56 647 ALA A C 1
ATOM 4637 O O . ALA A 1 647 ? -10.956 5.828 15.276 1.00 97.56 647 ALA A O 1
ATOM 4638 N N . LEU A 1 648 ? -12.671 4.630 16.066 1.00 98.19 648 LEU A N 1
ATOM 4639 C CA . LEU A 1 648 ? -12.411 4.911 17.483 1.00 98.19 648 LEU A CA 1
ATOM 4640 C C . LEU A 1 648 ? -10.986 4.502 17.888 1.00 98.19 648 LEU A C 1
ATOM 4642 O O . LEU A 1 648 ? -10.213 5.332 18.363 1.00 98.19 648 LEU A O 1
ATOM 4646 N N . ALA A 1 649 ? -10.566 3.276 17.554 1.00 97.88 649 ALA A N 1
ATOM 4647 C CA . ALA A 1 649 ? -9.198 2.801 17.793 1.00 97.88 649 ALA A CA 1
ATOM 4648 C C . ALA A 1 649 ? -8.112 3.707 17.187 1.00 97.88 649 ALA A C 1
ATOM 4650 O O . ALA A 1 649 ? -6.983 3.781 17.671 1.00 97.88 649 ALA A O 1
ATOM 4651 N N . ARG A 1 650 ? -8.431 4.376 16.074 1.00 97.06 650 ARG A N 1
ATOM 4652 C CA . ARG A 1 650 ? -7.540 5.323 15.403 1.00 97.06 650 ARG A CA 1
ATOM 4653 C C . ARG A 1 650 ? -7.556 6.689 16.078 1.00 97.06 650 ARG A C 1
ATOM 4655 O O . ARG A 1 650 ? -6.472 7.236 16.246 1.00 97.06 650 ARG A O 1
ATOM 4662 N N . ALA A 1 651 ? -8.736 7.181 16.450 1.00 96.50 651 ALA A N 1
ATOM 4663 C CA . ALA A 1 651 ? -8.945 8.432 17.171 1.00 96.50 651 ALA A CA 1
ATOM 4664 C C . ALA A 1 651 ? -8.117 8.455 18.464 1.00 96.50 651 ALA A C 1
ATOM 4666 O O . ALA A 1 651 ? -7.371 9.392 18.714 1.00 96.50 651 ALA A O 1
ATOM 4667 N N . LEU A 1 652 ? -8.161 7.347 19.209 1.00 96.12 652 LEU A N 1
ATOM 4668 C CA . LEU A 1 652 ? -7.451 7.156 20.473 1.00 96.12 652 LEU A CA 1
ATOM 4669 C C . LEU A 1 652 ? -5.960 6.783 20.311 1.00 96.12 652 LEU A C 1
ATOM 4671 O O . LEU A 1 652 ? -5.275 6.548 21.303 1.00 96.12 652 LEU A O 1
ATOM 4675 N N . THR A 1 653 ? -5.426 6.710 19.082 1.00 94.31 653 THR A N 1
ATOM 4676 C CA . THR A 1 653 ? -4.013 6.367 18.819 1.00 94.31 653 THR A CA 1
ATOM 4677 C C . THR A 1 653 ? -3.331 7.442 17.959 1.00 94.31 653 THR A C 1
ATOM 4679 O O . THR A 1 653 ? -3.385 7.343 16.721 1.00 94.31 653 THR A O 1
ATOM 4682 N N . PRO A 1 654 ? -2.626 8.409 18.574 1.00 90.69 654 PRO A N 1
ATOM 4683 C CA . PRO A 1 654 ? -1.883 9.448 17.855 1.00 90.69 654 PRO A CA 1
ATOM 4684 C C . PRO A 1 654 ? -0.740 8.868 16.995 1.00 90.69 654 PRO A C 1
ATOM 4686 O O . PRO A 1 654 ? -0.117 7.871 17.373 1.00 90.69 654 PRO A O 1
ATOM 4689 N N . GLU A 1 655 ? -0.473 9.454 15.817 1.00 84.50 655 GLU A N 1
ATOM 4690 C CA . GLU A 1 655 ? 0.571 8.984 14.874 1.00 84.50 655 GLU A CA 1
ATOM 4691 C C . GLU A 1 655 ? 1.973 9.556 15.154 1.00 84.50 655 GLU A C 1
ATOM 4693 O O . GLU A 1 655 ? 2.955 8.914 14.787 1.00 84.50 655 GLU A O 1
ATOM 4698 N N . ILE A 1 656 ? 2.078 10.713 15.816 1.00 73.75 656 ILE A N 1
ATOM 4699 C CA . ILE A 1 656 ? 3.355 11.354 16.176 1.00 73.75 656 ILE A CA 1
ATOM 4700 C C . ILE A 1 656 ? 3.960 10.616 17.375 1.00 73.75 656 ILE A C 1
ATOM 4702 O O . ILE A 1 656 ? 3.322 10.556 18.419 1.00 73.75 656 ILE A O 1
ATOM 4706 N N . ASP A 1 657 ? 5.181 10.082 17.268 1.00 65.19 657 ASP A N 1
ATOM 4707 C CA . ASP A 1 657 ? 5.848 9.292 18.329 1.00 65.19 657 ASP A CA 1
ATOM 4708 C C . ASP A 1 657 ? 6.334 10.136 19.547 1.00 65.19 657 ASP A C 1
ATOM 4710 O O . ASP A 1 657 ? 7.201 9.693 20.301 1.00 65.19 657 ASP A O 1
ATOM 4714 N N . GLY A 1 658 ? 5.798 11.350 19.722 1.00 63.72 658 GLY A N 1
ATOM 4715 C CA . GLY A 1 658 ? 6.060 12.275 20.831 1.00 63.72 658 GLY A CA 1
ATOM 4716 C C . GLY A 1 658 ? 4.899 12.363 21.830 1.00 63.72 658 GLY A C 1
ATOM 4717 O O . GLY A 1 658 ? 3.783 11.930 21.528 1.00 63.72 658 GLY A O 1
ATOM 4718 N N . ASP A 1 659 ? 5.214 12.930 22.995 1.00 56.34 659 ASP A N 1
ATOM 4719 C CA . ASP A 1 659 ? 4.367 13.237 24.158 1.00 56.34 659 ASP A CA 1
ATOM 4720 C C . ASP A 1 659 ? 3.626 12.088 24.865 1.00 56.34 659 ASP A C 1
ATOM 4722 O O . ASP A 1 659 ? 3.342 11.008 24.327 1.00 56.34 659 ASP A O 1
ATOM 4726 N N . GLU A 1 660 ? 3.329 12.337 26.143 1.00 79.31 660 GLU A N 1
ATOM 4727 C CA . GLU A 1 660 ? 2.438 11.506 26.945 1.00 79.31 660 GLU A CA 1
ATOM 4728 C C . GLU A 1 660 ? 1.019 11.556 26.372 1.00 79.31 660 GLU A C 1
ATOM 4730 O O . GLU A 1 660 ? 0.530 12.599 25.934 1.00 79.31 660 GLU A O 1
ATOM 4735 N N . VAL A 1 661 ? 0.320 10.419 26.375 1.00 86.75 661 VAL A N 1
ATOM 4736 C CA . VAL A 1 661 ? -1.075 10.408 25.928 1.00 86.75 661 VAL A CA 1
ATOM 4737 C C . VAL A 1 661 ? -1.939 11.076 26.997 1.00 86.75 661 VAL A C 1
ATOM 4739 O O . VAL A 1 661 ? -1.925 10.668 28.155 1.00 86.75 661 VAL A O 1
ATOM 4742 N N . ARG A 1 662 ? -2.718 12.079 26.583 1.00 91.44 662 ARG A N 1
ATOM 4743 C CA . ARG A 1 662 ? -3.700 12.798 27.408 1.00 91.44 662 ARG A CA 1
ATOM 4744 C C . ARG A 1 662 ? -4.570 11.841 28.243 1.00 91.44 662 ARG A C 1
ATOM 4746 O O . ARG A 1 662 ? -5.054 10.831 27.726 1.00 91.44 662 ARG A O 1
ATOM 4753 N N . VAL A 1 663 ? -4.777 12.156 29.525 1.00 93.56 663 VAL A N 1
ATOM 4754 C CA . VAL A 1 663 ? -5.438 11.277 30.517 1.00 93.56 663 VAL A CA 1
ATOM 4755 C C . VAL A 1 663 ? -6.867 10.913 30.104 1.00 93.56 663 VAL A C 1
ATOM 4757 O O . VAL A 1 663 ? -7.290 9.770 30.264 1.00 93.56 663 VAL A O 1
ATOM 4760 N N . GLU A 1 664 ? -7.579 11.862 29.508 1.00 94.44 664 GLU A N 1
ATOM 4761 C CA . GLU A 1 664 ? -8.928 11.725 28.958 1.00 94.44 664 GLU A CA 1
ATOM 4762 C C . GLU A 1 664 ? -8.956 10.657 27.842 1.00 94.44 664 GLU A C 1
ATOM 4764 O O . GLU A 1 664 ? -9.803 9.763 27.804 1.00 94.44 664 GLU A O 1
ATOM 4769 N N . THR A 1 665 ? -7.943 10.672 26.969 1.00 94.81 665 THR A N 1
ATOM 4770 C CA . THR A 1 665 ? -7.742 9.668 25.913 1.00 94.81 665 THR A CA 1
ATOM 4771 C C . THR A 1 665 ? -7.319 8.309 26.482 1.00 94.81 665 THR A C 1
ATOM 4773 O O . THR A 1 665 ? -7.722 7.279 25.939 1.00 94.81 665 THR A O 1
ATOM 4776 N N . ILE A 1 666 ? -6.556 8.266 27.582 1.00 94.88 666 ILE A N 1
ATOM 4777 C CA . ILE A 1 666 ? -6.221 7.009 28.278 1.00 94.88 666 ILE A CA 1
ATOM 4778 C C . ILE A 1 666 ? -7.485 6.363 28.862 1.00 94.88 666 ILE A C 1
ATOM 4780 O O . ILE A 1 666 ? -7.721 5.185 28.607 1.00 94.88 666 ILE A O 1
ATOM 4784 N N . ARG A 1 667 ? -8.327 7.116 29.584 1.00 95.75 667 ARG A N 1
ATOM 4785 C CA . ARG A 1 667 ? -9.585 6.604 30.167 1.00 95.75 667 ARG A CA 1
ATOM 4786 C C . ARG A 1 667 ? -10.528 6.055 29.101 1.00 95.75 667 ARG A C 1
ATOM 4788 O O . ARG A 1 667 ? -10.974 4.915 29.213 1.00 95.75 667 ARG A O 1
ATOM 4795 N N . ALA A 1 668 ? -10.744 6.827 28.034 1.00 96.94 668 ALA A N 1
ATOM 4796 C CA . ALA A 1 668 ? -11.512 6.396 26.868 1.00 96.94 668 ALA A CA 1
ATOM 4797 C C . ALA A 1 668 ? -10.951 5.103 26.245 1.00 96.94 668 ALA A C 1
ATOM 4799 O O . ALA A 1 668 ? -11.702 4.223 25.836 1.00 96.94 668 ALA A O 1
ATOM 4800 N N . THR A 1 669 ? -9.621 4.957 26.216 1.00 97.06 669 THR A N 1
ATOM 4801 C CA . THR A 1 669 ? -8.965 3.747 25.705 1.00 97.06 669 THR A CA 1
ATOM 4802 C C . THR A 1 669 ? -9.189 2.536 26.604 1.00 97.06 669 THR A C 1
ATOM 4804 O O . THR A 1 669 ? -9.460 1.464 26.074 1.00 97.06 669 THR A O 1
ATOM 4807 N N . CYS A 1 670 ? -9.112 2.679 27.931 1.00 95.50 670 CYS A N 1
ATOM 4808 C CA . CYS A 1 670 ? -9.379 1.574 28.855 1.00 95.50 670 CYS A CA 1
ATOM 4809 C C . CYS A 1 670 ? -10.817 1.054 28.701 1.00 95.50 670 CYS A C 1
ATOM 4811 O O . CYS A 1 670 ? -11.002 -0.127 28.428 1.00 95.50 670 CYS A O 1
ATOM 4813 N N . ALA A 1 671 ? -11.817 1.943 28.739 1.00 95.56 671 ALA A N 1
ATOM 4814 C CA . ALA A 1 671 ? -13.219 1.560 28.545 1.00 95.56 671 ALA A CA 1
ATOM 4815 C C . ALA A 1 671 ? -13.463 0.879 27.182 1.00 95.56 671 ALA A C 1
ATOM 4817 O O . ALA A 1 671 ? -14.196 -0.105 27.082 1.00 95.56 671 ALA A O 1
ATOM 4818 N N . PHE A 1 672 ? -12.805 1.358 26.121 1.00 97.69 672 PHE A N 1
ATOM 4819 C CA . PHE A 1 672 ? -12.891 0.728 24.805 1.00 97.69 672 PHE A CA 1
ATOM 4820 C C . PHE A 1 672 ? -12.169 -0.630 24.734 1.00 97.69 672 PHE A C 1
ATOM 4822 O O . PHE A 1 672 ? -12.603 -1.508 23.996 1.00 97.69 672 PHE A O 1
ATOM 4829 N N . ILE A 1 673 ? -11.098 -0.849 25.501 1.00 97.00 673 ILE A N 1
ATOM 4830 C CA . ILE A 1 673 ? -10.418 -2.152 25.598 1.00 97.00 673 ILE A CA 1
ATOM 4831 C C . ILE A 1 673 ? -11.329 -3.217 26.231 1.00 97.00 673 ILE A C 1
ATOM 4833 O O . ILE A 1 673 ? -11.269 -4.379 25.826 1.00 97.00 673 ILE A O 1
ATOM 4837 N N . ASP A 1 674 ? -12.203 -2.842 27.164 1.00 94.62 674 ASP A N 1
ATOM 4838 C CA . ASP A 1 674 ? -13.184 -3.756 27.767 1.00 94.62 674 ASP A CA 1
ATOM 4839 C C . ASP A 1 674 ? -14.319 -4.117 26.794 1.00 94.62 674 ASP A C 1
ATOM 4841 O O . ASP A 1 674 ? -14.775 -5.260 26.759 1.00 94.62 674 ASP A O 1
ATOM 4845 N N . GLU A 1 675 ? -14.726 -3.181 25.930 1.00 95.50 675 GLU A N 1
ATOM 4846 C CA . GLU A 1 675 ? -15.600 -3.479 24.784 1.00 95.50 675 GLU A CA 1
ATOM 4847 C C . GLU A 1 675 ? -14.902 -4.396 23.768 1.00 95.50 675 GLU A C 1
ATOM 4849 O O . GLU A 1 675 ? -15.478 -5.380 23.314 1.00 95.50 675 GLU A O 1
ATOM 4854 N N . LEU A 1 676 ? -13.635 -4.127 23.435 1.00 96.88 676 LEU A N 1
ATOM 4855 C CA . LEU A 1 676 ? -12.873 -4.946 22.489 1.00 96.88 676 LEU A CA 1
ATOM 4856 C C . LEU A 1 676 ? -12.666 -6.386 22.967 1.00 96.88 676 LEU A C 1
ATOM 4858 O O . LEU A 1 676 ? -12.581 -7.267 22.120 1.00 96.88 676 LEU A O 1
ATOM 4862 N N . GLN A 1 677 ? -12.589 -6.632 24.278 1.00 95.31 677 GLN A N 1
ATOM 4863 C CA . GLN A 1 677 ? -12.556 -7.991 24.831 1.00 95.31 677 GLN A CA 1
ATOM 4864 C C . GLN A 1 677 ? -13.868 -8.729 24.545 1.00 95.31 677 GLN A C 1
ATOM 4866 O O . GLN A 1 677 ? -13.824 -9.816 23.979 1.00 95.31 677 GLN A O 1
ATOM 4871 N N . ARG A 1 678 ? -15.021 -8.102 24.825 1.00 94.44 678 ARG A N 1
ATOM 4872 C CA . ARG A 1 678 ? -16.347 -8.665 24.510 1.00 94.44 678 ARG A CA 1
ATOM 4873 C C . ARG A 1 678 ? -16.535 -8.903 23.006 1.00 94.44 678 ARG A C 1
ATOM 4875 O O . ARG A 1 678 ? -16.996 -9.959 22.609 1.00 94.44 678 ARG A O 1
ATOM 4882 N N . LEU A 1 679 ? -16.089 -7.976 22.154 1.00 95.50 679 LEU A N 1
ATOM 4883 C CA . LEU A 1 679 ? -16.163 -8.108 20.687 1.00 95.50 679 LEU A CA 1
ATOM 4884 C C . LEU A 1 679 ? -15.151 -9.092 20.064 1.00 95.50 679 LEU A C 1
ATOM 4886 O O . LEU A 1 679 ? -15.191 -9.311 18.851 1.00 95.50 679 LEU A O 1
ATOM 4890 N N . LEU A 1 680 ? -14.202 -9.615 20.844 1.00 95.50 680 LEU A N 1
ATOM 4891 C CA . LEU A 1 680 ? -13.246 -10.640 20.413 1.00 95.50 680 LEU A CA 1
ATOM 4892 C C . LEU A 1 680 ? -13.654 -12.052 20.832 1.00 95.50 680 LEU A C 1
ATOM 4894 O O . LEU A 1 680 ? -13.070 -13.007 20.318 1.00 95.50 680 LEU A O 1
ATOM 4898 N N . ASP A 1 681 ? -14.604 -12.176 21.756 1.00 90.56 681 ASP A N 1
ATOM 4899 C CA . ASP A 1 681 ? -15.103 -13.464 22.208 1.00 90.56 681 ASP A CA 1
ATOM 4900 C C . ASP A 1 681 ? -15.780 -14.212 21.043 1.00 90.56 681 ASP A C 1
ATOM 4902 O O . ASP A 1 681 ? -16.437 -13.621 20.180 1.00 90.56 681 ASP A O 1
ATOM 4906 N N . VAL A 1 682 ? -15.552 -15.521 20.984 1.00 88.00 682 VAL A N 1
ATOM 4907 C CA . VAL A 1 682 ? -16.145 -16.423 19.987 1.00 88.00 682 VAL A CA 1
ATOM 4908 C C . VAL A 1 682 ? -17.394 -17.097 20.560 1.00 88.00 682 VAL A C 1
ATOM 4910 O O . VAL A 1 682 ? -18.284 -17.457 19.797 1.00 88.00 682 VAL A O 1
ATOM 4913 N N . GLU A 1 683 ? -17.482 -17.241 21.885 1.00 86.38 683 GLU A N 1
ATOM 4914 C CA . GLU A 1 683 ? -18.594 -17.900 22.579 1.00 86.38 683 GLU A CA 1
ATOM 4915 C C . GLU A 1 683 ? -19.723 -16.915 22.931 1.00 86.38 683 GLU A C 1
ATOM 4917 O O . GLU A 1 683 ? -20.877 -17.321 23.068 1.00 86.38 683 GLU A O 1
ATOM 4922 N N . ALA A 1 684 ? -19.409 -15.617 23.028 1.00 87.25 684 ALA A N 1
ATOM 4923 C CA . ALA A 1 684 ? -20.346 -14.545 23.365 1.00 87.25 684 ALA A CA 1
ATOM 4924 C C . ALA A 1 684 ? -20.455 -13.487 22.239 1.00 87.25 684 ALA A C 1
ATOM 4926 O O . ALA A 1 684 ? -19.863 -12.408 22.346 1.00 87.25 684 ALA A O 1
ATOM 4927 N N . PRO A 1 685 ? -21.202 -13.754 21.146 1.00 85.25 685 PRO A N 1
ATOM 4928 C CA . PRO A 1 685 ? -21.434 -12.764 20.096 1.00 85.25 685 PRO A CA 1
ATOM 4929 C C . PRO A 1 685 ? -22.195 -11.535 20.640 1.00 85.25 685 PRO A C 1
ATOM 4931 O O . PRO A 1 685 ? -23.003 -11.658 21.563 1.00 85.25 685 PRO A O 1
ATOM 4934 N N . PRO A 1 686 ? -21.963 -10.330 20.086 1.00 88.25 686 PRO A N 1
ATOM 4935 C CA . PRO A 1 686 ? -22.528 -9.103 20.637 1.00 88.25 686 PRO A CA 1
ATOM 4936 C C . PRO A 1 686 ? -24.048 -9.002 20.450 1.00 88.25 686 PRO A C 1
ATOM 4938 O O . PRO A 1 686 ? -24.555 -9.200 19.350 1.00 88.25 686 PRO A O 1
ATOM 4941 N N . GLU A 1 687 ? -24.753 -8.564 21.498 1.00 86.94 687 GLU A N 1
ATOM 4942 C CA . GLU A 1 687 ? -26.226 -8.465 21.577 1.00 86.94 687 GLU A CA 1
ATOM 4943 C C . GLU A 1 687 ? -26.894 -7.655 20.449 1.00 86.94 687 GLU A C 1
ATOM 4945 O O . GLU A 1 687 ? -28.065 -7.856 20.139 1.00 86.94 687 GLU A O 1
ATOM 4950 N N . TRP A 1 688 ? -26.165 -6.713 19.842 1.00 87.94 688 TRP A N 1
ATOM 4951 C CA . TRP A 1 688 ? -26.653 -5.875 18.742 1.00 87.94 688 TRP A CA 1
ATOM 4952 C C . TRP A 1 688 ? -26.551 -6.538 17.361 1.00 87.94 688 TRP A C 1
ATOM 4954 O O . TRP A 1 688 ? -26.985 -5.950 16.367 1.00 87.94 688 TRP A O 1
ATOM 4964 N N . LEU A 1 689 ? -25.949 -7.725 17.274 1.00 86.38 689 LEU A N 1
ATOM 4965 C CA . LEU A 1 689 ? -25.932 -8.554 16.076 1.00 86.38 689 LEU A CA 1
ATOM 4966 C C . LEU A 1 689 ? -27.162 -9.485 16.104 1.00 86.38 689 LEU A C 1
ATOM 4968 O O . LEU A 1 689 ? -27.499 -10.001 17.170 1.00 86.38 689 LEU A O 1
ATOM 4972 N N . PRO A 1 690 ? -27.858 -9.729 14.977 1.00 79.00 690 PRO A N 1
ATOM 4973 C CA . PRO A 1 690 ? -28.980 -10.666 14.962 1.00 79.00 690 PRO A CA 1
ATOM 4974 C C . PRO A 1 690 ? -28.567 -12.057 15.462 1.00 79.00 690 PRO A C 1
ATOM 4976 O O . PRO A 1 690 ? -27.528 -12.570 15.061 1.00 79.00 690 PRO A O 1
ATOM 4979 N N . ALA A 1 691 ? -29.420 -12.719 16.251 1.00 75.44 691 ALA A N 1
ATOM 4980 C CA . ALA A 1 691 ? -29.154 -14.060 16.800 1.00 75.44 691 ALA A CA 1
ATOM 4981 C C . ALA A 1 691 ? -28.998 -15.183 15.741 1.00 75.44 691 ALA A C 1
ATOM 4983 O O . ALA A 1 691 ? -28.735 -16.331 16.081 1.00 75.44 691 ALA A O 1
ATOM 4984 N N . HIS A 1 692 ? -29.201 -14.854 14.465 1.00 76.81 692 HIS A N 1
ATOM 4985 C CA . HIS A 1 692 ? -29.029 -15.711 13.290 1.00 76.81 692 HIS A CA 1
ATOM 4986 C C . HIS A 1 692 ? -28.095 -15.058 12.249 1.00 76.81 692 HIS A C 1
ATOM 4988 O O . HIS A 1 692 ? -28.231 -15.298 11.049 1.00 76.81 692 HIS A O 1
ATOM 4994 N N . ALA A 1 693 ? -27.193 -14.174 12.689 1.00 83.62 693 ALA A N 1
ATOM 4995 C CA . ALA A 1 693 ? -26.186 -13.568 11.828 1.00 83.62 693 ALA A CA 1
ATOM 4996 C C . ALA A 1 693 ? -25.297 -14.639 11.182 1.00 83.62 693 ALA A C 1
ATOM 4998 O O . ALA A 1 693 ? -25.009 -15.678 11.776 1.00 83.62 693 ALA A O 1
ATOM 4999 N N . ALA A 1 694 ? -24.848 -14.381 9.955 1.00 88.56 694 ALA A N 1
ATOM 5000 C CA . ALA A 1 694 ? -23.941 -15.300 9.280 1.00 88.56 694 ALA A CA 1
ATOM 5001 C C . ALA A 1 694 ? -22.564 -15.296 9.981 1.00 88.56 694 ALA A C 1
ATOM 5003 O O . ALA A 1 694 ? -22.122 -14.232 10.441 1.00 88.56 694 ALA A O 1
ATOM 5004 N N . PRO A 1 695 ? -21.840 -16.431 10.042 1.00 90.25 695 PRO A N 1
ATOM 5005 C CA . PRO A 1 695 ? -20.545 -16.505 10.724 1.00 90.25 695 PRO A CA 1
ATOM 5006 C C . PRO A 1 695 ? -19.514 -15.522 10.141 1.00 90.25 695 PRO A C 1
ATOM 5008 O O . PRO A 1 695 ? -18.644 -15.025 10.858 1.00 90.25 695 PRO A O 1
ATOM 5011 N N . GLU A 1 696 ? -19.640 -15.151 8.865 1.00 92.00 696 GLU A N 1
ATOM 5012 C CA . GLU A 1 696 ? -18.843 -14.115 8.202 1.00 92.00 696 GLU A CA 1
ATOM 5013 C C . GLU A 1 696 ? -19.047 -12.723 8.819 1.00 92.00 696 GLU A C 1
ATOM 5015 O O . GLU A 1 696 ? -18.107 -11.924 8.857 1.00 92.00 696 GLU A O 1
ATOM 5020 N N . GLN A 1 697 ? -20.253 -12.425 9.314 1.00 92.94 697 GLN A N 1
ATOM 5021 C CA . GLN A 1 697 ? -20.592 -11.150 9.945 1.00 92.94 697 GLN A CA 1
ATOM 5022 C C . GLN A 1 697 ? -19.980 -11.054 11.340 1.00 92.94 697 GLN A C 1
ATOM 5024 O O . GLN A 1 697 ? -19.283 -10.079 11.627 1.00 92.94 697 GLN A O 1
ATOM 5029 N N . GLU A 1 698 ? -20.149 -12.084 12.172 1.00 93.12 698 GLU A N 1
ATOM 5030 C CA . GLU A 1 698 ? -19.460 -12.179 13.464 1.00 93.12 698 GLU A CA 1
ATOM 5031 C C . GLU A 1 698 ? -17.936 -12.119 13.289 1.00 93.12 698 GLU A C 1
ATOM 5033 O O . GLU A 1 698 ? -17.245 -11.335 13.945 1.00 93.12 698 GLU A O 1
ATOM 5038 N N . GLY A 1 699 ? -17.408 -12.896 12.339 1.00 94.75 699 GLY A N 1
ATOM 5039 C CA . GLY A 1 699 ? -15.993 -12.910 11.996 1.00 94.75 699 GLY A CA 1
ATOM 5040 C C . GLY A 1 699 ? -15.486 -11.536 11.552 1.00 94.75 699 GLY A C 1
ATOM 5041 O O . GLY A 1 699 ? -14.382 -11.130 11.922 1.00 94.75 699 GLY A O 1
ATOM 5042 N N . ALA A 1 700 ? -16.289 -10.759 10.819 1.00 95.75 700 ALA A N 1
ATOM 5043 C CA . ALA A 1 700 ? -15.944 -9.386 10.461 1.00 95.75 700 ALA A CA 1
ATOM 5044 C C . ALA A 1 700 ? -15.859 -8.455 11.686 1.00 95.75 700 ALA A C 1
ATOM 5046 O O . ALA A 1 700 ? -14.975 -7.586 11.712 1.00 95.75 700 ALA A O 1
ATOM 5047 N N . VAL A 1 701 ? -16.709 -8.655 12.703 1.00 96.12 701 VAL A N 1
ATOM 5048 C CA . VAL A 1 701 ? -16.664 -7.924 13.983 1.00 96.12 701 VAL A CA 1
ATOM 5049 C C . VAL A 1 701 ? -15.416 -8.303 14.782 1.00 96.12 701 VAL A C 1
ATOM 5051 O O . VAL A 1 701 ? -14.623 -7.407 15.094 1.00 96.12 701 VAL A O 1
ATOM 5054 N N . ARG A 1 702 ? -15.152 -9.601 14.995 1.00 96.94 702 ARG A N 1
ATOM 5055 C CA . ARG A 1 702 ? -13.925 -10.090 15.661 1.00 96.94 702 ARG A CA 1
ATOM 5056 C C . ARG A 1 702 ? -12.665 -9.585 14.950 1.00 96.94 702 ARG A C 1
ATOM 5058 O O . ARG A 1 702 ? -11.755 -9.032 15.573 1.00 96.94 702 ARG A O 1
ATOM 5065 N N . LEU A 1 703 ? -12.640 -9.628 13.615 1.00 97.81 703 LEU A N 1
ATOM 5066 C CA . LEU A 1 703 ? -11.561 -9.065 12.797 1.00 97.81 703 LEU A CA 1
ATOM 5067 C C . LEU A 1 703 ? -11.432 -7.539 12.952 1.00 97.81 703 LEU A C 1
ATOM 5069 O O . LEU A 1 703 ? -10.318 -7.007 12.903 1.00 97.81 703 LEU A O 1
ATOM 5073 N N . ALA A 1 704 ? -12.532 -6.797 13.100 1.00 97.81 704 ALA A N 1
ATOM 5074 C CA . ALA A 1 704 ? -12.490 -5.357 13.348 1.00 97.81 704 ALA A CA 1
ATOM 5075 C C . ALA A 1 704 ? -11.921 -5.038 14.739 1.00 97.81 704 ALA A C 1
ATOM 5077 O O . ALA A 1 704 ? -11.073 -4.143 14.834 1.00 97.81 704 ALA A O 1
ATOM 5078 N N . ALA A 1 705 ? -12.310 -5.801 15.763 1.00 98.12 705 ALA A N 1
ATOM 5079 C CA . ALA A 1 705 ? -11.815 -5.677 17.128 1.00 98.12 705 ALA A CA 1
ATOM 5080 C C . ALA A 1 705 ? -10.319 -6.033 17.237 1.00 98.12 705 ALA A C 1
ATOM 5082 O O . ALA A 1 705 ? -9.518 -5.226 17.711 1.00 98.12 705 ALA A O 1
ATOM 5083 N N . ALA A 1 706 ? -9.877 -7.151 16.654 1.00 98.12 706 ALA A N 1
ATOM 5084 C CA . ALA A 1 706 ? -8.460 -7.534 16.623 1.00 98.12 706 ALA A CA 1
ATOM 5085 C C . ALA A 1 706 ? -7.593 -6.482 15.902 1.00 98.12 706 ALA A C 1
ATOM 5087 O O . ALA A 1 706 ? -6.482 -6.139 16.319 1.00 98.12 706 ALA A O 1
ATOM 5088 N N . ARG A 1 707 ? -8.127 -5.886 14.827 1.00 98.06 707 ARG A N 1
ATOM 5089 C CA . ARG A 1 707 ? -7.485 -4.773 14.105 1.00 98.06 707 ARG A CA 1
ATOM 5090 C C . ARG A 1 707 ? -7.451 -3.468 14.904 1.00 98.06 707 ARG A C 1
ATOM 5092 O O . ARG A 1 707 ? -6.556 -2.657 14.649 1.00 98.06 707 ARG A O 1
ATOM 5099 N N . ALA A 1 708 ? -8.390 -3.260 15.825 1.00 98.19 708 ALA A N 1
ATOM 5100 C CA . ALA A 1 708 ? -8.375 -2.160 16.782 1.00 98.19 708 ALA A CA 1
ATOM 5101 C C . ALA A 1 708 ? -7.311 -2.382 17.869 1.00 98.19 708 ALA A C 1
ATOM 5103 O O . ALA A 1 708 ? -6.499 -1.482 18.081 1.00 98.19 708 ALA A O 1
ATOM 5104 N N . VAL A 1 709 ? -7.195 -3.588 18.440 1.00 97.81 709 VAL A N 1
ATOM 5105 C CA . VAL A 1 709 ? -6.109 -3.941 19.379 1.00 97.81 709 VAL A CA 1
ATOM 5106 C C . VAL A 1 709 ? -4.730 -3.697 18.746 1.00 97.81 709 VAL A C 1
ATOM 5108 O O . VAL A 1 709 ? -3.935 -2.925 19.281 1.00 97.81 709 VAL A O 1
ATOM 5111 N N . LEU A 1 710 ? -4.477 -4.213 17.533 1.00 97.06 710 LEU A N 1
ATOM 5112 C CA . LEU A 1 710 ? -3.229 -3.955 16.783 1.00 97.06 710 LEU A CA 1
ATOM 5113 C C . LEU A 1 710 ? -2.981 -2.468 16.437 1.00 97.06 710 LEU A C 1
ATOM 5115 O O . LEU A 1 710 ? -1.879 -2.101 16.005 1.00 97.06 710 LEU A O 1
ATOM 5119 N N . ARG A 1 711 ? -3.994 -1.598 16.558 1.00 95.94 711 ARG A N 1
ATOM 5120 C CA . ARG A 1 711 ? -3.840 -0.143 16.434 1.00 95.94 711 ARG A CA 1
ATOM 5121 C C . ARG A 1 711 ? -3.476 0.472 17.787 1.00 95.94 711 ARG A C 1
ATOM 5123 O O . ARG A 1 711 ? -2.445 1.141 17.831 1.00 95.94 711 ARG A O 1
ATOM 5130 N N . LEU A 1 712 ? -4.256 0.209 18.838 1.00 95.69 712 LEU A N 1
ATOM 5131 C CA . LEU A 1 712 ? -4.068 0.753 20.192 1.00 95.69 712 LEU A CA 1
ATOM 5132 C C . LEU A 1 712 ? -2.678 0.435 20.757 1.00 95.69 712 LEU A C 1
ATOM 5134 O O . LEU A 1 712 ? -1.993 1.323 21.260 1.00 95.69 712 LEU A O 1
ATOM 5138 N N . VAL A 1 713 ? -2.211 -0.799 20.557 1.00 94.06 713 VAL A N 1
ATOM 5139 C CA . VAL A 1 713 ? -0.889 -1.311 20.965 1.00 94.06 713 VAL A CA 1
ATOM 5140 C C . VAL A 1 713 ? 0.297 -0.424 20.534 1.00 94.06 713 VAL A C 1
ATOM 5142 O O . VAL A 1 713 ? 1.353 -0.453 21.153 1.00 94.06 713 VAL A O 1
ATOM 5145 N N . ARG A 1 714 ? 0.143 0.447 19.526 1.00 91.75 714 ARG A N 1
ATOM 5146 C CA . ARG A 1 714 ? 1.181 1.428 19.141 1.00 91.75 714 ARG A CA 1
ATOM 5147 C C . ARG A 1 714 ? 1.511 2.455 20.226 1.00 91.75 714 ARG A C 1
ATOM 5149 O O . ARG A 1 714 ? 2.614 2.992 20.206 1.00 91.75 714 ARG A O 1
ATOM 5156 N N . ARG A 1 715 ? 0.549 2.773 21.097 1.00 90.38 715 ARG A N 1
ATOM 5157 C CA . ARG A 1 715 ? 0.662 3.795 22.158 1.00 90.38 715 ARG A CA 1
ATOM 5158 C C . ARG A 1 715 ? 0.203 3.305 23.530 1.00 90.38 715 ARG A C 1
ATOM 5160 O O . ARG A 1 715 ? 0.595 3.888 24.530 1.00 90.38 715 ARG A O 1
ATOM 5167 N N . HIS A 1 716 ? -0.558 2.213 23.568 1.00 92.38 716 HIS A N 1
ATOM 5168 C CA . HIS A 1 716 ? -1.240 1.704 24.758 1.00 92.38 716 HIS A CA 1
ATOM 5169 C C . HIS A 1 716 ? -0.850 0.264 25.120 1.00 92.38 716 HIS A C 1
ATOM 5171 O O . HIS A 1 716 ? -1.585 -0.392 25.846 1.00 92.38 716 HIS A O 1
ATOM 5177 N N . ASP A 1 717 ? 0.289 -0.259 24.641 1.00 92.25 717 ASP A N 1
ATOM 5178 C CA . ASP A 1 717 ? 0.707 -1.642 24.958 1.00 92.25 717 ASP A CA 1
ATOM 5179 C C . ASP A 1 717 ? 0.819 -1.895 26.473 1.00 92.25 717 ASP A C 1
ATOM 5181 O O . ASP A 1 717 ? 0.376 -2.928 26.962 1.00 92.25 717 ASP A O 1
ATOM 5185 N N . VAL A 1 718 ? 1.304 -0.898 27.226 1.00 90.75 718 VAL A N 1
ATOM 5186 C CA . VAL A 1 718 ? 1.393 -0.898 28.704 1.00 90.75 718 VAL A CA 1
ATOM 5187 C C . VAL A 1 718 ? 0.038 -0.785 29.422 1.00 90.75 718 VAL A C 1
ATOM 5189 O O . VAL A 1 718 ? -0.008 -0.751 30.651 1.00 90.75 718 VAL A O 1
ATOM 5192 N N . ARG A 1 719 ? -1.060 -0.645 28.672 1.00 91.56 719 ARG A N 1
ATOM 5193 C CA . ARG A 1 719 ? -2.447 -0.619 29.165 1.00 91.56 719 ARG A CA 1
ATOM 5194 C C . ARG A 1 719 ? -3.265 -1.805 28.652 1.00 91.56 719 ARG A C 1
ATOM 5196 O O . ARG A 1 719 ? -4.407 -1.951 29.065 1.00 91.56 719 ARG A O 1
ATOM 5203 N N . LEU A 1 720 ? -2.715 -2.635 27.760 1.00 93.75 720 LEU A N 1
ATOM 5204 C CA . LEU A 1 720 ? -3.427 -3.786 27.215 1.00 93.75 720 LEU A CA 1
ATOM 5205 C C . LEU A 1 720 ? -3.426 -4.930 28.249 1.00 93.75 720 LEU A C 1
ATOM 5207 O O . LEU A 1 720 ? -2.349 -5.449 28.555 1.00 93.75 720 LEU A O 1
ATOM 5211 N N . PRO A 1 721 ? -4.591 -5.350 28.775 1.00 94.44 721 PRO A N 1
ATOM 5212 C CA . PRO A 1 721 ? -4.667 -6.433 29.742 1.00 94.44 721 PRO A CA 1
ATOM 5213 C C . PRO A 1 721 ? -4.400 -7.785 29.065 1.00 94.44 721 PRO A C 1
ATOM 5215 O O . PRO A 1 721 ? -4.564 -7.952 27.852 1.00 94.44 721 PRO A O 1
ATOM 5218 N N . GLN A 1 722 ? -3.990 -8.768 29.866 1.00 93.81 722 GLN A N 1
ATOM 5219 C CA . GLN A 1 722 ? -3.610 -10.100 29.388 1.00 93.81 722 GLN A CA 1
ATOM 5220 C C . GLN A 1 722 ? -4.729 -10.816 28.594 1.00 93.81 722 GLN A C 1
ATOM 5222 O O . GLN A 1 722 ? -4.412 -11.317 27.513 1.00 93.81 722 GLN A O 1
ATOM 5227 N N . PRO A 1 723 ? -6.021 -10.784 28.992 1.00 93.38 723 PRO A N 1
ATOM 5228 C CA . PRO A 1 723 ? -7.102 -11.347 28.179 1.00 93.38 723 PRO A CA 1
ATOM 5229 C C . PRO A 1 723 ? -7.215 -10.710 26.787 1.00 93.38 723 PRO A C 1
ATOM 5231 O O . PRO A 1 723 ? -7.267 -11.429 25.794 1.00 93.38 723 PRO A O 1
ATOM 5234 N N . ALA A 1 724 ? -7.144 -9.377 26.673 1.00 94.44 724 ALA A N 1
ATOM 5235 C CA . ALA A 1 724 ? -7.198 -8.685 25.380 1.00 94.44 724 ALA A CA 1
ATOM 5236 C C . ALA A 1 724 ? -6.018 -9.047 24.455 1.00 94.44 724 ALA A C 1
ATOM 5238 O O . ALA A 1 724 ? -6.182 -9.120 23.236 1.00 94.44 724 ALA A O 1
ATOM 5239 N N . TYR A 1 725 ? -4.829 -9.294 25.018 1.00 95.44 725 TYR A N 1
ATOM 5240 C CA . TYR A 1 725 ? -3.674 -9.795 24.266 1.00 95.44 725 TYR A CA 1
ATOM 5241 C C . TYR A 1 725 ? -3.890 -11.235 23.770 1.00 95.44 725 TYR A C 1
ATOM 5243 O O . TYR A 1 725 ? -3.655 -11.510 22.591 1.00 95.44 725 TYR A O 1
ATOM 5251 N N . CYS A 1 726 ? -4.363 -12.133 24.639 1.00 95.50 726 CYS A N 1
ATOM 5252 C CA . CYS A 1 726 ? -4.621 -13.535 24.308 1.00 95.50 726 CYS A CA 1
ATOM 5253 C C . CYS A 1 726 ? -5.750 -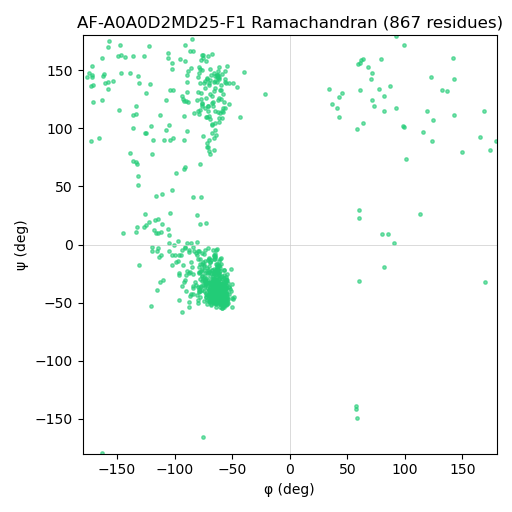13.685 23.275 1.00 95.50 726 CYS A C 1
ATOM 5255 O O . CYS A 1 726 ? -5.535 -14.307 22.238 1.00 95.50 726 CYS A O 1
ATOM 5257 N N . LEU A 1 727 ? -6.903 -13.043 23.486 1.00 95.75 727 LEU A N 1
ATOM 5258 C CA . LEU A 1 727 ? -8.037 -13.059 22.553 1.00 95.75 727 LEU A CA 1
ATOM 5259 C C . LEU A 1 727 ? -7.653 -12.509 21.169 1.00 95.75 727 LEU A C 1
ATOM 5261 O O . LEU A 1 727 ? -7.947 -13.121 20.143 1.00 95.75 727 LEU A O 1
ATOM 5265 N N . ALA A 1 728 ? -6.904 -11.400 21.113 1.00 96.69 728 ALA A N 1
ATOM 5266 C CA . ALA A 1 728 ? -6.409 -10.875 19.841 1.00 96.69 728 ALA A CA 1
ATOM 5267 C C . ALA A 1 728 ? -5.450 -11.854 19.133 1.00 96.69 728 ALA A C 1
ATOM 5269 O O . ALA A 1 728 ? -5.458 -11.925 17.903 1.00 96.69 728 ALA A O 1
ATOM 5270 N N . ALA A 1 729 ? -4.652 -12.626 19.881 1.00 96.94 729 ALA A N 1
ATOM 5271 C CA . ALA A 1 729 ? -3.791 -13.667 19.322 1.00 96.94 729 ALA A CA 1
ATOM 5272 C C . ALA A 1 729 ? -4.601 -14.852 18.766 1.00 96.94 729 ALA A C 1
ATOM 5274 O O . ALA A 1 729 ? -4.298 -15.323 17.668 1.00 96.94 729 ALA A O 1
ATOM 5275 N N . LEU A 1 730 ? -5.652 -15.285 19.473 1.00 96.56 730 LEU A N 1
ATOM 5276 C CA . LEU A 1 730 ? -6.532 -16.391 19.072 1.00 96.56 730 LEU A CA 1
ATOM 5277 C C . LEU A 1 730 ? -7.273 -16.135 17.751 1.00 96.56 730 LEU A C 1
ATOM 5279 O O . LEU A 1 730 ? -7.630 -17.088 17.069 1.00 96.56 730 LEU A O 1
ATOM 5283 N N . THR A 1 731 ? -7.387 -14.888 17.280 1.00 96.94 731 THR A N 1
ATOM 5284 C CA . THR A 1 731 ? -7.903 -14.613 15.920 1.00 96.94 731 THR A CA 1
ATOM 5285 C C . THR A 1 731 ? -7.011 -15.145 14.780 1.00 96.94 731 THR A C 1
ATOM 5287 O O . THR A 1 731 ? -7.453 -15.236 13.634 1.00 96.94 731 THR A O 1
ATOM 5290 N N . MET A 1 732 ? -5.781 -15.597 15.073 1.00 96.69 732 MET A N 1
ATOM 5291 C CA . MET A 1 732 ? -4.979 -16.441 14.165 1.00 96.69 732 MET A CA 1
ATOM 5292 C C . MET A 1 732 ? -5.547 -17.858 13.972 1.00 96.69 732 MET A C 1
ATOM 5294 O O . MET A 1 732 ? -5.098 -18.561 13.069 1.00 96.69 732 MET A O 1
ATOM 5298 N N . GLN A 1 733 ? -6.500 -18.266 14.809 1.00 95.88 733 GLN A N 1
ATOM 5299 C CA . GLN A 1 733 ? -7.178 -19.562 14.839 1.00 95.88 733 GLN A CA 1
ATOM 5300 C C . GLN A 1 733 ? -8.716 -19.414 14.802 1.00 95.88 733 GLN A C 1
ATOM 5302 O O . GLN A 1 733 ? -9.422 -20.382 15.056 1.00 95.88 733 GLN A O 1
ATOM 5307 N N . ASP A 1 734 ? -9.237 -18.230 14.437 1.00 96.44 734 ASP A N 1
ATOM 5308 C CA . ASP A 1 734 ? -10.681 -17.967 14.296 1.00 96.44 734 ASP A CA 1
ATOM 5309 C C . ASP A 1 734 ? -11.376 -19.056 13.449 1.00 96.44 734 ASP A C 1
ATOM 5311 O O . ASP A 1 734 ? -10.807 -19.471 12.425 1.00 96.44 734 ASP A O 1
ATOM 5315 N N . PRO A 1 735 ? -12.590 -19.514 13.817 1.00 94.38 735 PRO A N 1
ATOM 5316 C CA . PRO A 1 735 ? -13.324 -20.513 13.039 1.00 94.38 735 PRO A CA 1
ATOM 5317 C C . PRO A 1 735 ? -13.465 -20.117 11.561 1.00 94.38 735 PRO A C 1
ATOM 5319 O O . PRO A 1 735 ? -13.316 -20.960 10.671 1.00 94.38 735 PRO A O 1
ATOM 5322 N N . VAL A 1 736 ? -13.646 -18.825 11.271 1.00 95.25 736 VAL A N 1
ATOM 5323 C CA . VAL A 1 736 ? -13.814 -18.321 9.909 1.00 95.25 736 VAL A CA 1
ATOM 5324 C C . VAL A 1 736 ? -12.459 -18.204 9.206 1.00 95.25 736 VAL A C 1
ATOM 5326 O O . VAL A 1 736 ? -11.603 -17.381 9.544 1.00 95.25 736 VAL A O 1
ATOM 5329 N N . VAL A 1 737 ? -12.281 -19.009 8.154 1.00 95.06 737 VAL A N 1
ATOM 5330 C CA . VAL A 1 737 ? -11.041 -19.120 7.359 1.00 95.06 737 VAL A CA 1
ATOM 5331 C C . VAL A 1 737 ? -10.523 -17.757 6.886 1.00 95.06 737 VAL A C 1
ATOM 5333 O O . VAL A 1 737 ? -9.318 -17.484 6.926 1.00 95.06 737 VAL A O 1
ATOM 5336 N N . ASP A 1 738 ? -11.437 -16.879 6.478 1.00 94.19 738 ASP A N 1
ATOM 5337 C CA . ASP A 1 738 ? -11.099 -15.553 5.979 1.00 94.19 738 ASP A CA 1
ATOM 5338 C C . ASP A 1 738 ? -10.665 -14.574 7.074 1.00 94.19 738 ASP A C 1
ATOM 5340 O O . ASP A 1 738 ? -9.801 -13.732 6.818 1.00 94.19 738 ASP A O 1
ATOM 5344 N N . VAL A 1 739 ? -11.160 -14.716 8.309 1.00 96.81 739 VAL A N 1
ATOM 5345 C CA . VAL A 1 739 ? -10.677 -13.924 9.451 1.00 96.81 739 VAL A CA 1
ATOM 5346 C C . VAL A 1 739 ? -9.209 -14.236 9.706 1.00 96.81 739 VAL A C 1
ATOM 5348 O O . VAL A 1 739 ? -8.399 -13.306 9.722 1.00 96.81 739 VAL A O 1
ATOM 5351 N N . ARG A 1 740 ? -8.834 -15.522 9.778 1.00 96.38 740 ARG A N 1
ATOM 5352 C CA . ARG A 1 740 ? -7.433 -15.945 9.962 1.00 96.38 740 ARG A CA 1
ATOM 5353 C C . ARG A 1 740 ? -6.526 -15.369 8.875 1.00 96.38 740 ARG A C 1
ATOM 5355 O O . ARG A 1 740 ? -5.509 -14.742 9.176 1.00 96.38 740 ARG A O 1
ATOM 5362 N N . ARG A 1 741 ? -6.930 -15.485 7.603 1.00 94.94 741 ARG A N 1
ATOM 5363 C CA . ARG A 1 741 ? -6.205 -14.939 6.437 1.00 94.94 741 ARG A CA 1
ATOM 5364 C C . ARG A 1 741 ? -6.013 -13.421 6.527 1.00 94.94 741 ARG A C 1
ATOM 5366 O O . ARG A 1 741 ? -4.903 -12.903 6.359 1.00 94.94 741 ARG A O 1
ATOM 5373 N N . LEU A 1 742 ? -7.101 -12.697 6.785 1.00 95.25 742 LEU A N 1
ATOM 5374 C CA . LEU A 1 742 ? -7.155 -11.235 6.799 1.00 95.25 742 LEU A CA 1
ATOM 5375 C C . LEU A 1 742 ? -6.553 -10.618 8.072 1.00 95.25 742 LEU A C 1
ATOM 5377 O O . LEU A 1 742 ? -6.142 -9.447 8.040 1.00 95.25 742 LEU A O 1
ATOM 5381 N N . PHE A 1 743 ? -6.488 -11.372 9.171 1.00 97.44 743 PHE A N 1
ATOM 5382 C CA . PHE A 1 743 ? -5.764 -11.012 10.384 1.00 97.44 743 PHE A CA 1
ATOM 5383 C C . PHE A 1 743 ? -4.268 -11.284 10.230 1.00 97.44 743 PHE A C 1
ATOM 5385 O O . PHE A 1 743 ? -3.488 -10.349 10.397 1.00 97.44 743 PHE A O 1
ATOM 5392 N N . ALA A 1 744 ? -3.852 -12.477 9.790 1.00 96.50 744 ALA A N 1
ATOM 5393 C CA . ALA A 1 744 ? -2.443 -12.832 9.591 1.00 96.50 744 ALA A CA 1
ATOM 5394 C C . ALA A 1 744 ? -1.705 -11.837 8.676 1.00 96.50 744 ALA A C 1
ATOM 5396 O O . ALA A 1 744 ? -0.626 -11.345 9.018 1.00 96.50 744 ALA A O 1
ATOM 5397 N N . ALA A 1 745 ? -2.319 -11.447 7.552 1.00 93.81 745 ALA A N 1
ATOM 5398 C CA . ALA A 1 745 ? -1.770 -10.424 6.657 1.00 93.81 745 ALA A CA 1
ATOM 5399 C C . ALA A 1 745 ? -1.624 -9.046 7.338 1.00 93.81 745 ALA A C 1
ATOM 5401 O O . ALA A 1 745 ? -0.685 -8.291 7.068 1.00 93.81 745 ALA A O 1
ATOM 5402 N N . LYS A 1 746 ? -2.543 -8.703 8.248 1.00 96.00 746 LYS A N 1
ATOM 5403 C CA . LYS A 1 746 ? -2.520 -7.436 8.984 1.00 96.00 746 LYS A CA 1
ATOM 5404 C C . LYS A 1 746 ? -1.526 -7.452 10.148 1.00 96.00 746 LYS A C 1
ATOM 5406 O O . LYS A 1 746 ? -0.867 -6.436 10.381 1.00 96.00 746 LYS A O 1
ATOM 5411 N N . LEU A 1 747 ? -1.391 -8.589 10.822 1.00 97.25 747 LEU A N 1
ATOM 5412 C CA . LEU A 1 747 ? -0.402 -8.858 11.855 1.00 97.25 747 LEU A CA 1
ATOM 5413 C C . LEU A 1 747 ? 1.015 -8.809 11.266 1.00 97.25 747 LEU A C 1
ATOM 5415 O O . LEU A 1 747 ? 1.859 -8.112 11.816 1.00 97.25 747 LEU A O 1
ATOM 5419 N N . ALA A 1 748 ? 1.254 -9.400 10.087 1.00 95.44 748 ALA A N 1
ATOM 5420 C CA . ALA A 1 748 ? 2.535 -9.303 9.373 1.00 95.44 748 ALA A CA 1
ATOM 5421 C C . ALA A 1 748 ? 2.943 -7.841 9.117 1.00 95.44 748 ALA A C 1
ATOM 5423 O O . ALA A 1 748 ? 4.078 -7.438 9.382 1.00 95.44 748 ALA A O 1
ATOM 5424 N N . ALA A 1 749 ? 1.996 -7.012 8.665 1.00 92.62 749 ALA A N 1
ATOM 5425 C CA . ALA A 1 749 ? 2.223 -5.584 8.459 1.00 92.62 749 ALA A CA 1
ATOM 5426 C C . ALA A 1 749 ? 2.462 -4.810 9.774 1.00 92.62 749 ALA A C 1
ATOM 5428 O O . ALA A 1 749 ? 3.193 -3.818 9.775 1.00 92.62 749 ALA A O 1
ATOM 5429 N N . ALA A 1 750 ? 1.867 -5.240 10.894 1.00 94.75 750 ALA A N 1
ATOM 5430 C CA . ALA A 1 750 ? 2.127 -4.666 12.216 1.00 94.75 750 ALA A CA 1
ATOM 5431 C C . ALA A 1 750 ? 3.521 -5.058 12.738 1.00 94.75 750 ALA A C 1
ATOM 5433 O O . ALA A 1 750 ? 4.290 -4.180 13.124 1.00 94.75 750 ALA A O 1
ATOM 5434 N N . ILE A 1 751 ? 3.881 -6.343 12.656 1.00 95.62 751 ILE A N 1
ATOM 5435 C CA . ILE A 1 751 ? 5.212 -6.867 12.988 1.00 95.62 751 ILE A CA 1
ATOM 5436 C C . ILE A 1 751 ? 6.286 -6.098 12.211 1.00 95.62 751 ILE A C 1
ATOM 5438 O O . ILE A 1 751 ? 7.216 -5.581 12.827 1.00 95.62 751 ILE A O 1
ATOM 5442 N N . HIS A 1 752 ? 6.131 -5.948 10.888 1.00 92.06 752 HIS A N 1
ATOM 5443 C CA . HIS A 1 752 ? 7.062 -5.186 10.050 1.00 92.06 752 HIS A CA 1
ATOM 5444 C C . HIS A 1 752 ? 7.178 -3.715 10.484 1.00 92.06 752 HIS A C 1
ATOM 5446 O O . HIS A 1 752 ? 8.291 -3.219 10.643 1.00 92.06 752 HIS A O 1
ATOM 5452 N N . TYR A 1 753 ? 6.047 -3.037 10.731 1.00 90.38 753 TYR A N 1
ATOM 5453 C CA . TYR A 1 753 ? 6.009 -1.640 11.187 1.00 90.38 753 TYR A CA 1
ATOM 5454 C C . TYR A 1 753 ? 6.829 -1.408 12.466 1.00 90.38 753 TYR A C 1
ATOM 5456 O O . TYR A 1 753 ? 7.514 -0.392 12.573 1.00 90.38 753 TYR A O 1
ATOM 5464 N N . PHE A 1 754 ? 6.785 -2.342 13.419 1.00 91.44 754 PHE A N 1
ATOM 5465 C CA . PHE A 1 754 ? 7.591 -2.257 14.638 1.00 91.44 754 PHE A CA 1
ATOM 5466 C C . PHE A 1 754 ? 9.036 -2.739 14.432 1.00 91.44 754 PHE A C 1
ATOM 5468 O O . PHE A 1 754 ? 9.949 -2.138 14.986 1.00 91.44 754 PHE A O 1
ATOM 5475 N N . ASN A 1 755 ? 9.277 -3.750 13.588 1.00 90.38 755 ASN A N 1
ATOM 5476 C CA . ASN A 1 755 ? 10.616 -4.310 13.351 1.00 90.38 755 ASN A CA 1
ATOM 5477 C C . ASN A 1 755 ? 11.589 -3.303 12.712 1.00 90.38 755 ASN A C 1
ATOM 5479 O O . ASN A 1 755 ? 12.787 -3.336 12.977 1.00 90.38 755 ASN A O 1
ATOM 5483 N N . VAL A 1 756 ? 11.087 -2.391 11.869 1.00 85.00 756 VAL A N 1
ATOM 5484 C CA . VAL A 1 756 ? 11.911 -1.337 11.244 1.00 85.00 756 VAL A CA 1
ATOM 5485 C C . VAL A 1 756 ? 12.202 -0.149 12.172 1.00 85.00 756 VAL A C 1
ATOM 5487 O O . VAL A 1 756 ? 12.951 0.748 11.790 1.00 85.00 756 VAL A O 1
ATOM 5490 N N . ARG A 1 757 ? 11.621 -0.115 13.381 1.00 85.31 757 ARG A N 1
ATOM 5491 C CA . ARG A 1 757 ? 11.768 0.977 14.353 1.00 85.31 757 ARG A CA 1
ATOM 5492 C C . ARG A 1 757 ? 12.547 0.485 15.586 1.00 85.31 757 ARG A C 1
ATOM 5494 O O . ARG A 1 757 ? 11.979 -0.273 16.371 1.00 85.31 757 ARG A O 1
ATOM 5501 N N . PRO A 1 758 ? 13.791 0.947 15.834 1.00 74.00 758 PRO A N 1
ATOM 5502 C CA . PRO A 1 758 ? 14.655 0.392 16.885 1.00 74.00 758 PRO A CA 1
ATOM 5503 C C . PRO A 1 758 ? 14.026 0.314 18.284 1.00 74.00 758 PRO A C 1
ATOM 5505 O O . PRO A 1 758 ? 14.223 -0.673 18.984 1.00 74.00 758 PRO A O 1
ATOM 5508 N N . ARG A 1 759 ? 13.207 1.304 18.672 1.00 82.00 759 ARG A N 1
ATOM 5509 C CA . ARG A 1 759 ? 12.541 1.362 19.989 1.00 82.00 759 ARG A CA 1
ATOM 5510 C C . ARG A 1 759 ? 11.446 0.305 20.214 1.00 82.00 759 ARG A C 1
ATOM 5512 O O . ARG A 1 759 ? 11.050 0.103 21.352 1.00 82.00 759 ARG A O 1
ATOM 5519 N N . TYR A 1 760 ? 10.951 -0.366 19.170 1.00 87.31 760 TYR A N 1
ATOM 5520 C CA . TYR A 1 760 ? 9.785 -1.263 19.258 1.00 87.31 760 TYR A CA 1
ATOM 5521 C C . TYR A 1 760 ? 10.122 -2.739 18.992 1.00 87.31 760 TYR A C 1
ATOM 5523 O O . TYR A 1 760 ? 9.244 -3.527 18.639 1.00 87.31 760 TYR A O 1
ATOM 5531 N N . HIS A 1 761 ? 11.383 -3.142 19.162 1.00 87.81 761 HIS A N 1
ATOM 5532 C CA . HIS A 1 761 ? 11.815 -4.514 18.891 1.00 87.81 761 HIS A CA 1
ATOM 5533 C C . HIS A 1 761 ? 11.124 -5.559 19.787 1.00 87.81 761 HIS A C 1
ATOM 5535 O O . HIS A 1 761 ? 10.676 -6.581 19.269 1.00 87.81 761 HIS A O 1
ATOM 5541 N N . GLN A 1 762 ? 10.947 -5.285 21.088 1.00 90.12 762 GLN A N 1
ATOM 5542 C CA . GLN A 1 762 ? 10.228 -6.190 21.999 1.00 90.12 762 GLN A CA 1
ATOM 5543 C C . GLN A 1 762 ? 8.761 -6.347 21.582 1.00 90.12 762 GLN A C 1
ATOM 5545 O O . GLN A 1 762 ? 8.239 -7.456 21.523 1.00 90.12 762 GLN A O 1
ATOM 5550 N N . LEU A 1 763 ? 8.112 -5.245 21.195 1.00 92.81 763 LEU A N 1
ATOM 5551 C CA . LEU A 1 763 ? 6.733 -5.271 20.717 1.00 92.81 763 LEU A CA 1
ATOM 5552 C C . LEU A 1 763 ? 6.596 -6.019 19.379 1.00 92.81 763 LEU A C 1
ATOM 5554 O O . LEU A 1 763 ? 5.632 -6.750 19.160 1.00 92.81 763 LEU A O 1
ATOM 5558 N N . SER A 1 764 ? 7.591 -5.895 18.498 1.00 94.75 764 SER A N 1
ATOM 5559 C CA . SER A 1 764 ? 7.682 -6.704 17.280 1.00 94.75 764 SER A CA 1
ATOM 5560 C C . SER A 1 764 ? 7.754 -8.204 17.605 1.00 94.75 764 SER A C 1
ATOM 5562 O O . SER A 1 764 ? 7.045 -8.985 16.974 1.00 94.75 764 SER A O 1
ATOM 5564 N N . ALA A 1 765 ? 8.520 -8.599 18.630 1.00 95.19 765 ALA A N 1
ATOM 5565 C CA . ALA A 1 765 ? 8.602 -9.982 19.109 1.00 95.19 765 ALA A CA 1
ATOM 5566 C C . ALA A 1 765 ? 7.299 -10.474 19.776 1.00 95.19 765 ALA A C 1
ATOM 5568 O O . ALA A 1 765 ? 6.838 -11.574 19.470 1.00 95.19 765 ALA A O 1
ATOM 5569 N N . LYS A 1 766 ? 6.652 -9.642 20.604 1.00 95.44 766 LYS A N 1
ATOM 5570 C CA . LYS A 1 766 ? 5.334 -9.905 21.217 1.00 95.44 766 LYS A CA 1
ATOM 5571 C C . LYS A 1 766 ? 4.255 -10.179 20.162 1.00 95.44 766 LYS A C 1
ATOM 5573 O O . LYS A 1 766 ? 3.481 -11.120 20.289 1.00 95.44 766 LYS A O 1
ATOM 5578 N N . LEU A 1 767 ? 4.238 -9.416 19.067 1.00 96.75 767 LEU A N 1
ATOM 5579 C CA . LEU A 1 767 ? 3.316 -9.659 17.949 1.00 96.75 767 LEU A CA 1
ATOM 5580 C C . LEU A 1 767 ? 3.750 -10.825 17.044 1.00 96.75 767 LEU A C 1
ATOM 5582 O O . LEU A 1 767 ? 2.896 -11.511 16.486 1.00 96.75 767 LEU A O 1
ATOM 5586 N N . ALA A 1 768 ? 5.052 -11.095 16.909 1.00 96.88 768 ALA A N 1
ATOM 5587 C CA . ALA A 1 768 ? 5.539 -12.282 16.207 1.00 96.88 768 ALA A CA 1
ATOM 5588 C C . ALA A 1 768 ? 5.120 -13.579 16.925 1.00 96.88 768 ALA A C 1
ATOM 5590 O O . ALA A 1 768 ? 4.756 -14.546 16.260 1.00 96.88 768 ALA A O 1
ATOM 5591 N N . ALA A 1 769 ? 5.067 -13.587 18.260 1.00 97.38 769 ALA A N 1
ATOM 5592 C CA . ALA A 1 769 ? 4.555 -14.722 19.027 1.00 97.38 769 ALA A CA 1
ATOM 5593 C C . ALA A 1 769 ? 3.097 -15.073 18.672 1.00 97.38 769 ALA A C 1
ATOM 5595 O O . ALA A 1 769 ? 2.800 -16.248 18.466 1.00 97.38 769 ALA A O 1
ATOM 5596 N N . MET A 1 770 ? 2.216 -14.077 18.487 1.00 97.44 770 MET A N 1
ATOM 5597 C CA . MET A 1 770 ? 0.846 -14.313 17.996 1.00 97.44 770 MET A CA 1
ATOM 5598 C C . MET A 1 770 ? 0.849 -15.070 16.658 1.00 97.44 770 MET A C 1
ATOM 5600 O O . MET A 1 770 ? 0.079 -16.004 16.457 1.00 97.44 770 MET A O 1
ATOM 5604 N N . MET A 1 771 ? 1.746 -14.702 15.736 1.00 97.00 771 MET A N 1
ATOM 5605 C CA . MET A 1 771 ? 1.807 -15.297 14.397 1.00 97.00 771 MET A CA 1
ATOM 5606 C C . MET A 1 771 ? 2.204 -16.779 14.408 1.00 97.00 771 MET A C 1
ATOM 5608 O O . MET A 1 771 ? 1.837 -17.511 13.487 1.00 97.00 771 MET A O 1
ATOM 5612 N N . ALA A 1 772 ? 2.910 -17.238 15.445 1.00 95.75 772 ALA A N 1
ATOM 5613 C CA . ALA A 1 772 ? 3.261 -18.646 15.603 1.00 95.75 772 ALA A CA 1
ATOM 5614 C C . ALA A 1 772 ? 2.031 -19.545 15.835 1.00 95.75 772 ALA A C 1
ATOM 5616 O O . ALA A 1 772 ? 2.063 -20.704 15.425 1.00 95.75 772 ALA A O 1
ATOM 5617 N N . LEU A 1 773 ? 0.920 -19.015 16.368 1.00 95.69 773 LEU A N 1
ATOM 5618 C CA . LEU A 1 773 ? -0.344 -19.757 16.507 1.00 95.69 773 LEU A CA 1
ATOM 5619 C C . LEU A 1 773 ? -0.915 -20.208 15.148 1.00 95.69 773 LEU A C 1
ATOM 5621 O O . LEU A 1 773 ? -1.571 -21.247 15.067 1.00 95.69 773 LEU A O 1
ATOM 5625 N N . GLY A 1 774 ? -0.574 -19.505 14.059 1.00 93.31 774 GLY A N 1
ATOM 5626 C CA . GLY A 1 774 ? -0.890 -19.904 12.681 1.00 93.31 774 GLY A CA 1
ATOM 5627 C C . GLY A 1 774 ? -0.178 -21.181 12.203 1.00 93.31 774 GLY A C 1
ATOM 5628 O O . GLY A 1 774 ? -0.461 -21.668 11.109 1.00 93.31 774 GLY A O 1
ATOM 5629 N N . ALA A 1 775 ? 0.725 -21.764 13.003 1.00 90.81 775 ALA A N 1
ATOM 5630 C CA . ALA A 1 775 ? 1.267 -23.099 12.754 1.00 90.81 775 ALA A CA 1
ATOM 5631 C C . ALA A 1 775 ? 0.196 -24.204 12.852 1.00 90.81 775 ALA A C 1
ATOM 5633 O O . ALA A 1 775 ? 0.384 -25.275 12.266 1.00 90.81 775 ALA A O 1
ATOM 5634 N N . ALA A 1 776 ? -0.915 -23.940 13.547 1.00 90.12 776 ALA A N 1
ATOM 5635 C CA . ALA A 1 776 ? -2.064 -24.833 13.671 1.00 90.12 776 ALA A CA 1
ATOM 5636 C C . ALA A 1 776 ? -3.146 -24.624 12.588 1.00 90.12 776 ALA A C 1
ATOM 5638 O O . ALA A 1 776 ? -4.105 -25.388 12.566 1.00 90.12 776 ALA A O 1
ATOM 5639 N N . ASP A 1 777 ? -3.019 -23.641 11.676 1.00 94.75 777 ASP A N 1
ATOM 5640 C CA . ASP A 1 777 ? -4.064 -23.400 10.662 1.00 94.75 777 ASP A CA 1
ATOM 5641 C C . ASP A 1 777 ? -4.237 -24.642 9.756 1.00 94.75 777 ASP A C 1
ATOM 5643 O O . ASP A 1 777 ? -3.246 -25.098 9.163 1.00 94.75 777 ASP A O 1
ATOM 5647 N N . PRO A 1 778 ? -5.466 -25.183 9.612 1.00 94.75 778 PRO A N 1
ATOM 5648 C CA . PRO A 1 778 ? -5.732 -26.337 8.754 1.00 94.75 778 PRO A CA 1
ATOM 5649 C C . PRO A 1 778 ? -5.463 -26.059 7.267 1.00 94.75 778 PRO A C 1
ATOM 5651 O O . PRO A 1 778 ? -5.234 -26.995 6.505 1.00 94.75 778 PRO A O 1
ATOM 5654 N N . VAL A 1 779 ? -5.449 -24.792 6.830 1.00 95.75 779 VAL A N 1
ATOM 5655 C CA . VAL A 1 779 ? -5.189 -24.407 5.437 1.00 95.75 779 VAL A CA 1
ATOM 5656 C C . VAL A 1 779 ? -3.673 -24.341 5.178 1.00 95.75 779 VAL A C 1
ATOM 5658 O O . VAL A 1 779 ? -2.998 -23.420 5.657 1.00 95.75 779 VAL A O 1
ATOM 5661 N N . PRO A 1 780 ? -3.092 -25.224 4.333 1.00 94.25 780 PRO A N 1
ATOM 5662 C CA . PRO A 1 780 ? -1.639 -25.276 4.137 1.00 94.25 780 PRO A CA 1
ATOM 5663 C C . PRO A 1 780 ? -1.041 -23.985 3.566 1.00 94.25 780 PRO A C 1
ATOM 5665 O O . PRO A 1 780 ? 0.135 -23.692 3.783 1.00 94.25 780 PRO A O 1
ATOM 5668 N N . GLN A 1 781 ? -1.833 -23.201 2.827 1.00 91.75 781 GLN A N 1
ATOM 5669 C CA . GLN A 1 781 ? -1.408 -21.903 2.300 1.00 91.75 781 GLN A CA 1
ATOM 5670 C C . GLN A 1 781 ? -1.203 -20.873 3.422 1.00 91.75 781 GLN A C 1
ATOM 5672 O O . GLN A 1 781 ? -0.185 -20.181 3.427 1.00 91.75 781 GLN A O 1
ATOM 5677 N N . HIS A 1 782 ? -2.112 -20.813 4.401 1.00 92.56 782 HIS A N 1
ATOM 5678 C CA . HIS A 1 782 ? -2.015 -19.901 5.544 1.00 92.56 782 HIS A CA 1
ATOM 5679 C C . HIS A 1 782 ? -0.835 -20.266 6.442 1.00 92.56 782 HIS A C 1
ATOM 5681 O O . HIS A 1 782 ? -0.002 -19.411 6.741 1.00 92.56 782 HIS A O 1
ATOM 5687 N N . LYS A 1 783 ? -0.687 -21.557 6.764 1.00 94.12 783 LYS A N 1
ATOM 5688 C CA . LYS A 1 783 ? 0.452 -22.089 7.524 1.00 94.12 783 LYS A CA 1
ATOM 5689 C C . LYS A 1 783 ? 1.799 -21.741 6.875 1.00 94.12 783 LYS A C 1
ATOM 5691 O O . LYS A 1 783 ? 2.717 -21.273 7.550 1.00 94.12 783 LYS A O 1
ATOM 5696 N N . ARG A 1 784 ? 1.916 -21.888 5.546 1.00 92.50 784 ARG A N 1
ATOM 5697 C CA . ARG A 1 784 ? 3.110 -21.468 4.781 1.00 92.50 784 ARG A CA 1
ATOM 5698 C C . ARG A 1 784 ? 3.321 -19.951 4.807 1.00 92.50 784 ARG A C 1
ATOM 5700 O O . ARG A 1 784 ? 4.466 -19.518 4.919 1.00 92.50 784 ARG A O 1
ATOM 5707 N N . ALA A 1 785 ? 2.255 -19.154 4.719 1.00 90.38 785 ALA A N 1
ATOM 5708 C CA . ALA A 1 785 ? 2.333 -17.694 4.760 1.00 90.38 785 ALA A CA 1
ATOM 5709 C C . ALA A 1 785 ? 2.790 -17.172 6.136 1.00 90.38 785 ALA A C 1
ATOM 5711 O O . ALA A 1 785 ? 3.710 -16.356 6.194 1.00 90.38 785 ALA A O 1
ATOM 5712 N N . ALA A 1 786 ? 2.228 -17.693 7.233 1.00 93.88 786 ALA A N 1
ATOM 5713 C CA . ALA A 1 786 ? 2.635 -17.361 8.600 1.00 93.88 786 ALA A CA 1
ATOM 5714 C C . ALA A 1 786 ? 4.101 -17.752 8.868 1.00 93.88 786 ALA A C 1
ATOM 5716 O O . ALA A 1 786 ? 4.895 -16.929 9.325 1.00 93.88 786 ALA A O 1
ATOM 5717 N N . ALA A 1 787 ? 4.503 -18.970 8.483 1.00 94.31 787 ALA A N 1
ATOM 5718 C CA . ALA A 1 787 ? 5.892 -19.420 8.592 1.00 94.31 787 ALA A CA 1
ATOM 5719 C C . ALA A 1 787 ? 6.864 -18.586 7.731 1.00 94.31 787 ALA A C 1
ATOM 5721 O O . ALA A 1 787 ? 8.003 -18.347 8.133 1.00 94.31 787 ALA A O 1
ATOM 5722 N N . GLY A 1 788 ? 6.428 -18.124 6.553 1.00 92.62 788 GLY A N 1
ATOM 5723 C CA . GLY A 1 788 ? 7.187 -17.200 5.707 1.00 92.62 788 GLY A CA 1
ATOM 5724 C C . GLY A 1 788 ? 7.392 -15.840 6.376 1.00 92.62 788 GLY A C 1
ATOM 5725 O O . GLY A 1 788 ? 8.527 -15.389 6.508 1.00 92.62 788 GLY A O 1
ATOM 5726 N N . ALA A 1 789 ? 6.314 -15.232 6.875 1.00 92.88 789 ALA A N 1
ATOM 5727 C CA . ALA A 1 789 ? 6.354 -13.937 7.548 1.00 92.88 789 ALA A CA 1
ATOM 5728 C C . ALA A 1 789 ? 7.224 -13.954 8.821 1.00 92.88 789 ALA A C 1
ATOM 5730 O O . ALA A 1 789 ? 8.029 -13.041 9.013 1.00 92.88 789 ALA A O 1
ATOM 5731 N N . LEU A 1 790 ? 7.153 -15.016 9.634 1.00 95.25 790 LEU A N 1
ATOM 5732 C CA . LEU A 1 790 ? 8.053 -15.223 10.779 1.00 95.25 790 LEU A CA 1
ATOM 5733 C C . LEU A 1 790 ? 9.523 -15.333 10.360 1.00 95.25 790 LEU A C 1
ATOM 5735 O O . LEU A 1 790 ? 10.396 -14.719 10.974 1.00 95.25 790 LEU A O 1
ATOM 5739 N N . ARG A 1 791 ? 9.808 -16.093 9.297 1.00 95.12 791 ARG A N 1
ATOM 5740 C CA . ARG A 1 791 ? 11.170 -16.275 8.780 1.00 95.12 791 ARG A CA 1
ATOM 5741 C C . ARG A 1 791 ? 11.765 -14.956 8.292 1.00 95.12 791 ARG A C 1
ATOM 5743 O O . ARG A 1 791 ? 12.925 -14.666 8.5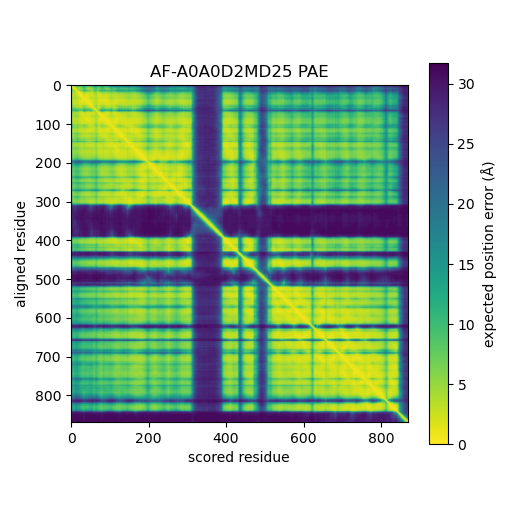83 1.00 95.12 791 ARG A O 1
ATOM 5750 N N . ASP A 1 792 ? 10.985 -14.162 7.569 1.00 91.38 792 ASP A N 1
ATOM 5751 C CA . ASP A 1 792 ? 11.441 -12.887 7.017 1.00 91.38 792 ASP A CA 1
ATOM 5752 C C . ASP A 1 792 ? 11.569 -11.807 8.103 1.00 91.38 792 ASP A C 1
ATOM 5754 O O . ASP A 1 792 ? 12.540 -11.046 8.092 1.00 91.38 792 ASP A O 1
ATOM 5758 N N . TRP A 1 793 ? 10.686 -11.809 9.109 1.00 94.75 793 TRP A N 1
ATOM 5759 C CA . TRP A 1 793 ? 10.847 -11.011 10.328 1.00 94.75 793 TRP A CA 1
ATOM 5760 C C . TRP A 1 793 ? 12.150 -11.343 11.068 1.00 94.75 793 TRP A C 1
ATOM 5762 O O . TRP A 1 793 ? 12.957 -10.442 11.309 1.00 94.75 793 TRP A O 1
ATOM 5772 N N . ALA A 1 794 ? 12.396 -12.624 11.370 1.00 94.69 794 ALA A N 1
ATOM 5773 C CA . ALA A 1 794 ? 13.576 -13.061 12.114 1.00 94.69 794 ALA A CA 1
ATOM 5774 C C . ALA A 1 794 ? 14.881 -12.757 11.359 1.00 94.69 794 ALA A C 1
ATOM 5776 O O . ALA A 1 794 ? 15.844 -12.269 11.953 1.00 94.69 794 ALA A O 1
ATOM 5777 N N . ARG A 1 795 ? 14.907 -12.965 10.033 1.00 93.62 795 ARG A N 1
ATOM 5778 C CA . ARG A 1 795 ? 16.026 -12.558 9.162 1.00 93.62 795 ARG A CA 1
ATOM 5779 C C . ARG A 1 795 ? 16.280 -11.055 9.230 1.00 93.62 795 ARG A C 1
ATOM 5781 O O . ARG A 1 795 ? 17.420 -10.641 9.430 1.00 93.62 795 ARG A O 1
ATOM 5788 N N . ALA A 1 796 ? 15.232 -10.242 9.089 1.00 90.19 796 ALA A N 1
ATOM 5789 C CA . ALA A 1 796 ? 15.349 -8.790 9.154 1.00 90.19 796 ALA A CA 1
ATOM 5790 C C . ALA A 1 796 ? 15.828 -8.315 10.537 1.00 90.19 796 ALA A C 1
ATOM 5792 O O . ALA A 1 796 ? 16.677 -7.423 10.602 1.00 90.19 796 ALA A O 1
ATOM 5793 N N . ARG A 1 797 ? 15.361 -8.939 11.632 1.00 90.44 797 ARG A N 1
ATOM 5794 C CA . ARG A 1 797 ? 15.794 -8.572 12.986 1.00 90.44 797 ARG A CA 1
ATOM 5795 C C . ARG A 1 797 ? 17.246 -8.958 13.253 1.00 90.44 797 ARG A C 1
ATOM 5797 O O . ARG A 1 797 ? 17.991 -8.095 13.710 1.00 90.44 797 ARG A O 1
ATOM 5804 N N . ARG A 1 798 ? 17.682 -10.172 12.883 1.00 90.94 798 ARG A N 1
ATOM 5805 C CA . ARG A 1 798 ? 19.099 -10.588 12.977 1.00 90.94 798 ARG A CA 1
ATOM 5806 C C . ARG A 1 798 ? 20.009 -9.697 12.133 1.00 90.94 798 ARG A C 1
ATOM 5808 O O . ARG A 1 798 ? 21.053 -9.277 12.612 1.00 90.94 798 ARG A O 1
ATOM 5815 N N . ALA A 1 799 ? 19.596 -9.321 10.921 1.00 87.88 799 ALA A N 1
ATOM 5816 C CA . ALA A 1 799 ? 20.351 -8.376 10.095 1.00 87.88 799 ALA A CA 1
ATOM 5817 C C . ALA A 1 799 ? 20.444 -6.969 10.722 1.00 87.88 799 ALA A C 1
ATOM 5819 O O . ALA A 1 799 ? 21.447 -6.284 10.538 1.00 87.88 799 ALA A O 1
ATOM 5820 N N . ALA A 1 800 ? 19.424 -6.525 11.465 1.00 85.50 800 ALA A N 1
ATOM 5821 C CA . ALA A 1 800 ? 19.473 -5.274 12.223 1.00 85.50 800 ALA A CA 1
ATOM 5822 C C . ALA A 1 800 ? 20.372 -5.383 13.470 1.00 85.50 800 ALA A C 1
ATOM 5824 O O . ALA A 1 800 ? 21.210 -4.513 13.678 1.00 85.50 800 ALA A O 1
ATOM 5825 N N . ALA A 1 801 ? 20.256 -6.467 14.242 1.00 84.56 801 ALA A N 1
ATOM 5826 C CA . ALA A 1 801 ? 21.108 -6.756 15.397 1.00 84.56 801 ALA A CA 1
ATOM 5827 C C . ALA A 1 801 ? 22.594 -6.854 15.005 1.00 84.56 801 ALA A C 1
ATOM 5829 O O . ALA A 1 801 ? 23.445 -6.205 15.608 1.00 84.56 801 ALA A O 1
ATOM 5830 N N . GLN A 1 802 ? 22.906 -7.570 13.921 1.00 85.19 802 GLN A N 1
ATOM 5831 C CA . GLN A 1 802 ? 24.269 -7.692 13.403 1.00 85.19 802 GLN A CA 1
ATOM 5832 C C . GLN A 1 802 ? 24.871 -6.335 13.013 1.00 85.19 802 GLN A C 1
ATOM 5834 O O . GLN A 1 802 ? 26.053 -6.105 13.248 1.00 85.19 802 GLN A O 1
ATOM 5839 N N . ARG A 1 803 ? 24.072 -5.410 12.460 1.00 81.75 803 ARG A N 1
ATOM 5840 C CA . ARG A 1 803 ? 24.538 -4.045 12.154 1.00 81.75 803 ARG A CA 1
ATOM 5841 C C . ARG A 1 803 ? 24.893 -3.257 13.412 1.00 81.75 803 ARG A C 1
ATOM 5843 O O . ARG A 1 803 ? 25.850 -2.498 13.361 1.00 81.75 803 ARG A O 1
ATOM 5850 N N . LEU A 1 804 ? 24.156 -3.439 14.509 1.00 79.19 804 LEU A N 1
ATOM 5851 C CA . LEU A 1 804 ? 24.467 -2.805 15.795 1.00 79.19 804 LEU A CA 1
ATOM 5852 C C . LEU A 1 804 ? 25.762 -3.379 16.386 1.00 79.19 804 LEU A C 1
ATOM 5854 O O . LEU A 1 804 ? 26.632 -2.613 16.780 1.00 79.19 804 LEU A O 1
ATOM 5858 N N . ILE A 1 805 ? 25.945 -4.705 16.336 1.00 79.88 805 ILE A N 1
ATOM 5859 C CA . ILE A 1 805 ? 27.197 -5.371 16.744 1.00 79.88 805 ILE A CA 1
ATOM 5860 C C . ILE A 1 805 ? 28.389 -4.856 15.922 1.00 79.88 805 ILE A C 1
ATOM 5862 O O . ILE A 1 805 ? 29.409 -4.477 16.486 1.00 79.88 805 ILE A O 1
ATOM 5866 N N . THR A 1 806 ? 28.267 -4.805 14.592 1.00 79.69 806 THR A N 1
ATOM 5867 C CA . THR A 1 806 ? 29.346 -4.327 13.713 1.00 79.69 806 THR A CA 1
ATOM 5868 C C . THR A 1 806 ? 29.618 -2.828 13.875 1.00 79.69 806 THR A C 1
ATOM 5870 O O . THR A 1 806 ? 30.768 -2.420 13.755 1.00 79.69 806 THR A O 1
ATOM 5873 N N . ALA A 1 807 ? 28.603 -2.009 14.173 1.00 75.31 807 ALA A N 1
ATOM 5874 C CA . ALA A 1 807 ? 28.792 -0.590 14.471 1.00 75.31 807 ALA A CA 1
ATOM 5875 C C . ALA A 1 807 ? 29.537 -0.382 15.800 1.00 75.31 807 ALA A C 1
ATOM 5877 O O . ALA A 1 807 ? 30.518 0.354 15.821 1.00 75.31 807 ALA A O 1
ATOM 5878 N N . ALA A 1 808 ? 29.141 -1.086 16.867 1.00 75.38 808 ALA A N 1
ATOM 5879 C CA . ALA A 1 808 ? 29.842 -1.045 18.152 1.00 75.38 808 ALA A CA 1
ATOM 5880 C C . ALA A 1 808 ? 31.292 -1.554 18.034 1.00 75.38 808 ALA A C 1
ATOM 5882 O O . ALA A 1 808 ? 32.205 -0.957 18.584 1.00 75.38 808 ALA A O 1
ATOM 5883 N N . ALA A 1 809 ? 31.545 -2.599 17.237 1.00 74.44 809 ALA A N 1
ATOM 5884 C CA . ALA A 1 809 ? 32.904 -3.091 16.994 1.00 74.44 809 ALA A CA 1
ATOM 5885 C C . ALA A 1 809 ? 33.797 -2.113 16.195 1.00 74.44 809 ALA A C 1
ATOM 5887 O O . ALA A 1 809 ? 35.023 -2.221 16.251 1.00 74.44 809 ALA A O 1
ATOM 5888 N N . ALA A 1 810 ? 33.206 -1.183 15.437 1.00 72.19 810 ALA A N 1
ATOM 5889 C CA . ALA A 1 810 ? 33.939 -0.150 14.703 1.00 72.19 810 ALA A CA 1
ATOM 5890 C C . ALA A 1 810 ? 34.278 1.074 15.575 1.00 72.19 810 ALA A C 1
ATOM 5892 O O . ALA A 1 810 ? 35.259 1.763 15.294 1.00 72.19 810 ALA A O 1
ATOM 5893 N N . ASP A 1 811 ? 33.495 1.328 16.626 1.00 69.88 811 ASP A N 1
ATOM 5894 C CA . ASP A 1 811 ? 33.662 2.459 17.536 1.00 69.88 811 ASP A CA 1
ATOM 5895 C C . ASP A 1 811 ? 34.194 1.981 18.896 1.00 69.88 811 ASP A C 1
ATOM 5897 O O . ASP A 1 811 ? 33.455 1.500 19.751 1.00 69.88 811 ASP A O 1
ATOM 5901 N N . ARG A 1 812 ? 35.511 2.103 19.106 1.00 56.62 812 ARG A N 1
ATOM 5902 C CA . ARG A 1 812 ? 36.210 1.557 20.289 1.00 56.62 812 ARG A CA 1
ATOM 5903 C C . ARG A 1 812 ? 35.793 2.185 21.630 1.00 56.62 812 ARG A C 1
ATOM 5905 O O . ARG A 1 812 ? 36.286 1.734 22.659 1.00 56.62 812 ARG A O 1
ATOM 5912 N N . ALA A 1 813 ? 34.941 3.211 21.620 1.00 56.78 813 ALA A N 1
ATOM 5913 C CA . ALA A 1 813 ? 34.372 3.841 22.810 1.00 56.78 813 ALA A CA 1
ATOM 5914 C C . ALA A 1 813 ? 32.895 3.461 23.063 1.00 56.78 813 ALA A C 1
ATOM 5916 O O . ALA A 1 813 ? 32.292 3.961 24.011 1.00 56.78 813 ALA A O 1
ATOM 5917 N N . ALA A 1 814 ? 32.291 2.608 22.227 1.00 55.50 814 ALA A N 1
ATOM 5918 C CA . ALA A 1 814 ? 30.884 2.233 22.333 1.00 55.50 814 ALA A CA 1
ATOM 5919 C C . ALA A 1 814 ? 30.664 1.011 23.245 1.00 55.50 814 ALA A C 1
ATOM 5921 O O . ALA A 1 814 ? 30.739 -0.141 22.807 1.00 55.50 814 ALA A O 1
ATOM 5922 N N . ASP A 1 815 ? 30.298 1.263 24.504 1.00 46.25 815 ASP A N 1
ATOM 5923 C CA . ASP A 1 815 ? 29.777 0.230 25.402 1.00 46.25 815 ASP A CA 1
ATOM 5924 C C . ASP A 1 815 ? 28.402 -0.269 24.921 1.00 46.25 815 ASP A C 1
ATOM 5926 O O . ASP A 1 815 ? 27.371 0.376 25.122 1.00 46.25 815 ASP A O 1
ATOM 5930 N N . GLY A 1 816 ? 28.379 -1.456 24.308 1.00 56.00 816 GLY A N 1
ATOM 5931 C CA . GLY A 1 816 ? 27.151 -2.204 24.022 1.00 56.00 816 GLY A CA 1
ATOM 5932 C C . GLY A 1 816 ? 26.949 -2.578 22.553 1.00 56.00 816 GLY A C 1
ATOM 5933 O O . GLY A 1 816 ? 26.552 -1.764 21.721 1.00 56.00 816 GLY A O 1
ATOM 5934 N N . GLY A 1 817 ? 27.125 -3.867 22.251 1.00 62.19 817 GLY A N 1
ATOM 5935 C CA . GLY A 1 817 ? 26.579 -4.480 21.039 1.00 62.19 817 GLY A CA 1
ATOM 5936 C C . GLY A 1 817 ? 25.066 -4.728 21.145 1.00 62.19 817 GLY A C 1
ATOM 5937 O O . GLY A 1 817 ? 24.388 -4.243 22.050 1.00 62.19 817 GLY A O 1
ATOM 5938 N N . SER A 1 818 ? 24.521 -5.537 20.234 1.00 70.12 818 SER A N 1
ATOM 5939 C CA . SER A 1 818 ? 23.104 -5.921 20.297 1.00 70.12 818 SER A CA 1
ATOM 5940 C C . SER A 1 818 ? 22.807 -6.783 21.529 1.00 70.12 818 SER A C 1
ATOM 5942 O O . SER A 1 818 ? 23.516 -7.755 21.795 1.00 70.12 818 SER A O 1
ATOM 5944 N N . THR A 1 819 ? 21.753 -6.449 22.277 1.00 78.56 819 THR A N 1
ATOM 5945 C CA . THR A 1 819 ? 21.388 -7.164 23.513 1.00 78.56 819 THR A CA 1
ATOM 5946 C C . THR A 1 819 ? 20.544 -8.410 23.225 1.00 78.56 819 THR A C 1
ATOM 5948 O O . THR A 1 819 ? 19.980 -8.565 22.141 1.00 78.56 819 THR A O 1
ATOM 5951 N N . MET A 1 820 ? 20.383 -9.301 24.212 1.00 80.56 820 MET A N 1
ATOM 5952 C CA . MET A 1 820 ? 19.467 -10.447 24.080 1.00 80.56 820 MET A CA 1
ATOM 5953 C C . MET A 1 820 ? 18.029 -9.997 23.773 1.00 80.56 820 MET A C 1
ATOM 5955 O O . MET A 1 820 ? 17.365 -10.621 22.952 1.00 80.56 820 MET A O 1
ATOM 5959 N N . GLN A 1 821 ? 17.585 -8.871 24.351 1.00 82.88 821 GLN A N 1
ATOM 5960 C CA . GLN A 1 821 ? 16.251 -8.295 24.123 1.00 82.88 821 GLN A CA 1
ATOM 5961 C C . GLN A 1 821 ? 15.998 -7.913 22.656 1.00 82.88 821 GLN A C 1
ATOM 5963 O O . GLN A 1 821 ? 14.852 -7.829 22.216 1.00 82.88 821 GLN A O 1
ATOM 5968 N N . GLU A 1 822 ? 17.060 -7.696 21.884 1.00 83.75 822 GLU A N 1
ATOM 5969 C CA . GLU A 1 822 ? 16.979 -7.357 20.472 1.00 83.75 822 GLU A CA 1
ATOM 5970 C C . GLU A 1 822 ? 16.870 -8.565 19.537 1.00 83.75 822 GLU A C 1
ATOM 5972 O O . GLU A 1 822 ? 16.508 -8.392 18.372 1.00 83.75 822 GLU A O 1
ATOM 5977 N N . GLN A 1 823 ? 17.162 -9.776 20.008 1.00 89.44 823 GLN A N 1
ATOM 5978 C CA . GLN A 1 823 ? 17.167 -10.974 19.171 1.00 89.44 823 GLN A CA 1
ATOM 5979 C C . GLN A 1 823 ? 15.739 -11.494 18.914 1.00 89.44 823 GLN A C 1
ATOM 5981 O O . GLN A 1 823 ? 14.871 -11.361 19.782 1.00 89.44 823 GLN A O 1
ATOM 5986 N N . PRO A 1 824 ? 15.438 -12.103 17.747 1.00 93.19 824 PRO A N 1
ATOM 5987 C CA . PRO A 1 824 ? 14.105 -12.655 17.479 1.00 93.19 824 PRO A CA 1
ATOM 5988 C C . PRO A 1 824 ? 13.714 -13.805 18.424 1.00 93.19 824 PRO A C 1
ATOM 5990 O O . PRO A 1 824 ? 12.531 -14.093 18.592 1.00 93.19 824 PRO A O 1
ATOM 5993 N N . GLU A 1 825 ? 14.679 -14.433 19.091 1.00 93.56 825 GLU A N 1
ATOM 5994 C CA . GLU A 1 825 ? 14.476 -15.424 20.150 1.00 93.56 825 GLU A CA 1
ATOM 5995 C C . GLU A 1 825 ? 13.624 -14.872 21.315 1.00 93.56 825 GLU A C 1
ATOM 5997 O O . GLU A 1 825 ? 12.932 -15.634 21.986 1.00 93.56 825 GLU A O 1
ATOM 6002 N N . MET A 1 826 ? 13.546 -13.546 21.487 1.00 93.81 826 MET A N 1
ATOM 6003 C CA . MET A 1 826 ? 12.646 -12.888 22.445 1.00 93.81 826 MET A CA 1
ATOM 6004 C C . MET A 1 826 ? 11.152 -13.054 22.147 1.00 93.81 826 MET A C 1
ATOM 6006 O O . MET A 1 826 ? 10.330 -12.689 22.983 1.00 93.81 826 MET A O 1
ATOM 6010 N N . ALA A 1 827 ? 10.763 -13.615 20.998 1.00 95.75 827 ALA A N 1
ATOM 6011 C CA . ALA A 1 827 ? 9.379 -14.041 20.786 1.00 95.75 827 ALA A CA 1
ATOM 6012 C C . ALA A 1 827 ? 9.017 -15.290 21.614 1.00 95.75 827 ALA A C 1
ATOM 6014 O O . ALA A 1 827 ? 7.839 -15.515 21.884 1.00 95.75 827 ALA A O 1
ATOM 6015 N N . VAL A 1 828 ? 10.001 -16.093 22.047 1.00 96.12 828 VAL A N 1
ATOM 6016 C CA . VAL A 1 828 ? 9.760 -17.366 22.747 1.00 96.12 828 VAL A CA 1
ATOM 6017 C C . VAL A 1 828 ? 9.077 -17.177 24.113 1.00 96.12 828 VAL A C 1
ATOM 6019 O O . VAL A 1 828 ? 8.072 -17.850 24.331 1.00 96.12 828 VAL A O 1
ATOM 6022 N N . PRO A 1 829 ? 9.490 -16.248 25.004 1.00 96.25 829 PRO A N 1
ATOM 6023 C CA . PRO A 1 829 ? 8.762 -15.986 26.252 1.00 96.25 829 PRO A CA 1
ATOM 6024 C C . PRO A 1 829 ? 7.297 -15.578 26.037 1.00 96.25 829 PRO A C 1
ATOM 6026 O O . PRO A 1 829 ? 6.409 -16.066 26.734 1.00 96.25 829 PRO A O 1
ATOM 6029 N N . TYR A 1 830 ? 7.018 -14.736 25.035 1.00 96.38 830 TYR A N 1
ATOM 6030 C CA . TYR A 1 830 ? 5.647 -14.342 24.691 1.00 96.38 830 TYR A CA 1
ATOM 6031 C C . TYR A 1 830 ? 4.831 -15.503 24.108 1.00 96.38 830 TYR A C 1
ATOM 6033 O O . TYR A 1 830 ? 3.630 -15.582 24.359 1.00 96.38 830 TYR A O 1
ATOM 6041 N N . LEU A 1 831 ? 5.464 -16.413 23.359 1.00 96.50 831 LEU A N 1
ATOM 6042 C CA . LEU A 1 831 ? 4.814 -17.618 22.841 1.00 96.50 831 LEU A CA 1
ATOM 6043 C C . LEU A 1 831 ? 4.494 -18.609 23.966 1.00 96.50 831 LEU A C 1
ATOM 6045 O O . LEU A 1 831 ? 3.381 -19.118 24.012 1.00 96.50 831 LEU A O 1
ATOM 6049 N N . ILE A 1 832 ? 5.418 -18.828 24.907 1.00 96.62 832 ILE A N 1
ATOM 6050 C CA . ILE A 1 832 ? 5.165 -19.636 26.112 1.00 96.62 832 ILE A CA 1
ATOM 6051 C C . ILE A 1 832 ? 3.990 -19.047 26.901 1.00 96.62 832 ILE A C 1
ATOM 6053 O O . ILE A 1 832 ? 3.093 -19.786 27.293 1.00 96.62 832 ILE A O 1
ATOM 6057 N N . HIS A 1 833 ? 3.947 -17.722 27.080 1.00 95.44 833 HIS A N 1
ATOM 6058 C CA . HIS A 1 833 ? 2.827 -17.055 27.744 1.00 95.44 833 HIS A CA 1
ATOM 6059 C C . HIS A 1 833 ? 1.492 -17.257 27.005 1.00 95.44 833 HIS A C 1
ATOM 6061 O O . HIS A 1 833 ? 0.495 -17.561 27.655 1.00 95.44 833 HIS A O 1
ATOM 6067 N N . LEU A 1 834 ? 1.462 -17.136 25.671 1.00 96.44 834 LEU A N 1
ATOM 6068 C CA . LEU A 1 834 ? 0.255 -17.400 24.873 1.00 96.44 834 LEU A CA 1
ATOM 6069 C C . LEU A 1 834 ? -0.211 -18.857 24.988 1.00 96.44 834 LEU A C 1
ATOM 6071 O O . LEU A 1 834 ? -1.397 -19.093 25.180 1.00 96.44 834 LEU A O 1
ATOM 6075 N N . LEU A 1 835 ? 0.711 -19.821 24.904 1.00 94.81 835 LEU A N 1
ATOM 6076 C CA . LEU A 1 835 ? 0.391 -21.248 25.012 1.00 94.81 835 LEU A CA 1
ATOM 6077 C C . LEU A 1 835 ? -0.080 -21.629 26.424 1.00 94.81 835 LEU A C 1
ATOM 6079 O O . LEU A 1 835 ? -1.006 -22.418 26.558 1.00 94.81 835 LEU A O 1
ATOM 6083 N N . ALA A 1 836 ? 0.492 -21.033 27.474 1.00 94.12 836 ALA A N 1
ATOM 6084 C CA . ALA A 1 836 ? 0.085 -21.287 28.858 1.00 94.12 836 ALA A CA 1
ATOM 6085 C C . ALA A 1 836 ? -1.332 -20.776 29.195 1.00 94.12 836 ALA A C 1
ATOM 6087 O O . ALA A 1 836 ? -1.938 -21.273 30.140 1.00 94.12 836 ALA A O 1
ATOM 6088 N N . HIS A 1 837 ? -1.850 -19.805 28.433 1.00 92.56 837 HIS A N 1
ATOM 6089 C CA . HIS A 1 837 ? -3.206 -19.251 28.571 1.00 92.56 837 HIS A CA 1
ATOM 6090 C C . HIS A 1 837 ? -4.113 -19.627 27.382 1.00 92.56 837 HIS A C 1
ATOM 6092 O O . HIS A 1 837 ? -5.124 -18.969 27.143 1.00 92.56 837 HIS A O 1
ATOM 6098 N N . HIS A 1 838 ? -3.733 -20.640 26.600 1.00 92.69 838 HIS A N 1
ATOM 6099 C CA . HIS A 1 838 ? -4.531 -21.130 25.478 1.00 92.69 838 HIS A CA 1
ATOM 6100 C C . HIS A 1 838 ? -5.743 -21.922 26.000 1.00 92.69 838 HIS A C 1
ATOM 6102 O O . HIS A 1 838 ? -5.560 -22.690 26.944 1.00 92.69 838 HIS A O 1
ATOM 6108 N N . PRO A 1 839 ? -6.946 -21.815 25.402 1.00 90.50 839 PRO A N 1
ATOM 6109 C CA . PRO A 1 839 ? -8.115 -22.585 25.847 1.00 90.50 839 PRO A CA 1
ATOM 6110 C C . PRO A 1 839 ? -7.867 -24.103 25.815 1.00 90.50 839 PRO A C 1
ATOM 6112 O O . PRO A 1 839 ? -8.210 -24.803 26.762 1.00 90.50 839 PRO A O 1
ATOM 6115 N N . ASP A 1 840 ? -7.171 -24.598 24.785 1.00 89.25 840 ASP A N 1
ATOM 6116 C CA . ASP A 1 840 ? -6.794 -26.019 24.668 1.00 89.25 840 ASP A CA 1
ATOM 6117 C C . ASP A 1 840 ? -5.663 -26.465 25.619 1.00 89.25 840 ASP A C 1
ATOM 6119 O O . ASP A 1 840 ? -5.295 -27.643 25.627 1.00 89.25 840 ASP A O 1
ATOM 6123 N N . MET A 1 841 ? -5.049 -25.557 26.390 1.00 86.69 841 MET A N 1
ATOM 6124 C CA . MET A 1 841 ? -3.993 -25.934 27.331 1.00 86.69 841 MET A CA 1
ATOM 6125 C C . MET A 1 841 ? -4.623 -26.713 28.495 1.00 86.69 841 MET A C 1
ATOM 6127 O O . MET A 1 841 ? -5.455 -26.157 29.215 1.00 86.69 841 MET A O 1
ATOM 6131 N N . PRO A 1 842 ? -4.243 -27.984 28.737 1.00 80.44 842 PRO A N 1
ATOM 6132 C CA . PRO A 1 842 ? -4.875 -28.782 29.776 1.00 80.44 842 PRO A CA 1
ATOM 6133 C C . PRO A 1 842 ? -4.642 -28.148 31.148 1.00 80.44 842 PRO A C 1
ATOM 6135 O O . PRO A 1 842 ? -3.516 -28.104 31.651 1.00 80.44 842 PRO A O 1
ATOM 6138 N N . VAL A 1 843 ? -5.728 -27.690 31.776 1.00 71.12 843 VAL A N 1
ATOM 6139 C CA . VAL A 1 843 ? -5.703 -27.200 33.155 1.00 71.12 843 VAL A CA 1
ATOM 6140 C C . VAL A 1 843 ? -5.267 -28.355 34.050 1.00 71.12 843 VAL A C 1
ATOM 6142 O O . VAL A 1 843 ? -6.021 -29.307 34.268 1.00 71.12 843 VAL A O 1
ATOM 6145 N N . VAL A 1 844 ? -4.043 -28.274 34.576 1.00 55.88 844 VAL A N 1
ATOM 6146 C CA . VAL A 1 844 ? -3.515 -29.250 35.534 1.00 55.88 844 VAL A CA 1
ATOM 6147 C C . VAL A 1 844 ? -4.334 -29.138 36.816 1.00 55.88 844 VAL A C 1
ATOM 6149 O O . VAL A 1 844 ? -4.026 -28.347 37.707 1.00 55.88 844 VAL A O 1
ATOM 6152 N N . ARG A 1 845 ? -5.403 -29.938 36.912 1.00 43.97 845 ARG A N 1
ATOM 6153 C CA . ARG A 1 845 ? -6.152 -30.129 38.154 1.00 43.97 845 ARG A CA 1
ATOM 6154 C C . ARG A 1 845 ? -5.178 -30.677 39.189 1.00 43.97 845 ARG A C 1
ATOM 6156 O O . ARG A 1 845 ? -4.735 -31.820 39.094 1.00 43.97 845 ARG A O 1
ATOM 6163 N N . SER A 1 846 ? -4.836 -29.845 40.164 1.00 41.94 846 SER A N 1
ATOM 6164 C CA . SER A 1 846 ? -3.904 -30.161 41.240 1.00 41.94 846 SER A CA 1
ATOM 6165 C C . SER A 1 846 ? -4.505 -31.194 42.196 1.00 41.94 846 SER A C 1
ATOM 6167 O O . SER A 1 846 ? -4.988 -30.841 43.267 1.00 41.94 846 SER A O 1
ATOM 6169 N N . ASN A 1 847 ? -4.498 -32.469 41.799 1.00 42.00 847 ASN A N 1
ATOM 6170 C CA . ASN A 1 847 ? -4.826 -33.586 42.689 1.00 42.00 847 ASN A CA 1
ATOM 6171 C C . ASN A 1 847 ? -4.022 -34.873 42.426 1.00 42.00 847 ASN A C 1
ATOM 6173 O O . ASN A 1 847 ? -4.293 -35.910 43.025 1.00 42.00 847 ASN A O 1
ATOM 6177 N N . THR A 1 848 ? -2.986 -34.810 41.588 1.00 40.47 848 THR A N 1
ATOM 6178 C CA . THR A 1 848 ? -1.937 -35.835 41.508 1.00 40.47 848 THR A CA 1
ATOM 6179 C C . THR A 1 848 ? -0.575 -35.184 41.714 1.00 40.47 848 THR A C 1
ATOM 6181 O O . THR A 1 848 ? -0.253 -34.157 41.115 1.00 40.47 848 THR A O 1
ATOM 6184 N N . ARG A 1 849 ? 0.234 -35.766 42.610 1.00 38.28 849 ARG A N 1
ATOM 6185 C CA . ARG A 1 849 ? 1.614 -35.328 42.863 1.00 38.28 849 ARG A CA 1
ATOM 6186 C C . ARG A 1 849 ? 2.409 -35.420 41.560 1.00 38.28 849 ARG A C 1
ATOM 6188 O O . ARG A 1 849 ? 2.634 -36.519 41.063 1.00 38.28 849 ARG A O 1
ATOM 6195 N N . CYS A 1 850 ? 2.861 -34.286 41.034 1.00 34.88 850 CYS A N 1
ATOM 6196 C CA . CYS A 1 850 ? 3.819 -34.268 39.934 1.00 34.88 850 CYS A CA 1
ATOM 6197 C C . CYS A 1 850 ? 5.217 -34.597 40.501 1.00 34.88 850 CYS A C 1
ATOM 6199 O O . CYS A 1 850 ? 5.688 -33.846 41.359 1.00 34.88 850 CYS A O 1
ATOM 6201 N N . PRO A 1 851 ? 5.892 -35.683 40.074 1.00 38.66 851 PRO A N 1
ATOM 6202 C CA . PRO A 1 851 ? 7.123 -36.174 40.708 1.00 38.66 851 PRO A CA 1
ATOM 6203 C C . PRO A 1 851 ? 8.392 -35.380 40.334 1.00 38.66 851 PRO A C 1
ATOM 6205 O O . PRO A 1 851 ? 9.499 -35.866 40.519 1.00 38.66 851 PRO A O 1
ATOM 6208 N N . LEU A 1 852 ? 8.252 -34.161 39.802 1.00 38.59 852 LEU A N 1
ATOM 6209 C CA . LEU A 1 852 ? 9.355 -33.315 39.321 1.00 38.59 852 LEU A CA 1
ATOM 6210 C C . LEU A 1 852 ? 9.483 -32.016 40.129 1.00 38.59 852 LEU A C 1
ATOM 6212 O O . LEU A 1 852 ? 9.685 -30.933 39.580 1.00 38.59 852 LEU A O 1
ATOM 6216 N N . ARG A 1 853 ? 9.333 -32.117 41.455 1.00 34.72 853 ARG A N 1
ATOM 6217 C CA . ARG A 1 853 ? 9.529 -30.997 42.384 1.00 34.72 853 ARG A CA 1
ATOM 6218 C C . ARG A 1 853 ? 10.420 -31.371 43.569 1.00 34.72 853 ARG A C 1
ATOM 6220 O O . ARG A 1 853 ? 10.032 -31.210 44.721 1.00 34.72 853 ARG A O 1
ATOM 6227 N N . GLU A 1 854 ? 11.643 -31.797 43.272 1.00 30.38 854 GLU A N 1
ATOM 6228 C CA . GLU A 1 854 ? 12.756 -31.597 44.203 1.00 30.38 854 GLU A CA 1
ATOM 6229 C C . GLU A 1 854 ? 13.424 -30.246 43.896 1.00 30.38 854 GLU A C 1
ATOM 6231 O O . GLU A 1 854 ? 13.800 -29.992 42.747 1.00 30.38 854 GLU A O 1
ATOM 6236 N N . PRO A 1 855 ? 13.528 -29.328 44.873 1.00 36.44 855 PRO A N 1
ATOM 6237 C CA . PRO A 1 855 ? 14.185 -28.049 44.665 1.00 36.44 855 PRO A CA 1
ATOM 6238 C C . PRO A 1 855 ? 15.705 -28.226 44.726 1.00 36.44 855 PRO A C 1
ATOM 6240 O O . PRO A 1 855 ? 16.265 -28.450 45.798 1.00 36.44 855 PRO A O 1
ATOM 6243 N N . ILE A 1 856 ? 16.389 -28.039 43.594 1.00 33.78 856 ILE A N 1
ATOM 6244 C CA . ILE A 1 856 ? 17.846 -27.857 43.582 1.00 33.78 856 ILE A CA 1
ATOM 6245 C C . ILE A 1 856 ? 18.159 -26.466 44.155 1.00 33.78 856 ILE A C 1
ATOM 6247 O O . ILE A 1 856 ? 18.315 -25.485 43.429 1.00 33.78 856 ILE A O 1
ATOM 6251 N N . LEU A 1 857 ? 18.228 -26.389 45.483 1.00 33.06 857 LEU A N 1
ATOM 6252 C CA . LEU A 1 857 ? 18.932 -25.338 46.209 1.00 33.06 857 LEU A CA 1
ATOM 6253 C C . LEU A 1 857 ? 20.277 -25.909 46.681 1.00 33.06 857 LEU A C 1
ATOM 6255 O O . LEU A 1 857 ? 20.296 -27.008 47.239 1.00 33.06 857 LEU A O 1
ATOM 6259 N N . PRO A 1 858 ? 21.401 -25.196 46.494 1.00 31.89 858 PRO A N 1
ATOM 6260 C CA . PRO A 1 858 ? 22.682 -25.640 47.020 1.00 31.89 858 PRO A CA 1
ATOM 6261 C C . PRO A 1 858 ? 22.664 -25.521 48.548 1.00 31.89 858 PRO A C 1
ATOM 6263 O O . PRO A 1 858 ? 22.661 -24.416 49.090 1.00 31.89 858 PRO A O 1
ATOM 6266 N N . GLN A 1 859 ? 22.652 -26.653 49.252 1.00 31.89 859 GLN A N 1
ATOM 6267 C CA . GLN A 1 859 ? 22.820 -26.646 50.703 1.00 31.89 859 GLN A CA 1
ATOM 6268 C C . GLN A 1 859 ? 24.269 -26.286 51.048 1.00 31.89 859 GLN A C 1
ATOM 6270 O O . GLN A 1 859 ? 25.202 -27.033 50.753 1.00 31.89 859 GLN A O 1
ATOM 6275 N N . SER A 1 860 ? 24.452 -25.138 51.702 1.00 35.06 860 SER A N 1
ATOM 6276 C CA . SER A 1 860 ? 25.667 -24.830 52.458 1.00 35.06 860 SER A CA 1
ATOM 6277 C C . SER A 1 860 ? 25.877 -25.916 53.517 1.00 35.06 860 SER A C 1
ATOM 6279 O O . SER A 1 860 ? 24.972 -26.183 54.306 1.00 35.06 860 SER A O 1
ATOM 6281 N N . GLY A 1 861 ? 27.034 -26.574 53.485 1.00 32.81 861 GLY A N 1
ATOM 6282 C CA . GLY A 1 861 ? 27.180 -27.901 54.079 1.00 32.81 861 GLY A CA 1
ATOM 6283 C C . GLY A 1 861 ? 27.287 -27.965 55.605 1.00 32.81 861 GLY A C 1
ATOM 6284 O O . GLY A 1 861 ? 27.672 -27.006 56.271 1.00 32.81 861 GLY A O 1
ATOM 6285 N N . GLN A 1 862 ? 27.056 -29.174 56.115 1.00 30.02 862 GLN A N 1
ATOM 6286 C CA . GLN A 1 862 ? 27.710 -29.752 57.293 1.00 30.02 862 GLN A CA 1
ATOM 6287 C C . GLN A 1 862 ? 27.942 -31.264 57.049 1.00 30.02 862 GLN A C 1
ATOM 6289 O O . GLN A 1 862 ? 27.418 -31.796 56.067 1.00 30.02 862 GLN A O 1
ATOM 6294 N N . PRO A 1 863 ? 28.847 -31.927 57.797 1.00 37.91 863 PRO A N 1
ATOM 6295 C CA . PRO A 1 863 ? 29.733 -32.912 57.177 1.00 37.91 863 PRO A CA 1
ATOM 6296 C C . PRO A 1 863 ? 29.355 -34.389 57.383 1.00 37.91 863 PRO A C 1
ATOM 6298 O O . PRO A 1 863 ? 28.768 -34.775 58.386 1.00 37.91 863 PRO A O 1
ATOM 6301 N N . SER A 1 864 ? 29.832 -35.208 56.438 1.00 36.38 864 SER A N 1
ATOM 6302 C CA . SER A 1 864 ? 30.323 -36.589 56.604 1.00 36.38 864 SER A CA 1
ATOM 6303 C C . SER A 1 864 ? 29.554 -37.584 57.495 1.00 36.38 864 SER A C 1
ATOM 6305 O O . SER A 1 864 ? 29.741 -37.603 58.711 1.00 36.38 864 SER A O 1
ATOM 6307 N N . ALA A 1 865 ? 28.925 -38.582 56.863 1.00 31.42 865 ALA A N 1
ATOM 6308 C CA . ALA A 1 865 ? 28.953 -39.968 57.348 1.00 31.42 865 ALA A CA 1
ATOM 6309 C C . ALA A 1 865 ? 28.765 -40.981 56.196 1.00 31.42 865 ALA A C 1
ATOM 6311 O O . ALA A 1 865 ? 27.988 -40.755 55.274 1.00 31.42 865 ALA A O 1
ATOM 6312 N N . SER A 1 866 ? 29.518 -42.079 56.284 1.00 30.94 866 SER A N 1
ATOM 6313 C CA . SER A 1 866 ? 29.447 -43.369 55.562 1.00 30.94 866 SER A CA 1
ATOM 6314 C C . SER A 1 866 ? 28.101 -43.758 54.909 1.00 30.94 866 SER A C 1
ATOM 6316 O O . SER A 1 866 ? 27.076 -43.678 55.573 1.00 30.94 866 SER A O 1
ATOM 6318 N N . LEU A 1 867 ? 28.036 -44.153 53.625 1.00 32.50 867 LEU A N 1
ATOM 6319 C CA . LEU A 1 867 ? 28.533 -45.390 52.956 1.00 32.50 867 LEU A CA 1
ATOM 6320 C C . LEU A 1 867 ? 27.609 -46.625 53.083 1.00 32.50 867 LEU A C 1
ATOM 6322 O O . LEU A 1 867 ? 27.387 -47.099 54.192 1.00 32.50 867 LEU A O 1
ATOM 6326 N N . ARG A 1 868 ? 27.309 -47.222 51.910 1.00 30.39 868 ARG A N 1
ATOM 6327 C CA . ARG A 1 868 ? 26.625 -48.512 51.630 1.00 30.39 868 ARG A CA 1
ATOM 6328 C C . ARG A 1 868 ? 25.094 -48.485 51.795 1.00 30.39 868 ARG A C 1
ATOM 6330 O O . ARG A 1 868 ? 24.604 -47.946 52.777 1.00 30.39 868 ARG A O 1
ATOM 6337 N N . GLU A 1 869 ? 24.300 -49.026 50.868 1.00 32.28 869 GLU A N 1
ATOM 6338 C CA . GLU A 1 869 ? 24.576 -49.824 49.645 1.00 32.28 869 GLU A CA 1
ATOM 6339 C C . GLU A 1 869 ? 23.831 -49.257 48.423 1.00 32.28 869 GLU A C 1
ATOM 6341 O O . GLU A 1 869 ? 22.705 -48.746 48.613 1.00 32.28 869 GLU A O 1
#

Nearest PDB structures (foldseek):
  5f0n-assembly1_A  TM=6.553E-01  e=9.935E-11  Lachancea thermotolerans
  5frs-assembly1_A  TM=4.603E-01  e=7.185E-04  Saccharomyces cerevisiae
  4zj7-assembly1_A  TM=2.613E-01  e=5.413E-04  Saccharomyces cerevisiae S288C
  3w3x-assembly1_A  TM=2.500E-01  e=6.935E-04  Saccharomyces cerevisiae
  5h2v-assembly1_A  TM=2.085E-01  e=3.666E-04  Saccharomyces cerevisiae S288C

Mean predicted aligned error: 13.81 Å

Radius of gyration: 34.98 Å; Cα contacts (8 Å, |Δi|>4): 1068; chains: 1; bounding box: 75×95×144 Å

Sequence (869 aa):
MELVQLAAQMVGSLKSEEMRTKVLEGVFERLRDPDEKVRIAACKAACAVASAHPALVADSAAAAGGGPIHLEEVSVRMRDLRPAVRRAAVVGLMALFRGRVSKGGLAGGKGVYWIPARAIMCACADAPLRQELETAVWRDGLLGPSAAPGLVAQVWVEVWRQAAPHEVSKVVVLLEAKALLQFEALSFLECRRLLAGTEGDQRAGLQAKMDAAARKLAKRLPDPFKAEQQLAALRDVRDNRVAASLLAALALGAKSEAAARARSDALQRVNSKSPLADFLRLLLAYAQPSLLPQEAAGALLDLAAGVVPKSGHAAGRIGRGGDVEGRDDAEGEEDEEKEGSGGSGEDVEDEEGAGARGGKRRRRGAGARAGARKQRKVEATGGAQEGDGEGSAVAPEVAEAARAVCRQVSKSAGGLFAGQTERLSAMLAGGARDGGGDKGSGEEEEGAARGELRALAAQLLSRWARVAAGLSPSCAAAGAASAQPAAGSGAGERPLRQGRGAAAAAAEGAPLAEGGAALEPLRAALLRVASEGPPKAARHAVAALHFLYGAAIHQELGSLCGRLARGLTPKRAGDALALAHVHALSAIGQYIPDALAPHSEALSEFVTNRLLGAYISHPGNGGGGGAELSVAEPGFEVAAKCGAIRALARALTPEIDGDEVRVETIRATCAFIDELQRLLDVEAPPEWLPAHAAPEQEGAVRLAAARAVLRLVRRHDVRLPQPAYCLAALTMQDPVVDVRRLFAAKLAAAIHYFNVRPRYHQLSAKLAAMMALGAADPVPQHKRAAAGALRDWARARRAAAQRLITAAAADRAADGGSTMQEQPEMAVPYLIHLLAHHPDMPVVRSNTRCPLREPILPQSGQPSASLRE

Foldseek 3Di:
DVLLVCLLVCLVPDPDPVVNVVSQVVLLVQCVPPDLVSVLSSLLSLLSNCLNPVVSAALDCVRVVNDSGHLVSLLVQCPDPDPSSVLSSLVSLLVSQLSQCVVPPPVSNPSSLQNVLSSLLSCLVPVVSVLCCLQPPLLQASNGVLDDLLSLLLSVLVNLVPHDPVSVVSVLVLLLLQLVLLLLLQQLLQLLVPLVPDDDPVNVVSVVSNLVSQQVNLVSAPHSVLSSVLSVVVSPDPDNLLSVLLLQLSFQQRAPVSNVVSLVVNCVVPDVPDPNSVSSSSSSSRNASSHNALSSLLSLLCLLLQHRPPDPPPPDCPDDDDDDDDDDDDDDDDDDDDDDDDDDDDDDDDDDDDDDDDDDDDDDDDDDDDDDDDDDDDDDDDDPDDDPDDRDTNDVSSSVSSLVVLVSNLVSNLSSCLLVLVSLLCLLVQHDDPDPDDDDDPPLVSVVSSLSSLLSSLSSLLSNLQSLLSHQLVSSCSSVPPDDDDDDDDDDDDDDDDDPDCVVCNNQPQNCQPVPPPCVSVLVSLLCCLQAGQLSNVLSSLSSCCSRNPPNCLVVLLVVLVVLLVVLDLVCLQPRRVLSSLSNLLNCLQAPVVSCLVRLQVLLCSLQVRNLLDHHDDSDPDDPPDDDAALVPQDDSLVSNLSSLLSSLSSLFYNDPDDDRRPSSVVSVLVSLVVLLQLLDPVRQDPSAPPPRDLSSSLNSNLSSLSSVLSNCVRCVVPRDPSSLLSSLCLCVRPDPVSVVSSLVSLLVSLVVQLVPQVRQLVSLLSLLSLVVNCPPPDVVSNVSSVVSSVVSQVSLVVVQVVQQVVQVVPVPDDDGRDPSSHSCSSVVSNVSSQCPDPPNDDPPPDDDDPPDDDPDDDPDDDDDDDDD

Secondary structure (DSSP, 8-state):
-HHHHHHHHHHHH---HHHHHHHHHHHHHGGG-S-HHHHHHHHHHHHHHHHH-GGGSBSSTTTTTT-S-BHHHHHHGGG-SSHHHHHHHHHHHHHHHHHHHHHHHHHHTTT-THHHHHHHHHHTT-HHHHHHIIIIISTT-SS-TTS-HHHHHHHHHHHHHHS-HHHHHHHHHHHHHHHHHHHHHHHHHHHHHHGGG--HHHHHHHHHHHHHHHHHHHTTSS-HHHHHHHHHHHHH-S-HHHHHHHHHHH-TT--HHHHHHHHHHHHHHS-TTSHHHHHHHHHHHHHS-TTS-HHHHHHHHHHHTTPPPP----------------------------------------------------------------------------------PPPHHHHHHHHHHHHHHHHH-GGGGGGGHHHHHHHHHT---------SSHHHHHHHHHHHHHHHHHHHHHHHHHHHTTS-HHHHHTTT-------------------TTTTTGGGS--TTTT-HHHHHHHHHHHHHHHHHS-HHHHHHHHHHHHHHHGGGGHHHHHHHHHHHHHH--GGGTT-HHHHHHHHHHHHHHHH-HHHHGGGHHHHHHHIIIIITTS----S-----TT----SS---HHHHHHHHHHHHHHHHTS-SSS-S---HHHHHHHHHHHHHHHHTT-SSS--TTS-TT--HHHHHHHHHHHHHHHHHHHHHHGGG--HHHHHHHHHGGG-SSHHHHHHHHHHHHHHHHHHHTSGGGHHHHHHHHHHHHGGGG-SSHHHHHHHHHHHHHHHHHHHHHHHHHHHHHHH-TT------GGGSGGGHHHHHHHHHHT-TTS----S-S--S------------------

Organism: NCBI:txid145388

Solvent-accessible surface area (backbone atoms only — not comparable to full-atom values): 48686 Å² total; per-residue (Å²): 114,68,70,42,71,44,40,42,62,49,50,75,67,49,86,50,65,70,61,36,49,55,53,48,51,56,40,56,55,31,58,74,44,90,50,62,68,52,23,30,41,20,30,42,25,56,30,46,30,41,60,76,40,52,92,80,36,28,51,30,57,78,73,29,77,74,48,91,57,28,53,51,64,47,55,59,33,43,70,42,94,49,68,69,33,17,49,34,22,43,55,27,50,52,49,33,46,36,55,32,26,77,74,43,46,75,74,39,33,62,70,48,37,40,51,64,28,51,47,39,35,42,27,77,76,31,67,72,56,30,54,49,38,32,64,70,60,35,44,53,11,76,72,39,81,87,55,40,36,35,57,56,24,54,51,51,36,47,25,65,71,64,26,54,75,74,23,49,52,33,44,48,54,51,47,24,54,21,43,52,38,26,49,32,48,47,49,25,47,48,33,58,60,53,54,77,79,48,63,71,71,62,29,56,54,40,47,54,51,24,54,52,26,39,58,58,40,15,70,74,46,99,50,35,68,63,37,42,54,44,48,52,53,59,67,69,51,82,61,61,62,45,49,53,22,47,46,48,33,52,31,34,33,40,46,66,66,58,19,50,52,23,44,47,53,28,42,66,73,37,60,69,88,36,75,57,32,55,48,50,54,53,50,48,36,50,27,40,58,33,71,58,34,37,59,20,43,48,24,30,50,33,29,39,70,39,39,67,44,74,77,63,86,81,72,81,87,74,87,77,83,86,83,94,81,90,81,84,91,84,90,82,90,82,88,86,81,92,85,81,89,86,82,88,77,90,80,83,91,80,91,85,88,87,87,83,91,87,83,88,84,89,87,89,82,89,84,82,89,84,88,89,78,90,87,86,82,95,79,86,89,76,79,91,70,89,71,78,86,73,80,71,70,46,56,65,70,58,17,50,43,22,41,48,50,52,62,54,43,30,75,57,28,18,46,54,53,40,49,36,58,68,62,38,39,41,36,51,74,55,59,95,70,93,65,94,72,84,92,70,84,54,68,59,60,52,48,50,53,46,42,52,42,24,25,48,28,23,43,42,46,27,30,18,22,54,52,27,52,73,40,59,33,75,49,36,35,59,14,69,66,85,83,76,83,89,75,89,80,81,87,89,85,84,86,82,95,78,70,98,73,63,77,69,54,72,80,59,55,25,20,51,69,86,50,69,79,84,44,48,65,49,51,54,47,30,56,48,29,24,58,74,26,49,36,69,13,1,22,21,17,43,43,20,48,45,28,35,40,28,74,80,42,49,66,59,53,32,56,45,37,55,52,43,58,71,61,64,40,80,94,39,36,37,37,71,57,38,51,4,27,49,23,18,44,15,31,40,8,24,79,41,44,77,56,31,29,92,46,29,44,62,54,40,50,42,44,66,74,34,31,51,65,36,70,48,78,69,90,69,94,66,93,76,76,84,73,81,70,30,55,91,51,39,48,67,49,56,47,48,46,32,45,49,51,46,20,51,29,31,22,66,28,60,69,66,97,65,81,84,79,51,67,47,29,49,54,24,45,53,60,47,48,58,49,37,41,49,43,41,43,85,88,50,73,58,88,69,52,63,99,79,58,54,69,37,38,56,34,30,40,28,48,24,30,36,53,18,51,72,41,31,48,79,79,38,52,97,70,59,51,69,65,51,55,47,45,46,31,48,37,36,65,39,91,46,68,62,36,20,54,62,42,50,61,49,49,48,54,50,29,49,62,24,59,80,34,83,94,32,40,57,59,18,20,49,50,47,22,34,47,57,55,19,70,71,40,89,49,68,69,56,24,51,49,37,55,46,52,53,52,52,49,39,51,52,34,47,57,52,36,51,50,42,33,55,50,25,73,71,37,94,83,51,91,62,56,60,52,74,70,57,39,57,72,51,15,50,65,44,32,53,53,48,52,74,70,34,88,87,43,80,79,79,71,88,81,67,87,71,95,85,74,78,82,93,66,88,75,84,81,83,82,88,79,88,82,88,133